Protein 2J2J (pdb70)

InterPro domains:
  IPR000931 Adenovirus fibre protein [PR00307] (9-19)
  IPR000931 Adenovirus fibre protein [PR00307] (21-33)
  IPR000931 Adenovirus fibre protein [PR00307] (218-232)
  IPR000931 Adenovirus fibre protein [PR00307] (336-346)
  IPR000931 Adenovirus fibre protein [PR00307] (364-375)
  IPR000931 Adenovirus fibre protein [PR00307] (382-396)
  IPR000931 Adenovirus fibre protein [PR00307] (459-471)
  IPR000939 Adenoviral fibre protein, repeat/shaft region [PF00608] (38-55)
  IPR000939 Adenoviral fibre protein, repeat/shaft region [PF00608] (58-89)
  IPR000939 Adenoviral fibre protein, repeat/shaft region [PF00608] (101-129)
  IPR000939 Adenoviral fibre protein, repeat/shaft region [PF00608] (174-197)
  IPR000939 Adenoviral fibre protein, repeat/shaft region [PF00608] (209-236)
  IPR000939 Adenoviral fibre protein, repeat/shaft region [PF00608] (246-272)
  IPR000939 Adenoviral fibre protein, repeat/shaft region [PF00608] (285-318)
  IPR000939 Adenoviral fibre protein, repeat/shaft region [PF00608] (319-351)
  IPR000978 Adenoviral fibre protein, knob [PF00541] (356-541)
  IPR008982 Adenovirus pIV-like, attachment domain [G3DSA:2.60.90.10] (350-542)
  IPR008982 Adenovirus pIV-like, attachment domain [SSF49835] (353-541)
  IPR009013 Attachment protein shaft domain superfamily [SSF51225] (44-133)
  IPR009013 Attachment protein shaft domain superfamily [SSF51225] (174-275)

B-factor: mean 8.96, std 7.07, range [2.0, 45.4]

Foldseek 3Di:
DKWKKWLFPPADLQFADPRHRFKGKTWMWIFDDWKTKIKIWIFTDDVQQKDWLVDDKDKFKWFAAQQLATDQPTRRGDVGAMAIDDPPDRDHDRDDDSCNQQSFFACVVCVDKDKDKDKKAAPCVVVVNPVQRIWIWMWIWAPDDDNGPIMTMTITGRSNSHPTITGRTIDTDMDMHTTYDD/DKWKKWQFPPWDLQQDDPNHRFKGKTWMWIFDDWKTKIKIWIFTDDVQQKDWLVDDKDKFKWFAAQQLATDDPTSHGDVHQMAIDDPPDRDHDPDDDSCNQQSFFACVVPVDKDKDKDKKAAPCVVVVNDVLRIWIWMWIWAPDDDNGPTMTMTITGRSNSHPTMTGRTIDTDMDMHTTYDD/DKWKKWLFPPADLQFADVRHRFKGKTWMWIFDDWKTKIKIWIFTDDVQQKDWLVDDKDKFKFFAAQQLATDQPTRGGDVGAMAIDDPPDRDHDRDDDSCNQQSFFACVVCVDKDKDKDKKAAPCVVVVNPVLRIWIWMWIWAPDDDNGPTMTMTITGRSNSHPTITGRTIDTDMDMHTTYDD/DKWKKWLFPPWDLQFDDPNHRFKRKTWMWIFDDWKTKIKIWIFTHDVQQKFWLVDDKDKWKWFAAQQLHTDAPTRHGDVHRMAIDDPPDRDHDRDDDSCNQQSFFACVVPVDKDKDKDKKAAPCVVVVNDVQRIWIWMWIWADDDDNGPIMIMTMTGDSNSHPTMTGRTTDTDMDMHTTYDD/DKWKKWQFPPWDLQQDDPNHRFKGKTWMWIFDDWKTKIKIWIFTDDVQQKDWLPHDKDKFKFFAAQQLATDAPTRRGDVHGMAIDDPPDRDHDNDDDSCNQQSFFACVVPVDKDKDKDKKAAPCVVVVNDVQRIWIWMWIWAPDDDNGPTMTMTITGRSNSHPTMTGRTIDTDMDMHTTYDD/DKWKKWQFPPWDLQQDDPNHRFKGKTWMWIFDDWKTKIKIWIFTHDVQQKDWLPDAKDKWKWFAAQQLATDDPTRHGDVHRMAIDDPPDRDHDRDDDSCNQQSFFACVVPVDKDKDKDKKAAPCVVVVNPQQRIWIWMWIWADDDDNGPIMIMTMTDSSNSHPTMTGRTTDTDMDMHTTYDD

Structure (mmCIF, N/CA/C/O backbone):
data_2J2J
#
_entry.id   2J2J
#
_cell.length_a   55.834
_cell.length_b   88.547
_cell.length_c   106.913
_cell.angle_alpha   90.00
_cell.angle_beta   96.40
_cell.angle_gamma   90.00
#
_symmetry.space_group_name_H-M   'P 1 21 1'
#
loop_
_entity.id
_entity.type
_entity.pdbx_description
1 polymer 'FIBER PROTEIN'
2 water water
#
loop_
_atom_site.group_PDB
_atom_site.id
_atom_site.type_symbol
_atom_site.label_atom_id
_atom_site.label_alt_id
_atom_site.label_comp_id
_atom_site.label_asym_id
_atom_site.label_entity_id
_atom_site.label_seq_id
_atom_site.pdbx_PDB_ins_code
_atom_site.Cartn_x
_atom_site.Cartn_y
_atom_site.Cartn_z
_atom_site.occupancy
_atom_site.B_iso_or_equiv
_atom_site.auth_seq_id
_atom_site.auth_comp_id
_atom_site.auth_asym_id
_atom_site.auth_atom_id
_atom_site.pdbx_PDB_model_num
ATOM 1 N N . ALA A 1 16 ? 28.302 10.651 0.379 1.00 13.95 361 ALA A N 1
ATOM 2 C CA . ALA A 1 16 ? 27.167 9.989 -0.319 1.00 11.90 361 ALA A CA 1
ATOM 3 C C . ALA A 1 16 ? 25.926 9.913 0.569 1.00 11.31 361 ALA A C 1
ATOM 4 O O . ALA A 1 16 ? 25.991 10.053 1.798 1.00 11.00 361 ALA A O 1
ATOM 6 N N . PRO A 1 17 ? 24.789 9.650 -0.061 1.00 9.64 362 PRO A N 1
ATOM 7 C CA . PRO A 1 17 ? 23.588 9.365 0.687 1.00 8.43 362 PRO A CA 1
ATOM 8 C C . PRO A 1 17 ? 23.659 7.949 1.286 1.00 7.24 362 PRO A C 1
ATOM 9 O O . PRO A 1 17 ? 24.446 7.112 0.844 1.00 6.29 362 PRO A O 1
ATOM 13 N N . ILE A 1 18 ? 22.832 7.710 2.301 1.00 4.78 363 ILE A N 1
ATOM 14 C CA . ILE A 1 18 ? 22.676 6.435 2.934 1.00 5.46 363 ILE A CA 1
ATOM 15 C C . ILE A 1 18 ? 21.270 6.356 3.532 1.00 4.76 363 ILE A C 1
ATOM 16 O O . ILE A 1 18 ? 20.748 7.332 4.090 1.00 4.94 363 ILE A O 1
ATOM 21 N N . THR A 1 19 ? 20.651 5.198 3.381 1.00 5.00 364 THR A N 1
ATOM 22 C CA . THR A 1 19 ? 19.369 4.906 3.963 1.00 4.02 364 THR A CA 1
ATOM 23 C C . THR A 1 19 ? 19.486 3.701 4.876 1.00 4.10 364 THR A C 1
ATOM 24 O O . THR A 1 19 ? 20.037 2.688 4.489 1.00 4.66 364 THR A O 1
ATOM 28 N N . LEU A 1 20 ? 18.947 3.858 6.081 1.00 3.08 365 LEU A N 1
ATOM 29 C CA . LEU A 1 20 ? 18.725 2.797 7.050 1.00 3.37 365 LEU A CA 1
ATOM 30 C C . LEU A 1 20 ? 17.245 2.561 7.178 1.00 3.28 365 LEU A C 1
ATOM 31 O O . LEU A 1 20 ? 16.464 3.529 7.189 1.00 3.01 365 LEU A O 1
ATOM 36 N N . TRP A 1 21 ? 16.827 1.296 7.263 1.00 2.70 366 TRP A N 1
ATOM 37 C CA . TRP A 1 21 ? 15.394 1.019 7.356 1.00 2.92 366 TRP A CA 1
ATOM 38 C C . TRP A 1 21 ? 15.099 -0.372 7.903 1.00 3.68 366 TRP A C 1
ATOM 39 O O . TRP A 1 21 ? 15.996 -1.204 8.044 1.00 2.75 366 TRP A O 1
ATOM 50 N N . THR A 1 22 ? 13.824 -0.600 8.181 1.00 3.77 367 THR A N 1
ATOM 51 C CA . THR A 1 22 ? 13.341 -1.900 8.659 1.00 4.12 367 THR A CA 1
ATOM 52 C C . THR A 1 22 ? 13.193 -2.902 7.512 1.00 4.74 367 THR A C 1
ATOM 53 O O . THR A 1 22 ? 13.003 -4.087 7.752 1.00 4.81 367 THR A O 1
ATOM 57 N N . GLY A 1 23 ? 13.185 -2.385 6.284 1.00 4.94 368 GLY A N 1
ATOM 58 C CA . GLY A 1 23 ? 12.682 -3.114 5.129 1.00 5.26 368 GLY A CA 1
ATOM 59 C C . GLY A 1 23 ? 11.170 -3.066 5.053 1.00 4.75 368 GLY A C 1
ATOM 60 O O . GLY A 1 23 ? 10.475 -2.670 6.019 1.00 4.96 368 GLY A O 1
ATOM 61 N N . PRO A 1 24 ? 10.628 -3.461 3.906 1.00 5.61 369 PRO A N 1
ATOM 62 C CA . PRO A 1 24 ? 9.181 -3.453 3.746 1.00 5.96 369 PRO A CA 1
ATOM 63 C C . PRO A 1 24 ? 8.548 -4.612 4.538 1.00 6.25 369 PRO A C 1
ATOM 64 O O . PRO A 1 24 ? 9.245 -5.528 4.990 1.00 6.69 369 PRO A O 1
ATOM 68 N N . GLY A 1 25 ? 7.238 -4.561 4.722 1.00 6.53 370 GLY A N 1
ATOM 69 C CA . GLY A 1 25 ? 6.520 -5.640 5.399 1.00 6.58 370 GLY A CA 1
ATOM 70 C C . GLY A 1 25 ? 7.070 -6.049 6.752 1.00 6.43 370 GLY A C 1
ATOM 71 O O . GLY A 1 25 ? 7.314 -7.237 7.011 1.00 7.11 370 GLY A O 1
ATOM 72 N N . PRO A 1 26 ? 7.230 -5.072 7.657 1.00 5.98 371 PRO A N 1
ATOM 73 C CA . PRO A 1 26 ? 7.819 -5.392 8.964 1.00 6.20 371 PRO A CA 1
ATOM 74 C C . PRO A 1 26 ? 7.071 -6.453 9.769 1.00 5.52 371 PRO A C 1
ATOM 75 O O . PRO A 1 26 ? 5.855 -6.553 9.688 1.00 5.44 371 PRO A O 1
ATOM 79 N N . SER A 1 27 ? 7.813 -7.220 10.562 1.00 4.86 372 SER A N 1
ATOM 80 C CA . SER A 1 27 ? 7.222 -8.085 11.578 1.00 4.77 372 SER A CA 1
ATOM 81 C C . SER A 1 27 ? 6.632 -7.204 12.672 1.00 4.23 372 SER A C 1
ATOM 82 O O . SER A 1 27 ? 6.743 -5.976 12.614 1.00 5.00 372 SER A O 1
ATOM 85 N N . ILE A 1 28 ? 6.021 -7.829 13.687 1.00 4.14 373 ILE A N 1
ATOM 86 C CA . ILE A 1 28 ? 5.536 -7.065 14.827 1.00 4.35 373 ILE A CA 1
ATOM 87 C C . ILE A 1 28 ? 6.767 -6.722 15.697 1.00 4.23 373 ILE A C 1
ATOM 88 O O . ILE A 1 28 ? 7.166 -7.501 16.581 1.00 5.93 373 ILE A O 1
ATOM 93 N N . ASN A 1 29 ? 7.324 -5.532 15.458 1.00 3.79 374 ASN A N 1
ATOM 94 C CA . ASN A 1 29 ? 8.656 -5.121 15.876 1.00 3.51 374 ASN A CA 1
ATOM 95 C C . ASN A 1 29 ? 8.698 -3.905 16.817 1.00 3.29 374 ASN A C 1
ATOM 96 O O . ASN A 1 29 ? 9.777 -3.450 17.230 1.00 3.88 374 ASN A O 1
ATOM 101 N N . GLY A 1 30 ? 7.514 -3.400 17.154 1.00 3.38 375 GLY A N 1
ATOM 102 C CA . GLY A 1 30 ? 7.337 -2.357 18.160 1.00 3.36 375 GLY A CA 1
ATOM 103 C C . GLY A 1 30 ? 6.761 -2.953 19.442 1.00 3.51 375 GLY A C 1
ATOM 104 O O . GLY A 1 30 ? 5.635 -3.450 19.460 1.00 3.75 375 GLY A O 1
ATOM 105 N N . PHE A 1 31 ? 7.547 -2.849 20.515 1.00 3.46 376 PHE A N 1
ATOM 106 C CA . PHE A 1 31 ? 7.231 -3.448 21.799 1.00 3.40 376 PHE A CA 1
ATOM 107 C C . PHE A 1 31 ? 6.709 -2.382 22.764 1.00 3.64 376 PHE A C 1
ATOM 108 O O . PHE A 1 31 ? 7.318 -1.315 22.908 1.00 3.59 376 PHE A O 1
ATOM 116 N N . ILE A 1 32 ? 5.602 -2.683 23.423 1.00 2.77 377 ILE A N 1
ATOM 117 C CA . ILE A 1 32 ? 5.132 -1.881 24.537 1.00 2.74 377 ILE A CA 1
ATOM 118 C C . ILE A 1 32 ? 5.300 -2.735 25.803 1.00 3.09 377 ILE A C 1
ATOM 119 O O . ILE A 1 32 ? 4.668 -3.779 25.957 1.00 2.95 377 ILE A O 1
ATOM 124 N N . ASN A 1 33 ? 6.203 -2.300 26.681 1.00 3.12 378 ASN A N 1
ATOM 125 C CA . ASN A 1 33 ? 6.537 -3.045 27.894 1.00 3.01 378 ASN A CA 1
ATOM 126 C C . ASN A 1 33 ? 6.659 -4.551 27.678 1.00 3.00 378 ASN A C 1
ATOM 127 O O . ASN A 1 33 ? 6.007 -5.397 28.320 1.00 2.53 378 ASN A O 1
ATOM 132 N N . ASP A 1 34 ? 7.540 -4.859 26.740 1.00 3.80 379 ASP A N 1
ATOM 133 C CA . ASP A 1 34 ? 7.980 -6.198 26.425 1.00 3.69 379 ASP A CA 1
ATOM 134 C C . ASP A 1 34 ? 6.944 -7.107 25.750 1.00 3.30 379 ASP A C 1
ATOM 135 O O . ASP A 1 34 ? 7.154 -8.325 25.691 1.00 5.64 379 ASP A O 1
ATOM 140 N N . THR A 1 35 ? 5.920 -6.506 25.136 1.00 2.96 380 THR A N 1
ATOM 141 C CA . THR A 1 35 ? 4.966 -7.228 24.298 1.00 3.36 380 THR A CA 1
ATOM 142 C C . THR A 1 35 ? 4.974 -6.648 22.871 1.00 3.47 380 THR A C 1
ATOM 143 O O . THR A 1 35 ? 4.784 -5.432 22.707 1.00 3.27 380 THR A O 1
ATOM 147 N N . PRO A 1 36 ? 5.190 -7.517 21.848 1.00 3.89 381 PRO A N 1
ATOM 148 C CA . PRO A 1 36 ? 5.182 -7.001 20.490 1.00 3.88 381 PRO A CA 1
ATOM 149 C C . PRO A 1 36 ? 3.754 -6.705 20.070 1.00 3.74 381 PRO A C 1
ATOM 150 O O . PRO A 1 36 ? 2.909 -7.621 20.062 1.00 5.28 381 PRO A O 1
ATOM 154 N N . VAL A 1 37 ? 3.452 -5.429 19.806 1.00 3.92 382 VAL A N 1
ATOM 155 C CA . VAL A 1 37 ? 2.083 -4.979 19.531 1.00 4.17 382 VAL A CA 1
ATOM 156 C C . VAL A 1 37 ? 1.942 -4.087 18.295 1.00 3.61 382 VAL A C 1
ATOM 157 O O . VAL A 1 37 ? 0.836 -3.887 17.837 1.00 4.73 382 VAL A O 1
ATOM 161 N N . ILE A 1 38 ? 3.021 -3.547 17.753 1.00 4.02 383 ILE A N 1
ATOM 162 C CA . ILE A 1 38 ? 2.913 -2.623 16.612 1.00 4.59 383 ILE A CA 1
ATOM 163 C C . ILE A 1 38 ? 3.886 -3.055 15.523 1.00 4.05 383 ILE A C 1
ATOM 164 O O . ILE A 1 38 ? 5.020 -3.393 15.816 1.00 4.79 383 ILE A O 1
ATOM 169 N N . ARG A 1 39 ? 3.421 -3.109 14.271 1.00 3.76 384 ARG A N 1
ATOM 170 C CA . ARG A 1 39 ? 4.308 -3.253 13.112 1.00 4.04 384 ARG A CA 1
ATOM 171 C C . ARG A 1 39 ? 4.800 -1.878 12.651 1.00 3.91 384 ARG A C 1
ATOM 172 O O . ARG A 1 39 ? 3.979 -1.040 12.302 1.00 4.21 384 ARG A O 1
ATOM 180 N N . CYS A 1 40 ? 6.108 -1.663 12.688 1.00 3.22 385 CYS A N 1
ATOM 181 C CA . CYS A 1 40 ? 6.699 -0.348 12.414 1.00 3.43 385 CYS A CA 1
ATOM 182 C C . CYS A 1 40 ? 7.532 -0.426 11.135 1.00 3.69 385 CYS A C 1
ATOM 183 O O . CYS A 1 40 ? 8.527 -1.167 11.059 1.00 3.54 385 CYS A O 1
ATOM 186 N N . PHE A 1 41 ? 7.125 0.344 10.132 1.00 3.51 386 PHE A N 1
ATOM 187 C CA . PHE A 1 41 ? 7.952 0.606 8.970 1.00 3.96 386 PHE A CA 1
ATOM 188 C C . PHE A 1 41 ? 8.670 1.917 9.221 1.00 3.85 386 PHE A C 1
ATOM 189 O O . PHE A 1 41 ? 8.040 2.938 9.423 1.00 3.92 386 PHE A O 1
ATOM 197 N N . ILE A 1 42 ? 9.990 1.863 9.275 1.00 3.88 387 ILE A N 1
ATOM 198 C CA . ILE A 1 42 ? 10.801 3.029 9.603 1.00 4.84 387 ILE A CA 1
ATOM 199 C C . ILE A 1 42 ? 11.936 3.129 8.590 1.00 4.24 387 ILE A C 1
ATOM 200 O O . ILE A 1 42 ? 12.633 2.153 8.341 1.00 3.51 387 ILE A O 1
ATOM 205 N N . CYS A 1 43 ? 12.065 4.307 7.988 1.00 4.34 388 CYS A N 1
ATOM 206 C CA . CYS A 1 43 ? 13.088 4.601 6.982 1.00 4.43 388 CYS A CA 1
ATOM 207 C C . CYS A 1 43 ? 13.774 5.907 7.369 1.00 4.07 388 CYS A C 1
ATOM 208 O O . CYS A 1 43 ? 13.099 6.906 7.570 1.00 4.69 388 CYS A O 1
ATOM 211 N N . LEU A 1 44 ? 15.101 5.900 7.492 1.00 3.55 389 LEU A N 1
ATOM 212 C CA . LEU A 1 44 ? 15.916 7.101 7.709 1.00 3.40 389 LEU A CA 1
ATOM 213 C C . LEU A 1 44 ? 16.796 7.303 6.477 1.00 3.18 389 LEU A C 1
ATOM 214 O O . LEU A 1 44 ? 17.715 6.507 6.238 1.00 3.76 389 LEU A O 1
ATOM 219 N N . THR A 1 45 ? 16.508 8.336 5.702 1.00 2.88 390 THR A N 1
ATOM 220 C CA . THR A 1 45 ? 17.240 8.598 4.485 1.00 3.43 390 THR A CA 1
ATOM 221 C C . THR A 1 45 ? 18.050 9.878 4.648 1.00 3.06 390 THR A C 1
ATOM 222 O O . THR A 1 45 ? 17.503 10.968 4.834 1.00 3.15 390 THR A O 1
ATOM 226 N N . ARG A 1 46 ? 19.372 9.727 4.607 1.00 3.67 391 ARG A N 1
ATOM 227 C CA . ARG A 1 46 ? 20.282 10.853 4.662 1.00 4.03 391 ARG A CA 1
ATOM 228 C C . ARG A 1 46 ? 20.649 11.237 3.245 1.00 3.67 391 ARG A C 1
ATOM 229 O O . ARG A 1 46 ? 21.155 10.422 2.495 1.00 3.11 391 ARG A O 1
ATOM 237 N N . ASP A 1 47 ? 20.379 12.478 2.858 1.00 4.60 392 ASP A N 1
ATOM 238 C CA . ASP A 1 47 ? 20.843 12.964 1.572 1.00 4.72 392 ASP A CA 1
ATOM 239 C C . ASP A 1 47 ? 22.049 13.837 1.879 1.00 4.61 392 ASP A C 1
ATOM 240 O O . ASP A 1 47 ? 22.889 13.431 2.665 1.00 4.97 392 ASP A O 1
ATOM 245 N N . SER A 1 48 ? 22.196 15.005 1.293 1.00 4.75 393 SER A N 1
ATOM 246 C CA . SER A 1 48 ? 23.478 15.695 1.493 1.00 4.74 393 SER A CA 1
ATOM 247 C C . SER A 1 48 ? 23.720 16.116 2.951 1.00 5.08 393 SER A C 1
ATOM 248 O O . SER A 1 48 ? 24.830 16.034 3.460 1.00 5.84 393 SER A O 1
ATOM 251 N N . ASN A 1 49 ? 22.682 16.610 3.602 1.00 4.44 394 ASN A N 1
ATOM 252 C CA . ASN A 1 49 ? 22.816 17.225 4.954 1.00 4.37 394 ASN A CA 1
ATOM 253 C C . ASN A 1 49 ? 21.739 16.754 5.931 1.00 4.47 394 ASN A C 1
ATOM 254 O O . ASN A 1 49 ? 22.017 16.448 7.094 1.00 6.35 394 ASN A O 1
ATOM 259 N N . LEU A 1 50 ? 20.500 16.727 5.456 1.00 4.02 395 LEU A N 1
ATOM 260 C CA . LEU A 1 50 ? 19.391 16.393 6.297 1.00 3.83 395 LEU A CA 1
ATOM 261 C C . LEU A 1 50 ? 19.032 14.920 6.189 1.00 3.41 395 LEU A C 1
ATOM 262 O O . LEU A 1 50 ? 19.231 14.267 5.156 1.00 3.70 395 LEU A O 1
ATOM 267 N N . VAL A 1 51 ? 18.462 14.428 7.283 1.00 3.11 396 VAL A N 1
ATOM 268 C CA . VAL A 1 51 ? 17.863 13.120 7.345 1.00 3.19 396 VAL A CA 1
ATOM 269 C C . VAL A 1 51 ? 16.349 13.286 7.305 1.00 3.22 396 VAL A C 1
ATOM 270 O O . VAL A 1 51 ? 15.766 14.087 8.056 1.00 3.84 396 VAL A O 1
ATOM 274 N N . THR A 1 52 ? 15.711 12.530 6.420 1.00 3.46 397 THR A N 1
ATOM 275 C CA . THR A 1 52 ? 14.259 12.416 6.391 1.00 2.96 397 THR A CA 1
ATOM 276 C C . THR A 1 52 ? 13.856 11.122 7.030 1.00 3.60 397 THR A C 1
ATOM 277 O O . THR A 1 52 ? 14.312 10.041 6.627 1.00 4.59 397 THR A O 1
ATOM 281 N N . VAL A 1 53 ? 12.962 11.219 7.995 1.00 3.06 398 VAL A N 1
ATOM 282 C CA . VAL A 1 53 ? 12.325 10.073 8.653 1.00 3.42 398 VAL A CA 1
ATOM 283 C C . VAL A 1 53 ? 11.010 9.854 7.922 1.00 3.50 398 VAL A C 1
ATOM 284 O O . VAL A 1 53 ? 10.204 10.778 7.791 1.00 5.40 398 VAL A O 1
ATOM 288 N N . ASN A 1 54 ? 10.826 8.649 7.401 1.00 4.01 399 ASN A N 1
ATOM 289 C CA . ASN A 1 54 ? 9.574 8.258 6.783 1.00 3.96 399 ASN A CA 1
ATOM 290 C C . ASN A 1 54 ? 9.090 7.011 7.501 1.00 4.00 399 ASN A C 1
ATOM 291 O O . ASN A 1 54 ? 9.840 6.060 7.585 1.00 4.08 399 ASN A O 1
ATOM 296 N N . ALA A 1 55 ? 7.882 7.024 8.041 1.00 2.98 400 ALA A N 1
ATOM 297 C CA . ALA A 1 55 ? 7.441 5.938 8.936 1.00 3.17 400 ALA A CA 1
ATOM 298 C C . ALA A 1 55 ? 5.953 5.709 8.879 1.00 3.15 400 ALA A C 1
ATOM 299 O O . ALA A 1 55 ? 5.184 6.621 8.608 1.00 4.58 400 ALA A O 1
ATOM 301 N N . SER A 1 56 ? 5.545 4.481 9.182 1.00 2.90 401 SER A N 1
ATOM 302 C CA . SER A 1 56 ? 4.142 4.148 9.351 1.00 2.90 401 SER A CA 1
ATOM 303 C C . SER A 1 56 ? 4.004 2.999 10.311 1.00 3.18 401 SER A C 1
ATOM 304 O O . SER A 1 56 ? 4.941 2.213 10.472 1.00 3.53 401 SER A O 1
ATOM 307 N N . PHE A 1 57 ? 2.831 2.879 10.922 1.00 2.89 402 PHE A N 1
ATOM 308 C CA . PHE A 1 57 ? 2.631 1.953 12.051 1.00 2.73 402 PHE A CA 1
ATOM 309 C C . PHE A 1 57 ? 1.270 1.288 11.916 1.00 3.08 402 PHE A C 1
ATOM 310 O O . PHE A 1 57 ? 0.289 1.912 11.521 1.00 3.79 402 PHE A O 1
ATOM 318 N N . VAL A 1 58 ? 1.210 0.017 12.262 1.00 3.57 403 VAL A N 1
ATOM 319 C CA . VAL A 1 58 ? -0.013 -0.749 12.274 1.00 3.98 403 VAL A CA 1
ATOM 320 C C . VAL A 1 58 ? -0.087 -1.533 13.596 1.00 4.11 403 VAL A C 1
ATOM 321 O O . VAL A 1 58 ? 0.783 -2.344 13.910 1.00 4.43 403 VAL A O 1
ATOM 325 N N . GLY A 1 59 ? -1.097 -1.236 14.395 1.00 3.84 404 GLY A N 1
ATOM 326 C CA . GLY A 1 59 ? -1.297 -1.966 15.634 1.00 4.28 404 GLY A CA 1
ATOM 327 C C . GLY A 1 59 ? -1.852 -3.348 15.412 1.00 4.97 404 GLY A C 1
ATOM 328 O O . GLY A 1 59 ? -2.669 -3.578 14.501 1.00 4.93 404 GLY A O 1
ATOM 329 N N . GLU A 1 60 ? -1.453 -4.266 16.291 1.00 6.20 405 GLU A N 1
ATOM 330 C CA . GLU A 1 60 ? -1.962 -5.615 16.300 1.00 6.86 405 GLU A CA 1
ATOM 331 C C . GLU A 1 60 ? -2.422 -5.986 17.715 1.00 6.82 405 GLU A C 1
ATOM 332 O O . GLU A 1 60 ? -2.086 -5.318 18.712 1.00 6.48 405 GLU A O 1
ATOM 338 N N . GLY A 1 61 ? -3.216 -7.052 17.787 1.00 7.05 406 GLY A N 1
ATOM 339 C CA . GLY A 1 61 ? -3.687 -7.559 19.061 1.00 6.48 406 GLY A CA 1
ATOM 340 C C . GLY A 1 61 ? -4.444 -6.497 19.809 1.00 5.91 406 GLY A C 1
ATOM 341 O O . GLY A 1 61 ? -5.408 -5.946 19.297 1.00 5.67 406 GLY A O 1
ATOM 342 N N . GLY A 1 62 ? -4.006 -6.174 21.017 1.00 6.07 407 GLY A N 1
ATOM 343 C CA . GLY A 1 62 ? -4.726 -5.213 21.846 1.00 5.71 407 GLY A CA 1
ATOM 344 C C . GLY A 1 62 ? -4.546 -3.777 21.395 1.00 6.03 407 GLY A C 1
ATOM 345 O O . GLY A 1 62 ? -5.189 -2.880 21.928 1.00 8.09 407 GLY A O 1
ATOM 346 N N . TYR A 1 63 ? -3.647 -3.562 20.436 1.00 4.80 408 TYR A N 1
ATOM 347 C CA . TYR A 1 63 ? -3.471 -2.266 19.800 1.00 4.74 408 TYR A CA 1
ATOM 348 C C . TYR A 1 63 ? -4.026 -2.229 18.371 1.00 4.73 408 TYR A C 1
ATOM 349 O O . TYR A 1 63 ? -3.838 -1.251 17.654 1.00 5.05 408 TYR A O 1
ATOM 358 N N . ARG A 1 64 ? -4.743 -3.268 17.953 1.00 5.50 409 ARG A N 1
ATOM 359 C CA . ARG A 1 64 ? -5.374 -3.246 16.628 1.00 6.35 409 ARG A CA 1
ATOM 360 C C . ARG A 1 64 ? -6.332 -2.054 16.484 1.00 5.56 409 ARG A C 1
ATOM 361 O O . ARG A 1 64 ? -6.305 -1.354 15.466 1.00 4.29 409 ARG A O 1
ATOM 369 N N . ILE A 1 65 ? -7.146 -1.859 17.512 1.00 6.32 410 ILE A N 1
ATOM 370 C CA . ILE A 1 65 ? -8.044 -0.725 17.671 1.00 7.01 410 ILE A CA 1
ATOM 371 C C . ILE A 1 65 ? -7.611 0.042 18.914 1.00 6.34 410 ILE A C 1
ATOM 372 O O . ILE A 1 65 ? -7.335 -0.564 19.955 1.00 8.39 410 ILE A O 1
ATOM 377 N N . VAL A 1 66 ? -7.522 1.352 18.799 1.00 6.13 411 VAL A N 1
ATOM 378 C CA . VAL A 1 66 ? -7.229 2.211 19.931 1.00 6.44 411 VAL A CA 1
ATOM 379 C C . VAL A 1 66 ? -8.460 3.027 20.308 1.00 6.45 411 VAL A C 1
ATOM 380 O O . VAL A 1 66 ? -9.210 3.521 19.438 1.00 6.79 411 VAL A O 1
ATOM 384 N N . SER A 1 67 ? -8.682 3.117 21.620 1.00 6.73 412 SER A N 1
ATOM 385 C CA . SER A 1 67 ? -9.786 3.870 22.213 1.00 7.20 412 SER A CA 1
ATOM 386 C C . SER A 1 67 ? -9.364 5.302 22.521 1.00 7.05 412 SER A C 1
ATOM 387 O O . SER A 1 67 ? -8.163 5.589 22.655 1.00 6.41 412 SER A O 1
ATOM 390 N N . PRO A 1 68 ? -10.347 6.221 22.621 1.00 6.42 413 PRO A N 1
ATOM 391 C CA . PRO A 1 68 ? -10.019 7.598 23.031 1.00 6.66 413 PRO A CA 1
ATOM 392 C C . PRO A 1 68 ? -9.357 7.742 24.404 1.00 6.76 413 PRO A C 1
ATOM 393 O O . PRO A 1 68 ? -8.735 8.781 24.674 1.00 6.53 413 PRO A O 1
ATOM 397 N N . THR A 1 69 ? -9.474 6.724 25.262 1.00 6.27 414 THR A N 1
ATOM 398 C CA . THR A 1 69 ? -8.857 6.773 26.597 1.00 6.77 414 THR A CA 1
ATOM 399 C C . THR A 1 69 ? -7.458 6.208 26.617 1.00 5.88 414 THR A C 1
ATOM 400 O O . THR A 1 69 ? -6.840 6.167 27.691 1.00 5.98 414 THR A O 1
ATOM 404 N N . GLN A 1 70 ? -6.985 5.719 25.465 1.00 5.22 415 GLN A N 1
ATOM 405 C CA . GLN A 1 70 ? -5.630 5.154 25.364 1.00 5.00 415 GLN A CA 1
ATOM 406 C C . GLN A 1 70 ? -4.547 6.075 25.933 1.00 4.01 415 GLN A C 1
ATOM 407 O O . GLN A 1 70 ? -4.470 7.261 25.572 1.00 4.29 415 GLN A O 1
ATOM 413 N N . SER A 1 71 ? -3.672 5.508 26.779 1.00 4.15 416 SER A N 1
ATOM 414 C CA . SER A 1 71 ? -2.529 6.240 27.282 1.00 4.27 416 SER A CA 1
ATOM 415 C C . SER A 1 71 ? -1.544 6.495 26.150 1.00 3.41 416 SER A C 1
ATOM 416 O O . SER A 1 71 ? -1.267 5.597 25.338 1.00 2.76 416 SER A O 1
ATOM 419 N N . GLN A 1 72 ? -1.006 7.705 26.107 1.00 4.06 417 GLN A N 1
ATOM 420 C CA . GLN A 1 72 ? 0.101 8.013 25.224 1.00 3.55 417 GLN A CA 1
ATOM 421 C C . GLN A 1 72 ? 1.292 7.121 25.501 1.00 3.62 417 GLN A C 1
ATOM 422 O O . GLN A 1 72 ? 1.488 6.646 26.642 1.00 3.42 417 GLN A O 1
ATOM 428 N N . PHE A 1 73 ? 2.090 6.859 24.467 1.00 3.42 418 PHE A N 1
ATOM 429 C CA . PHE A 1 73 ? 3.236 5.956 24.612 1.00 3.42 418 PHE A CA 1
ATOM 430 C C . PHE A 1 73 ? 4.289 6.306 23.607 1.00 3.00 418 PHE A C 1
ATOM 431 O O . PHE A 1 73 ? 3.978 6.830 22.531 1.00 3.06 418 PHE A O 1
ATOM 439 N N . SER A 1 74 ? 5.537 6.036 23.980 1.00 2.78 419 SER A N 1
ATOM 440 C CA . SER A 1 74 ? 6.674 6.227 23.112 1.00 2.87 419 SER A CA 1
ATOM 441 C C . SER A 1 74 ? 7.155 4.907 22.525 1.00 3.15 419 SER A C 1
ATOM 442 O O . SER A 1 74 ? 7.107 3.867 23.198 1.00 5.73 419 SER A O 1
ATOM 445 N N . LEU A 1 75 ? 7.672 4.970 21.312 1.00 3.61 420 LEU A N 1
ATOM 446 C CA . LEU A 1 75 ? 8.492 3.882 20.744 1.00 2.74 420 LEU A CA 1
ATOM 447 C C . LEU A 1 75 ? 9.872 4.463 20.502 1.00 3.54 420 LEU A C 1
ATOM 448 O O . LEU A 1 75 ? 10.035 5.308 19.627 1.00 3.39 420 LEU A O 1
ATOM 453 N N . ILE A 1 76 ? 10.838 4.026 21.294 1.00 4.05 421 ILE A N 1
ATOM 454 C CA . ILE A 1 76 ? 12.176 4.596 21.310 1.00 3.86 421 ILE A CA 1
ATOM 455 C C . ILE A 1 76 ? 13.156 3.672 20.598 1.00 3.96 421 ILE A C 1
ATOM 456 O O . ILE A 1 76 ? 13.217 2.455 20.868 1.00 4.40 421 ILE A O 1
ATOM 461 N N . MET A 1 77 ? 13.922 4.275 19.693 1.00 2.78 422 MET A N 1
ATOM 462 C CA . MET A 1 77 ? 15.050 3.621 19.027 1.00 3.55 422 MET A CA 1
ATOM 463 C C . MET A 1 77 ? 16.311 4.183 19.657 1.00 4.08 422 MET A C 1
ATOM 464 O O . MET A 1 77 ? 16.501 5.409 19.707 1.00 4.18 422 MET A O 1
ATOM 469 N N . GLU A 1 78 ? 17.176 3.275 20.116 1.00 4.19 423 GLU A N 1
ATOM 470 C CA . GLU A 1 78 ? 18.424 3.639 20.764 1.00 4.79 423 GLU A CA 1
ATOM 471 C C . GLU A 1 78 ? 19.577 3.280 19.849 1.00 4.06 423 GLU A C 1
ATOM 472 O O . GLU A 1 78 ? 19.643 2.167 19.362 1.00 4.48 423 GLU A O 1
ATOM 478 N N . PHE A 1 79 ? 20.481 4.218 19.615 1.00 4.21 424 PHE A N 1
ATOM 479 C CA . PHE A 1 79 ? 21.633 3.946 18.736 1.00 4.66 424 PHE A CA 1
ATOM 480 C C . PHE A 1 79 ? 22.926 4.250 19.480 1.00 5.54 424 PHE A C 1
ATOM 481 O O . PHE A 1 79 ? 22.982 5.193 20.282 1.00 5.53 424 PHE A O 1
ATOM 489 N N . ASP A 1 80 ? 23.957 3.457 19.217 1.00 7.51 425 ASP A N 1
ATOM 490 C CA . ASP A 1 80 ? 25.268 3.722 19.792 1.00 8.07 425 ASP A CA 1
ATOM 491 C C . ASP A 1 80 ? 25.994 4.830 19.020 1.00 9.04 425 ASP A C 1
ATOM 492 O O . ASP A 1 80 ? 25.426 5.407 18.083 1.00 9.13 425 ASP A O 1
ATOM 497 N N . GLN A 1 81 ? 27.245 5.130 19.414 1.00 9.50 426 GLN A N 1
ATOM 498 C CA . GLN A 1 81 ? 28.018 6.248 18.835 1.00 10.28 426 GLN A CA 1
ATOM 499 C C . GLN A 1 81 ? 28.372 6.070 17.362 1.00 10.08 426 GLN A C 1
ATOM 500 O O . GLN A 1 81 ? 28.822 7.008 16.714 1.00 10.76 426 GLN A O 1
ATOM 506 N N . PHE A 1 82 ? 28.202 4.859 16.851 1.00 9.59 427 PHE A N 1
ATOM 507 C CA . PHE A 1 82 ? 28.486 4.548 15.455 1.00 10.28 427 PHE A CA 1
ATOM 508 C C . PHE A 1 82 ? 27.220 4.508 14.603 1.00 9.85 427 PHE A C 1
ATOM 509 O O . PHE A 1 82 ? 27.285 4.198 13.413 1.00 10.36 427 PHE A O 1
ATOM 517 N N . GLY A 1 83 ? 26.075 4.835 15.211 1.00 8.56 428 GLY A N 1
ATOM 518 C CA . GLY A 1 83 ? 24.801 4.773 14.509 1.00 8.79 428 GLY A CA 1
ATOM 519 C C . GLY A 1 83 ? 24.239 3.374 14.356 1.00 8.66 428 GLY A C 1
ATOM 520 O O . GLY A 1 83 ? 23.394 3.142 13.505 1.00 7.95 428 GLY A O 1
ATOM 521 N N . GLN A 1 84 ? 24.698 2.443 15.195 1.00 8.04 429 GLN A N 1
ATOM 522 C CA . GLN A 1 84 ? 24.115 1.101 15.241 1.00 9.21 429 GLN A CA 1
ATOM 523 C C . GLN A 1 84 ? 22.932 0.998 16.192 1.00 8.19 429 GLN A C 1
ATOM 524 O O . GLN A 1 84 ? 23.027 1.381 17.359 1.00 8.47 429 GLN A O 1
ATOM 530 N N . LEU A 1 85 ? 21.816 0.462 15.701 1.00 8.19 430 LEU A N 1
ATOM 531 C CA . LEU A 1 85 ? 20.655 0.211 16.535 1.00 8.12 430 LEU A CA 1
ATOM 532 C C . LEU A 1 85 ? 20.966 -0.772 17.658 1.00 8.12 430 LEU A C 1
ATOM 533 O O . LEU A 1 85 ? 21.504 -1.858 17.422 1.00 9.69 430 LEU A O 1
ATOM 538 N N . MET A 1 86 ? 20.617 -0.375 18.871 1.00 7.73 431 MET A N 1
ATOM 539 C CA . MET A 1 86 ? 20.838 -1.177 20.076 1.00 8.89 431 MET A CA 1
ATOM 540 C C . MET A 1 86 ? 19.681 -2.126 20.378 1.00 8.45 431 MET A C 1
ATOM 541 O O . MET A 1 86 ? 18.578 -1.961 19.876 1.00 7.47 431 MET A O 1
ATOM 546 N N . SER A 1 87 ? 19.936 -3.125 21.221 1.00 9.35 432 SER A N 1
ATOM 547 C CA . SER A 1 87 ? 18.912 -4.122 21.563 1.00 9.77 432 SER A CA 1
ATOM 548 C C . SER A 1 87 ? 17.880 -3.651 22.594 1.00 9.26 432 SER A C 1
ATOM 549 O O . SER A 1 87 ? 16.908 -4.359 22.857 1.00 10.19 432 SER A O 1
ATOM 552 N N . THR A 1 88 ? 18.095 -2.478 23.183 1.00 9.32 433 THR A N 1
ATOM 553 C CA . THR A 1 88 ? 17.385 -2.035 24.392 1.00 9.82 433 THR A CA 1
ATOM 554 C C . THR A 1 88 ? 16.141 -1.146 24.219 1.00 9.04 433 THR A C 1
ATOM 555 O O . THR A 1 88 ? 15.397 -0.941 25.162 1.00 10.77 433 THR A O 1
ATOM 559 N N . GLY A 1 89 ? 15.935 -0.606 23.025 1.00 7.51 434 GLY A N 1
ATOM 560 C CA . GLY A 1 89 ? 14.774 0.229 22.762 1.00 6.80 434 GLY A CA 1
ATOM 561 C C . GLY A 1 89 ? 13.486 -0.556 22.539 1.00 5.88 434 GLY A C 1
ATOM 562 O O . GLY A 1 89 ? 13.456 -1.788 22.617 1.00 5.46 434 GLY A O 1
ATOM 563 N N . ASN A 1 90 ? 12.411 0.165 22.257 1.00 4.39 435 ASN A N 1
ATOM 564 C CA . ASN A 1 90 ? 11.109 -0.440 21.941 1.00 5.31 435 ASN A CA 1
ATOM 565 C C . ASN A 1 90 ? 11.081 -0.944 20.495 1.00 4.78 435 ASN A C 1
ATOM 566 O O . ASN A 1 90 ? 10.304 -1.825 20.146 1.00 4.00 435 ASN A O 1
ATOM 571 N N . ILE A 1 91 ? 11.909 -0.338 19.649 1.00 4.70 436 ILE A N 1
ATOM 572 C CA . ILE A 1 91 ? 12.191 -0.852 18.307 1.00 4.91 436 ILE A CA 1
ATOM 573 C C . ILE A 1 91 ? 13.689 -1.078 18.354 1.00 5.15 436 ILE A C 1
ATOM 574 O O . ILE A 1 91 ? 14.430 -0.147 18.659 1.00 5.06 436 ILE A O 1
ATOM 579 N N . ASN A 1 92 ? 14.123 -2.307 18.121 1.00 5.11 437 ASN A N 1
ATOM 580 C CA . ASN A 1 92 ? 15.480 -2.674 18.468 1.00 5.93 437 ASN A CA 1
ATOM 581 C C . ASN A 1 92 ? 16.092 -3.714 17.534 1.00 6.43 437 ASN A C 1
ATOM 582 O O . ASN A 1 92 ? 15.443 -4.194 16.613 1.00 6.73 437 ASN A O 1
ATOM 587 N N . SER A 1 93 ? 17.349 -4.054 17.807 1.00 6.64 438 SER A N 1
ATOM 588 C CA . SER A 1 93 ? 18.141 -4.880 16.905 1.00 7.20 438 SER A CA 1
ATOM 589 C C . SER A 1 93 ? 17.719 -6.345 16.915 1.00 7.45 438 SER A C 1
ATOM 590 O O . SER A 1 93 ? 18.281 -7.135 16.154 1.00 8.60 438 SER A O 1
ATOM 593 N N . THR A 1 94 ? 16.732 -6.736 17.729 1.00 6.96 439 THR A N 1
ATOM 594 C CA . THR A 1 94 ? 16.210 -8.104 17.622 1.00 7.33 439 THR A CA 1
ATOM 595 C C . THR A 1 94 ? 15.340 -8.350 16.374 1.00 7.29 439 THR A C 1
ATOM 596 O O . THR A 1 94 ? 15.058 -9.496 16.044 1.00 8.95 439 THR A O 1
ATOM 600 N N . THR A 1 95 ? 14.911 -7.281 15.705 1.00 6.59 440 THR A N 1
ATOM 601 C CA . THR A 1 95 ? 14.154 -7.379 14.455 1.00 6.73 440 THR A CA 1
ATOM 602 C C . THR A 1 95 ? 14.960 -6.714 13.338 1.00 6.86 440 THR A C 1
ATOM 603 O O . THR A 1 95 ? 16.014 -6.105 13.590 1.00 7.17 440 THR A O 1
ATOM 607 N N . THR A 1 96 ? 14.508 -6.858 12.094 1.00 5.99 441 THR A N 1
ATOM 608 C CA . THR A 1 96 ? 15.359 -6.468 10.978 1.00 5.69 441 THR A CA 1
ATOM 609 C C . THR A 1 96 ? 15.598 -4.961 10.887 1.00 5.07 441 THR A C 1
ATOM 610 O O . THR A 1 96 ? 14.685 -4.154 11.048 1.00 5.22 441 THR A O 1
ATOM 614 N N . TRP A 1 97 ? 16.852 -4.607 10.662 1.00 4.08 442 TRP A N 1
ATOM 615 C CA . TRP A 1 97 ? 17.253 -3.218 10.542 1.00 4.68 442 TRP A CA 1
ATOM 616 C C . TRP A 1 97 ? 18.593 -3.153 9.872 1.00 4.04 442 TRP A C 1
ATOM 617 O O . TRP A 1 97 ? 19.486 -3.893 10.237 1.00 5.01 442 TRP A O 1
ATOM 628 N N . GLY A 1 98 ? 18.749 -2.245 8.921 1.00 4.19 443 GLY A N 1
ATOM 629 C CA . GLY A 1 98 ? 19.999 -2.127 8.208 1.00 4.15 443 GLY A CA 1
ATOM 630 C C . GLY A 1 98 ? 19.891 -1.235 7.013 1.00 4.53 443 GLY A C 1
ATOM 631 O O . GLY A 1 98 ? 18.923 -0.516 6.842 1.00 4.18 443 GLY A O 1
ATOM 632 N N . GLU A 1 99 ? 20.934 -1.249 6.204 1.00 5.00 444 GLU A N 1
ATOM 633 C CA . GLU A 1 99 ? 21.036 -0.361 5.072 1.00 5.30 444 GLU A CA 1
ATOM 634 C C . GLU A 1 99 ? 20.152 -0.824 3.903 1.00 4.87 444 GLU A C 1
ATOM 635 O O . GLU A 1 99 ? 20.073 -2.030 3.604 1.00 5.80 444 GLU A O 1
ATOM 641 N N . LYS A 1 100 ? 19.536 0.136 3.217 1.00 4.59 445 LYS A N 1
ATOM 642 C CA . LYS A 1 100 ? 18.848 -0.149 1.946 1.00 5.00 445 LYS A CA 1
ATOM 643 C C . LYS A 1 100 ? 19.804 0.141 0.802 1.00 5.06 445 LYS A C 1
ATOM 644 O O . LYS A 1 100 ? 20.180 1.289 0.588 1.00 5.27 445 LYS A O 1
ATOM 650 N N . PRO A 1 101 ? 20.199 -0.895 0.044 1.00 5.00 446 PRO A N 1
ATOM 651 C CA . PRO A 1 101 ? 21.006 -0.607 -1.135 1.00 6.35 446 PRO A CA 1
ATOM 652 C C . PRO A 1 101 ? 20.187 0.125 -2.189 1.00 6.45 446 PRO A C 1
ATOM 653 O O . PRO A 1 101 ? 19.001 -0.143 -2.358 1.00 5.97 446 PRO A O 1
ATOM 657 N N . TRP A 1 102 ? 20.814 1.072 -2.881 1.00 7.42 447 TRP A N 1
ATOM 658 C CA . TRP A 1 102 ? 20.159 1.694 -4.019 1.00 7.80 447 TRP A CA 1
ATOM 659 C C . TRP A 1 102 ? 19.816 0.582 -5.030 1.00 7.87 447 TRP A C 1
ATOM 660 O O . TRP A 1 102 ? 20.628 -0.269 -5.345 1.00 8.41 447 TRP A O 1
ATOM 671 N N . GLY A 1 103 ? 18.580 0.532 -5.482 1.00 7.83 448 GLY A N 1
ATOM 672 C CA . GLY A 1 103 ? 18.229 -0.432 -6.525 1.00 7.42 448 GLY A CA 1
ATOM 673 C C . GLY A 1 103 ? 17.538 -1.698 -6.094 1.00 6.91 448 GLY A C 1
ATOM 674 O O . GLY A 1 103 ? 17.075 -2.495 -6.932 1.00 7.69 448 GLY A O 1
ATOM 675 N N . ASN A 1 104 ? 17.419 -1.913 -4.790 1.00 6.18 449 ASN A N 1
ATOM 676 C CA . ASN A 1 104 ? 16.642 -3.070 -4.337 1.00 5.90 449 ASN A CA 1
ATOM 677 C C . ASN A 1 104 ? 16.024 -2.827 -2.980 1.00 5.65 449 ASN A C 1
ATOM 678 O O . ASN A 1 104 ? 16.315 -1.801 -2.345 1.00 5.36 449 ASN A O 1
ATOM 683 N N . ASN A 1 105 ? 15.158 -3.749 -2.554 1.00 5.03 450 ASN A N 1
ATOM 684 C CA . ASN A 1 105 ? 14.413 -3.618 -1.301 1.00 5.29 450 ASN A CA 1
ATOM 685 C C . ASN A 1 105 ? 14.935 -4.485 -0.163 1.00 5.22 450 ASN A C 1
ATOM 686 O O . ASN A 1 105 ? 14.196 -4.818 0.758 1.00 5.76 450 ASN A O 1
ATOM 691 N N . THR A 1 106 ? 16.221 -4.827 -0.199 1.00 5.38 451 THR A N 1
ATOM 692 C CA . THR A 1 106 ? 16.824 -5.622 0.873 1.00 5.47 451 THR A CA 1
ATOM 693 C C . THR A 1 106 ? 17.229 -4.761 2.079 1.00 5.43 451 THR A C 1
ATOM 694 O O . THR A 1 106 ? 17.195 -3.521 2.029 1.00 4.99 451 THR A O 1
ATOM 698 N N . VAL A 1 107 ? 17.553 -5.459 3.168 1.00 5.39 452 VAL A N 1
ATOM 699 C CA . VAL A 1 107 ? 18.070 -4.878 4.399 1.00 6.60 452 VAL A CA 1
ATOM 700 C C . VAL A 1 107 ? 19.424 -5.510 4.577 1.00 6.73 452 VAL A C 1
ATOM 701 O O . VAL A 1 107 ? 19.530 -6.752 4.689 1.00 7.90 452 VAL A O 1
ATOM 705 N N . GLN A 1 108 ? 20.448 -4.672 4.577 1.00 6.87 453 GLN A N 1
ATOM 706 C CA . GLN A 1 108 ? 21.832 -5.102 4.693 1.00 8.41 453 GLN A CA 1
ATOM 707 C C . GLN A 1 108 ? 22.237 -4.811 6.147 1.00 8.83 453 GLN A C 1
ATOM 708 O O . GLN A 1 108 ? 22.497 -3.658 6.505 1.00 7.83 453 GLN A O 1
ATOM 714 N N . PRO A 1 109 ? 22.293 -5.854 7.001 1.00 9.53 454 PRO A N 1
ATOM 715 C CA . PRO A 1 109 ? 22.457 -5.628 8.436 1.00 10.76 454 PRO A CA 1
ATOM 716 C C . PRO A 1 109 ? 23.876 -5.373 8.940 1.00 11.54 454 PRO A C 1
ATOM 717 O O . PRO A 1 109 ? 24.039 -5.086 10.135 1.00 11.74 454 PRO A O 1
ATOM 721 N N . ARG A 1 110 ? 24.884 -5.481 8.080 1.00 12.24 455 ARG A N 1
ATOM 722 C CA . ARG A 1 110 ? 26.278 -5.334 8.513 1.00 13.81 455 ARG A CA 1
ATOM 723 C C . ARG A 1 110 ? 26.676 -3.858 8.491 1.00 13.36 455 ARG A C 1
ATOM 724 O O . ARG A 1 110 ? 26.710 -3.249 7.423 1.00 12.72 455 ARG A O 1
ATOM 732 N N . PRO A 1 111 ? 26.987 -3.279 9.676 1.00 13.75 456 PRO A N 1
ATOM 733 C CA . PRO A 1 111 ? 27.201 -1.833 9.797 1.00 14.14 456 PRO A CA 1
ATOM 734 C C . PRO A 1 111 ? 28.410 -1.275 9.067 1.00 14.00 456 PRO A C 1
ATOM 735 O O . PRO A 1 111 ? 29.459 -1.910 8.983 1.00 15.32 456 PRO A O 1
ATOM 739 N N . SER A 1 112 ? 28.233 -0.076 8.545 1.00 13.84 457 SER A N 1
ATOM 740 C CA . SER A 1 112 ? 29.282 0.701 7.929 1.00 13.99 457 SER A CA 1
ATOM 741 C C . SER A 1 112 ? 29.497 1.967 8.741 1.00 13.58 457 SER A C 1
ATOM 742 O O . SER A 1 112 ? 28.603 2.431 9.435 1.00 13.03 457 SER A O 1
ATOM 745 N N . HIS A 1 113 ? 30.681 2.540 8.630 1.00 13.96 458 HIS A N 1
ATOM 746 C CA . HIS A 1 113 ? 30.962 3.838 9.233 1.00 13.97 458 HIS A CA 1
ATOM 747 C C . HIS A 1 113 ? 29.976 4.911 8.748 1.00 13.22 458 HIS A C 1
ATOM 748 O O . HIS A 1 113 ? 29.672 5.865 9.483 1.00 13.62 458 HIS A O 1
ATOM 755 N N . THR A 1 114 ? 29.450 4.728 7.539 1.00 11.02 459 THR A N 1
ATOM 756 C CA . THR A 1 114 ? 28.493 5.641 6.954 1.00 10.53 459 THR A CA 1
ATOM 757 C C . THR A 1 114 ? 27.169 5.727 7.711 1.00 9.16 459 THR A C 1
ATOM 758 O O . THR A 1 114 ? 26.460 6.717 7.570 1.00 8.55 459 THR A O 1
ATOM 762 N N . TRP A 1 115 ? 26.836 4.708 8.510 1.00 7.71 460 TRP A N 1
ATOM 763 C CA . TRP A 1 115 ? 25.561 4.694 9.227 1.00 7.62 460 TRP A CA 1
ATOM 764 C C . TRP A 1 115 ? 25.429 5.864 10.205 1.00 6.49 460 TRP A C 1
ATOM 765 O O . TRP A 1 115 ? 24.339 6.302 10.524 1.00 6.15 460 TRP A O 1
ATOM 776 N N . LYS A 1 116 ? 26.546 6.377 10.687 1.00 6.29 461 LYS A N 1
ATOM 777 C CA . LYS A 1 116 ? 26.523 7.538 11.561 1.00 6.44 461 LYS A CA 1
ATOM 778 C C . LYS A 1 116 ? 25.848 8.724 10.894 1.00 5.64 461 LYS A C 1
ATOM 779 O O . LYS A 1 116 ? 25.290 9.581 11.561 1.00 4.92 461 LYS A O 1
ATOM 785 N N . LEU A 1 117 ? 25.868 8.755 9.571 1.00 5.19 462 LEU A N 1
ATOM 786 C CA . LEU A 1 117 ? 25.337 9.917 8.829 1.00 5.16 462 LEU A CA 1
ATOM 787 C C . LEU A 1 117 ? 23.829 10.041 8.949 1.00 4.81 462 LEU A C 1
ATOM 788 O O . LEU A 1 117 ? 23.256 11.103 8.654 1.00 5.03 462 LEU A O 1
ATOM 793 N N . CYS A 1 118 ? 23.174 8.945 9.329 1.00 5.01 463 CYS A N 1
ATOM 79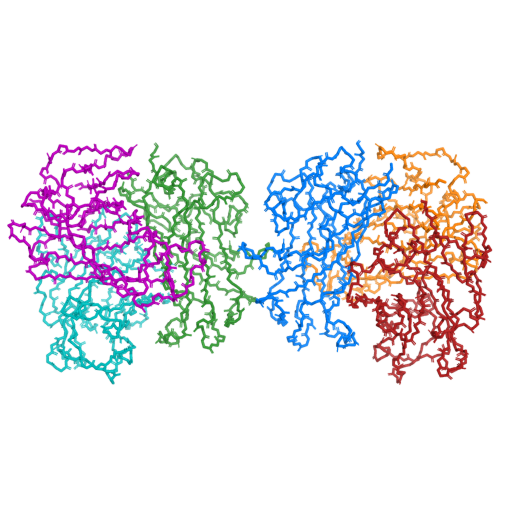4 C CA . CYS A 1 118 ? 21.733 8.958 9.543 1.00 4.91 463 CYS A CA 1
ATOM 795 C C . CYS A 1 118 ? 21.312 9.409 10.948 1.00 4.30 463 CYS A C 1
ATOM 796 O O . CYS A 1 118 ? 20.104 9.555 11.218 1.00 4.05 463 CYS A O 1
ATOM 799 N N . MET A 1 119 ? 22.289 9.614 11.824 1.00 4.15 464 MET A N 1
ATOM 800 C CA . MET A 1 119 ? 22.017 9.962 13.204 1.00 3.73 464 MET A CA 1
ATOM 801 C C . MET A 1 119 ? 21.771 11.460 13.365 1.00 3.09 464 MET A C 1
ATOM 802 O O . MET A 1 119 ? 22.208 12.264 12.547 1.00 2.96 464 MET A O 1
ATOM 807 N N . PRO A 1 120 ? 21.008 11.842 14.396 1.00 3.47 465 PRO A N 1
ATOM 808 C CA . PRO A 1 120 ? 20.782 13.260 14.674 1.00 4.03 465 PRO A CA 1
ATOM 809 C C . PRO A 1 120 ? 21.998 13.963 15.265 1.00 4.18 465 PRO A C 1
ATOM 810 O O . PRO A 1 120 ? 22.415 13.665 16.373 1.00 5.85 465 PRO A O 1
ATOM 814 N N . ASN A 1 121 ? 22.499 14.933 14.506 1.00 4.18 466 ASN A N 1
ATOM 815 C CA . ASN A 1 121 ? 23.724 15.689 14.793 1.00 4.50 466 ASN A CA 1
ATOM 816 C C . ASN A 1 121 ? 23.813 16.053 16.263 1.00 5.08 466 ASN A C 1
ATOM 817 O O . ASN A 1 121 ? 22.984 16.800 16.762 1.00 4.65 466 ASN A O 1
ATOM 822 N N . ARG A 1 122 ? 24.835 15.541 16.962 1.00 6.29 467 ARG A N 1
ATOM 823 C CA . ARG A 1 122 ? 24.933 15.731 18.420 1.00 8.90 467 ARG A CA 1
ATOM 824 C C . ARG A 1 122 ? 25.123 17.189 18.856 1.00 8.35 467 ARG A C 1
ATOM 825 O O . ARG A 1 122 ? 24.690 17.590 19.940 1.00 8.73 467 ARG A O 1
ATOM 833 N N . GLU A 1 123 ? 25.757 17.999 18.012 1.00 8.23 468 GLU A N 1
ATOM 834 C CA . GLU A 1 123 ? 25.988 19.395 18.361 1.00 8.81 468 GLU A CA 1
ATOM 835 C C . GLU A 1 123 ? 24.731 20.207 18.141 1.00 8.27 468 GLU A C 1
ATOM 836 O O . GLU A 1 123 ? 24.366 21.057 18.961 1.00 10.23 468 GLU A O 1
ATOM 842 N N . VAL A 1 124 ? 24.058 19.952 17.031 1.00 7.14 469 VAL A N 1
ATOM 843 C CA . VAL A 1 124 ? 22.806 20.648 16.756 1.00 6.99 469 VAL A CA 1
ATOM 844 C C . VAL A 1 124 ? 21.733 20.249 17.775 1.00 6.85 469 VAL A C 1
ATOM 845 O O . VAL A 1 124 ? 20.962 21.091 18.231 1.00 8.96 469 VAL A O 1
ATOM 849 N N . TYR A 1 125 ? 21.711 18.974 18.149 1.00 6.70 470 TYR A N 1
ATOM 850 C CA . TYR A 1 125 ? 20.721 18.445 19.102 1.00 6.36 470 TYR A CA 1
ATOM 851 C C . TYR A 1 125 ? 21.447 17.987 20.354 1.00 7.38 470 TYR A C 1
ATOM 852 O O . TYR A 1 125 ? 21.407 16.814 20.730 1.00 9.01 470 TYR A O 1
ATOM 861 N N . SER A 1 126 ? 22.102 18.948 20.985 1.00 8.40 471 SER A N 1
ATOM 862 C CA . SER A 1 126 ? 22.830 18.707 22.231 1.00 8.69 471 SER A CA 1
ATOM 863 C C . SER A 1 126 ? 21.882 18.700 23.433 1.00 9.58 471 SER A C 1
ATOM 864 O O . SER A 1 126 ? 22.247 18.262 24.520 1.00 10.43 471 SER A O 1
ATOM 867 N N . THR A 1 127 ? 20.671 19.203 23.228 1.00 8.57 472 THR A N 1
ATOM 868 C CA . THR A 1 127 ? 19.553 18.974 24.130 1.00 8.63 472 THR A CA 1
ATOM 869 C C . THR A 1 127 ? 18.394 18.486 23.276 1.00 7.66 472 THR A C 1
ATOM 870 O O . THR A 1 127 ? 18.375 18.743 22.074 1.00 8.18 472 THR A O 1
ATOM 874 N N . PRO A 1 128 ? 17.422 17.799 23.891 1.00 6.74 473 PRO A N 1
ATOM 875 C CA . PRO A 1 128 ? 16.374 17.175 23.086 1.00 5.63 473 PRO A CA 1
ATOM 876 C C . PRO A 1 128 ? 15.532 18.167 22.260 1.00 5.22 473 PRO A C 1
ATOM 877 O O . PRO A 1 128 ? 15.165 19.256 22.742 1.00 5.57 473 PRO A O 1
ATOM 881 N N . ALA A 1 129 ? 15.229 17.754 21.037 1.00 4.70 474 ALA A N 1
ATOM 882 C CA . ALA A 1 129 ? 14.387 18.513 20.122 1.00 4.64 474 ALA A CA 1
ATOM 883 C C . ALA A 1 129 ? 13.159 17.684 19.804 1.00 3.13 474 ALA A C 1
ATOM 884 O O . ALA A 1 129 ? 13.141 16.476 20.010 1.00 3.88 474 ALA A O 1
ATOM 886 N N . ALA A 1 130 ? 12.126 18.332 19.301 1.00 3.32 475 ALA A N 1
ATOM 887 C CA . ALA A 1 130 ? 10.889 17.625 19.012 1.00 3.37 475 ALA A CA 1
ATOM 888 C C . ALA A 1 130 ? 10.159 18.258 17.846 1.00 3.66 475 ALA A C 1
ATOM 889 O O . ALA A 1 130 ? 10.330 19.441 17.558 1.00 2.95 475 ALA A O 1
ATOM 891 N N . THR A 1 131 ? 9.333 17.439 17.200 1.00 3.28 476 THR A N 1
ATOM 892 C CA . THR A 1 131 ? 8.366 17.905 16.186 1.00 3.31 476 THR A CA 1
ATOM 893 C C . THR A 1 131 ? 7.067 17.155 16.404 1.00 3.18 476 THR A C 1
ATOM 894 O O . THR A 1 131 ? 7.053 15.951 16.229 1.00 4.51 476 THR A O 1
ATOM 898 N N . ILE A 1 132 ? 6.006 17.853 16.809 1.00 3.51 477 ILE A N 1
ATOM 899 C CA . ILE A 1 132 ? 4.699 17.229 16.946 1.00 4.75 477 ILE A CA 1
ATOM 900 C C . ILE A 1 132 ? 3.867 17.489 15.713 1.00 5.55 477 ILE A C 1
ATOM 901 O O . ILE A 1 132 ? 3.707 18.623 15.253 1.00 6.19 477 ILE A O 1
ATOM 906 N N . SER A 1 133 ? 3.365 16.408 15.137 1.00 6.17 478 SER A N 1
ATOM 907 C CA . SER A 1 133 ? 2.548 16.524 13.953 1.00 6.57 478 SER A CA 1
ATOM 908 C C . SER A 1 133 ? 1.350 15.624 13.999 1.00 5.71 478 SER A C 1
ATOM 909 O O . SER A 1 133 ? 1.269 14.692 14.790 1.00 5.38 478 SER A O 1
ATOM 912 N N . ARG A 1 134 ? 0.407 15.931 13.133 1.00 5.98 479 ARG A N 1
ATOM 913 C CA . ARG A 1 134 ? -0.776 15.152 12.996 1.00 6.50 479 ARG A CA 1
ATOM 914 C C . ARG A 1 134 ? -0.437 13.736 12.618 1.00 6.10 479 ARG A C 1
ATOM 915 O O . ARG A 1 134 ? 0.505 13.489 11.881 1.00 6.31 479 ARG A O 1
ATOM 923 N N . CYS A 1 135 ? -1.224 12.816 13.147 1.00 5.30 480 CYS A N 1
ATOM 924 C CA . CYS A 1 135 ? -1.110 11.419 12.795 1.00 4.93 480 CYS A CA 1
ATOM 925 C C . CYS A 1 135 ? -2.503 10.846 12.493 1.00 4.49 480 CYS A C 1
ATOM 926 O O . CYS A 1 135 ? -3.238 10.389 13.388 1.00 4.51 480 CYS A O 1
ATOM 929 N N . GLY A 1 136 ? -2.896 10.901 11.222 1.00 4.08 481 GLY A N 1
ATOM 930 C CA . GLY A 1 136 ? -4.218 10.380 10.871 1.00 3.80 481 GLY A CA 1
ATOM 931 C C . GLY A 1 136 ? -4.240 8.879 11.055 1.00 3.63 481 GLY A C 1
ATOM 932 O O . GLY A 1 136 ? -3.243 8.212 10.801 1.00 4.94 481 GLY A O 1
ATOM 933 N N . LEU A 1 137 ? -5.358 8.357 11.549 1.00 3.60 482 LEU A N 1
ATOM 934 C CA . LEU A 1 137 ? -5.576 6.910 11.700 1.00 4.40 482 LEU A CA 1
ATOM 935 C C . LEU A 1 137 ? -6.689 6.456 10.769 1.00 4.31 482 LEU A C 1
ATOM 936 O O . LEU A 1 137 ? -7.722 7.137 10.651 1.00 4.89 482 LEU A O 1
ATOM 941 N N . ASP A 1 138 ? -6.458 5.322 10.103 1.00 4.15 483 ASP A N 1
ATOM 942 C CA . ASP A 1 138 ? -7.419 4.660 9.216 1.00 5.21 483 ASP A CA 1
ATOM 943 C C . ASP A 1 138 ? -8.002 5.626 8.189 1.00 5.26 483 ASP A C 1
ATOM 944 O O . ASP A 1 138 ? -9.199 5.593 7.897 1.00 5.45 483 ASP A O 1
ATOM 949 N N . SER A 1 139 ? -7.154 6.491 7.652 1.00 4.94 484 SER A N 1
ATOM 950 C CA . SER A 1 139 ? -7.632 7.695 6.964 1.00 5.40 484 SER A CA 1
ATOM 951 C C . SER A 1 139 ? -8.470 7.442 5.738 1.00 5.60 484 SER A C 1
ATOM 952 O O . SER A 1 139 ? -9.448 8.148 5.505 1.00 6.41 484 SER A O 1
ATOM 955 N N . ILE A 1 140 ? -8.082 6.462 4.939 1.00 5.80 485 ILE A N 1
ATOM 956 C CA . ILE A 1 140 ? -8.878 6.133 3.738 1.00 6.21 485 ILE A CA 1
ATOM 957 C C . ILE A 1 140 ? -10.279 5.662 4.125 1.00 6.75 485 ILE A C 1
ATOM 958 O O . ILE A 1 140 ? -11.281 6.199 3.649 1.00 8.17 485 ILE A O 1
ATOM 963 N N . ALA A 1 141 ? -10.341 4.685 5.027 1.00 7.02 486 ALA A N 1
ATOM 964 C CA . ALA A 1 141 ? -11.613 4.088 5.440 1.00 7.49 486 ALA A CA 1
ATOM 965 C C . ALA A 1 141 ? -12.554 5.063 6.152 1.00 8.18 486 ALA A C 1
ATOM 966 O O . ALA A 1 141 ? -13.784 4.958 6.033 1.00 9.19 486 ALA A O 1
ATOM 968 N N . VAL A 1 142 ? -12.005 6.007 6.902 1.00 7.54 487 VAL A N 1
ATOM 969 C CA . VAL A 1 142 ? -12.826 7.004 7.605 1.00 7.88 487 VAL A CA 1
ATOM 970 C C . VAL A 1 142 ? -12.899 8.320 6.835 1.00 7.65 487 VAL A C 1
ATOM 971 O O . VAL A 1 142 ? -13.437 9.322 7.323 1.00 9.09 487 VAL A O 1
ATOM 975 N N . ASP A 1 143 ? -12.377 8.305 5.619 1.00 8.76 488 ASP A N 1
ATOM 976 C CA . ASP A 1 143 ? -12.317 9.487 4.769 1.00 8.93 488 ASP A CA 1
ATOM 977 C C . ASP A 1 143 ? -11.813 10.727 5.492 1.00 8.85 488 ASP A C 1
ATOM 978 O O . ASP A 1 143 ? -12.367 11.819 5.339 1.00 10.32 488 ASP A O 1
ATOM 983 N N . GLY A 1 144 ? -10.722 10.576 6.233 1.00 8.56 489 GLY A N 1
ATOM 984 C CA . GLY A 1 144 ? -10.019 11.712 6.815 1.00 8.00 489 GLY A CA 1
ATOM 985 C C . GLY A 1 144 ? -10.850 12.525 7.795 1.00 7.65 489 GLY A C 1
ATOM 986 O O . GLY A 1 144 ? -10.578 13.708 7.990 1.00 8.20 489 GLY A O 1
ATOM 987 N N . ALA A 1 145 ? -11.842 11.890 8.430 1.00 6.97 490 ALA A N 1
ATOM 988 C CA . ALA A 1 145 ? -12.660 12.581 9.438 1.00 7.52 490 ALA A CA 1
ATOM 989 C C . ALA A 1 145 ? -11.769 13.284 10.459 1.00 7.59 490 ALA A C 1
ATOM 990 O O . ALA A 1 145 ? -10.826 12.666 10.967 1.00 7.08 490 ALA A O 1
ATOM 992 N N . PRO A 1 146 ? -12.024 14.583 10.743 1.00 8.34 491 PRO A N 1
ATOM 993 C CA . PRO A 1 146 ? -11.141 15.285 11.682 1.00 8.70 491 PRO A CA 1
ATOM 994 C C . PRO A 1 146 ? -10.925 14.602 13.030 1.00 8.11 491 PRO A C 1
ATOM 995 O O . PRO A 1 146 ? -9.822 14.656 13.551 1.00 9.24 491 PRO A O 1
ATOM 999 N N . SER A 1 147 ? -11.956 13.956 13.565 1.00 7.55 492 SER A N 1
ATOM 1000 C CA . SER A 1 147 ? -11.869 13.264 14.862 1.00 7.60 492 SER A CA 1
ATOM 1001 C C . SER A 1 147 ? -11.301 11.842 14.763 1.00 6.76 492 SER A C 1
ATOM 1002 O O . SER A 1 147 ? -11.528 11.019 15.653 1.00 6.48 492 SER A O 1
ATOM 1005 N N . ARG A 1 148 ? -10.579 11.543 13.683 1.00 5.64 493 ARG A N 1
ATOM 1006 C CA . ARG A 1 148 ? -9.890 10.252 13.552 1.00 5.34 493 ARG A CA 1
ATOM 1007 C C . ARG A 1 148 ? -8.363 10.405 13.454 1.00 4.88 493 ARG A C 1
ATOM 1008 O O . ARG A 1 148 ? -7.660 9.474 13.028 1.00 5.39 493 ARG A O 1
ATOM 1016 N N . SER A 1 149 ? -7.874 11.568 13.884 1.00 4.25 494 SER A N 1
ATOM 1017 C CA . SER A 1 149 ? -6.451 11.844 13.994 1.00 4.74 494 SER A CA 1
ATOM 1018 C C . SER A 1 149 ? -6.000 11.949 15.447 1.00 4.89 494 SER A C 1
ATOM 1019 O O . SER A 1 149 ? -6.704 12.496 16.309 1.00 6.09 494 SER A O 1
ATOM 1022 N N . ILE A 1 150 ? -4.817 11.401 15.710 1.00 4.11 495 ILE A N 1
ATOM 1023 C CA . ILE A 1 150 ? -4.094 11.676 16.930 1.00 3.79 495 ILE A CA 1
ATOM 1024 C C . ILE A 1 150 ? -2.889 12.500 16.553 1.00 3.59 495 ILE A C 1
ATOM 1025 O O . ILE A 1 150 ? -2.854 13.055 15.454 1.00 2.99 495 ILE A O 1
ATOM 1030 N N . ASP A 1 151 ? -1.918 12.621 17.460 1.00 3.59 496 ASP A N 1
ATOM 1031 C CA . ASP A 1 151 ? -0.615 13.222 17.154 1.00 3.47 496 ASP A CA 1
ATOM 1032 C C . ASP A 1 151 ? 0.522 12.224 17.282 1.00 3.41 496 ASP A C 1
ATOM 1033 O O . ASP A 1 151 ? 0.428 11.282 18.058 1.00 3.72 496 ASP A O 1
ATOM 1038 N N . CYS A 1 152 ? 1.580 12.410 16.511 1.00 4.08 497 CYS A N 1
ATOM 1039 C CA . CYS A 1 152 ? 2.826 11.702 16.745 1.00 3.88 497 CYS A CA 1
ATOM 1040 C C . CYS A 1 152 ? 3.959 12.714 16.772 1.00 3.41 497 CYS A C 1
ATOM 1041 O O . CYS A 1 152 ? 4.160 13.465 15.824 1.00 3.82 497 CYS A O 1
ATOM 1044 N N . MET A 1 153 ? 4.649 12.736 17.904 1.00 3.54 498 MET A N 1
ATOM 1045 C CA . MET A 1 153 ? 5.758 13.619 18.159 1.00 3.87 498 MET A CA 1
ATOM 1046 C C . MET A 1 153 ? 7.061 12.851 18.029 1.00 3.12 498 MET A C 1
ATOM 1047 O O . MET A 1 153 ? 7.283 11.865 18.727 1.00 3.59 498 MET A O 1
ATOM 1052 N N . LEU A 1 154 ? 7.909 13.273 17.111 1.00 3.10 499 LEU A N 1
ATOM 1053 C CA . LEU A 1 154 ? 9.279 12.779 17.081 1.00 3.20 499 LEU A CA 1
ATOM 1054 C C . LEU A 1 154 ? 10.072 13.516 18.137 1.00 3.05 499 LEU A C 1
ATOM 1055 O O . LEU A 1 154 ? 10.094 14.760 18.138 1.00 4.09 499 LEU A O 1
ATOM 1060 N N . ILE A 1 155 ? 10.728 12.773 19.032 1.00 2.43 500 ILE A N 1
ATOM 1061 C CA . ILE A 1 155 ? 11.670 13.386 19.960 1.00 3.48 500 ILE A CA 1
ATOM 1062 C C . ILE A 1 155 ? 13.048 12.932 19.544 1.00 3.95 500 ILE A C 1
ATOM 1063 O O . ILE A 1 155 ? 13.268 11.748 19.275 1.00 3.85 500 ILE A O 1
ATOM 1068 N N . ILE A 1 156 ? 13.972 13.891 19.490 1.00 4.35 501 ILE A N 1
ATOM 1069 C CA . ILE A 1 156 ? 15.321 13.661 19.028 1.00 4.56 501 ILE A CA 1
ATOM 1070 C C . ILE A 1 156 ? 16.288 13.781 20.193 1.00 5.13 501 ILE A C 1
ATOM 1071 O O . ILE A 1 156 ? 16.356 14.831 20.822 1.00 5.04 501 ILE A O 1
ATOM 1076 N N . ASN A 1 157 ? 17.012 12.703 20.480 1.00 4.96 502 ASN A N 1
ATOM 1077 C CA . ASN A 1 157 ? 18.084 12.702 21.491 1.00 5.22 502 ASN A CA 1
ATOM 1078 C C . ASN A 1 157 ? 17.615 12.999 22.928 1.00 6.08 502 ASN A C 1
ATOM 1079 O O . ASN A 1 157 ? 18.376 13.535 23.748 1.00 6.95 502 ASN A O 1
ATOM 1084 N N . LYS A 1 158 ? 16.405 12.573 23.277 1.00 6.37 503 LYS A N 1
ATOM 1085 C CA . LYS A 1 158 ? 16.059 12.455 24.681 1.00 7.59 503 LYS A CA 1
ATOM 1086 C C . LYS A 1 158 ? 16.854 11.308 25.251 1.00 7.98 503 LYS A C 1
ATOM 1087 O O . LYS A 1 158 ? 16.790 10.214 24.726 1.00 6.84 503 LYS A O 1
ATOM 1093 N N . PRO A 1 159 ? 17.595 11.551 26.332 1.00 8.30 504 PRO A N 1
ATOM 1094 C CA . PRO A 1 159 ? 18.467 10.507 26.854 1.00 9.51 504 PRO A CA 1
ATOM 1095 C C . PRO A 1 159 ? 17.740 9.232 27.249 1.00 10.20 504 PRO A C 1
ATOM 1096 O O . PRO A 1 159 ? 16.607 9.279 27.757 1.00 10.73 504 PRO A O 1
ATOM 1100 N N . LYS A 1 160 ? 18.394 8.099 27.001 1.00 11.82 505 LYS A N 1
ATOM 1101 C CA . LYS A 1 160 ? 17.912 6.802 27.491 1.00 12.45 505 LYS A CA 1
ATOM 1102 C C . LYS A 1 160 ? 19.095 5.874 27.651 1.00 12.98 505 LYS A C 1
ATOM 1103 O O . LYS A 1 160 ? 19.876 5.720 26.732 1.00 12.76 505 LYS A O 1
ATOM 1109 N N . GLY A 1 161 ? 19.222 5.295 28.845 1.00 13.62 506 GLY A N 1
ATOM 1110 C CA . GLY A 1 161 ? 20.365 4.456 29.205 1.00 13.47 506 GLY A CA 1
ATOM 1111 C C . GLY A 1 161 ? 21.718 4.991 28.780 1.00 13.88 506 GLY A C 1
ATOM 1112 O O . GLY A 1 161 ? 22.120 6.098 29.156 1.00 15.60 506 GLY A O 1
ATOM 1113 N N . VAL A 1 162 ? 22.412 4.201 27.962 1.00 13.82 507 VAL A N 1
ATOM 1114 C CA . VAL A 1 162 ? 23.749 4.534 27.479 1.00 13.26 507 VAL A CA 1
ATOM 1115 C C . VAL A 1 162 ? 23.735 4.878 25.968 1.00 12.33 507 VAL A C 1
ATOM 1116 O O . VAL A 1 162 ? 24.798 4.927 25.333 1.00 13.52 507 VAL A O 1
ATOM 1120 N N . ALA A 1 163 ? 22.549 5.091 25.386 1.00 10.91 508 ALA A N 1
ATOM 1121 C CA . ALA A 1 163 ? 22.435 5.412 23.958 1.00 10.31 508 ALA A CA 1
ATOM 1122 C C . ALA A 1 163 ? 23.118 6.740 23.671 1.00 9.27 508 ALA A C 1
ATOM 1123 O O . ALA A 1 163 ? 23.018 7.683 24.464 1.00 10.30 508 ALA A O 1
ATOM 1125 N N . THR A 1 164 ? 23.833 6.819 22.557 1.00 8.54 509 THR A N 1
ATOM 1126 C CA . THR A 1 164 ? 24.425 8.086 22.116 1.00 8.37 509 THR A CA 1
ATOM 1127 C C . THR A 1 164 ? 23.395 8.934 21.382 1.00 7.58 509 THR A C 1
ATOM 1128 O O . THR A 1 164 ? 23.378 10.157 21.529 1.00 8.18 509 THR A O 1
ATOM 1132 N N . TYR A 1 165 ? 22.545 8.272 20.584 1.00 6.51 510 TYR A N 1
ATOM 1133 C CA . TYR A 1 165 ? 21.460 8.931 19.838 1.00 5.73 510 TYR A CA 1
ATOM 1134 C C . TYR A 1 165 ? 20.149 8.233 20.118 1.00 4.91 510 TYR A C 1
ATOM 1135 O O . TYR A 1 165 ? 20.104 7.017 20.288 1.00 4.53 510 TYR A O 1
ATOM 1144 N N . THR A 1 166 ? 19.067 8.989 20.132 1.00 3.78 511 THR A N 1
ATOM 1145 C CA . THR A 1 166 ? 17.756 8.364 20.227 1.00 3.95 511 THR A CA 1
ATOM 1146 C C . THR A 1 166 ? 16.763 9.045 19.293 1.00 3.74 511 THR A C 1
ATOM 1147 O O . THR A 1 166 ? 16.840 10.262 19.057 1.00 4.25 511 THR A O 1
ATOM 1151 N N . LEU A 1 167 ? 15.822 8.245 18.788 1.00 3.16 512 LEU A N 1
ATOM 1152 C CA . LEU A 1 167 ? 14.711 8.728 18.033 1.00 3.85 512 LEU A CA 1
ATOM 1153 C C . LEU A 1 167 ? 13.490 8.119 18.682 1.00 4.03 512 LEU A C 1
ATOM 1154 O O . LEU A 1 167 ? 13.413 6.889 18.809 1.00 4.74 512 LEU A O 1
ATOM 1159 N N . THR A 1 168 ? 12.551 8.975 19.078 1.00 3.63 513 THR A N 1
ATOM 1160 C CA . THR A 1 168 ? 11.337 8.526 19.734 1.00 3.45 513 THR A CA 1
ATOM 1161 C C . THR A 1 168 ? 10.117 8.903 18.933 1.00 3.67 513 THR A C 1
ATOM 1162 O O . THR A 1 168 ? 9.943 10.085 18.590 1.00 4.13 513 THR A O 1
ATOM 1166 N N . PHE A 1 169 ? 9.265 7.921 18.647 1.00 3.25 514 PHE A N 1
ATOM 1167 C CA . PHE A 1 169 ? 7.950 8.199 18.078 1.00 2.56 514 PHE A CA 1
ATOM 1168 C C . PHE A 1 169 ? 6.952 8.169 19.243 1.00 2.74 514 PHE A C 1
ATOM 1169 O O . PHE A 1 169 ? 6.702 7.100 19.811 1.00 3.40 514 PHE A O 1
ATOM 1177 N N . ARG A 1 170 ? 6.412 9.317 19.631 1.00 2.81 515 ARG A N 1
ATOM 1178 C CA . ARG A 1 170 ? 5.493 9.393 20.763 1.00 2.63 515 ARG A CA 1
ATOM 1179 C C . ARG A 1 170 ? 4.087 9.719 20.304 1.00 3.23 515 ARG A C 1
ATOM 1180 O O . ARG A 1 170 ? 3.822 10.772 19.768 1.00 4.20 515 ARG A O 1
ATOM 1188 N N . PHE A 1 171 ? 3.195 8.759 20.513 1.00 2.71 516 PHE A N 1
ATOM 1189 C CA . PHE A 1 171 ? 1.839 8.848 20.053 1.00 2.72 516 PHE A CA 1
ATOM 1190 C C . PHE A 1 171 ? 1.010 9.411 21.206 1.00 2.65 516 PHE A C 1
ATOM 1191 O O . PHE A 1 171 ? 1.061 8.896 22.330 1.00 2.67 516 PHE A O 1
ATOM 1199 N N . LEU A 1 172 ? 0.287 10.488 20.908 1.00 3.12 517 LEU A N 1
ATOM 1200 C CA . LEU A 1 172 ? -0.294 11.399 21.884 1.00 4.01 517 LEU A CA 1
ATOM 1201 C C . LEU A 1 172 ? -1.716 11.803 21.505 1.00 3.72 517 LEU A C 1
ATOM 1202 O O . LEU A 1 172 ? -2.085 11.764 20.333 1.00 3.46 517 LEU A O 1
ATOM 1207 N N . ASN A 1 173 ? -2.459 12.289 22.506 1.00 3.33 518 ASN A N 1
ATOM 1208 C CA . ASN A 1 173 ? -3.745 12.919 22.281 1.00 4.04 518 ASN A CA 1
ATOM 1209 C C . ASN A 1 173 ? -4.769 11.991 21.637 1.00 4.01 518 ASN A C 1
ATOM 1210 O O . ASN A 1 173 ? -5.534 12.379 20.773 1.00 4.85 518 ASN A O 1
ATOM 1215 N N . PHE A 1 174 ? -4.805 10.754 22.143 1.00 4.58 519 PHE A N 1
ATOM 1216 C CA . PHE A 1 174 ? -5.836 9.799 21.732 1.00 4.54 519 PHE A CA 1
ATOM 1217 C C . PHE A 1 174 ? -7.234 10.288 22.121 1.00 4.31 519 PHE A C 1
ATOM 1218 O O . PHE A 1 174 ? -8.226 9.889 21.507 1.00 5.40 519 PHE A O 1
ATOM 1226 N N . ASN A 1 175 ? -7.323 11.171 23.116 1.00 5.51 520 ASN A N 1
ATOM 1227 C CA . ASN A 1 175 ? -8.631 11.709 23.474 1.00 6.27 520 ASN A CA 1
ATOM 1228 C C . ASN A 1 175 ? -9.203 12.625 22.399 1.00 6.01 520 ASN A C 1
ATOM 1229 O O . ASN A 1 175 ? -10.348 13.025 22.509 1.00 7.48 520 ASN A O 1
ATOM 1234 N N . ARG A 1 176 ? -8.435 12.952 21.354 1.00 6.30 521 ARG A N 1
ATOM 1235 C CA . ARG A 1 176 ? -8.993 13.650 20.178 1.00 7.99 521 ARG A CA 1
ATOM 1236 C C . ARG A 1 176 ? -9.989 12.750 19.399 1.00 6.95 521 ARG A C 1
ATOM 1237 O O . ARG A 1 176 ? -10.847 13.250 18.634 1.00 8.35 521 ARG A O 1
ATOM 1245 N N . LEU A 1 177 ? -9.850 11.429 19.544 1.00 6.02 522 LEU A N 1
ATOM 1246 C CA . LEU A 1 177 ? -10.629 10.473 18.761 1.00 6.43 522 LEU A CA 1
ATOM 1247 C C . LEU A 1 177 ? -12.080 10.466 19.197 1.00 6.07 522 LEU A C 1
ATOM 1248 O O . LEU A 1 177 ? -12.376 10.487 20.398 1.00 7.04 522 LEU A O 1
ATOM 1253 N N . SER A 1 178 ? -12.993 10.418 18.233 1.00 6.79 523 SER A N 1
ATOM 1254 C CA . SER A 1 178 ? -14.416 10.323 18.558 1.00 7.04 523 SER A CA 1
ATOM 1255 C C . SER A 1 178 ? -14.859 8.941 19.078 1.00 7.47 523 SER A C 1
ATOM 1256 O O . SER A 1 178 ? -15.920 8.800 19.653 1.00 9.63 523 SER A O 1
ATOM 1259 N N . GLY A 1 179 ? -14.054 7.926 18.822 1.00 6.67 524 GLY A N 1
ATOM 1260 C CA . GLY A 1 179 ? -14.308 6.578 19.319 1.00 6.78 524 GLY A CA 1
ATOM 1261 C C . GLY A 1 179 ? -13.218 5.613 18.880 1.00 6.91 524 GLY A C 1
ATOM 1262 O O . GLY A 1 179 ? -12.185 6.032 18.327 1.00 6.29 524 GLY A O 1
ATOM 1263 N N . GLY A 1 180 ? -13.424 4.324 19.135 1.00 7.38 525 GLY A N 1
ATOM 1264 C CA . GLY A 1 180 ? -12.468 3.281 18.783 1.00 6.74 525 GLY A CA 1
ATOM 1265 C C . GLY A 1 180 ? -12.084 3.413 17.324 1.00 7.23 525 GLY A C 1
ATOM 1266 O O . GLY A 1 180 ? -12.965 3.513 16.459 1.00 7.51 525 GLY A O 1
ATOM 1267 N N . THR A 1 181 ? -10.780 3.396 17.051 1.00 6.71 526 THR A N 1
ATOM 1268 C CA . THR A 1 181 ? -10.264 3.596 15.705 1.00 6.11 526 THR A CA 1
ATOM 1269 C C . THR A 1 181 ? -9.157 2.594 15.406 1.00 6.31 526 THR A C 1
ATOM 1270 O O . THR A 1 181 ? -8.288 2.358 16.249 1.00 5.06 526 THR A O 1
ATOM 1274 N N . LEU A 1 182 ? -9.169 2.017 14.207 1.00 5.32 527 LEU A N 1
ATOM 1275 C CA . LEU A 1 182 ? -8.095 1.133 13.779 1.00 6.14 527 LEU A CA 1
ATOM 1276 C C . LEU A 1 182 ? -6.762 1.896 13.844 1.00 4.82 527 LEU A C 1
ATOM 1277 O O . LEU A 1 182 ? -6.659 2.986 13.290 1.00 5.12 527 LEU A O 1
ATOM 1282 N N . PHE A 1 183 ? -5.748 1.333 14.505 1.00 4.79 528 PHE A N 1
ATOM 1283 C CA . PHE A 1 183 ? -4.438 1.994 14.653 1.00 5.14 528 PHE A CA 1
ATOM 1284 C C . PHE A 1 183 ? -3.602 1.701 13.413 1.00 4.96 528 PHE A C 1
ATOM 1285 O O . PHE A 1 183 ? -2.607 0.964 13.431 1.00 5.11 528 PHE A O 1
ATOM 1293 N N . LYS A 1 184 ? -4.026 2.301 12.305 1.00 5.02 529 LYS A N 1
ATOM 1294 C CA . LYS A 1 184 ? -3.356 2.158 11.027 1.00 4.93 529 LYS A CA 1
ATOM 1295 C C . LYS A 1 184 ? -2.940 3.591 10.636 1.00 3.55 529 LYS A C 1
ATOM 1296 O O . LYS A 1 184 ? -3.728 4.347 10.096 1.00 4.25 529 LYS A O 1
ATOM 1302 N N . THR A 1 185 ? -1.723 3.969 10.972 1.00 3.75 530 THR A N 1
ATOM 1303 C CA . THR A 1 185 ? -1.325 5.358 10.792 1.00 3.35 530 THR A CA 1
ATOM 1304 C C . THR A 1 185 ? -1.121 5.720 9.346 1.00 3.37 530 THR A C 1
ATOM 1305 O O . THR A 1 185 ? -0.803 4.882 8.467 1.00 2.94 530 THR A O 1
ATOM 1309 N N . ASP A 1 186 ? -1.245 7.016 9.114 1.00 3.52 531 ASP A N 1
ATOM 1310 C CA . ASP A 1 186 ? -0.730 7.615 7.896 1.00 4.19 531 ASP A CA 1
ATOM 1311 C C . ASP A 1 186 ? 0.779 7.370 7.757 1.00 3.70 531 ASP A C 1
ATOM 1312 O O . ASP A 1 186 ? 1.454 6.989 8.726 1.00 3.68 531 ASP A O 1
ATOM 1317 N N . VAL A 1 187 ? 1.300 7.640 6.552 1.00 3.22 532 VAL A N 1
ATOM 1318 C CA . VAL A 1 187 ? 2.726 7.796 6.358 1.00 3.86 532 VAL A CA 1
ATOM 1319 C C . VAL A 1 187 ? 3.115 9.119 6.994 1.00 3.75 532 VAL A C 1
ATOM 1320 O O . VAL A 1 187 ? 2.541 10.172 6.666 1.00 3.66 532 VAL A O 1
ATOM 1324 N N . LEU A 1 188 ? 4.071 9.046 7.910 1.00 2.99 533 LEU A N 1
ATOM 1325 C CA . LEU A 1 188 ? 4.539 10.187 8.670 1.00 3.86 533 LEU A CA 1
ATOM 1326 C C . LEU A 1 188 ? 5.942 10.543 8.203 1.00 4.30 533 LEU A C 1
ATOM 1327 O O . LEU A 1 188 ? 6.768 9.647 7.930 1.00 4.54 533 LEU A O 1
ATOM 1332 N N . THR A 1 189 ? 6.227 11.850 8.161 1.00 3.80 534 THR A N 1
ATOM 1333 C CA . THR A 1 189 ? 7.533 12.376 7.750 1.00 3.54 534 THR A CA 1
ATOM 1334 C C . THR A 1 189 ? 8.022 13.402 8.749 1.00 3.16 534 THR A C 1
ATOM 1335 O O . THR A 1 189 ? 7.253 14.247 9.192 1.00 4.13 534 THR A O 1
ATOM 1339 N N . PHE A 1 190 ? 9.298 13.293 9.105 1.00 2.38 535 PHE A N 1
ATOM 1340 C CA . PHE A 1 190 ? 10.030 14.272 9.927 1.00 2.63 535 PHE A CA 1
ATOM 1341 C C . PHE A 1 190 ? 11.395 14.506 9.309 1.00 2.45 535 PHE A C 1
ATOM 1342 O O . PHE A 1 190 ? 11.838 13.749 8.450 1.00 3.34 535 PHE A O 1
ATOM 1350 N N . THR A 1 191 ? 12.050 15.576 9.738 1.00 2.63 536 THR A N 1
ATOM 1351 C CA . THR A 1 191 ? 13.343 15.963 9.206 1.00 2.27 536 THR A CA 1
ATOM 1352 C C . THR A 1 191 ? 14.261 16.484 10.307 1.00 2.67 536 THR A C 1
ATOM 1353 O O . THR A 1 191 ? 13.814 17.239 11.191 1.00 2.43 536 THR A O 1
ATOM 1357 N N . TYR A 1 192 ? 15.540 16.127 10.234 1.00 2.56 537 TYR A N 1
ATOM 1358 C CA . TYR A 1 192 ? 16.524 16.684 11.165 1.00 2.37 537 TYR A CA 1
ATOM 1359 C C . TYR A 1 192 ? 17.868 16.797 10.500 1.00 2.16 537 TYR A C 1
ATOM 1360 O O . TYR A 1 192 ? 18.098 16.161 9.464 1.00 2.79 537 TYR A O 1
ATOM 1369 N N . VAL A 1 193 ? 18.779 17.545 11.126 1.00 2.54 538 VAL A N 1
ATOM 1370 C CA . VAL A 1 193 ? 20.145 17.674 10.609 1.00 2.71 538 VAL A CA 1
ATOM 1371 C C . VAL A 1 193 ? 20.976 16.406 10.912 1.00 3.03 538 VAL A C 1
ATOM 1372 O O . VAL A 1 193 ? 21.051 15.951 12.066 1.00 2.58 538 VAL A O 1
ATOM 1376 N N . GLY A 1 194 ? 21.575 15.814 9.871 1.00 3.65 539 GLY A N 1
ATOM 1377 C CA . GLY A 1 194 ? 22.376 14.610 10.065 1.00 4.08 539 GLY A CA 1
ATOM 1378 C C . GLY A 1 194 ? 23.713 14.873 10.721 1.00 4.09 539 GLY A C 1
ATOM 1379 O O . GLY A 1 194 ? 24.260 15.968 10.657 1.00 4.95 539 GLY A O 1
ATOM 1380 N N . GLU A 1 195 ? 24.223 13.840 11.382 1.00 4.98 540 GLU A N 1
ATOM 1381 C CA . GLU A 1 195 ? 25.514 13.862 12.017 1.00 5.13 540 GLU A CA 1
ATOM 1382 C C . GLU A 1 195 ? 26.624 13.901 10.967 1.00 5.72 540 GLU A C 1
ATOM 1383 O O . GLU A 1 195 ? 26.443 13.476 9.828 1.00 5.88 540 GLU A O 1
ATOM 1389 N N . ASN A 1 196 ? 27.778 14.421 11.356 1.00 5.83 541 ASN A N 1
ATOM 1390 C CA . ASN A 1 196 ? 28.933 14.447 10.472 1.00 7.47 541 ASN A CA 1
ATOM 1391 C C . ASN A 1 196 ? 29.734 13.175 10.637 1.00 9.15 541 ASN A C 1
ATOM 1392 O O . ASN A 1 196 ? 29.793 12.606 11.735 1.00 8.91 541 ASN A O 1
ATOM 1397 N N . GLN A 1 197 ? 30.367 12.757 9.544 1.00 11.50 542 GLN A N 1
ATOM 1398 C CA . GLN A 1 197 ? 31.114 11.510 9.513 1.00 12.37 542 GLN A CA 1
ATOM 1399 C C . GLN A 1 197 ? 32.222 11.535 10.567 1.00 14.08 542 GLN A C 1
ATOM 1400 O O . GLN A 1 197 ? 32.880 12.568 10.769 1.00 15.21 542 GLN A O 1
ATOM 1407 N N . ALA B 1 16 ? 25.391 20.133 -7.904 1.00 13.55 361 ALA B N 1
ATOM 1408 C CA . ALA B 1 16 ? 25.790 19.720 -6.539 1.00 11.26 361 ALA B CA 1
ATOM 1409 C C . ALA B 1 16 ? 24.778 20.212 -5.492 1.00 10.58 361 ALA B C 1
ATOM 1410 O O . ALA B 1 16 ? 24.047 21.187 -5.724 1.00 11.17 361 ALA B O 1
ATOM 1412 N N . PRO B 1 17 ? 24.744 19.560 -4.318 1.00 9.04 362 PRO B N 1
ATOM 1413 C CA . PRO B 1 17 ? 23.933 20.089 -3.214 1.00 7.84 362 PRO B CA 1
ATOM 1414 C C . PRO B 1 17 ? 24.647 21.222 -2.498 1.00 6.99 362 PRO B C 1
ATOM 1415 O O . PRO B 1 17 ? 25.852 21.382 -2.630 1.00 8.42 362 PRO B O 1
ATOM 1419 N N . ILE B 1 18 ? 23.915 21.984 -1.706 1.00 5.71 363 ILE B N 1
ATOM 1420 C CA . ILE B 1 18 ? 24.511 23.060 -0.948 1.00 5.66 363 ILE B CA 1
ATOM 1421 C C . ILE B 1 18 ? 23.585 23.414 0.220 1.00 4.62 363 ILE B C 1
ATOM 1422 O O . ILE B 1 18 ? 22.348 23.417 0.082 1.00 4.61 363 ILE B O 1
ATOM 1427 N N . THR B 1 19 ? 24.198 23.682 1.367 1.00 4.29 364 THR B N 1
ATOM 1428 C CA . THR B 1 19 ? 23.498 24.078 2.585 1.00 3.98 364 THR B CA 1
ATOM 1429 C C . THR B 1 19 ? 24.025 25.422 3.081 1.00 3.41 364 THR B C 1
ATOM 1430 O O . THR B 1 19 ? 25.229 25.609 3.231 1.00 3.74 364 THR B O 1
ATOM 1434 N N . LEU B 1 20 ? 23.091 26.334 3.346 1.00 3.54 365 LEU B N 1
ATOM 1435 C CA . LEU B 1 20 ? 23.337 27.603 4.016 1.00 3.53 365 LEU B CA 1
ATOM 1436 C C . LEU B 1 20 ? 22.641 27.519 5.361 1.00 3.14 365 LEU B C 1
ATOM 1437 O O . LEU B 1 20 ? 21.514 27.044 5.471 1.00 4.24 365 LEU B O 1
ATOM 1442 N N . TRP B 1 21 ? 23.312 27.984 6.397 1.00 3.20 366 TRP B N 1
ATOM 1443 C CA . TRP B 1 21 ? 22.759 27.952 7.730 1.00 2.42 366 TRP B CA 1
ATOM 1444 C C . TRP B 1 21 ? 23.379 28.959 8.689 1.00 2.54 366 TRP B C 1
ATOM 1445 O O . TRP B 1 21 ? 24.360 29.629 8.382 1.00 3.36 366 TRP B O 1
ATOM 1456 N N . THR B 1 22 ? 22.787 29.016 9.879 1.00 2.92 367 THR B N 1
ATOM 1457 C CA . THR B 1 22 ? 23.244 29.830 10.978 1.00 3.47 367 THR B CA 1
ATOM 1458 C C . THR B 1 22 ? 24.337 29.147 11.801 1.00 4.24 367 THR B C 1
ATOM 1459 O O . THR B 1 22 ? 24.981 29.787 12.627 1.00 5.11 367 THR B O 1
ATOM 1463 N N . GLY B 1 23 ? 24.512 27.839 11.606 1.00 4.32 368 GLY B N 1
ATOM 1464 C CA . GLY B 1 23 ? 25.324 27.040 12.510 1.00 4.85 368 GLY B CA 1
ATOM 1465 C C . GLY B 1 23 ? 24.512 26.620 13.719 1.00 4.87 368 GLY B C 1
ATOM 1466 O O . GLY B 1 23 ? 23.418 27.151 13.944 1.00 5.07 368 GLY B O 1
ATOM 1467 N N . PRO B 1 24 ? 25.064 25.725 14.545 1.00 6.26 369 PRO B N 1
ATOM 1468 C CA . PRO B 1 24 ? 24.406 25.284 15.765 1.00 7.66 369 PRO B CA 1
ATOM 1469 C C . PRO B 1 24 ? 24.543 26.380 16.826 1.00 7.76 369 PRO B C 1
ATOM 1470 O O . PRO B 1 24 ? 25.416 27.243 16.719 1.00 8.62 369 PRO B O 1
ATOM 1474 N N . GLY B 1 25 ? 23.680 26.365 17.831 1.00 9.24 370 GLY B N 1
ATOM 1475 C CA . GLY B 1 25 ? 23.802 27.320 18.920 1.00 9.39 370 GLY B CA 1
ATOM 1476 C C . GLY B 1 25 ? 23.915 28.767 18.454 1.00 9.84 370 GLY B C 1
ATOM 1477 O O . GLY B 1 25 ? 24.862 29.486 18.816 1.00 11.33 370 GLY B O 1
ATOM 1478 N N . PRO B 1 26 ? 22.919 29.228 17.678 1.00 9.56 371 PRO B N 1
ATOM 1479 C CA . PRO B 1 26 ? 22.941 30.573 17.166 1.00 9.25 371 PRO B CA 1
ATOM 1480 C C . PRO B 1 26 ? 22.837 31.615 18.282 1.00 8.82 371 PRO B C 1
ATOM 1481 O O . PRO B 1 26 ? 22.309 31.343 19.362 1.00 8.35 371 PRO B O 1
ATOM 1485 N N . SER B 1 27 ? 23.364 32.799 18.008 1.00 9.25 372 SER B N 1
ATOM 1486 C CA . SER B 1 27 ? 23.205 33.923 18.910 1.00 9.38 372 SER B CA 1
ATOM 1487 C C . SER B 1 27 ? 21.757 34.413 18.875 1.00 8.84 372 SER B C 1
ATOM 1488 O O . SER B 1 27 ? 20.900 33.868 18.159 1.00 8.99 372 SER B O 1
ATOM 1491 N N . ILE B 1 28 ? 21.465 35.451 19.639 1.00 7.79 373 ILE B N 1
ATOM 1492 C CA . ILE B 1 28 ? 20.147 36.077 19.550 1.00 7.60 373 ILE B CA 1
ATOM 1493 C C . ILE B 1 28 ? 20.164 36.910 18.262 1.00 7.04 373 ILE B C 1
ATOM 1494 O O . ILE B 1 28 ? 20.658 38.036 18.228 1.00 7.76 373 ILE B O 1
ATOM 1499 N N . ASN B 1 29 ? 19.675 36.296 17.190 1.00 5.37 374 ASN B N 1
ATOM 1500 C CA . ASN B 1 29 ? 19.871 36.782 15.840 1.00 5.18 374 ASN B CA 1
ATOM 1501 C C . ASN B 1 29 ? 18.565 37.137 15.137 1.00 5.42 374 ASN B C 1
ATOM 1502 O O . ASN B 1 29 ? 18.576 37.441 13.956 1.00 5.84 374 ASN B O 1
ATOM 1507 N N . GLY B 1 30 ? 17.448 37.084 15.862 1.00 5.03 375 GLY B N 1
ATOM 1508 C CA . GLY B 1 30 ? 16.147 37.508 15.324 1.00 5.39 375 GLY B CA 1
ATOM 1509 C C . GLY B 1 30 ? 15.774 38.819 15.985 1.00 5.90 375 GLY B C 1
ATOM 1510 O O . GLY B 1 30 ? 15.562 38.863 17.198 1.00 5.87 375 GLY B O 1
ATOM 1511 N N . PHE B 1 31 ? 15.707 39.876 15.185 1.00 6.14 376 PHE B N 1
ATOM 1512 C CA . PHE B 1 31 ? 15.505 41.228 15.683 1.00 7.22 376 PHE B CA 1
ATOM 1513 C C . PHE B 1 31 ? 14.078 41.679 15.429 1.00 7.75 376 PHE B C 1
ATOM 1514 O O . PHE B 1 31 ? 13.546 41.447 14.362 1.00 7.65 376 PHE B O 1
ATOM 1522 N N . ILE B 1 32 ? 13.471 42.330 16.417 1.00 7.56 377 ILE B N 1
ATOM 1523 C CA . ILE B 1 32 ? 12.182 42.966 16.241 1.00 8.92 377 ILE B CA 1
ATOM 1524 C C . ILE B 1 32 ? 12.394 44.398 16.703 1.00 9.77 377 ILE B C 1
ATOM 1525 O O . ILE B 1 32 ? 12.863 44.623 17.820 1.00 9.89 377 ILE B O 1
ATOM 1530 N N . ASN B 1 33 ? 12.133 45.352 15.802 1.00 10.90 378 ASN B N 1
ATOM 1531 C CA . ASN B 1 33 ? 12.422 46.774 16.059 1.00 12.08 378 ASN B CA 1
ATOM 1532 C C . ASN B 1 33 ? 13.846 47.007 16.573 1.00 12.83 378 ASN B C 1
ATOM 1533 O O . ASN B 1 33 ? 14.076 47.706 17.572 1.00 14.44 378 ASN B O 1
ATOM 1538 N N . ASP B 1 34 ? 14.786 46.382 15.871 1.00 13.20 379 ASP B N 1
ATOM 1539 C CA . ASP B 1 34 ? 16.226 46.520 16.101 1.00 13.48 379 ASP B CA 1
ATOM 1540 C C . ASP B 1 34 ? 16.719 45.983 17.443 1.00 13.19 379 ASP B C 1
ATOM 1541 O O . ASP B 1 34 ? 17.854 46.255 17.835 1.00 14.84 379 ASP B O 1
ATOM 1546 N N . THR B 1 35 ? 15.891 45.180 18.105 1.00 12.17 380 THR B N 1
ATOM 1547 C CA . THR B 1 35 ? 16.212 44.576 19.387 1.00 11.19 380 THR B CA 1
ATOM 1548 C C . THR B 1 35 ? 16.310 43.068 19.205 1.00 9.66 380 THR B C 1
ATOM 1549 O O . THR B 1 35 ? 15.372 42.456 18.728 1.00 6.76 380 THR B O 1
ATOM 1553 N N . PRO B 1 36 ? 17.454 42.460 19.576 1.00 9.20 381 PRO B N 1
ATOM 1554 C CA . PRO B 1 36 ? 17.570 41.005 19.458 1.00 9.03 381 PRO B CA 1
ATOM 1555 C C . PRO B 1 36 ? 16.681 40.301 20.488 1.00 8.70 381 PRO B C 1
ATOM 1556 O O . PRO B 1 36 ? 16.856 40.502 21.696 1.00 10.09 381 PRO B O 1
ATOM 1560 N N . VAL B 1 37 ? 15.715 39.514 20.016 1.00 7.32 382 VAL B N 1
ATOM 1561 C CA . VAL B 1 37 ? 14.758 38.872 20.913 1.00 7.27 382 VAL B CA 1
ATOM 1562 C C . VAL B 1 37 ? 14.581 37.365 20.701 1.00 5.94 382 VAL B C 1
ATOM 1563 O O . VAL B 1 37 ? 14.053 36.704 21.571 1.00 6.29 382 VAL B O 1
ATOM 1567 N N . ILE B 1 38 ? 14.998 36.816 19.566 1.00 5.50 383 ILE B N 1
ATOM 1568 C CA . ILE B 1 38 ? 14.784 35.395 19.312 1.00 5.89 383 ILE B CA 1
ATOM 1569 C C . ILE B 1 38 ? 16.068 34.770 18.786 1.00 4.90 383 ILE B C 1
ATOM 1570 O O . ILE B 1 38 ? 16.753 35.355 17.946 1.00 4.71 383 ILE B O 1
ATOM 1575 N N . ARG B 1 39 ? 16.412 33.604 19.312 1.00 4.28 384 ARG B N 1
ATOM 1576 C CA . ARG B 1 39 ? 17.478 32.771 18.779 1.00 4.76 384 ARG B CA 1
ATOM 1577 C C . ARG B 1 39 ? 16.925 31.867 17.677 1.00 3.85 384 ARG B C 1
ATOM 1578 O O . ARG B 1 39 ? 16.086 31.018 17.949 1.00 4.29 384 ARG B O 1
ATOM 1586 N N . CYS B 1 40 ? 17.417 32.059 16.458 1.00 3.47 385 CYS B N 1
ATOM 1587 C CA . CYS B 1 40 ? 16.900 31.403 15.261 1.00 3.15 385 CYS B CA 1
ATOM 1588 C C . CYS B 1 40 ? 17.928 30.440 14.674 1.00 3.22 385 CYS B C 1
ATOM 1589 O O . CYS B 1 40 ? 18.992 30.865 14.209 1.00 4.28 385 CYS B O 1
ATOM 1592 N N . PHE B 1 41 ? 17.608 29.159 14.718 1.00 3.03 386 PHE B N 1
ATOM 1593 C CA . PHE B 1 41 ? 18.366 28.156 13.993 1.00 2.62 386 PHE B CA 1
ATOM 1594 C C . PHE B 1 41 ? 17.687 27.986 12.641 1.00 3.06 386 PHE B C 1
ATOM 1595 O O . PHE B 1 41 ? 16.521 27.616 12.579 1.00 3.32 386 PHE B O 1
ATOM 1603 N N . ILE B 1 42 ? 18.405 28.283 11.559 1.00 2.89 387 ILE B N 1
ATOM 1604 C CA . ILE B 1 42 ? 17.854 28.229 10.221 1.00 3.18 387 ILE B CA 1
ATOM 1605 C C . ILE B 1 42 ? 18.837 27.485 9.333 1.00 3.11 387 ILE B C 1
ATOM 1606 O O . ILE B 1 42 ? 20.045 27.787 9.314 1.00 3.03 387 ILE B O 1
ATOM 1611 N N . CYS B 1 43 ? 18.316 26.512 8.606 1.00 3.63 388 CYS B N 1
ATOM 1612 C CA . CYS B 1 43 ? 19.101 25.691 7.680 1.00 4.14 388 CYS B CA 1
ATOM 1613 C C . CYS B 1 43 ? 18.328 25.572 6.369 1.00 3.21 388 CYS B C 1
ATOM 1614 O O . CYS B 1 43 ? 17.138 25.204 6.350 1.00 4.42 388 CYS B O 1
ATOM 1617 N N . LEU B 1 44 ? 18.994 25.941 5.268 1.00 3.05 389 LEU B N 1
ATOM 1618 C CA . LEU B 1 44 ? 18.465 25.797 3.919 1.00 2.79 389 LEU B CA 1
ATOM 1619 C C . LEU B 1 44 ? 19.331 24.788 3.192 1.00 3.26 389 LEU B C 1
ATOM 1620 O O . LEU B 1 44 ? 20.504 25.053 2.929 1.00 3.85 389 LEU B O 1
ATOM 1625 N N . THR B 1 45 ? 18.774 23.621 2.901 1.00 3.34 390 THR B N 1
ATOM 1626 C CA . THR B 1 45 ? 19.534 22.574 2.238 1.00 3.27 390 THR B CA 1
ATOM 1627 C C . THR B 1 45 ? 18.947 22.288 0.880 1.00 3.29 390 THR B C 1
ATOM 1628 O O . THR B 1 45 ? 17.822 21.804 0.779 1.00 3.30 390 THR B O 1
ATOM 1632 N N . ARG B 1 46 ? 19.716 22.589 -0.153 1.00 3.64 391 ARG B N 1
ATOM 1633 C CA . ARG B 1 46 ? 19.337 22.290 -1.525 1.00 3.31 391 ARG B CA 1
ATOM 1634 C C . ARG B 1 46 ? 19.901 20.937 -1.914 1.00 3.31 391 ARG B C 1
ATOM 1635 O O . ARG B 1 46 ? 21.114 20.693 -1.795 1.00 4.81 391 ARG B O 1
ATOM 1643 N N . ASP B 1 47 ? 19.016 20.031 -2.314 1.00 3.93 392 ASP B N 1
ATOM 1644 C CA . ASP B 1 47 ? 19.447 18.776 -2.919 1.00 4.40 392 ASP B CA 1
ATOM 1645 C C . ASP B 1 47 ? 19.288 18.896 -4.431 1.00 4.78 392 ASP B C 1
ATOM 1646 O O . ASP B 1 47 ? 19.710 19.901 -4.960 1.00 5.69 392 ASP B O 1
ATOM 1651 N N . SER B 1 48 ? 18.779 17.894 -5.151 1.00 4.91 393 SER B N 1
ATOM 1652 C CA . SER B 1 48 ? 18.836 17.978 -6.612 1.00 4.82 393 SER B CA 1
ATOM 1653 C C . SER B 1 48 ? 18.003 19.151 -7.134 1.00 4.69 393 SER B C 1
ATOM 1654 O O . SER B 1 48 ? 18.430 19.891 -8.028 1.00 6.24 393 SER B O 1
ATOM 1657 N N . ASN B 1 49 ? 16.796 19.311 -6.588 1.00 4.40 394 ASN B N 1
ATOM 1658 C CA . ASN B 1 49 ? 15.816 20.253 -7.136 1.00 4.30 394 ASN B CA 1
ATOM 1659 C C . ASN B 1 49 ? 15.101 21.083 -6.074 1.00 3.77 394 ASN B C 1
ATOM 1660 O O . ASN B 1 49 ? 14.839 22.247 -6.295 1.00 5.54 394 ASN B O 1
ATOM 1665 N N . LEU B 1 50 ? 14.768 20.457 -4.950 1.00 3.08 395 LEU B N 1
ATOM 1666 C CA . LEU B 1 50 ? 14.049 21.143 -3.887 1.00 3.04 395 LEU B CA 1
ATOM 1667 C C . LEU B 1 50 ? 15.003 21.603 -2.810 1.00 2.95 395 LEU B C 1
ATOM 1668 O O . LEU B 1 50 ? 16.056 21.005 -2.581 1.00 3.46 395 LEU B O 1
ATOM 1673 N N . VAL B 1 51 ? 14.585 22.662 -2.128 1.00 2.94 396 VAL B N 1
ATOM 1674 C CA . VAL B 1 51 ? 15.226 23.193 -0.936 1.00 3.64 396 VAL B CA 1
ATOM 1675 C C . VAL B 1 51 ? 14.337 22.849 0.266 1.00 3.23 396 VAL B C 1
ATOM 1676 O O . VAL B 1 51 ? 13.125 23.055 0.235 1.00 3.39 396 VAL B O 1
ATOM 1680 N N . THR B 1 52 ? 14.964 22.289 1.303 1.00 3.00 397 THR B N 1
ATOM 1681 C CA . THR B 1 52 ? 14.307 22.007 2.552 1.00 3.47 397 THR B CA 1
ATOM 1682 C C . THR B 1 52 ? 14.755 23.073 3.542 1.00 3.27 397 THR B C 1
ATOM 1683 O O . THR B 1 52 ? 15.964 23.302 3.704 1.00 3.66 397 THR B O 1
ATOM 1687 N N . VAL B 1 53 ? 13.777 23.722 4.165 1.00 2.94 398 VAL B N 1
ATOM 1688 C CA . VAL B 1 53 ? 13.987 24.672 5.250 1.00 3.41 398 VAL B CA 1
ATOM 1689 C C . VAL B 1 53 ? 13.792 23.907 6.532 1.00 3.90 398 VAL B C 1
ATOM 1690 O O . VAL B 1 53 ? 12.721 23.378 6.739 1.00 4.90 398 VAL B O 1
ATOM 1694 N N . ASN B 1 54 ? 14.814 23.890 7.380 1.00 3.55 399 ASN B N 1
ATOM 1695 C CA . ASN B 1 54 ? 14.736 23.254 8.687 1.00 3.35 399 ASN B CA 1
ATOM 1696 C C . ASN B 1 54 ? 15.073 24.362 9.686 1.00 3.57 399 ASN B C 1
ATOM 1697 O O . ASN B 1 54 ? 16.154 24.920 9.588 1.00 4.72 399 ASN B O 1
ATOM 1702 N N . ALA B 1 55 ? 14.184 24.626 10.642 1.00 2.90 400 ALA B N 1
ATOM 1703 C CA . ALA B 1 55 ? 14.302 25.783 11.509 1.00 3.30 400 ALA B CA 1
ATOM 1704 C C . ALA B 1 55 ? 13.750 25.546 12.894 1.00 3.52 400 ALA B C 1
ATOM 1705 O O . ALA B 1 55 ? 12.837 24.751 13.084 1.00 3.50 400 ALA B O 1
ATOM 1707 N N . SER B 1 56 ? 14.277 26.277 13.865 1.00 3.05 401 SER B N 1
ATOM 1708 C CA . SER B 1 56 ? 13.717 26.258 15.203 1.00 2.99 401 SER B CA 1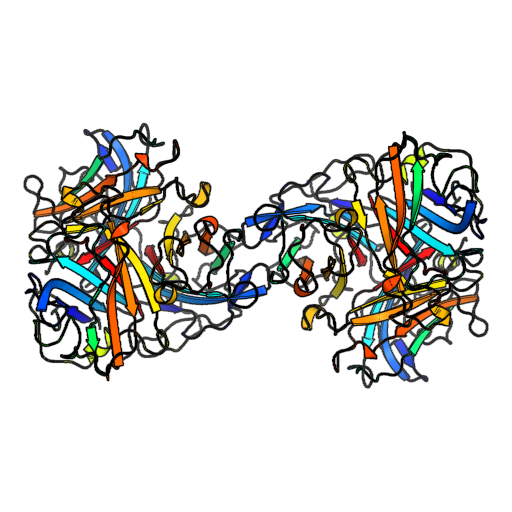
ATOM 1709 C C . SER B 1 56 ? 14.078 27.565 15.880 1.00 3.13 401 SER B C 1
ATOM 1710 O O . SER B 1 56 ? 15.047 28.233 15.514 1.00 3.64 401 SER B O 1
ATOM 1713 N N . PHE B 1 57 ? 13.262 27.943 16.849 1.00 2.44 402 PHE B N 1
ATOM 1714 C CA . PHE B 1 57 ? 13.361 29.251 17.479 1.00 3.01 402 PHE B CA 1
ATOM 1715 C C . PHE B 1 57 ? 13.232 29.152 18.986 1.00 3.13 402 PHE B C 1
ATOM 1716 O O . PHE B 1 57 ? 12.461 28.352 19.506 1.00 3.56 402 PHE B O 1
ATOM 1724 N N . VAL B 1 58 ? 13.981 29.986 19.683 1.00 3.25 403 VAL B N 1
ATOM 1725 C CA . VAL B 1 58 ? 13.867 30.125 21.135 1.00 4.31 403 VAL B CA 1
ATOM 1726 C C . VAL B 1 58 ? 13.806 31.612 21.495 1.00 4.57 403 VAL B C 1
ATOM 1727 O O . VAL B 1 58 ? 14.739 32.376 21.224 1.00 5.14 403 VAL B O 1
ATOM 1731 N N . GLY B 1 59 ? 12.707 32.015 22.116 1.00 4.50 404 GLY B N 1
ATOM 1732 C CA . GLY B 1 59 ? 12.534 33.381 22.568 1.00 5.19 404 GLY B CA 1
ATOM 1733 C C . GLY B 1 59 ? 13.385 33.715 23.766 1.00 5.97 404 GLY B C 1
ATOM 1734 O O . GLY B 1 59 ? 13.660 32.869 24.615 1.00 6.47 404 GLY B O 1
ATOM 1735 N N . GLU B 1 60 ? 13.819 34.962 23.797 1.00 6.69 405 GLU B N 1
ATOM 1736 C CA . GLU B 1 60 ? 14.603 35.491 24.893 1.00 7.68 405 GLU B CA 1
ATOM 1737 C C . GLU B 1 60 ? 13.977 36.762 25.412 1.00 8.11 405 GLU B C 1
ATOM 1738 O O . GLU B 1 60 ? 13.181 37.390 24.734 1.00 8.19 405 GLU B O 1
ATOM 1744 N N . GLY B 1 61 ? 14.344 37.132 26.639 1.00 9.07 406 GLY B N 1
ATOM 1745 C CA . GLY B 1 61 ? 13.858 38.361 27.227 1.00 9.16 406 GLY B CA 1
ATOM 1746 C C . GLY B 1 61 ? 12.343 38.417 27.304 1.00 8.63 406 GLY B C 1
ATOM 1747 O O . GLY B 1 61 ? 11.702 37.512 27.835 1.00 9.96 406 GLY B O 1
ATOM 1748 N N . GLY B 1 62 ? 11.767 39.476 26.744 1.00 8.87 407 GLY B N 1
ATOM 1749 C CA . GLY B 1 62 ? 10.330 39.657 26.700 1.00 8.57 407 GLY B CA 1
ATOM 1750 C C . GLY B 1 62 ? 9.632 38.619 25.837 1.00 8.63 407 GLY B C 1
ATOM 1751 O O . GLY B 1 62 ? 8.410 38.513 25.868 1.00 9.82 407 GLY B O 1
ATOM 1752 N N . TYR B 1 63 ? 10.410 37.881 25.046 1.00 7.79 408 TYR B N 1
ATOM 1753 C CA . TYR B 1 63 ? 9.877 36.811 24.199 1.00 7.10 408 TYR B CA 1
ATOM 1754 C C . TYR B 1 63 ? 10.129 35.409 24.739 1.00 6.35 408 TYR B C 1
ATOM 1755 O O . TYR B 1 63 ? 9.840 34.413 24.059 1.00 5.78 408 TYR B O 1
ATOM 1764 N N . ARG B 1 64 ? 10.631 35.311 25.965 1.00 6.17 409 ARG B N 1
ATOM 1765 C CA . ARG B 1 64 ? 10.913 34.011 26.556 1.00 7.24 409 ARG B CA 1
ATOM 1766 C C . ARG B 1 64 ? 9.644 33.193 26.726 1.00 6.40 409 ARG B C 1
ATOM 1767 O O . ARG B 1 64 ? 9.618 31.998 26.413 1.00 5.79 409 ARG B O 1
ATOM 1775 N N . ILE B 1 65 ? 8.617 33.852 27.261 1.00 6.67 410 ILE B N 1
ATOM 1776 C CA . ILE B 1 65 ? 7.271 33.313 27.385 1.00 6.82 410 ILE B CA 1
ATOM 1777 C C . ILE B 1 65 ? 6.336 34.098 26.479 1.00 6.14 410 ILE B C 1
ATOM 1778 O O . ILE B 1 65 ? 6.408 35.334 26.442 1.00 7.87 410 ILE B O 1
ATOM 1783 N N . VAL B 1 66 ? 5.477 33.390 25.754 1.00 5.90 411 VAL B N 1
ATOM 1784 C CA . VAL B 1 66 ? 4.465 34.030 24.930 1.00 6.00 411 VAL B CA 1
ATOM 1785 C C . VAL B 1 66 ? 3.091 33.688 25.478 1.00 6.03 411 VAL B C 1
ATOM 1786 O O . VAL B 1 66 ? 2.860 32.638 26.057 1.00 5.85 411 VAL B O 1
ATOM 1790 N N . SER B 1 67 ? 2.160 34.601 25.311 1.00 8.47 412 SER B N 1
ATOM 1791 C CA . SER B 1 67 ? 0.851 34.403 25.862 1.00 8.37 412 SER B CA 1
ATOM 1792 C C . SER B 1 67 ? -0.210 34.389 24.765 1.00 8.29 412 SER B C 1
ATOM 1793 O O . SER B 1 67 ? 0.054 34.751 23.603 1.00 8.22 412 SER B O 1
ATOM 1796 N N . PRO B 1 68 ? -1.422 33.954 25.110 1.00 7.97 413 PRO B N 1
ATOM 1797 C CA . PRO B 1 68 ? -2.502 33.997 24.147 1.00 8.22 413 PRO B CA 1
ATOM 1798 C C . PRO B 1 68 ? -2.771 35.352 23.485 1.00 8.54 413 PRO B C 1
ATOM 1799 O O . PRO B 1 68 ? -3.313 35.379 22.369 1.00 10.18 413 PRO B O 1
ATOM 1803 N N . THR B 1 69 ? -2.421 36.457 24.147 1.00 8.05 414 THR B N 1
ATOM 1804 C CA . THR B 1 69 ? -2.647 37.790 23.586 1.00 8.48 414 THR B CA 1
ATOM 1805 C C . THR B 1 69 ? -1.429 38.361 22.847 1.00 8.21 414 THR B C 1
ATOM 1806 O O . THR B 1 69 ? -1.441 39.532 22.453 1.00 9.42 414 THR B O 1
ATOM 1810 N N . GLN B 1 70 ? -0.392 37.552 22.638 1.00 7.36 415 GLN B N 1
ATOM 1811 C CA . GLN B 1 70 ? 0.810 37.988 21.941 1.00 7.47 415 GLN B CA 1
ATOM 1812 C C . GLN B 1 70 ? 0.492 38.548 20.572 1.00 7.54 415 GLN B C 1
ATOM 1813 O O . GLN B 1 70 ? -0.311 37.983 19.856 1.00 7.91 415 GLN B O 1
ATOM 1819 N N . SER B 1 71 ? 1.183 39.618 20.198 1.00 7.33 416 SER B N 1
ATOM 1820 C CA . SER B 1 71 ? 1.034 40.205 18.880 1.00 8.02 416 SER B CA 1
ATOM 1821 C C . SER B 1 71 ? 1.731 39.292 17.885 1.00 8.27 416 SER B C 1
ATOM 1822 O O . SER B 1 71 ? 2.869 38.909 18.101 1.00 8.30 416 SER B O 1
ATOM 1825 N N . GLN B 1 72 ? 1.045 38.973 16.798 1.00 7.40 417 GLN B N 1
ATOM 1826 C CA . GLN B 1 72 ? 1.642 38.177 15.733 1.00 7.41 417 GLN B CA 1
ATOM 1827 C C . GLN B 1 72 ? 2.771 39.003 15.100 1.00 6.69 417 GLN B C 1
ATOM 1828 O O . GLN B 1 72 ? 2.790 40.231 15.195 1.00 6.42 417 GLN B O 1
ATOM 1834 N N . PHE B 1 73 ? 3.740 38.323 14.502 1.00 6.13 418 PHE B N 1
ATOM 1835 C CA . PHE B 1 73 ? 4.884 39.012 13.944 1.00 5.89 418 PHE B CA 1
ATOM 1836 C C . PHE B 1 73 ? 5.616 38.126 12.943 1.00 5.56 418 PHE B C 1
ATOM 1837 O O . PHE B 1 73 ? 5.468 36.900 12.953 1.00 6.21 418 PHE B O 1
ATOM 1845 N N . SER B 1 74 ? 6.422 38.781 12.105 1.00 5.14 419 SER B N 1
ATOM 1846 C CA . SER B 1 74 ? 7.221 38.103 11.089 1.00 5.11 419 SER B CA 1
ATOM 1847 C C . SER B 1 74 ? 8.704 38.310 11.304 1.00 5.12 419 SER B C 1
ATOM 1848 O O . SER B 1 74 ? 9.139 39.390 11.736 1.00 6.25 419 SER B O 1
ATOM 1851 N N . LEU B 1 75 ? 9.482 37.292 10.939 1.00 4.56 420 LEU B N 1
ATOM 1852 C CA . LEU B 1 75 ? 10.924 37.396 10.866 1.00 4.92 420 LEU B CA 1
ATOM 1853 C C . LEU B 1 75 ? 11.264 37.163 9.410 1.00 4.70 420 LEU B C 1
ATOM 1854 O O . LEU B 1 75 ? 11.070 36.069 8.893 1.00 4.35 420 LEU B O 1
ATOM 1859 N N . ILE B 1 76 ? 11.705 38.209 8.731 1.00 5.18 421 ILE B N 1
ATOM 1860 C CA . ILE B 1 76 ? 11.982 38.158 7.293 1.00 5.24 421 ILE B CA 1
ATOM 1861 C C . ILE B 1 76 ? 13.488 38.081 7.018 1.00 4.73 421 ILE B C 1
ATOM 1862 O O . ILE B 1 76 ? 14.270 38.870 7.561 1.00 5.41 421 ILE B O 1
ATOM 1867 N N . MET B 1 77 ? 13.875 37.163 6.130 1.00 4.68 422 MET B N 1
ATOM 1868 C CA . MET B 1 77 ? 15.210 37.074 5.574 1.00 5.53 422 MET B CA 1
ATOM 1869 C C . MET B 1 77 ? 15.182 37.622 4.149 1.00 5.13 422 MET B C 1
ATOM 1870 O O . MET B 1 77 ? 14.344 37.182 3.349 1.00 5.02 422 MET B O 1
ATOM 1875 N N . GLU B 1 78 ? 16.096 38.541 3.833 1.00 5.88 423 GLU B N 1
ATOM 1876 C CA . GLU B 1 78 ? 16.189 39.169 2.503 1.00 6.93 423 GLU B CA 1
ATOM 1877 C C . GLU B 1 78 ? 17.459 38.718 1.820 1.00 6.30 423 GLU B C 1
ATOM 1878 O O . GLU B 1 78 ? 18.533 38.768 2.439 1.00 5.77 423 GLU B O 1
ATOM 1884 N N . PHE B 1 79 ? 17.355 38.238 0.578 1.00 6.35 424 PHE B N 1
ATOM 1885 C CA . PHE B 1 79 ? 18.536 37.809 -0.189 1.00 5.68 424 PHE B CA 1
ATOM 1886 C C . PHE B 1 79 ? 18.633 38.567 -1.525 1.00 6.03 424 PHE B C 1
ATOM 1887 O O . PHE B 1 79 ? 17.604 38.878 -2.133 1.00 4.90 424 PHE B O 1
ATOM 1895 N N . ASP B 1 80 ? 19.860 38.850 -1.948 1.00 6.40 425 ASP B N 1
ATOM 1896 C CA . ASP B 1 80 ? 20.084 39.503 -3.248 1.00 7.24 425 ASP B CA 1
ATOM 1897 C C . ASP B 1 80 ? 19.992 38.473 -4.366 1.00 8.03 425 ASP B C 1
ATOM 1898 O O . ASP B 1 80 ? 19.663 37.317 -4.112 1.00 7.39 425 ASP B O 1
ATOM 1903 N N . GLN B 1 81 ? 20.289 38.882 -5.603 1.00 8.10 426 GLN B N 1
ATOM 1904 C CA . GLN B 1 81 ? 20.101 38.016 -6.774 1.00 9.14 426 GLN B CA 1
ATOM 1905 C C . GLN B 1 81 ? 21.042 36.828 -6.844 1.00 8.18 426 GLN B C 1
ATOM 1906 O O . GLN B 1 81 ? 20.837 35.938 -7.650 1.00 9.14 426 GLN B O 1
ATOM 1912 N N . PHE B 1 82 ? 22.101 36.863 -6.036 1.00 8.84 427 PHE B N 1
ATOM 1913 C CA . PHE B 1 82 ? 23.096 35.803 -5.974 1.00 8.60 427 PHE B CA 1
ATOM 1914 C C . PHE B 1 82 ? 22.900 34.910 -4.743 1.00 8.72 427 PHE B C 1
ATOM 1915 O O . PHE B 1 82 ? 23.738 34.067 -4.452 1.00 9.29 427 PHE B O 1
ATOM 1923 N N . GLY B 1 83 ? 21.804 35.112 -4.019 1.00 8.17 428 GLY B N 1
ATOM 1924 C CA . GLY B 1 83 ? 21.529 34.344 -2.814 1.00 8.34 428 GLY B CA 1
ATOM 1925 C C . GLY B 1 83 ? 22.351 34.723 -1.594 1.00 8.20 428 GLY B C 1
ATOM 1926 O O . GLY B 1 83 ? 22.506 33.918 -0.664 1.00 9.08 428 GLY B O 1
ATOM 1927 N N . GLN B 1 84 ? 22.894 35.936 -1.589 1.00 8.29 429 GLN B N 1
ATOM 1928 C CA . GLN B 1 84 ? 23.573 36.471 -0.399 1.00 8.96 429 GLN B CA 1
ATOM 1929 C C . GLN B 1 84 ? 22.567 37.145 0.521 1.00 8.20 429 GLN B C 1
ATOM 1930 O O . GLN B 1 84 ? 21.778 37.978 0.077 1.00 7.04 429 GLN B O 1
ATOM 1936 N N . LEU B 1 85 ? 22.603 36.750 1.795 1.00 7.85 430 LEU B N 1
ATOM 1937 C CA . LEU B 1 85 ? 21.727 37.309 2.815 1.00 7.52 430 LEU B CA 1
ATOM 1938 C C . LEU B 1 85 ? 22.060 38.776 2.982 1.00 7.62 430 LEU B C 1
ATOM 1939 O O . LEU B 1 85 ? 23.247 39.141 3.101 1.00 8.81 430 LEU B O 1
ATOM 1944 N N . MET B 1 86 ? 21.018 39.608 2.985 1.00 7.82 431 MET B N 1
ATOM 1945 C CA . MET B 1 86 ? 21.169 41.050 3.098 1.00 8.26 431 MET B CA 1
ATOM 1946 C C . MET B 1 86 ? 21.114 41.502 4.569 1.00 8.09 431 MET B C 1
ATOM 1947 O O . MET B 1 86 ? 20.743 40.735 5.468 1.00 8.35 431 MET B O 1
ATOM 1952 N N . SER B 1 87 ? 21.490 42.744 4.819 1.00 8.61 432 SER B N 1
ATOM 1953 C CA . SER B 1 87 ? 21.597 43.257 6.176 1.00 9.14 432 SER B CA 1
ATOM 1954 C C . SER B 1 87 ? 20.286 43.776 6.767 1.00 9.12 432 SER B C 1
ATOM 1955 O O . SER B 1 87 ? 20.228 44.108 7.961 1.00 9.71 432 SER B O 1
ATOM 1958 N N . THR B 1 88 ? 19.230 43.836 5.955 1.00 8.92 433 THR B N 1
ATOM 1959 C CA . THR B 1 88 ? 18.035 44.615 6.287 1.00 9.01 433 THR B CA 1
ATOM 1960 C C . THR B 1 88 ? 16.827 43.834 6.813 1.00 8.43 433 THR B C 1
ATOM 1961 O O . THR B 1 88 ? 15.847 44.441 7.300 1.00 9.39 433 THR B O 1
ATOM 1965 N N . GLY B 1 89 ? 16.880 42.505 6.724 1.00 6.21 434 GLY B N 1
ATOM 1966 C CA . GLY B 1 89 ? 15.818 41.677 7.314 1.00 6.64 434 GLY B CA 1
ATOM 1967 C C . GLY B 1 89 ? 15.900 41.551 8.827 1.00 5.92 434 GLY B C 1
ATOM 1968 O O . GLY B 1 89 ? 16.837 42.054 9.465 1.00 5.61 434 GLY B O 1
ATOM 1969 N N . ASN B 1 90 ? 14.911 40.887 9.406 1.00 5.50 435 ASN B N 1
ATOM 1970 C CA . ASN B 1 90 ? 14.919 40.602 10.843 1.00 6.01 435 ASN B CA 1
ATOM 1971 C C . ASN B 1 90 ? 15.972 39.587 11.224 1.00 5.90 435 ASN B C 1
ATOM 1972 O O . ASN B 1 90 ? 16.413 39.569 12.368 1.00 6.46 435 ASN B O 1
ATOM 1977 N N . ILE B 1 91 ? 16.284 38.697 10.281 1.00 5.45 436 ILE B N 1
ATOM 1978 C CA . ILE B 1 91 ? 17.403 37.766 10.387 1.00 6.25 436 ILE B CA 1
ATOM 1979 C C . ILE B 1 91 ? 18.302 38.142 9.229 1.00 5.97 436 ILE B C 1
ATOM 1980 O O . ILE B 1 91 ? 17.866 38.144 8.091 1.00 5.99 436 ILE B O 1
ATOM 1985 N N . ASN B 1 92 ? 19.541 38.501 9.527 1.00 5.80 437 ASN B N 1
ATOM 1986 C CA . ASN B 1 92 ? 20.343 39.228 8.550 1.00 6.89 437 ASN B CA 1
ATOM 1987 C C . ASN B 1 92 ? 21.832 38.997 8.656 1.00 7.50 437 ASN B C 1
ATOM 1988 O O . ASN B 1 92 ? 22.312 38.277 9.537 1.00 7.53 437 ASN B O 1
ATOM 1993 N N . SER B 1 93 ? 22.565 39.619 7.735 1.00 7.91 438 SER B N 1
ATOM 1994 C CA . SER B 1 93 ? 23.983 39.320 7.562 1.00 8.46 438 SER B CA 1
ATOM 1995 C C . SER B 1 93 ? 24.880 39.858 8.674 1.00 8.77 438 SER B C 1
ATOM 1996 O O . SER B 1 93 ? 26.095 39.635 8.636 1.00 10.07 438 SER B O 1
ATOM 1999 N N . THR B 1 94 ? 24.320 40.572 9.652 1.00 8.24 439 THR B N 1
ATOM 2000 C CA . THR B 1 94 ? 25.108 41.046 10.789 1.00 8.37 439 THR B CA 1
ATOM 2001 C C . THR B 1 94 ? 25.403 39.925 11.790 1.00 8.33 439 THR B C 1
ATOM 2002 O O . THR B 1 94 ? 26.237 40.096 12.696 1.00 9.18 439 THR B O 1
ATOM 2006 N N . THR B 1 95 ? 24.736 38.780 11.637 1.00 7.36 440 THR B N 1
ATOM 2007 C CA . THR B 1 95 ? 25.023 37.624 12.485 1.00 7.01 440 THR B CA 1
ATOM 2008 C C . THR B 1 95 ? 25.492 36.428 11.637 1.00 6.34 440 THR B C 1
ATOM 2009 O O . THR B 1 95 ? 25.482 36.463 10.413 1.00 7.08 440 THR B O 1
ATOM 2013 N N . THR B 1 96 ? 25.917 35.370 12.317 1.00 6.49 441 THR B N 1
ATOM 2014 C CA . THR B 1 96 ? 26.478 34.213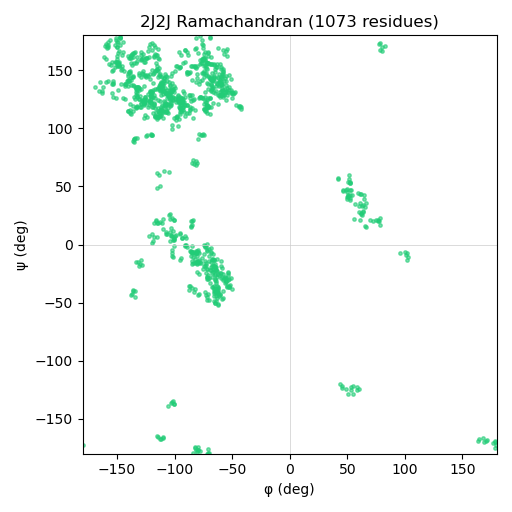 11.653 1.00 6.48 441 THR B CA 1
ATOM 2015 C C . THR B 1 96 ? 25.563 33.569 10.618 1.00 5.25 441 THR B C 1
ATOM 2016 O O . THR B 1 96 ? 24.429 33.178 10.917 1.00 5.26 441 THR B O 1
ATOM 2020 N N . TRP B 1 97 ? 26.108 33.376 9.426 1.00 4.42 442 TRP B N 1
ATOM 2021 C CA . TRP B 1 97 ? 25.364 32.845 8.292 1.00 4.66 442 TRP B CA 1
ATOM 2022 C C . TRP B 1 97 ? 26.341 32.497 7.193 1.00 4.71 442 TRP B C 1
ATOM 2023 O O . TRP B 1 97 ? 27.244 33.276 6.868 1.00 5.34 442 TRP B O 1
ATOM 2034 N N . GLY B 1 98 ? 26.152 31.348 6.594 1.00 3.80 443 GLY B N 1
ATOM 2035 C CA . GLY B 1 98 ? 27.052 30.918 5.535 1.00 4.33 443 GLY B CA 1
ATOM 2036 C C . GLY B 1 98 ? 26.873 29.446 5.271 1.00 4.47 443 GLY B C 1
ATOM 2037 O O . GLY B 1 98 ? 25.897 28.828 5.718 1.00 4.13 443 GLY B O 1
ATOM 2038 N N . GLU B 1 99 ? 27.815 28.890 4.511 1.00 4.54 444 GLU B N 1
ATOM 2039 C CA . GLU B 1 99 ? 27.673 27.556 4.000 1.00 5.21 444 GLU B CA 1
ATOM 2040 C C . GLU B 1 99 ? 28.145 26.526 5.034 1.00 4.79 444 GLU B C 1
ATOM 2041 O O . GLU B 1 99 ? 29.157 26.736 5.725 1.00 5.43 444 GLU B O 1
ATOM 2047 N N . LYS B 1 100 ? 27.429 25.408 5.113 1.00 4.54 445 LYS B N 1
ATOM 2048 C CA . LYS B 1 100 ? 27.872 24.271 5.927 1.00 5.06 445 LYS B CA 1
ATOM 2049 C C . LYS B 1 100 ? 28.668 23.315 5.062 1.00 5.66 445 LYS B C 1
ATOM 2050 O O . LYS B 1 100 ? 28.103 22.712 4.160 1.00 6.11 445 LYS B O 1
ATOM 2056 N N . PRO B 1 101 ? 29.968 23.138 5.358 1.00 5.81 446 PRO B N 1
ATOM 2057 C CA . PRO B 1 101 ? 30.671 22.098 4.642 1.00 6.53 446 PRO B CA 1
ATOM 2058 C C . PRO B 1 101 ? 30.157 20.719 5.023 1.00 6.77 446 PRO B C 1
ATOM 2059 O O . PRO B 1 101 ? 29.743 20.491 6.169 1.00 6.32 446 PRO B O 1
ATOM 2063 N N . TRP B 1 102 ? 30.191 19.798 4.070 1.00 7.52 447 TRP B N 1
ATOM 2064 C CA . TRP B 1 102 ? 29.882 18.419 4.389 1.00 7.85 447 TRP B CA 1
ATOM 2065 C C . TRP B 1 102 ? 31.006 17.936 5.299 1.00 8.22 447 TRP B C 1
ATOM 2066 O O . TRP B 1 102 ? 32.209 18.137 5.014 1.00 10.39 447 TRP B O 1
ATOM 2077 N N . GLY B 1 103 ? 30.633 17.320 6.405 1.00 8.70 448 GLY B N 1
ATOM 2078 C CA . GLY B 1 103 ? 31.628 16.801 7.311 1.00 8.17 448 GLY B CA 1
ATOM 2079 C C . GLY B 1 103 ? 31.931 17.589 8.563 1.00 7.78 448 GLY B C 1
ATOM 2080 O O . GLY B 1 103 ? 32.573 17.053 9.454 1.00 8.29 448 GLY B O 1
ATOM 2081 N N . ASN B 1 104 ? 31.487 18.838 8.661 1.00 7.48 449 ASN B N 1
ATOM 2082 C CA . ASN B 1 104 ? 31.620 19.561 9.923 1.00 6.67 449 ASN B CA 1
ATOM 2083 C C . ASN B 1 104 ? 30.520 20.585 10.157 1.00 5.89 449 ASN B C 1
ATOM 2084 O O . ASN B 1 104 ? 29.692 20.811 9.278 1.00 6.30 449 ASN B O 1
ATOM 2089 N N . ASN B 1 105 ? 30.520 21.194 11.342 1.00 5.18 450 ASN B N 1
ATOM 2090 C CA . ASN B 1 105 ? 29.467 22.143 11.744 1.00 5.09 450 ASN B CA 1
ATOM 2091 C C . ASN B 1 105 ? 29.891 23.616 11.653 1.00 4.41 450 ASN B C 1
ATOM 2092 O O . ASN B 1 105 ? 29.315 24.492 12.309 1.00 4.52 450 ASN B O 1
ATOM 2097 N N . THR B 1 106 ? 30.887 23.914 10.830 1.00 4.46 451 THR B N 1
ATOM 2098 C CA . THR B 1 106 ? 31.291 25.304 10.645 1.00 5.21 451 THR B CA 1
ATOM 2099 C C . THR B 1 106 ? 30.294 26.056 9.777 1.00 4.98 451 THR B C 1
ATOM 2100 O O . THR B 1 106 ? 29.389 25.466 9.155 1.00 4.43 451 THR B O 1
ATOM 2104 N N . VAL B 1 107 ? 30.481 27.371 9.762 1.00 5.50 452 VAL B N 1
ATOM 2105 C CA . VAL B 1 107 ? 29.697 28.288 8.944 1.00 5.21 452 VAL B CA 1
ATOM 2106 C C . VAL B 1 107 ? 30.688 29.078 8.086 1.00 5.79 452 VAL B C 1
ATOM 2107 O O . VAL B 1 107 ? 31.442 29.919 8.602 1.00 7.81 452 VAL B O 1
ATOM 2111 N N . GLN B 1 108 ? 30.687 28.811 6.788 1.00 6.33 453 GLN B N 1
ATOM 2112 C CA . GLN B 1 108 ? 31.658 29.421 5.877 1.00 6.86 453 GLN B CA 1
ATOM 2113 C C . GLN B 1 108 ? 31.113 30.675 5.184 1.00 7.73 453 GLN B C 1
ATOM 2114 O O . GLN B 1 108 ? 30.130 30.593 4.465 1.00 6.50 453 GLN B O 1
ATOM 2120 N N . PRO B 1 109 ? 31.750 31.837 5.413 1.00 8.73 454 PRO B N 1
ATOM 2121 C CA . PRO B 1 109 ? 31.291 33.115 4.835 1.00 10.17 454 PRO B CA 1
ATOM 2122 C C . PRO B 1 109 ? 31.641 33.329 3.361 1.00 11.08 454 PRO B C 1
ATOM 2123 O O . PRO B 1 109 ? 31.078 34.243 2.724 1.00 12.63 454 PRO B O 1
ATOM 2127 N N . ARG B 1 110 ? 32.559 32.540 2.816 1.00 12.32 455 ARG B N 1
ATOM 2128 C CA . ARG B 1 110 ? 33.005 32.778 1.434 1.00 12.57 455 ARG B CA 1
ATOM 2129 C C . ARG B 1 110 ? 31.856 32.429 0.461 1.00 12.92 455 ARG B C 1
ATOM 2130 O O . ARG B 1 110 ? 31.534 31.252 0.289 1.00 12.13 455 ARG B O 1
ATOM 2138 N N . PRO B 1 111 ? 31.287 33.441 -0.229 1.00 13.70 456 PRO B N 1
ATOM 2139 C CA . PRO B 1 111 ? 30.167 33.110 -1.110 1.00 13.66 456 PRO B CA 1
ATOM 2140 C C . PRO B 1 111 ? 30.591 32.282 -2.317 1.00 13.95 456 PRO B C 1
ATOM 2141 O O . PRO B 1 111 ? 31.783 32.233 -2.669 1.00 14.58 456 PRO B O 1
ATOM 2145 N N . SER B 1 112 ? 29.614 31.630 -2.934 1.00 14.14 457 SER B N 1
ATOM 2146 C CA . SER B 1 112 ? 29.843 30.794 -4.101 1.00 14.31 457 SER B CA 1
ATOM 2147 C C . SER B 1 112 ? 28.710 30.982 -5.105 1.00 14.50 457 SER B C 1
ATOM 2148 O O . SER B 1 112 ? 27.633 31.475 -4.743 1.00 14.80 457 SER B O 1
ATOM 2151 N N . HIS B 1 113 ? 28.958 30.574 -6.354 1.00 14.01 458 HIS B N 1
ATOM 2152 C CA . HIS B 1 113 ? 27.915 30.530 -7.378 1.00 14.09 458 HIS B CA 1
ATOM 2153 C C . HIS B 1 113 ? 26.774 29.596 -6.948 1.00 13.51 458 HIS B C 1
ATOM 2154 O O . HIS B 1 113 ? 25.612 29.795 -7.324 1.00 14.69 458 HIS B O 1
ATOM 2161 N N . THR B 1 114 ? 27.106 28.591 -6.155 1.00 11.15 459 THR B N 1
ATOM 2162 C CA . THR B 1 114 ? 26.124 27.628 -5.667 1.00 10.58 459 THR B CA 1
ATOM 2163 C C . THR B 1 114 ? 25.077 28.209 -4.700 1.00 9.53 459 THR B C 1
ATOM 2164 O O . THR B 1 114 ? 24.003 27.650 -4.558 1.00 8.81 459 THR B O 1
ATOM 2168 N N . TRP B 1 115 ? 25.366 29.333 -4.061 1.00 7.81 460 TRP B N 1
ATOM 2169 C CA . TRP B 1 115 ? 24.442 29.842 -3.039 1.00 7.57 460 TRP B CA 1
ATOM 2170 C C . TRP B 1 115 ? 23.064 30.223 -3.623 1.00 6.45 460 TRP B C 1
ATOM 2171 O O . TRP B 1 115 ? 22.039 30.110 -2.949 1.00 6.42 460 TRP B O 1
ATOM 2182 N N . LYS B 1 116 ? 23.033 30.668 -4.884 1.00 6.54 461 LYS B N 1
ATOM 2183 C CA . LYS B 1 116 ? 21.788 30.914 -5.582 1.00 6.07 461 LYS B CA 1
ATOM 2184 C C . LYS B 1 116 ? 20.846 29.704 -5.564 1.00 5.09 461 LYS B C 1
ATOM 2185 O O . LYS B 1 116 ? 19.612 29.853 -5.586 1.00 4.62 461 LYS B O 1
ATOM 2191 N N . LEU B 1 117 ? 21.433 28.515 -5.528 1.00 4.45 462 LEU B N 1
ATOM 2192 C CA . LEU B 1 117 ? 20.646 27.288 -5.598 1.00 4.38 462 LEU B CA 1
ATOM 2193 C C . LEU B 1 117 ? 19.743 27.038 -4.367 1.00 4.44 462 LEU B C 1
ATOM 2194 O O . LEU B 1 117 ? 18.816 26.251 -4.434 1.00 5.20 462 LEU B O 1
ATOM 2199 N N . CYS B 1 118 ? 20.033 27.710 -3.262 1.00 3.38 463 CYS B N 1
ATOM 2200 C CA . CYS B 1 118 ? 19.151 27.702 -2.118 1.00 3.98 463 CYS B CA 1
ATOM 2201 C C . CYS B 1 118 ? 17.979 28.639 -2.170 1.00 3.83 463 CYS B C 1
ATOM 2202 O O . CYS B 1 118 ? 17.145 28.599 -1.260 1.00 4.70 463 CYS B O 1
ATOM 2205 N N . MET B 1 119 ? 17.911 29.501 -3.184 1.00 4.29 464 MET B N 1
ATOM 2206 C CA . MET B 1 119 ? 16.865 30.507 -3.238 1.00 4.16 464 MET B CA 1
ATOM 2207 C C . MET B 1 119 ? 15.595 29.933 -3.855 1.00 4.16 464 MET B C 1
ATOM 2208 O O . MET B 1 119 ? 15.650 28.961 -4.607 1.00 5.28 464 MET B O 1
ATOM 2213 N N . PRO B 1 120 ? 14.425 30.500 -3.504 1.00 4.19 465 PRO B N 1
ATOM 2214 C CA . PRO B 1 120 ? 13.185 30.027 -4.118 1.00 4.53 465 PRO B CA 1
ATOM 2215 C C . PRO B 1 120 ? 13.069 30.488 -5.573 1.00 5.03 465 PRO B C 1
ATOM 2216 O O . PRO B 1 120 ? 13.105 31.678 -5.862 1.00 6.52 465 PRO B O 1
ATOM 2220 N N . ASN B 1 121 ? 12.924 29.506 -6.451 1.00 4.90 466 ASN B N 1
ATOM 2221 C CA . ASN B 1 121 ? 12.865 29.675 -7.900 1.00 5.86 466 ASN B CA 1
ATOM 2222 C C . ASN B 1 121 ? 12.015 30.852 -8.306 1.00 6.41 466 ASN B C 1
ATOM 2223 O O . ASN B 1 121 ? 10.849 30.860 -8.044 1.00 5.70 466 ASN B O 1
ATOM 2228 N N . ARG B 1 122 ? 12.596 31.856 -8.970 1.00 7.07 467 ARG B N 1
ATOM 2229 C CA . ARG B 1 122 ? 11.866 33.108 -9.232 1.00 8.65 467 ARG B CA 1
ATOM 2230 C C . ARG B 1 122 ? 10.682 32.915 -10.169 1.00 9.00 467 ARG B C 1
ATOM 2231 O O . ARG B 1 122 ? 9.653 33.585 -10.011 1.00 9.23 467 ARG B O 1
ATOM 2239 N N . GLU B 1 123 ? 10.822 32.025 -11.142 1.00 8.86 468 GLU B N 1
ATOM 2240 C CA . GLU B 1 123 ? 9.723 31.802 -12.088 1.00 9.56 468 GLU B CA 1
ATOM 2241 C C . GLU B 1 123 ? 8.582 31.059 -11.387 1.00 9.59 468 GLU B C 1
ATOM 2242 O O . GLU B 1 123 ? 7.411 31.462 -11.483 1.00 10.44 468 GLU B O 1
ATOM 2248 N N . VAL B 1 124 ? 8.908 29.988 -10.671 1.00 8.30 469 VAL B N 1
ATOM 2249 C CA . VAL B 1 124 ? 7.890 29.249 -9.923 1.00 8.48 469 VAL B CA 1
ATOM 2250 C C . VAL B 1 124 ? 7.160 30.144 -8.898 1.00 8.08 469 VAL B C 1
ATOM 2251 O O . VAL B 1 124 ? 5.967 30.039 -8.716 1.00 8.66 469 VAL B O 1
ATOM 2255 N N . TYR B 1 125 ? 7.892 31.013 -8.225 1.00 8.31 470 TYR B N 1
ATOM 2256 C CA . TYR B 1 125 ? 7.337 31.865 -7.188 1.00 8.71 470 TYR B CA 1
ATOM 2257 C C . TYR B 1 125 ? 7.375 33.309 -7.641 1.00 9.96 470 TYR B C 1
ATOM 2258 O O . TYR B 1 125 ? 7.828 34.179 -6.911 1.00 12.41 470 TYR B O 1
ATOM 2267 N N . SER B 1 126 ? 6.876 33.574 -8.840 1.00 10.51 471 SER B N 1
ATOM 2268 C CA . SER B 1 126 ? 6.730 34.960 -9.302 1.00 10.96 471 SER B CA 1
ATOM 2269 C C . SER B 1 126 ? 5.588 35.661 -8.561 1.00 11.88 471 SER B C 1
ATOM 2270 O O . SER B 1 126 ? 5.567 36.891 -8.463 1.00 13.74 471 SER B O 1
ATOM 2273 N N . THR B 1 127 ? 4.613 34.877 -8.126 1.00 12.12 472 THR B N 1
ATOM 2274 C CA . THR B 1 127 ? 3.635 35.315 -7.130 1.00 11.65 472 THR B CA 1
ATOM 2275 C C . THR B 1 127 ? 3.990 34.604 -5.817 1.00 10.99 472 THR B C 1
ATOM 2276 O O . THR B 1 127 ? 4.374 33.428 -5.816 1.00 11.21 472 THR B O 1
ATOM 2280 N N . PRO B 1 128 ? 3.867 35.319 -4.706 1.00 8.68 473 PRO B N 1
ATOM 2281 C CA . PRO B 1 128 ? 4.272 34.718 -3.431 1.00 8.06 473 PRO B CA 1
ATOM 2282 C C . PRO B 1 128 ? 3.463 33.468 -3.026 1.00 6.73 473 PRO B C 1
ATOM 2283 O O . PRO B 1 128 ? 2.248 33.362 -3.272 1.00 7.24 473 PRO B O 1
ATOM 2287 N N . ALA B 1 129 ? 4.172 32.534 -2.406 1.00 5.12 474 ALA B N 1
ATOM 2288 C CA . ALA B 1 129 ? 3.640 31.242 -1.982 1.00 4.86 474 ALA B CA 1
ATOM 2289 C C . ALA B 1 129 ? 3.743 31.162 -0.472 1.00 4.27 474 ALA B C 1
ATOM 2290 O O . ALA B 1 129 ? 4.487 31.888 0.151 1.00 4.64 474 ALA B O 1
ATOM 2292 N N . ALA B 1 130 ? 2.986 30.264 0.125 1.00 3.29 475 ALA B N 1
ATOM 2293 C CA . ALA B 1 130 ? 3.029 30.113 1.565 1.00 3.60 475 ALA B CA 1
ATOM 2294 C C . ALA B 1 130 ? 2.720 28.692 1.973 1.00 3.01 475 ALA B C 1
ATOM 2295 O O . ALA B 1 130 ? 2.099 27.960 1.235 1.00 2.92 475 ALA B O 1
ATOM 2297 N N . THR B 1 131 ? 3.184 28.322 3.165 1.00 3.73 476 THR B N 1
ATOM 2298 C CA . THR B 1 131 ? 2.799 27.080 3.829 1.00 4.28 476 THR B CA 1
ATOM 2299 C C . THR B 1 131 ? 2.638 27.424 5.305 1.00 3.68 476 THR B C 1
ATOM 2300 O O . THR B 1 131 ? 3.601 27.827 5.958 1.00 3.61 476 THR B O 1
ATOM 2304 N N . ILE B 1 132 ? 1.415 27.304 5.791 1.00 5.76 477 ILE B N 1
ATOM 2305 C CA . ILE B 1 132 ? 1.142 27.450 7.205 1.00 6.66 477 ILE B CA 1
ATOM 2306 C C . ILE B 1 132 ? 1.080 26.079 7.833 1.00 7.31 477 ILE B C 1
ATOM 2307 O O . ILE B 1 132 ? 0.357 25.181 7.364 1.00 9.10 477 ILE B O 1
ATOM 2312 N N . SER B 1 133 ? 1.863 25.928 8.904 1.00 6.84 478 SER B N 1
ATOM 2313 C CA A SER B 1 133 ? 1.962 24.661 9.599 0.50 6.50 478 SER B CA 1
ATOM 2314 C CA B SER B 1 133 ? 1.963 24.657 9.601 0.50 6.85 478 SER B CA 1
ATOM 2315 C C . SER B 1 133 ? 1.941 24.841 11.105 1.00 5.88 478 SER B C 1
ATOM 2316 O O . SER B 1 133 ? 2.304 25.893 11.627 1.00 5.64 478 SER B O 1
ATOM 2321 N N . ARG B 1 134 ? 1.541 23.787 11.797 1.00 6.74 479 ARG B N 1
ATOM 2322 C CA . ARG B 1 134 ? 1.603 23.759 13.238 1.00 5.86 479 ARG B CA 1
ATOM 2323 C C . ARG B 1 134 ? 3.005 24.113 13.729 1.00 5.82 479 ARG B C 1
ATOM 2324 O O . ARG B 1 134 ? 4.013 23.750 13.115 1.00 6.66 479 ARG B O 1
ATOM 2332 N N . CYS B 1 135 ? 3.057 24.784 14.873 1.00 4.48 480 CYS B N 1
ATOM 2333 C CA . CYS B 1 135 ? 4.330 25.092 15.528 1.00 4.05 480 CYS B CA 1
ATOM 2334 C C . CYS B 1 135 ? 4.162 24.794 17.025 1.00 3.95 480 CYS B C 1
ATOM 2335 O O . CYS B 1 135 ? 3.710 25.628 17.808 1.00 3.76 480 CYS B O 1
ATOM 2338 N N . GLY B 1 136 ? 4.480 23.560 17.407 1.00 3.33 481 GLY B N 1
ATOM 2339 C CA . GLY B 1 136 ? 4.420 23.153 18.816 1.00 2.84 481 GLY B CA 1
ATOM 2340 C C . GLY B 1 136 ? 5.373 23.987 19.629 1.00 2.66 481 GLY B C 1
ATOM 2341 O O . GLY B 1 136 ? 6.470 24.304 19.154 1.00 3.12 481 GLY B O 1
ATOM 2342 N N . LEU B 1 137 ? 4.934 24.381 20.826 1.00 2.30 482 LEU B N 1
ATOM 2343 C CA . LEU B 1 137 ? 5.794 25.108 21.773 1.00 2.74 482 LEU B CA 1
ATOM 2344 C C . LEU B 1 137 ? 6.041 24.255 23.005 1.00 2.87 482 LEU B C 1
ATOM 2345 O O . LEU B 1 137 ? 5.112 23.647 23.537 1.00 3.02 482 LEU B O 1
ATOM 2350 N N . ASP B 1 138 ? 7.295 24.216 23.433 1.00 3.05 483 ASP B N 1
ATOM 2351 C CA . ASP B 1 138 ? 7.684 23.515 24.647 1.00 3.20 483 ASP B CA 1
ATOM 2352 C C . ASP B 1 138 ? 7.145 22.095 24.687 1.00 3.26 483 ASP B C 1
ATOM 2353 O O . ASP B 1 138 ? 6.692 21.599 25.735 1.00 3.92 483 ASP B O 1
ATOM 2358 N N . SER B 1 139 ? 7.194 21.431 23.539 1.00 2.70 484 SER B N 1
ATOM 2359 C CA . SER B 1 139 ? 6.380 20.253 23.345 1.00 3.39 484 SER B CA 1
ATOM 2360 C C . SER B 1 139 ? 6.767 19.066 24.226 1.00 3.21 484 SER B C 1
ATOM 2361 O O . SER B 1 139 ? 5.902 18.290 24.628 1.00 4.15 484 SER B O 1
ATOM 2364 N N . ILE B 1 140 ? 8.053 18.875 24.478 1.00 3.90 485 ILE B N 1
ATOM 2365 C CA . ILE B 1 140 ? 8.456 17.754 25.329 1.00 4.35 485 ILE B CA 1
ATOM 2366 C C . ILE B 1 140 ? 7.933 17.972 26.757 1.00 4.11 485 ILE B C 1
ATOM 2367 O O . ILE B 1 140 ? 7.289 17.084 27.341 1.00 4.75 485 ILE B O 1
ATOM 2372 N N . ALA B 1 141 ? 8.157 19.167 27.296 1.00 4.89 486 ALA B N 1
ATOM 2373 C CA . ALA B 1 141 ? 7.735 19.497 28.662 1.00 5.28 486 ALA B CA 1
ATOM 2374 C C . ALA B 1 141 ? 6.224 19.431 28.869 1.00 6.19 486 ALA B C 1
ATOM 2375 O O . ALA B 1 141 ? 5.750 19.011 29.935 1.00 7.28 486 ALA B O 1
ATOM 2377 N N . VAL B 1 142 ? 5.459 19.853 27.870 1.00 5.48 487 VAL B N 1
ATOM 2378 C CA . VAL B 1 142 ? 3.994 19.855 27.969 1.00 5.52 487 VAL B CA 1
ATOM 2379 C C . VAL B 1 142 ? 3.375 18.574 27.395 1.00 5.17 487 VAL B C 1
ATOM 2380 O O . VAL B 1 142 ? 2.154 18.460 27.311 1.00 5.68 487 VAL B O 1
ATOM 2384 N N . ASP B 1 143 ? 4.230 17.623 27.018 1.00 5.81 488 ASP B N 1
ATOM 2385 C CA . ASP B 1 143 ? 3.841 16.375 26.373 1.00 6.08 488 ASP B CA 1
ATOM 2386 C C . ASP B 1 143 ? 2.839 16.586 25.244 1.00 5.37 488 ASP B C 1
ATOM 2387 O O . ASP B 1 143 ? 1.844 15.881 25.113 1.00 6.85 488 ASP B O 1
ATOM 2392 N N . GLY B 1 144 ? 3.126 17.567 24.397 1.00 5.46 489 GLY B N 1
ATOM 2393 C CA . GLY B 1 144 ? 2.344 17.782 23.175 1.00 5.83 489 GLY B CA 1
ATOM 2394 C C . GLY B 1 144 ? 0.886 18.145 23.372 1.00 5.95 489 GLY B C 1
ATOM 2395 O O . GLY B 1 144 ? 0.066 17.849 22.506 1.00 6.51 489 GLY B O 1
ATOM 2396 N N . ALA B 1 145 ? 0.544 18.781 24.493 1.00 5.74 490 ALA B N 1
ATOM 2397 C CA . ALA B 1 145 ? -0.834 19.162 24.726 1.00 6.27 490 ALA B CA 1
ATOM 2398 C C . ALA B 1 145 ? -1.333 19.969 23.514 1.00 7.17 490 ALA B C 1
ATOM 2399 O O . ALA B 1 145 ? -0.651 20.881 23.050 1.00 7.34 490 ALA B O 1
ATOM 2401 N N . PRO B 1 146 ? -2.525 19.641 23.000 1.00 7.71 491 PRO B N 1
ATOM 2402 C CA . PRO B 1 146 ? -3.023 20.348 21.823 1.00 7.36 491 PRO B CA 1
ATOM 2403 C C . PRO B 1 146 ? -3.041 21.878 21.910 1.00 6.96 491 PRO B C 1
ATOM 2404 O O . PRO B 1 146 ? -2.778 22.543 20.912 1.00 8.12 491 PRO B O 1
ATOM 2408 N N . SER B 1 147 ? -3.322 22.423 23.095 1.00 5.85 492 SER B N 1
ATOM 2409 C CA . SER B 1 147 ? -3.475 23.859 23.296 1.00 6.23 492 SER B CA 1
ATOM 2410 C C . SER B 1 147 ? -2.134 24.561 23.545 1.00 5.44 492 SER B C 1
ATOM 2411 O O . SER B 1 147 ? -2.102 25.699 24.030 1.00 4.69 492 SER B O 1
ATOM 2414 N N . ARG B 1 148 ? -1.036 23.876 23.229 1.00 4.86 493 ARG B N 1
ATOM 2415 C CA . ARG B 1 148 ? 0.302 24.440 23.389 1.00 4.81 493 ARG B CA 1
ATOM 2416 C C . ARG B 1 148 ? 1.000 24.630 22.043 1.00 4.37 493 ARG B C 1
ATOM 2417 O O . ARG B 1 148 ? 2.218 24.787 21.982 1.00 4.58 493 ARG B O 1
ATOM 2425 N N . SER B 1 149 ? 0.221 24.639 20.975 1.00 4.06 494 SER B N 1
ATOM 2426 C CA . SER B 1 149 ? 0.729 24.941 19.629 1.00 4.46 494 SER B CA 1
ATOM 2427 C C . SER B 1 149 ? 0.251 26.298 19.101 1.00 3.96 494 SER B C 1
ATOM 2428 O O . SER B 1 149 ? -0.900 26.721 19.334 1.00 4.53 494 SER B O 1
ATOM 2431 N N . ILE B 1 150 ? 1.139 26.966 18.376 1.00 3.79 495 ILE B N 1
ATOM 2432 C CA . ILE B 1 150 ? 0.782 28.093 17.530 1.00 3.86 495 ILE B CA 1
ATOM 2433 C C . ILE B 1 150 ? 0.966 27.660 16.087 1.00 3.48 495 ILE B C 1
ATOM 2434 O O . ILE B 1 150 ? 1.101 26.480 15.812 1.00 3.53 495 ILE B O 1
ATOM 2439 N N . ASP B 1 151 ? 0.943 28.615 15.156 1.00 2.63 496 ASP B N 1
ATOM 2440 C CA . ASP B 1 151 ? 1.202 28.320 13.763 1.00 3.31 496 ASP B CA 1
ATOM 2441 C C . ASP B 1 151 ? 2.444 29.113 13.347 1.00 3.26 496 ASP B C 1
ATOM 2442 O O . ASP B 1 151 ? 2.679 30.212 13.862 1.00 3.58 496 ASP B O 1
ATOM 2447 N N . CYS B 1 152 ? 3.247 28.550 12.440 1.00 3.24 497 CYS B N 1
ATOM 2448 C CA . CYS B 1 152 ? 4.310 29.314 11.775 1.00 3.47 497 CYS B CA 1
ATOM 2449 C C . CYS B 1 152 ? 4.093 29.130 10.286 1.00 3.62 497 CYS B C 1
ATOM 2450 O O . CYS B 1 152 ? 4.092 27.997 9.777 1.00 3.80 497 CYS B O 1
ATOM 2453 N N . MET B 1 153 ? 3.887 30.256 9.601 1.00 3.08 498 MET B N 1
ATOM 2454 C CA . MET B 1 153 ? 3.704 30.263 8.165 1.00 3.78 498 MET B CA 1
ATOM 2455 C C . MET B 1 153 ? 4.987 30.724 7.495 1.00 3.49 498 MET B C 1
ATOM 2456 O O . MET B 1 153 ? 5.482 31.822 7.778 1.00 4.68 498 MET B O 1
ATOM 2461 N N . LEU B 1 154 ? 5.512 29.904 6.594 1.00 2.92 499 LEU B N 1
ATOM 2462 C CA . LEU B 1 154 ? 6.598 30.341 5.722 1.00 3.50 499 LEU B CA 1
ATOM 2463 C C . LEU B 1 154 ? 5.972 31.031 4.517 1.00 3.28 499 LEU B C 1
ATOM 2464 O O . LEU B 1 154 ? 5.122 30.438 3.817 1.00 3.75 499 LEU B O 1
ATOM 2469 N N . ILE B 1 155 ? 6.364 32.274 4.279 1.00 3.08 500 ILE B N 1
ATOM 2470 C CA . ILE B 1 155 ? 5.997 33.003 3.060 1.00 3.94 500 ILE B CA 1
ATOM 2471 C C . ILE B 1 155 ? 7.228 33.069 2.160 1.00 3.46 500 ILE B C 1
ATOM 2472 O O . ILE B 1 155 ? 8.319 33.422 2.581 1.00 2.59 500 ILE B O 1
ATOM 2477 N N . ILE B 1 156 ? 7.038 32.673 0.906 1.00 4.41 501 ILE B N 1
ATOM 2478 C CA . ILE B 1 156 ? 8.096 32.578 -0.079 1.00 5.10 501 ILE B CA 1
ATOM 2479 C C . ILE B 1 156 ? 7.984 33.746 -1.081 1.00 5.51 501 ILE B C 1
ATOM 2480 O O . ILE B 1 156 ? 6.967 33.873 -1.773 1.00 5.41 501 ILE B O 1
ATOM 2485 N N . ASN B 1 157 ? 9.041 34.572 -1.177 1.00 4.86 502 ASN B N 1
ATOM 2486 C CA . ASN B 1 157 ? 9.096 35.681 -2.127 1.00 6.08 502 ASN B CA 1
ATOM 2487 C C . ASN B 1 157 ? 7.951 36.706 -2.019 1.00 6.87 502 ASN B C 1
ATOM 2488 O O . ASN B 1 157 ? 7.516 37.317 -3.024 1.00 7.85 502 ASN B O 1
ATOM 2493 N N . LYS B 1 158 ? 7.495 36.954 -0.796 1.00 7.20 503 LYS B N 1
ATOM 2494 C CA . LYS B 1 158 ? 6.694 38.149 -0.523 1.00 8.25 503 LYS B CA 1
ATOM 2495 C C . LYS B 1 158 ? 7.624 39.330 -0.728 1.00 7.83 503 LYS B C 1
ATOM 2496 O O . LYS B 1 158 ? 8.661 39.398 -0.088 1.00 8.33 503 LYS B O 1
ATOM 2502 N N . PRO B 1 159 ? 7.279 40.262 -1.646 1.00 8.14 504 PRO B N 1
ATOM 2503 C CA . PRO B 1 159 ? 8.224 41.334 -1.962 1.00 8.43 504 PRO B CA 1
ATOM 2504 C C . PRO B 1 159 ? 8.569 42.194 -0.757 1.00 8.78 504 PRO B C 1
ATOM 2505 O O . PRO B 1 159 ? 7.677 42.503 0.036 1.00 8.94 504 PRO B O 1
ATOM 2509 N N . LYS B 1 160 ? 9.849 42.536 -0.605 1.00 9.84 505 LYS B N 1
ATOM 2510 C CA . LYS B 1 160 ? 10.276 43.493 0.401 1.00 10.05 505 LYS B CA 1
ATOM 2511 C C . LYS B 1 160 ? 11.393 44.331 -0.172 1.00 10.12 505 LYS B C 1
ATOM 2512 O O . LYS B 1 160 ? 12.371 43.780 -0.660 1.00 9.66 505 LYS B O 1
ATOM 2518 N N . GLY B 1 161 ? 11.218 45.654 -0.144 1.00 10.54 506 GLY B N 1
ATOM 2519 C CA . GLY B 1 161 ? 12.262 46.606 -0.547 1.00 9.95 506 GLY B CA 1
ATOM 2520 C C . GLY B 1 161 ? 12.943 46.221 -1.845 1.00 10.04 506 GLY B C 1
ATOM 2521 O O . GLY B 1 161 ? 12.289 46.055 -2.871 1.00 9.85 506 GLY B O 1
ATOM 2522 N N . VAL B 1 162 ? 14.256 46.050 -1.784 1.00 9.83 507 VAL B N 1
ATOM 2523 C CA . VAL B 1 162 ? 15.073 45.767 -2.947 1.00 9.86 507 VAL B CA 1
ATOM 2524 C C . VAL B 1 162 ? 15.567 44.322 -2.994 1.00 9.80 507 VAL B C 1
ATOM 2525 O O . VAL B 1 162 ? 16.401 43.970 -3.822 1.00 10.06 507 VAL B O 1
ATOM 2529 N N . ALA B 1 163 ? 15.027 43.472 -2.126 1.00 8.82 508 ALA B N 1
ATOM 2530 C CA . ALA B 1 163 ? 15.416 42.068 -2.111 1.00 8.61 508 ALA B CA 1
ATOM 2531 C C . ALA B 1 163 ? 14.991 41.357 -3.401 1.00 8.04 508 ALA B C 1
ATOM 2532 O O . ALA B 1 163 ? 13.919 41.646 -3.952 1.00 8.16 508 ALA B O 1
ATOM 2534 N N . THR B 1 164 ? 15.816 40.431 -3.879 1.00 7.25 509 THR B N 1
ATOM 2535 C CA . THR B 1 164 ? 15.412 39.541 -4.978 1.00 6.97 509 THR B CA 1
ATOM 2536 C C . THR B 1 164 ? 14.609 38.338 -4.508 1.00 6.44 509 THR B C 1
ATOM 2537 O O . THR B 1 164 ? 13.613 37.941 -5.158 1.00 7.10 509 THR B O 1
ATOM 2541 N N . TYR B 1 165 ? 15.030 37.760 -3.381 1.00 5.08 510 TYR B N 1
ATOM 2542 C CA . TYR B 1 165 ? 14.324 36.631 -2.752 1.00 5.02 510 TYR B CA 1
ATOM 2543 C C . TYR B 1 165 ? 14.045 36.962 -1.294 1.00 4.72 510 TYR B C 1
ATOM 2544 O O . TYR B 1 165 ? 14.836 37.659 -0.644 1.00 5.45 510 TYR B O 1
ATOM 2553 N N . THR B 1 166 ? 12.951 36.426 -0.754 1.00 3.70 511 THR B N 1
ATOM 2554 C CA . THR B 1 166 ? 12.668 36.575 0.660 1.00 3.74 511 THR B CA 1
ATOM 2555 C C . THR B 1 166 ? 12.104 35.284 1.204 1.00 4.13 511 THR B C 1
ATOM 2556 O O . THR B 1 166 ? 11.414 34.543 0.493 1.00 4.64 511 THR B O 1
ATOM 2560 N N . LEU B 1 167 ? 12.433 35.020 2.464 1.00 4.12 512 LEU B N 1
ATOM 2561 C CA . LEU B 1 167 ? 11.789 33.975 3.239 1.00 3.47 512 LEU B CA 1
ATOM 2562 C C . LEU B 1 167 ? 11.293 34.622 4.522 1.00 3.50 512 LEU B C 1
ATOM 2563 O O . LEU B 1 167 ? 12.064 35.253 5.254 1.00 4.90 512 LEU B O 1
ATOM 2568 N N . THR B 1 168 ? 10.005 34.478 4.777 1.00 3.71 513 THR B N 1
ATOM 2569 C CA . THR B 1 168 ? 9.390 35.059 5.962 1.00 3.83 513 THR B CA 1
ATOM 2570 C C . THR B 1 168 ? 8.831 33.972 6.862 1.00 3.58 513 THR B C 1
ATOM 2571 O O . THR B 1 168 ? 8.024 33.173 6.425 1.00 4.04 513 THR B O 1
ATOM 2575 N N . PHE B 1 169 ? 9.247 33.989 8.123 1.00 3.55 514 PHE B N 1
ATOM 2576 C CA . PHE B 1 169 ? 8.663 33.146 9.165 1.00 3.61 514 PHE B CA 1
ATOM 2577 C C . PHE B 1 169 ? 7.669 34.008 9.950 1.00 3.10 514 PHE B C 1
ATOM 2578 O O . PHE B 1 169 ? 8.056 34.882 10.700 1.00 3.97 514 PHE B O 1
ATOM 2586 N N . ARG B 1 170 ? 6.397 33.760 9.736 1.00 3.43 515 ARG B N 1
ATOM 2587 C CA . ARG B 1 170 ? 5.353 34.517 10.398 1.00 3.88 515 ARG B CA 1
ATOM 2588 C C . ARG B 1 170 ? 4.684 33.671 11.469 1.00 4.22 515 ARG B C 1
ATOM 2589 O O . ARG B 1 170 ? 4.127 32.626 11.204 1.00 4.52 515 ARG B O 1
ATOM 2597 N N . PHE B 1 171 ? 4.750 34.167 12.696 1.00 3.78 516 PHE B N 1
ATOM 2598 C CA . PHE B 1 171 ? 4.225 33.425 13.830 1.00 4.01 516 PHE B CA 1
ATOM 2599 C C . PHE B 1 171 ? 2.826 33.945 14.127 1.00 3.98 516 PHE B C 1
ATOM 2600 O O . PHE B 1 171 ? 2.629 35.162 14.334 1.00 4.32 516 PHE B O 1
ATOM 2608 N N . LEU B 1 172 ? 1.873 33.013 14.108 1.00 3.83 517 LEU B N 1
ATOM 2609 C CA . LEU B 1 172 ? 0.442 33.326 14.078 1.00 4.52 517 LEU B CA 1
ATOM 2610 C C . LEU B 1 172 ? -0.325 32.518 15.089 1.00 4.12 517 LEU B C 1
ATOM 2611 O O . LEU B 1 172 ? 0.089 31.435 15.483 1.00 3.91 517 LEU B O 1
ATOM 2616 N N . ASN B 1 173 ? -1.485 33.035 15.454 1.00 3.42 518 ASN B N 1
ATOM 2617 C CA . ASN B 1 173 ? -2.490 32.278 16.185 1.00 4.23 518 ASN B CA 1
ATOM 2618 C C . ASN B 1 173 ? -1.989 31.880 17.564 1.00 4.41 518 ASN B C 1
ATOM 2619 O O . ASN B 1 173 ? -2.258 30.797 18.065 1.00 5.53 518 ASN B O 1
ATOM 2624 N N . PHE B 1 174 ? -1.267 32.805 18.191 1.00 4.20 519 PHE B N 1
ATOM 2625 C CA . PHE B 1 174 ? -1.004 32.745 19.623 1.00 5.20 519 PHE B CA 1
ATOM 2626 C C . PHE B 1 174 ? -2.275 32.587 20.462 1.00 5.72 519 PHE B C 1
ATOM 2627 O O . PHE B 1 174 ? -2.257 31.993 21.536 1.00 5.60 519 PHE B O 1
ATOM 2635 N N . ASN B 1 175 ? -3.383 33.106 19.966 1.00 6.01 520 ASN B N 1
ATOM 2636 C CA . ASN B 1 175 ? -4.661 32.961 20.659 1.00 7.73 520 ASN B CA 1
ATOM 2637 C C . ASN B 1 175 ? -5.215 31.541 20.697 1.00 8.12 520 ASN B C 1
ATOM 2638 O O . ASN B 1 175 ? -6.246 31.320 21.335 1.00 10.36 520 ASN B O 1
ATOM 2643 N N . ARG B 1 176 ? -4.534 30.584 20.046 1.00 8.84 521 ARG B N 1
ATOM 2644 C CA . ARG B 1 176 ? -4.785 29.129 20.192 1.00 8.88 521 ARG B CA 1
ATOM 2645 C C . ARG B 1 176 ? -4.286 28.609 21.562 1.00 7.78 521 ARG B C 1
ATOM 2646 O O . ARG B 1 176 ? -4.693 27.533 22.050 1.00 6.73 521 ARG B O 1
ATOM 2654 N N . LEU B 1 177 ? -3.317 29.312 22.141 1.00 6.20 522 LEU B N 1
ATOM 2655 C CA . LEU B 1 177 ? -2.688 28.833 23.374 1.00 5.73 522 LEU B CA 1
ATOM 2656 C C . LEU B 1 177 ? -3.665 28.919 24.532 1.00 5.40 522 LEU B C 1
ATOM 2657 O O . LEU B 1 177 ? -4.435 29.861 24.620 1.00 5.77 522 LEU B O 1
ATOM 2662 N N . SER B 1 178 ? -3.601 27.930 25.414 1.00 4.62 523 SER B N 1
ATOM 2663 C CA . SER B 1 178 ? -4.451 27.926 26.616 1.00 5.97 523 SER B CA 1
ATOM 2664 C C . SER B 1 178 ? -3.901 28.829 27.731 1.00 6.47 523 SER B C 1
ATOM 2665 O O . SER B 1 178 ? -4.586 29.113 28.713 1.00 8.43 523 SER B O 1
ATOM 2668 N N . GLY B 1 179 ? -2.650 29.250 27.605 1.00 6.76 524 GLY B N 1
ATOM 2669 C CA . GLY B 1 179 ? -2.042 30.171 28.556 1.00 6.28 524 GLY B CA 1
ATOM 2670 C C . GLY B 1 179 ? -0.593 30.409 28.195 1.00 6.29 524 GLY B C 1
ATOM 2671 O O . GLY B 1 179 ? -0.150 29.998 27.118 1.00 6.74 524 GLY B O 1
ATOM 2672 N N . GLY B 1 180 ? 0.140 31.069 29.080 1.00 5.54 525 GLY B N 1
ATOM 2673 C CA . GLY B 1 180 ? 1.549 31.361 28.849 1.00 5.08 525 GLY B CA 1
ATOM 2674 C C . GLY B 1 180 ? 2.319 30.096 28.555 1.00 4.87 525 GLY B C 1
ATOM 2675 O O . GLY B 1 180 ? 2.111 29.094 29.229 1.00 4.97 525 GLY B O 1
ATOM 2676 N N . THR B 1 181 ? 3.203 30.165 27.562 1.00 4.68 526 THR B N 1
ATOM 2677 C CA . THR B 1 181 ? 3.982 29.017 27.109 1.00 4.57 526 THR B CA 1
ATOM 2678 C C . THR B 1 181 ? 5.384 29.472 26.722 1.00 4.63 526 THR B C 1
ATOM 2679 O O . THR B 1 181 ? 5.565 30.532 26.109 1.00 4.71 526 THR B O 1
ATOM 2683 N N . LEU B 1 182 ? 6.378 28.681 27.102 1.00 5.16 527 LEU B N 1
ATOM 2684 C CA . LEU B 1 182 ? 7.777 28.959 26.760 1.00 5.62 527 LEU B CA 1
ATOM 2685 C C . LEU B 1 182 ? 7.898 28.960 25.231 1.00 4.78 527 LEU B C 1
ATOM 2686 O O . LEU B 1 182 ? 7.490 27.997 24.575 1.00 4.85 527 LEU B O 1
ATOM 2691 N N . PHE B 1 183 ? 8.453 30.026 24.663 1.00 5.56 528 PHE B N 1
ATOM 2692 C CA . PHE B 1 183 ? 8.587 30.156 23.201 1.00 5.83 528 PHE B CA 1
ATOM 2693 C C . PHE B 1 183 ? 9.815 29.368 22.749 1.00 5.23 528 PHE B C 1
ATOM 2694 O O . PHE B 1 183 ? 10.831 29.921 22.368 1.00 5.58 528 PHE B O 1
ATOM 2702 N N . LYS B 1 184 ? 9.672 28.043 22.802 1.00 5.04 529 LYS B N 1
ATOM 2703 C CA . LYS B 1 184 ? 10.709 27.078 22.464 1.00 4.76 529 LYS B CA 1
ATOM 2704 C C . LYS B 1 184 ? 10.086 26.177 21.395 1.00 3.49 529 LYS B C 1
ATOM 2705 O O . LYS B 1 184 ? 9.382 25.204 21.700 1.00 2.81 529 LYS B O 1
ATOM 2711 N N . THR B 1 185 ? 10.302 26.522 20.131 1.00 2.92 530 THR B N 1
ATOM 2712 C CA . THR B 1 185 ? 9.553 25.846 19.087 1.00 2.67 530 THR B CA 1
ATOM 2713 C C . THR B 1 185 ? 10.063 24.436 18.781 1.00 2.54 530 THR B C 1
ATOM 2714 O O . THR B 1 185 ? 11.219 24.053 19.018 1.00 2.45 530 THR B O 1
ATOM 2718 N N . ASP B 1 186 ? 9.149 23.660 18.245 1.00 2.77 531 ASP B N 1
ATOM 2719 C CA . ASP B 1 186 ? 9.532 22.452 17.547 1.00 2.77 531 ASP B CA 1
ATOM 2720 C C . ASP B 1 186 ? 10.488 22.744 16.408 1.00 2.92 531 ASP B C 1
ATOM 2721 O O . ASP B 1 186 ? 10.684 23.894 15.991 1.00 3.14 531 ASP B O 1
ATOM 2726 N N . VAL B 1 187 ? 11.137 21.677 15.944 1.00 2.50 532 VAL B N 1
ATOM 2727 C CA . VAL B 1 187 ? 11.863 21.693 14.676 1.00 3.06 532 VAL B CA 1
ATOM 2728 C C . VAL B 1 187 ? 10.810 21.748 13.574 1.00 2.88 532 VAL B C 1
ATOM 2729 O O . VAL B 1 187 ? 9.920 20.879 13.495 1.00 3.41 532 VAL B O 1
ATOM 2733 N N . LEU B 1 188 ? 10.864 22.817 12.770 1.00 2.84 533 LEU B N 1
ATOM 2734 C CA . LEU B 1 188 ? 9.901 23.064 11.687 1.00 3.27 533 LEU B CA 1
ATOM 2735 C C . LEU B 1 188 ? 10.578 22.786 10.352 1.00 3.09 533 LEU B C 1
ATOM 2736 O O . LEU B 1 188 ? 11.769 23.037 10.182 1.00 3.42 533 LEU B O 1
ATOM 2741 N N . THR B 1 189 ? 9.822 22.245 9.401 1.00 3.43 534 THR B N 1
ATOM 2742 C CA . THR B 1 189 ? 10.311 21.948 8.098 1.00 3.66 534 THR B CA 1
ATOM 2743 C C . THR B 1 189 ? 9.353 22.468 7.037 1.00 4.00 534 THR B C 1
ATOM 2744 O O . THR B 1 189 ? 8.112 22.306 7.151 1.00 4.96 534 THR B O 1
ATOM 2748 N N . PHE B 1 190 ? 9.952 23.100 6.017 1.00 2.75 535 PHE B N 1
ATOM 2749 C CA . PHE B 1 190 ? 9.227 23.547 4.816 1.00 3.34 535 PHE B CA 1
ATOM 2750 C C . PHE B 1 190 ? 10.030 23.147 3.580 1.00 2.81 535 PHE B C 1
ATOM 2751 O O . PHE B 1 190 ? 11.219 22.802 3.686 1.00 2.56 535 PHE B O 1
ATOM 2759 N N . THR B 1 191 ? 9.391 23.212 2.417 1.00 3.38 536 THR B N 1
ATOM 2760 C CA . THR B 1 191 ? 9.985 22.788 1.152 1.00 2.83 536 THR B CA 1
ATOM 2761 C C . THR B 1 191 ? 9.543 23.705 0.020 1.00 2.75 536 THR B C 1
ATOM 2762 O O . THR B 1 191 ? 8.363 24.053 -0.085 1.00 3.65 536 THR B O 1
ATOM 2766 N N . TYR B 1 192 ? 10.493 24.075 -0.832 1.00 2.70 537 TYR B N 1
ATOM 2767 C CA . TYR B 1 192 ? 10.165 24.816 -2.035 1.00 3.07 537 TYR B CA 1
ATOM 2768 C C . TYR B 1 192 ? 11.097 24.429 -3.192 1.00 3.12 537 TYR B C 1
ATOM 2769 O O . TYR B 1 192 ? 12.181 23.855 -2.982 1.00 4.62 537 TYR B O 1
ATOM 2778 N N . VAL B 1 193 ? 10.691 24.772 -4.414 1.00 3.51 538 VAL B N 1
ATOM 2779 C CA . VAL B 1 193 ? 11.502 24.485 -5.599 1.00 4.01 538 VAL B CA 1
ATOM 2780 C C . VAL B 1 193 ? 12.676 25.465 -5.649 1.00 3.95 538 VAL B C 1
ATOM 2781 O O . VAL B 1 193 ? 12.489 26.679 -5.526 1.00 4.49 538 VAL B O 1
ATOM 2785 N N . GLY B 1 194 ? 13.894 24.946 -5.748 1.00 4.58 539 GLY B N 1
ATOM 2786 C CA . GLY B 1 194 ? 15.079 25.793 -5.826 1.00 4.54 539 GLY B CA 1
ATOM 2787 C C . GLY B 1 194 ? 15.295 26.522 -7.154 1.00 5.08 539 GLY B C 1
ATOM 2788 O O . GLY B 1 194 ? 14.809 26.107 -8.218 1.00 3.62 539 GLY B O 1
ATOM 2789 N N . GLU B 1 195 ? 16.075 27.591 -7.072 1.00 5.09 540 GLU B N 1
ATOM 2790 C CA . GLU B 1 195 ? 16.449 28.391 -8.211 1.00 5.91 540 GLU B CA 1
ATOM 2791 C C . GLU B 1 195 ? 17.425 27.625 -9.086 1.00 5.99 540 GLU B C 1
ATOM 2792 O O . GLU B 1 195 ? 18.142 26.733 -8.633 1.00 6.70 540 GLU B O 1
ATOM 2798 N N . ASN B 1 196 ? 17.479 28.000 -10.358 1.00 7.12 541 ASN B N 1
ATOM 2799 C CA . ASN B 1 196 ? 18.430 27.419 -11.295 1.00 8.49 541 ASN B CA 1
ATOM 2800 C C . ASN B 1 196 ? 19.735 28.203 -11.276 1.00 10.11 541 ASN B C 1
ATOM 2801 O O . ASN B 1 196 ? 19.730 29.417 -11.094 1.00 10.66 541 ASN B O 1
ATOM 2806 N N . GLN B 1 197 ? 20.856 27.517 -11.483 1.00 12.05 542 GLN B N 1
ATOM 2807 C CA . GLN B 1 197 ? 22.161 28.197 -11.493 1.00 14.47 542 GLN B CA 1
ATOM 2808 C C . GLN B 1 197 ? 22.177 29.278 -12.575 1.00 15.60 542 GLN B C 1
ATOM 2809 O O . GLN B 1 197 ? 21.566 29.116 -13.629 1.00 16.42 542 GLN B O 1
ATOM 2816 N N . ALA C 1 16 ? 21.205 -11.023 59.165 1.00 12.86 361 ALA C N 1
ATOM 2817 C CA . ALA C 1 16 ? 20.212 -9.982 59.505 1.00 10.09 361 ALA C CA 1
ATOM 2818 C C . ALA C 1 16 ? 19.266 -9.752 58.334 1.00 9.26 361 ALA C C 1
ATOM 2819 O O . ALA C 1 16 ? 19.667 -9.814 57.169 1.00 8.68 361 ALA C O 1
ATOM 2821 N N . PRO C 1 17 ? 18.008 -9.447 58.656 1.00 7.59 362 PRO C N 1
ATOM 2822 C CA . PRO C 1 17 ? 16.990 -9.195 57.661 1.00 6.74 362 PRO C CA 1
ATOM 2823 C C . PRO C 1 17 ? 17.208 -7.805 57.060 1.00 6.06 362 PRO C C 1
ATOM 2824 O O . PRO C 1 17 ? 17.878 -6.949 57.658 1.00 5.70 362 PRO C O 1
ATOM 2828 N N . ILE C 1 18 ? 16.623 -7.591 55.895 1.00 4.83 363 ILE C N 1
ATOM 2829 C CA . ILE C 1 18 ? 16.616 -6.302 55.241 1.00 5.10 363 ILE C CA 1
ATOM 2830 C C . ILE C 1 18 ? 15.372 -6.228 54.340 1.00 4.63 363 ILE C C 1
ATOM 2831 O O . ILE C 1 18 ? 15.021 -7.213 53.674 1.00 4.51 363 ILE C O 1
ATOM 2836 N N . THR C 1 19 ? 14.714 -5.068 54.345 1.00 3.97 364 THR C N 1
ATOM 2837 C CA . THR C 1 19 ? 13.576 -4.788 53.480 1.00 3.39 364 THR C CA 1
ATOM 2838 C C . THR C 1 19 ? 13.897 -3.583 52.608 1.00 2.95 364 THR C C 1
ATOM 2839 O O . THR C 1 19 ? 14.310 -2.555 53.122 1.00 3.02 364 THR C O 1
ATOM 2843 N N . LEU C 1 20 ? 13.636 -3.723 51.315 1.00 2.86 365 LEU C N 1
ATOM 2844 C CA . LEU C 1 20 ? 13.652 -2.638 50.347 1.00 3.16 365 LEU C CA 1
ATOM 2845 C C . LEU C 1 20 ? 12.217 -2.411 49.885 1.00 3.28 365 LEU C C 1
ATOM 2846 O O . LEU C 1 20 ? 11.446 -3.389 49.697 1.00 3.74 365 LEU C O 1
ATOM 2851 N N . TRP C 1 21 ? 11.827 -1.143 49.740 1.00 2.61 366 TRP C N 1
ATOM 2852 C CA . TRP C 1 21 ? 10.479 -0.860 49.304 1.00 2.62 366 TRP C CA 1
ATOM 2853 C C . TRP C 1 21 ? 10.333 0.508 48.690 1.00 2.79 366 TRP C C 1
ATOM 2854 O O . TRP C 1 21 ? 11.245 1.350 48.770 1.00 2.37 366 TRP C O 1
ATOM 2865 N N . THR C 1 22 ? 9.161 0.716 48.102 1.00 3.27 367 THR C N 1
ATOM 2866 C CA . THR C 1 22 ? 8.771 2.023 47.538 1.00 3.25 367 THR C CA 1
ATOM 2867 C C . THR C 1 22 ? 8.341 3.014 48.636 1.00 4.07 367 THR C C 1
ATOM 2868 O O . THR C 1 22 ? 8.220 4.192 48.376 1.00 5.61 367 THR C O 1
ATOM 2872 N N . GLY C 1 23 ? 8.071 2.500 49.830 1.00 4.40 368 GLY C N 1
ATOM 2873 C CA . GLY C 1 23 ? 7.317 3.207 50.854 1.00 4.04 368 GLY C CA 1
ATOM 2874 C C . GLY C 1 23 ? 5.839 3.167 50.594 1.00 3.89 368 GLY C C 1
ATOM 2875 O O . GLY C 1 23 ? 5.394 2.802 49.503 1.00 3.79 368 GLY C O 1
ATOM 2876 N N . PRO C 1 24 ? 5.063 3.558 51.600 1.00 4.85 369 PRO C N 1
ATOM 2877 C CA . PRO C 1 24 ? 3.617 3.635 51.417 1.00 5.15 369 PRO C CA 1
ATOM 2878 C C . PRO C 1 24 ? 3.223 4.805 50.501 1.00 5.90 369 PRO C C 1
ATOM 2879 O O . PRO C 1 24 ? 4.023 5.721 50.241 1.00 6.64 369 PRO C O 1
ATOM 2883 N N . GLY C 1 25 ? 1.994 4.774 50.020 1.00 6.32 370 GLY C N 1
ATOM 2884 C CA . GLY C 1 25 ? 1.469 5.852 49.203 1.00 5.77 370 GLY C CA 1
ATOM 2885 C C . GLY C 1 25 ? 2.326 6.231 48.007 1.00 6.17 370 GLY C C 1
ATOM 2886 O O . GLY C 1 25 ? 2.646 7.408 47.815 1.00 6.75 370 GLY C O 1
ATOM 2887 N N . PRO C 1 26 ? 2.675 5.235 47.172 1.00 5.76 371 PRO C N 1
ATOM 2888 C CA . PRO C 1 26 ? 3.535 5.526 46.039 1.00 5.62 371 PRO C CA 1
ATOM 2889 C C . PRO C 1 26 ? 2.979 6.592 45.092 1.00 5.07 371 PRO C C 1
ATOM 2890 O O . PRO C 1 26 ? 1.768 6.714 44.908 1.00 5.80 371 PRO C O 1
ATOM 2894 N N . SER C 1 27 ? 3.881 7.332 44.473 1.00 4.72 372 SER C N 1
ATOM 2895 C CA . SER C 1 27 ? 3.536 8.189 43.352 1.00 4.90 372 SER C CA 1
ATOM 2896 C C . SER C 1 27 ? 3.202 7.321 42.150 1.00 4.79 372 SER C C 1
ATOM 2897 O O . SER C 1 27 ? 3.210 6.076 42.242 1.00 5.43 372 SER C O 1
ATOM 2900 N N . ILE C 1 28 ? 2.866 7.951 41.019 1.00 4.40 373 ILE C N 1
ATOM 2901 C CA . ILE C 1 28 ? 2.626 7.172 39.807 1.00 4.57 373 ILE C CA 1
ATOM 2902 C C . ILE C 1 28 ? 4.007 6.814 39.242 1.00 4.53 373 ILE C C 1
ATOM 2903 O O . ILE C 1 28 ? 4.628 7.607 38.505 1.00 5.82 373 ILE C O 1
ATOM 2908 N N . ASN C 1 29 ? 4.465 5.618 39.606 1.00 3.42 374 ASN C N 1
ATOM 2909 C CA . ASN C 1 29 ? 5.856 5.212 39.504 1.00 3.48 374 ASN C CA 1
ATOM 2910 C C . ASN C 1 29 ? 6.107 4.010 38.590 1.00 2.93 374 ASN C C 1
ATOM 2911 O O . ASN C 1 29 ? 7.248 3.553 38.450 1.00 4.34 374 ASN C O 1
ATOM 2916 N N . GLY C 1 30 ? 5.052 3.504 37.952 1.00 2.87 375 GLY C N 1
ATOM 2917 C CA . GLY C 1 30 ? 5.166 2.450 36.936 1.00 2.86 375 GLY C CA 1
ATOM 2918 C C . GLY C 1 30 ? 4.888 3.054 35.564 1.00 2.84 375 GLY C C 1
ATOM 2919 O O . GLY C 1 30 ? 3.796 3.566 35.308 1.00 2.79 375 GLY C O 1
ATOM 2920 N N . PHE C 1 31 ? 5.887 2.975 34.707 1.00 3.34 376 PHE C N 1
ATOM 2921 C CA . PHE C 1 31 ? 5.858 3.564 33.373 1.00 2.90 376 PHE C CA 1
ATOM 2922 C C . PHE C 1 31 ? 5.562 2.484 32.325 1.00 2.75 376 PHE C C 1
ATOM 2923 O O . PHE C 1 31 ? 6.146 1.388 32.344 1.00 2.77 376 PHE C O 1
ATOM 2931 N N . ILE C 1 32 ? 4.645 2.794 31.418 1.00 2.40 377 ILE C N 1
ATOM 2932 C CA . ILE C 1 32 ? 4.426 1.991 30.226 1.00 2.44 377 ILE C CA 1
ATOM 2933 C C . ILE C 1 32 ? 4.892 2.845 29.043 1.00 3.05 377 ILE C C 1
ATOM 2934 O O . ILE C 1 32 ? 4.318 3.891 28.760 1.00 2.66 377 ILE C O 1
ATOM 2939 N N . ASN C 1 33 ? 5.999 2.415 28.422 1.00 2.70 378 ASN C N 1
ATOM 2940 C CA . ASN C 1 33 ? 6.653 3.150 27.328 1.00 2.82 378 ASN C CA 1
ATOM 2941 C C . ASN C 1 33 ? 6.715 4.664 27.573 1.00 2.81 378 ASN C C 1
ATOM 2942 O O . ASN C 1 33 ? 6.215 5.506 26.811 1.00 2.46 378 ASN C O 1
ATOM 2947 N N . ASP C 1 34 ? 7.341 4.974 28.694 1.00 3.22 379 ASP C N 1
ATOM 2948 C CA . ASP C 1 34 ? 7.717 6.300 29.097 1.00 3.35 379 ASP C CA 1
ATOM 2949 C C . ASP C 1 34 ? 6.534 7.202 29.534 1.00 3.13 379 ASP C C 1
ATOM 2950 O O . ASP C 1 34 ? 6.675 8.433 29.596 1.00 5.28 379 ASP C O 1
ATOM 2955 N N . THR C 1 35 ? 5.404 6.579 29.883 1.00 2.95 380 THR C N 1
ATOM 2956 C CA . THR C 1 35 ? 4.250 7.299 30.452 1.00 3.21 380 THR C CA 1
ATOM 2957 C C . THR C 1 35 ? 3.908 6.731 31.846 1.00 3.59 380 THR C C 1
ATOM 2958 O O . THR C 1 35 ? 3.687 5.537 31.965 1.00 3.36 380 THR C O 1
ATOM 2962 N N . PRO C 1 36 ? 3.893 7.597 32.885 1.00 4.27 381 PRO C N 1
ATOM 2963 C CA . PRO C 1 36 ? 3.527 7.108 34.210 1.00 3.64 381 PRO C CA 1
ATOM 2964 C C . PRO C 1 36 ? 2.049 6.808 34.268 1.00 3.52 381 PRO C C 1
ATOM 2965 O O . PRO C 1 36 ? 1.230 7.716 34.075 1.00 5.02 381 PRO C O 1
ATOM 2969 N N . VAL C 1 37 ? 1.720 5.532 34.495 1.00 3.36 382 VAL C N 1
ATOM 2970 C CA . VAL C 1 37 ? 0.340 5.062 34.438 1.00 3.63 382 VAL C CA 1
ATOM 2971 C C . VAL C 1 37 ? -0.083 4.173 35.593 1.00 3.17 382 VAL C C 1
ATOM 2972 O O . VAL C 1 37 ? -1.263 3.978 35.780 1.00 4.67 382 VAL C O 1
ATOM 2976 N N . ILE C 1 38 ? 0.844 3.641 36.366 1.00 3.75 383 ILE C N 1
ATOM 2977 C CA . ILE C 1 38 ? 0.484 2.737 37.466 1.00 4.03 383 ILE C CA 1
ATOM 2978 C C . ILE C 1 38 ? 1.197 3.178 38.756 1.00 3.79 383 ILE C C 1
ATOM 2979 O O . ILE C 1 38 ? 2.376 3.507 38.743 1.00 3.90 383 ILE C O 1
ATOM 2984 N N . ARG C 1 39 ? 0.460 3.211 39.858 1.00 3.04 384 ARG C N 1
ATOM 2985 C CA . ARG C 1 39 ? 1.045 3.373 41.181 1.00 3.58 384 ARG C CA 1
ATOM 2986 C C . ARG C 1 39 ? 1.382 1.980 41.730 1.00 3.91 384 ARG C C 1
ATOM 2987 O O . ARG C 1 39 ? 0.490 1.160 41.900 1.00 3.80 384 ARG C O 1
ATOM 2995 N N . CYS C 1 40 ? 2.664 1.764 42.009 1.00 2.87 385 CYS C N 1
ATOM 2996 C CA . CYS C 1 40 ? 3.199 0.470 42.424 1.00 3.32 385 CYS C CA 1
ATOM 2997 C C . CYS C 1 40 ? 3.711 0.535 43.853 1.00 2.49 385 CYS C C 1
ATOM 2998 O O . CYS C 1 40 ? 4.678 1.255 44.172 1.00 2.55 385 CYS C O 1
ATOM 3001 N N . PHE C 1 41 ? 3.057 -0.220 44.726 1.00 2.62 386 PHE C N 1
ATOM 3002 C CA . PHE C 1 41 ? 3.606 -0.490 46.046 1.00 3.23 386 PHE C CA 1
ATOM 3003 C C . PHE C 1 41 ? 4.358 -1.796 45.975 1.00 3.07 386 PHE C C 1
ATOM 3004 O O . PHE C 1 41 ? 3.797 -2.831 45.659 1.00 3.08 386 PHE C O 1
ATOM 3012 N N . ILE C 1 42 ? 5.669 -1.726 46.213 1.00 2.90 387 ILE C N 1
ATOM 3013 C CA A ILE C 1 42 ? 6.494 -2.920 46.135 0.50 3.10 387 ILE C CA 1
ATOM 3014 C CA B ILE C 1 42 ? 6.574 -2.870 46.071 0.50 3.03 387 ILE C CA 1
ATOM 3015 C C . ILE C 1 42 ? 7.393 -3.016 47.359 1.00 2.85 387 ILE C C 1
ATOM 3016 O O . ILE C 1 42 ? 8.026 -2.055 47.762 1.00 3.27 387 ILE C O 1
ATOM 3025 N N . CYS C 1 43 ? 7.374 -4.194 47.966 1.00 3.01 388 CYS C N 1
ATOM 3026 C CA . CYS C 1 43 ? 8.155 -4.473 49.161 1.00 3.31 388 CYS C CA 1
ATOM 3027 C C . CYS C 1 43 ? 8.894 -5.785 48.951 1.00 3.43 388 CYS C C 1
ATOM 3028 O O . CYS C 1 43 ? 8.291 -6.773 48.604 1.00 4.14 388 CYS C O 1
ATOM 3031 N N . LEU C 1 44 ? 10.205 -5.778 49.118 1.00 2.89 389 LEU C N 1
ATOM 3032 C CA . LEU C 1 44 ? 11.046 -6.976 49.087 1.00 3.35 389 LEU C CA 1
ATOM 3033 C C . LEU C 1 44 ? 11.654 -7.165 50.478 1.00 3.90 389 LEU C C 1
ATOM 3034 O O . LEU C 1 44 ? 12.507 -6.367 50.893 1.00 3.99 389 LEU C O 1
ATOM 3039 N N . THR C 1 45 ? 11.198 -8.189 51.195 1.00 3.21 390 THR C N 1
ATOM 3040 C CA . THR C 1 45 ? 11.674 -8.466 52.522 1.00 3.35 390 THR C CA 1
ATOM 3041 C C . THR C 1 45 ? 12.496 -9.746 52.526 1.00 2.87 390 THR C C 1
ATOM 3042 O O . THR C 1 45 ? 12.001 -10.821 52.229 1.00 3.43 390 THR C O 1
ATOM 3046 N N . ARG C 1 46 ? 13.767 -9.591 52.857 1.00 3.58 391 ARG C N 1
ATOM 3047 C CA . ARG C 1 46 ? 14.689 -10.713 53.032 1.00 3.25 391 ARG C CA 1
ATOM 3048 C C . ARG C 1 46 ? 14.713 -11.081 54.504 1.00 3.75 391 ARG C C 1
ATOM 3049 O O . ARG C 1 46 ? 15.016 -10.243 55.357 1.00 3.39 391 ARG C O 1
ATOM 3057 N N . ASP C 1 47 ? 14.361 -12.320 54.818 1.00 3.75 392 ASP C N 1
ATOM 3058 C CA . ASP C 1 47 ? 14.514 -12.824 56.175 1.00 3.74 392 ASP C CA 1
ATOM 3059 C C . ASP C 1 47 ? 15.784 -13.696 56.157 1.00 3.95 392 ASP C C 1
ATOM 3060 O O . ASP C 1 47 ? 16.794 -13.269 55.583 1.00 5.30 392 ASP C O 1
ATOM 3065 N N . SER C 1 48 ? 15.790 -14.880 56.739 1.00 3.49 393 SER C N 1
ATOM 3066 C CA . SER C 1 48 ? 17.069 -15.585 56.828 1.00 3.83 393 SER C CA 1
ATOM 3067 C C . SER C 1 48 ? 17.627 -15.984 55.463 1.00 4.14 393 SER C C 1
ATOM 3068 O O . SER C 1 48 ? 18.850 -15.902 55.202 1.00 5.17 393 SER C O 1
ATOM 3071 N N . ASN C 1 49 ? 16.747 -16.466 54.591 1.00 3.63 394 ASN C N 1
ATOM 3072 C CA . ASN C 1 49 ? 17.187 -17.061 53.315 1.00 3.64 394 ASN C CA 1
ATOM 3073 C C . ASN C 1 49 ? 16.360 -16.637 52.110 1.00 3.91 394 ASN C C 1
ATOM 3074 O O . ASN C 1 49 ? 16.899 -16.425 51.027 1.00 5.14 394 ASN C O 1
ATOM 3079 N N . LEU C 1 50 ? 15.056 -16.545 52.305 1.00 3.81 395 LEU C N 1
ATOM 3080 C CA . LEU C 1 50 ? 14.132 -16.241 51.227 1.00 3.72 395 LEU C CA 1
ATOM 3081 C C . LEU C 1 50 ? 13.753 -14.768 51.258 1.00 2.84 395 LEU C C 1
ATOM 3082 O O . LEU C 1 50 ? 13.720 -14.118 52.317 1.00 3.41 395 LEU C O 1
ATOM 3087 N N . VAL C 1 51 ? 13.483 -14.249 50.065 1.00 2.15 396 VAL C N 1
ATOM 3088 C CA . VAL C 1 51 ? 12.878 -12.969 49.878 1.00 2.51 396 VAL C CA 1
ATOM 3089 C C . VAL C 1 51 ? 11.401 -13.159 49.572 1.00 2.36 396 VAL C C 1
ATOM 3090 O O . VAL C 1 51 ? 11.020 -13.962 48.695 1.00 2.47 396 VAL C O 1
ATOM 3094 N N . THR C 1 52 ? 10.585 -12.400 50.289 1.00 2.70 397 THR C N 1
ATOM 3095 C CA . THR C 1 52 ? 9.165 -12.292 50.015 1.00 2.62 397 THR C CA 1
ATOM 3096 C C . THR C 1 52 ? 8.888 -10.992 49.286 1.00 3.04 397 THR C C 1
ATOM 3097 O O . THR C 1 52 ? 9.250 -9.909 49.777 1.00 3.74 397 THR C O 1
ATOM 3101 N N . VAL C 1 53 ? 8.261 -11.102 48.137 1.00 2.93 398 VAL C N 1
ATOM 3102 C CA . VAL C 1 53 ? 7.791 -9.966 47.350 1.00 2.99 398 VAL C CA 1
ATOM 3103 C C . VAL C 1 53 ? 6.351 -9.743 47.777 1.00 3.24 398 VAL C C 1
ATOM 3104 O O . VAL C 1 53 ? 5.563 -10.687 47.741 1.00 5.33 398 VAL C O 1
ATOM 3108 N N . ASN C 1 54 ? 6.023 -8.536 48.215 1.00 4.04 399 ASN C N 1
ATOM 3109 C CA . ASN C 1 54 ? 4.655 -8.170 48.532 1.00 3.59 399 ASN C CA 1
ATOM 3110 C C . ASN C 1 54 ? 4.371 -6.888 47.741 1.00 3.48 399 ASN C C 1
ATOM 3111 O O . ASN C 1 54 ? 5.102 -5.930 47.859 1.00 3.84 399 ASN C O 1
ATOM 3116 N N . ALA C 1 55 ? 3.335 -6.881 46.928 1.00 2.83 400 ALA C N 1
ATOM 3117 C CA . ALA C 1 55 ? 3.119 -5.779 45.979 1.00 2.72 400 ALA C CA 1
ATOM 3118 C C . ALA C 1 55 ? 1.660 -5.581 45.671 1.00 3.29 400 ALA C C 1
ATOM 3119 O O . ALA C 1 55 ? 0.880 -6.514 45.767 1.00 4.90 400 ALA C O 1
ATOM 3121 N N . SER C 1 56 ? 1.304 -4.346 45.315 1.00 2.63 401 SER C N 1
ATOM 3122 C CA . SER C 1 56 ? -0.041 -4.022 44.839 1.00 2.49 401 SER C CA 1
ATOM 3123 C C . SER C 1 56 ? 0.072 -2.892 43.853 1.00 2.72 401 SER C C 1
ATOM 3124 O O . SER C 1 56 ? 1.023 -2.109 43.915 1.00 3.37 401 SER C O 1
ATOM 3127 N N . PHE C 1 57 ? -0.928 -2.775 42.990 1.00 2.44 402 PHE C N 1
ATOM 3128 C CA . PHE C 1 57 ? -0.866 -1.850 41.870 1.00 2.26 402 PHE C CA 1
ATOM 3129 C C . PHE C 1 57 ? -2.214 -1.198 41.660 1.00 2.74 402 PHE C C 1
ATOM 3130 O O . PHE C 1 57 ? -3.271 -1.840 41.796 1.00 4.03 402 PHE C O 1
ATOM 3138 N N . VAL C 1 58 ? -2.182 0.067 41.259 1.00 2.86 403 VAL C N 1
ATOM 3139 C CA . VAL C 1 58 ? -3.397 0.832 40.992 1.00 3.22 403 VAL C CA 1
ATOM 3140 C C . VAL C 1 58 ? -3.176 1.608 39.690 1.00 3.59 403 VAL C C 1
ATOM 3141 O O . VAL C 1 58 ? -2.258 2.401 39.596 1.00 4.28 403 VAL C O 1
ATOM 3145 N N . GLY C 1 59 ? -4.003 1.345 38.688 1.00 3.59 404 GLY C N 1
ATOM 3146 C CA . GLY C 1 59 ? -3.912 2.054 37.432 1.00 3.72 404 GLY C CA 1
ATOM 3147 C C . GLY C 1 59 ? -4.485 3.453 37.525 1.00 4.34 404 GLY C C 1
ATOM 3148 O O . GLY C 1 59 ? -5.443 3.704 38.288 1.00 4.36 404 GLY C O 1
ATOM 3149 N N . GLU C 1 60 ? -3.897 4.362 36.751 1.00 5.05 405 GLU C N 1
ATOM 3150 C CA . GLU C 1 60 ? -4.368 5.708 36.634 1.00 5.90 405 GLU C CA 1
ATOM 3151 C C . GLU C 1 60 ? -4.505 6.065 35.153 1.00 5.58 405 GLU C C 1
ATOM 3152 O O . GLU C 1 60 ? -3.964 5.402 34.258 1.00 4.57 405 GLU C O 1
ATOM 3158 N N . GLY C 1 61 ? -5.217 7.163 34.918 1.00 6.27 406 GLY C N 1
ATOM 3159 C CA . GLY C 1 61 ? -5.415 7.671 33.591 1.00 5.59 406 GLY C CA 1
ATOM 3160 C C . GLY C 1 61 ? -5.998 6.623 32.684 1.00 5.12 406 GLY C C 1
ATOM 3161 O O . GLY C 1 61 ? -7.061 6.062 32.979 1.00 5.74 406 GLY C O 1
ATOM 3162 N N . GLY C 1 62 ? -5.297 6.315 31.598 1.00 5.43 407 GLY C N 1
ATOM 3163 C CA . GLY C 1 62 ? -5.768 5.334 30.630 1.00 5.32 407 GLY C CA 1
ATOM 3164 C C . GLY C 1 62 ? -5.744 3.894 31.124 1.00 5.57 407 GLY C C 1
ATOM 3165 O O . GLY C 1 62 ? -6.334 2.992 30.499 1.00 8.04 407 GLY C O 1
ATOM 3166 N N . TYR C 1 63 ? -5.049 3.678 32.232 1.00 4.82 408 TYR C N 1
ATOM 3167 C CA . TYR C 1 63 ? -5.043 2.386 32.919 1.00 4.47 408 TYR C CA 1
ATOM 3168 C C . TYR C 1 63 ? -5.886 2.348 34.193 1.00 4.58 408 TYR C C 1
ATOM 3169 O O . TYR C 1 63 ? -5.857 1.360 34.924 1.00 4.01 408 TYR C O 1
ATOM 3178 N N . ARG C 1 64 ? -6.694 3.373 34.443 1.00 5.97 409 ARG C N 1
ATOM 3179 C CA . ARG C 1 64 ? -7.589 3.332 35.600 1.00 6.03 409 ARG C CA 1
ATOM 3180 C C . ARG C 1 64 ? -8.551 2.141 35.482 1.00 5.28 409 ARG C C 1
ATOM 3181 O O . ARG C 1 64 ? -8.797 1.425 36.449 1.00 5.08 409 ARG C O 1
ATOM 3189 N N . ILE C 1 65 ? -9.061 1.953 34.272 1.00 6.14 410 ILE C N 1
ATOM 3190 C CA . ILE C 1 65 ? -9.941 0.853 33.901 1.00 6.57 410 ILE C CA 1
ATOM 3191 C C . ILE C 1 65 ? -9.236 0.066 32.814 1.00 6.49 410 ILE C C 1
ATOM 3192 O O . ILE C 1 65 ? -8.717 0.652 31.856 1.00 8.71 410 ILE C O 1
ATOM 3197 N N . VAL C 1 66 ? -9.206 -1.249 32.950 1.00 5.55 411 VAL C N 1
ATOM 3198 C CA . VAL C 1 66 ? -8.657 -2.108 31.919 1.00 5.68 411 VAL C CA 1
ATOM 3199 C C . VAL C 1 66 ? -9.765 -2.935 31.282 1.00 6.24 411 VAL C C 1
ATOM 3200 O O . VAL C 1 66 ? -10.690 -3.397 31.952 1.00 5.75 411 VAL C O 1
ATOM 3204 N N . SER C 1 67 ? -9.647 -3.072 29.970 1.00 6.51 412 SER C N 1
ATOM 3205 C CA . SER C 1 67 ? -10.560 -3.824 29.131 1.00 7.33 412 SER C CA 1
ATOM 3206 C C . SER C 1 67 ? -10.085 -5.261 28.948 1.00 7.00 412 SER C C 1
ATOM 3207 O O . SER C 1 67 ? -8.882 -5.551 29.055 1.00 5.92 412 SER C O 1
ATOM 3210 N N . PRO C 1 68 ? -11.023 -6.174 28.631 1.00 6.81 413 PRO C N 1
ATOM 3211 C CA . PRO C 1 68 ? -10.632 -7.542 28.278 1.00 6.67 413 PRO C CA 1
ATOM 3212 C C . PRO C 1 68 ? -9.687 -7.679 27.085 1.00 7.08 413 PRO C C 1
ATOM 3213 O O . PRO C 1 68 ? -9.004 -8.701 26.958 1.00 7.50 413 PRO C O 1
ATOM 3217 N N . THR C 1 69 ? -9.617 -6.655 26.235 1.00 6.42 414 THR C N 1
ATOM 3218 C CA . THR C 1 69 ? -8.716 -6.672 25.088 1.00 6.54 414 THR C CA 1
ATOM 3219 C C . THR C 1 69 ? -7.335 -6.099 25.389 1.00 5.91 414 THR C C 1
ATOM 3220 O O . THR C 1 69 ? -6.485 -6.064 24.495 1.00 6.21 414 THR C O 1
ATOM 3224 N N . GLN C 1 70 ? -7.114 -5.649 26.624 1.00 4.76 415 GLN C N 1
ATOM 3225 C CA . GLN C 1 70 ? -5.830 -5.066 27.031 1.00 4.42 415 GLN C CA 1
ATOM 3226 C C . GLN C 1 70 ? -4.672 -6.008 26.712 1.00 3.56 415 GLN C C 1
ATOM 3227 O O . GLN C 1 70 ? -4.695 -7.190 27.067 1.00 3.85 415 GLN C O 1
ATOM 3233 N N . SER C 1 71 ? -3.640 -5.453 26.081 1.00 4.56 416 SER C N 1
ATOM 3234 C CA . SER C 1 71 ? -2.403 -6.171 25.835 1.00 3.82 416 SER C CA 1
ATOM 3235 C C . SER C 1 71 ? -1.697 -6.412 27.152 1.00 3.41 416 SER C C 1
ATOM 3236 O O . SER C 1 71 ? -1.586 -5.497 27.995 1.00 3.69 416 SER C O 1
ATOM 3239 N N . GLN C 1 72 ? -1.166 -7.622 27.284 1.00 4.09 417 GLN C N 1
ATOM 3240 C CA . GLN C 1 72 ? -0.304 -7.943 28.413 1.00 3.53 417 GLN C CA 1
ATOM 3241 C C . GLN C 1 72 ? 0.917 -7.031 28.422 1.00 3.53 417 GLN C C 1
ATOM 3242 O O . GLN C 1 72 ? 1.358 -6.542 27.372 1.00 3.06 417 GLN C O 1
ATOM 3248 N N . PHE C 1 73 ? 1.461 -6.776 29.608 1.00 3.13 418 PHE C N 1
ATOM 3249 C CA . PHE C 1 73 ? 2.582 -5.859 29.752 1.00 3.20 418 PHE C CA 1
ATOM 3250 C C . PHE C 1 73 ? 3.380 -6.218 30.984 1.00 2.94 418 PHE C C 1
ATOM 3251 O O . PHE C 1 73 ? 2.835 -6.725 31.967 1.00 3.25 418 PHE C O 1
ATOM 3259 N N . SER C 1 74 ? 4.671 -5.937 30.908 1.00 2.93 419 SER C N 1
ATOM 3260 C CA . SER C 1 74 ? 5.616 -6.155 31.986 1.00 2.49 419 SER C CA 1
ATOM 3261 C C . SER C 1 74 ? 5.947 -4.839 32.659 1.00 2.91 419 SER C C 1
ATOM 3262 O O . SER C 1 74 ? 6.073 -3.830 31.990 1.00 5.32 419 SER C O 1
ATOM 3265 N N . LEU C 1 75 ? 6.151 -4.877 33.961 1.00 2.75 420 LEU C N 1
ATOM 3266 C CA . LEU C 1 75 ? 6.812 -3.792 34.703 1.00 2.29 420 LEU C CA 1
ATOM 3267 C C . LEU C 1 75 ? 8.108 -4.360 35.263 1.00 2.96 420 LEU C C 1
ATOM 3268 O O . LEU C 1 75 ? 8.075 -5.185 36.178 1.00 2.34 420 LEU C O 1
ATOM 3273 N N . ILE C 1 76 ? 9.225 -3.937 34.681 1.00 2.98 421 ILE C N 1
ATOM 3274 C CA . ILE C 1 76 ? 10.531 -4.514 34.970 1.00 3.25 421 ILE C CA 1
ATOM 3275 C C . ILE C 1 76 ? 11.310 -3.575 35.885 1.00 3.13 421 ILE C C 1
ATOM 3276 O O . ILE C 1 76 ? 11.431 -2.367 35.615 1.00 4.28 421 ILE C O 1
ATOM 3281 N N . MET C 1 77 ? 11.852 -4.169 36.947 1.00 2.48 422 MET C N 1
ATOM 3282 C CA . MET C 1 77 ? 12.821 -3.553 37.830 1.00 3.00 422 MET C CA 1
ATOM 3283 C C . MET C 1 77 ? 14.198 -4.130 37.502 1.00 3.47 422 MET C C 1
ATOM 3284 O O . MET C 1 77 ? 14.392 -5.368 37.505 1.00 4.04 422 MET C O 1
ATOM 3289 N N . GLU C 1 78 ? 15.132 -3.225 37.199 1.00 3.85 423 GLU C N 1
ATOM 3290 C CA . GLU C 1 78 ? 16.499 -3.556 36.845 1.00 3.53 423 GLU C CA 1
ATOM 3291 C C . GLU C 1 78 ? 17.424 -3.201 37.988 1.00 3.28 423 GLU C C 1
ATOM 3292 O O . GLU C 1 78 ? 17.398 -2.062 38.474 1.00 4.01 423 GLU C O 1
ATOM 3298 N N . PHE C 1 79 ? 18.227 -4.156 38.443 1.00 3.34 424 PHE C N 1
ATOM 3299 C CA . PHE C 1 79 ? 19.177 -3.876 39.532 1.00 3.85 424 PHE C CA 1
ATOM 3300 C C . PHE C 1 79 ? 20.609 -4.156 39.086 1.00 4.64 424 PHE C C 1
ATOM 3301 O O . PHE C 1 79 ? 20.856 -5.077 38.292 1.00 5.12 424 PHE C O 1
ATOM 3309 N N . ASP C 1 80 ? 21.549 -3.373 39.608 1.00 5.60 425 ASP C N 1
ATOM 3310 C CA . ASP C 1 80 ? 22.952 -3.627 39.334 1.00 6.40 425 ASP C CA 1
ATOM 3311 C C . ASP C 1 80 ? 23.490 -4.741 40.237 1.00 6.72 425 ASP C C 1
ATOM 3312 O O . ASP C 1 80 ? 22.743 -5.324 41.034 1.00 6.98 425 ASP C O 1
ATOM 3317 N N . GLN C 1 81 ? 24.786 -5.037 40.096 1.00 6.86 426 GLN C N 1
ATOM 3318 C CA A GLN C 1 81 ? 25.434 -6.116 40.839 0.50 7.82 426 GLN C CA 1
ATOM 3319 C CA B GLN C 1 81 ? 25.394 -6.135 40.829 0.50 7.52 426 GLN C CA 1
ATOM 3320 C C . GLN C 1 81 ? 25.430 -5.942 42.366 1.00 7.48 426 GLN C C 1
ATOM 3321 O O . GLN C 1 81 ? 25.674 -6.899 43.114 1.00 8.15 426 GLN C O 1
ATOM 3332 N N . PHE C 1 82 ? 25.173 -4.725 42.827 1.00 7.35 427 PHE C N 1
ATOM 3333 C CA . PHE C 1 82 ? 25.149 -4.405 44.240 1.00 8.00 427 PHE C CA 1
ATOM 3334 C C . PHE C 1 82 ? 23.743 -4.343 44.814 1.00 8.01 427 PHE C C 1
ATOM 3335 O O . PHE C 1 82 ? 23.563 -3.945 45.962 1.00 9.53 427 PHE C O 1
ATOM 3343 N N . GLY C 1 83 ? 22.743 -4.729 44.025 1.00 6.93 428 GLY C N 1
ATOM 3344 C CA . GLY C 1 83 ? 21.365 -4.637 44.469 1.00 6.52 428 GLY C CA 1
ATOM 3345 C C . GLY C 1 83 ? 20.761 -3.241 44.439 1.00 6.25 428 GLY C C 1
ATOM 3346 O O . GLY C 1 83 ? 19.758 -2.992 45.099 1.00 6.28 428 GLY C O 1
ATOM 3347 N N . GLN C 1 84 ? 21.353 -2.336 43.658 1.00 5.74 429 GLN C N 1
ATOM 3348 C CA . GLN C 1 84 ? 20.852 -0.963 43.491 1.00 7.04 429 GLN C CA 1
ATOM 3349 C C . GLN C 1 84 ? 19.939 -0.841 42.275 1.00 6.12 429 GLN C C 1
ATOM 3350 O O . GLN C 1 84 ? 20.310 -1.237 41.159 1.00 6.38 429 GLN C O 1
ATOM 3356 N N . LEU C 1 85 ? 18.726 -0.327 42.491 1.00 5.63 430 LEU C N 1
ATOM 3357 C CA . LEU C 1 85 ? 17.770 -0.078 41.425 1.00 6.02 430 LEU C CA 1
ATOM 3358 C C . LEU C 1 85 ? 18.299 0.897 40.411 1.00 6.19 430 LEU C C 1
ATOM 3359 O O . LEU C 1 85 ? 18.754 1.976 40.772 1.00 7.66 430 LEU C O 1
ATOM 3364 N N . MET C 1 86 ? 18.223 0.513 39.148 1.00 6.12 431 MET C N 1
ATOM 3365 C CA . MET C 1 86 ? 18.719 1.314 38.028 1.00 7.17 431 MET C CA 1
ATOM 3366 C C . MET C 1 86 ? 17.648 2.255 37.489 1.00 6.83 431 MET C C 1
ATOM 3367 O O . MET C 1 86 ? 16.471 2.114 37.789 1.00 5.62 431 MET C O 1
ATOM 3372 N N . SER C 1 87 ? 18.065 3.216 36.679 1.00 7.74 432 SER C N 1
ATOM 3373 C CA . SER C 1 87 ? 17.144 4.216 36.122 1.00 8.58 432 SER C CA 1
ATOM 3374 C C . SER C 1 87 ? 16.364 3.727 34.918 1.00 8.81 432 SER C C 1
ATOM 3375 O O . SER C 1 87 ? 15.423 4.402 34.469 1.00 10.90 432 SER C O 1
ATOM 3378 N N . THR C 1 88 ? 16.735 2.567 34.388 1.00 9.23 433 THR C N 1
ATOM 3379 C CA . THR C 1 88 ? 16.272 2.138 33.056 1.00 9.71 433 THR C CA 1
ATOM 3380 C C . THR C 1 88 ? 15.030 1.227 32.970 1.00 9.07 433 THR C C 1
ATOM 3381 O O . THR C 1 88 ? 14.495 1.013 31.889 1.00 10.96 433 THR C O 1
ATOM 3385 N N . GLY C 1 89 ? 14.571 0.689 34.086 1.00 7.62 434 GLY C N 1
ATOM 3386 C CA . GLY C 1 89 ? 13.374 -0.127 34.061 1.00 6.93 434 GLY C CA 1
ATOM 3387 C C . GLY C 1 89 ? 12.093 0.674 34.024 1.00 5.78 434 GLY C C 1
ATOM 3388 O O . GLY C 1 89 ? 12.098 1.918 33.989 1.00 5.47 434 GLY C O 1
ATOM 3389 N N . ASN C 1 90 ? 10.982 -0.056 34.072 1.00 4.26 435 ASN C N 1
ATOM 3390 C CA . ASN C 1 90 ? 9.635 0.546 34.085 1.00 5.54 435 ASN C CA 1
ATOM 3391 C C . ASN C 1 90 ? 9.281 1.021 35.483 1.00 5.34 435 ASN C C 1
ATOM 3392 O O . ASN C 1 90 ? 8.411 1.854 35.653 1.00 4.30 435 ASN C O 1
ATOM 3397 N N . ILE C 1 91 ? 9.925 0.418 36.485 1.00 4.37 436 ILE C N 1
ATOM 3398 C CA . ILE C 1 91 ? 9.899 0.927 37.856 1.00 4.75 436 ILE C CA 1
ATOM 3399 C C . ILE C 1 91 ? 11.364 1.180 38.155 1.00 4.10 436 ILE C C 1
ATOM 3400 O O . ILE C 1 91 ? 12.165 0.249 38.047 1.00 4.92 436 ILE C O 1
ATOM 3405 N N . ASN C 1 92 ? 11.725 2.414 38.491 1.00 4.17 437 ASN C N 1
ATOM 3406 C CA . ASN C 1 92 ? 13.124 2.787 38.459 1.00 4.96 437 ASN C CA 1
ATOM 3407 C C . ASN C 1 92 ? 13.498 3.815 39.515 1.00 5.67 437 ASN C C 1
ATOM 3408 O O . ASN C 1 92 ? 12.660 4.275 40.277 1.00 5.83 437 ASN C O 1
ATOM 3413 N N . SER C 1 93 ? 14.785 4.151 39.547 1.00 5.56 438 SER C N 1
ATOM 3414 C CA . SER C 1 93 ? 15.341 5.026 40.562 1.00 6.76 438 SER C CA 1
ATOM 3415 C C . SER C 1 93 ? 14.971 6.500 40.473 1.00 6.93 438 SER C C 1
ATOM 3416 O O . SER C 1 93 ? 15.388 7.283 41.332 1.00 7.28 438 SER C O 1
ATOM 3419 N N . THR C 1 94 ? 14.167 6.894 39.489 1.00 7.44 439 THR C N 1
ATOM 3420 C CA . THR C 1 94 ? 13.599 8.254 39.487 1.00 7.18 439 THR C CA 1
ATOM 3421 C C . THR C 1 94 ? 12.487 8.488 40.528 1.00 7.14 439 THR C C 1
ATOM 3422 O O . THR C 1 94 ? 12.160 9.626 40.820 1.00 8.12 439 THR C O 1
ATOM 3426 N N . THR C 1 95 ? 11.905 7.415 41.045 1.00 6.22 440 THR C N 1
ATOM 3427 C CA . THR C 1 95 ? 10.892 7.506 42.088 1.00 6.00 440 THR C CA 1
ATOM 3428 C C . THR C 1 95 ? 11.408 6.813 43.348 1.00 4.71 440 THR C C 1
ATOM 3429 O O . THR C 1 95 ? 12.451 6.137 43.335 1.00 5.11 440 THR C O 1
ATOM 3433 N N . THR C 1 96 ? 10.707 6.981 44.456 1.00 4.71 441 THR C N 1
ATOM 3434 C CA . THR C 1 96 ? 11.293 6.586 45.731 1.00 5.00 441 THR C CA 1
ATOM 3435 C C . THR C 1 96 ? 11.478 5.079 45.872 1.00 4.05 441 THR C C 1
ATOM 3436 O O . THR C 1 96 ? 10.619 4.291 45.500 1.00 5.05 441 THR C O 1
ATOM 3440 N N . TRP C 1 97 ? 12.634 4.715 46.396 1.00 3.49 442 TRP C N 1
ATOM 3441 C CA . TRP C 1 97 ? 13.021 3.350 46.577 1.00 3.80 442 TRP C CA 1
ATOM 3442 C C . TRP C 1 97 ? 14.174 3.286 47.542 1.00 3.31 442 TRP C C 1
ATOM 3443 O O . TRP C 1 97 ? 15.133 4.023 47.402 1.00 4.82 442 TRP C O 1
ATOM 3454 N N . GLY C 1 98 ? 14.090 2.400 48.519 1.00 3.28 443 GLY C N 1
ATOM 3455 C CA . GLY C 1 98 ? 15.170 2.273 49.485 1.00 2.78 443 GLY C CA 1
ATOM 3456 C C . GLY C 1 98 ? 14.780 1.374 50.626 1.00 3.36 443 GLY C C 1
ATOM 3457 O O . GLY C 1 98 ? 13.799 0.649 50.550 1.00 3.90 443 GLY C O 1
ATOM 3458 N N . GLU C 1 99 ? 15.596 1.394 51.661 1.00 4.23 444 GLU C N 1
ATOM 3459 C CA . GLU C 1 99 ? 15.418 0.503 52.784 1.00 3.86 444 GLU C CA 1
ATOM 3460 C C . GLU C 1 99 ? 14.319 0.965 53.724 1.00 3.83 444 GLU C C 1
ATOM 3461 O O . GLU C 1 99 ? 14.186 2.164 54.013 1.00 5.17 444 GLU C O 1
ATOM 3467 N N . LYS C 1 100 ? 13.545 0.011 54.232 1.00 3.72 445 LYS C N 1
ATOM 3468 C CA . LYS C 1 100 ? 12.611 0.285 55.333 1.00 4.08 445 LYS C CA 1
ATOM 3469 C C . LYS C 1 100 ? 13.298 -0.001 56.662 1.00 4.32 445 LYS C C 1
ATOM 3470 O O . LYS C 1 100 ? 13.595 -1.140 56.975 1.00 4.54 445 LYS C O 1
ATOM 3476 N N . PRO C 1 101 ? 13.527 1.036 57.476 1.00 4.94 446 PRO C N 1
ATOM 3477 C CA . PRO C 1 101 ? 14.045 0.752 58.814 1.00 5.88 446 PRO C CA 1
ATOM 3478 C C . PRO C 1 101 ? 13.020 0.051 59.685 1.00 6.02 446 PRO C C 1
ATOM 3479 O O . PRO C 1 101 ? 11.844 0.349 59.619 1.00 5.79 446 PRO C O 1
ATOM 3483 N N . TRP C 1 102 ? 13.463 -0.896 60.494 1.00 6.85 447 TRP C N 1
ATOM 3484 C CA . TRP C 1 102 ? 12.548 -1.523 61.441 1.00 6.77 447 TRP C CA 1
ATOM 3485 C C . TRP C 1 102 ? 12.005 -0.427 62.355 1.00 6.82 447 TRP C C 1
ATOM 3486 O O . TRP C 1 102 ? 12.772 0.398 62.856 1.00 7.81 447 TRP C O 1
ATOM 3497 N N . GLY C 1 103 ? 10.698 -0.392 62.554 1.00 6.62 448 GLY C N 1
ATOM 3498 C CA . GLY C 1 103 ? 10.126 0.583 63.477 1.00 6.18 448 GLY C CA 1
ATOM 3499 C C . GLY C 1 103 ? 9.603 1.868 62.885 1.00 5.86 448 GLY C C 1
ATOM 3500 O O . GLY C 1 103 ? 8.990 2.660 63.585 1.00 5.95 448 GLY C O 1
ATOM 3501 N N . ASN C 1 104 ? 9.829 2.099 61.593 1.00 4.70 449 ASN C N 1
ATOM 3502 C CA . ASN C 1 104 ? 9.172 3.261 60.965 1.00 4.74 449 ASN C CA 1
ATOM 3503 C C . ASN C 1 104 ? 8.848 3.004 59.505 1.00 4.29 449 ASN C C 1
ATOM 3504 O O . ASN C 1 104 ? 9.260 1.979 58.946 1.00 3.89 449 ASN C O 1
ATOM 3509 N N . ASN C 1 105 ? 8.098 3.923 58.898 1.00 4.15 450 ASN C N 1
ATOM 3510 C CA . ASN C 1 105 ? 7.632 3.771 57.527 1.00 4.56 450 ASN C CA 1
ATOM 3511 C C . ASN C 1 105 ? 8.379 4.636 56.526 1.00 5.03 450 ASN C C 1
ATOM 3512 O O . ASN C 1 105 ? 7.842 4.981 55.473 1.00 4.80 450 ASN C O 1
ATOM 3517 N N . THR C 1 106 ? 9.616 4.985 56.850 1.00 5.17 451 THR C N 1
ATOM 3518 C CA . THR C 1 106 ? 10.419 5.801 55.940 1.00 4.91 451 THR C CA 1
ATOM 3519 C C . THR C 1 106 ? 11.037 4.932 54.852 1.00 4.66 451 THR C C 1
ATOM 3520 O O . THR C 1 106 ? 11.010 3.695 54.929 1.00 4.74 451 THR C O 1
ATOM 3524 N N . VAL C 1 107 ? 11.589 5.621 53.848 1.00 4.25 452 VAL C N 1
ATOM 3525 C CA . VAL C 1 107 ? 12.334 5.020 52.752 1.00 4.96 452 VAL C CA 1
ATOM 3526 C C . VAL C 1 107 ? 13.721 5.621 52.863 1.00 4.31 452 VAL C C 1
ATOM 3527 O O . VAL C 1 107 ? 13.875 6.827 52.687 1.00 5.53 452 VAL C O 1
ATOM 3531 N N . GLN C 1 108 ? 14.706 4.793 53.190 1.00 4.76 453 GLN C N 1
ATOM 3532 C CA . GLN C 1 108 ? 16.074 5.210 53.372 1.00 4.65 453 GLN C CA 1
ATOM 3533 C C . GLN C 1 108 ? 16.789 4.907 52.052 1.00 4.61 453 GLN C C 1
ATOM 3534 O O . GLN C 1 108 ? 17.127 3.766 51.780 1.00 4.08 453 GLN C O 1
ATOM 3540 N N . PRO C 1 109 ? 17.025 5.939 51.223 1.00 4.82 454 PRO C N 1
ATOM 3541 C CA . PRO C 1 109 ? 17.436 5.712 49.834 1.00 5.10 454 PRO C CA 1
ATOM 3542 C C . PRO C 1 109 ? 18.955 5.497 49.579 1.00 5.05 454 PRO C C 1
ATOM 3543 O O . PRO C 1 109 ? 19.361 5.275 48.424 1.00 5.73 454 PRO C O 1
ATOM 3547 N N . ARG C 1 110 ? 19.769 5.557 50.628 1.00 5.55 455 ARG C N 1
ATOM 3548 C CA . ARG C 1 110 ? 21.204 5.383 50.524 1.00 5.88 455 ARG C CA 1
ATOM 3549 C C . ARG C 1 110 ? 21.566 3.885 50.534 1.00 5.88 455 ARG C C 1
ATOM 3550 O O . ARG C 1 110 ? 21.406 3.225 51.566 1.00 5.88 455 ARG C O 1
ATOM 3558 N N . PRO C 1 111 ? 22.003 3.334 49.383 1.00 6.61 456 PRO C N 1
ATOM 3559 C CA . PRO C 1 111 ? 22.265 1.881 49.382 1.00 7.06 456 PRO C CA 1
ATOM 3560 C C . PRO C 1 111 ? 23.291 1.357 50.381 1.00 7.17 456 PRO C C 1
ATOM 3561 O O . PRO C 1 111 ? 24.275 2.011 50.685 1.00 8.05 456 PRO C O 1
ATOM 3565 N N . SER C 1 112 ? 23.030 0.163 50.875 1.00 6.79 457 SER C N 1
ATOM 3566 C CA . SER C 1 112 ? 23.939 -0.546 51.735 1.00 6.98 457 SER C CA 1
ATOM 3567 C C . SER C 1 112 ? 24.437 -1.798 51.033 1.00 6.98 457 SER C C 1
ATOM 3568 O O . SER C 1 112 ? 23.801 -2.304 50.113 1.00 7.32 457 SER C O 1
ATOM 3571 N N . HIS C 1 113 ? 25.555 -2.330 51.506 1.00 7.66 458 HIS C N 1
ATOM 3572 C CA . HIS C 1 113 ? 26.029 -3.632 51.052 1.00 7.98 458 HIS C CA 1
ATOM 3573 C C . HIS C 1 113 ? 24.965 -4.688 51.247 1.00 7.69 458 HIS C C 1
ATOM 3574 O O . HIS C 1 113 ? 24.858 -5.637 50.458 1.00 9.05 458 HIS C O 1
ATOM 3581 N N . THR C 1 114 ? 24.161 -4.517 52.284 1.00 6.12 459 THR C N 1
ATOM 3582 C CA . THR C 1 114 ? 23.112 -5.478 52.599 1.00 6.38 459 THR C CA 1
ATOM 3583 C C . THR C 1 114 ? 22.011 -5.561 51.536 1.00 5.78 459 THR C C 1
ATOM 3584 O O . THR C 1 114 ? 21.249 -6.513 51.526 1.00 5.61 459 THR C O 1
ATOM 3588 N N . TRP C 1 115 ? 21.890 -4.555 50.673 1.00 5.28 460 TRP C N 1
ATOM 3589 C CA . TRP C 1 115 ? 20.796 -4.541 49.696 1.00 5.09 460 TRP C CA 1
ATOM 3590 C C . TRP C 1 115 ? 20.886 -5.707 48.711 1.00 4.64 460 TRP C C 1
ATOM 3591 O O . TRP C 1 115 ? 19.878 -6.167 48.181 1.00 5.29 460 TRP C O 1
ATOM 3602 N N . LYS C 1 116 ? 22.094 -6.182 48.462 1.00 4.79 461 LYS C N 1
ATOM 3603 C CA . LYS C 1 116 ? 22.279 -7.360 47.618 1.00 4.95 461 LYS C CA 1
ATOM 3604 C C . LYS C 1 116 ? 21.469 -8.580 48.117 1.00 4.56 461 LYS C C 1
ATOM 3605 O O . LYS C 1 116 ? 21.038 -9.417 47.315 1.00 4.15 461 LYS C O 1
ATOM 3611 N N . LEU C 1 117 ? 21.234 -8.648 49.428 1.00 4.30 462 LEU C N 1
ATOM 3612 C CA . LEU C 1 117 ? 20.523 -9.779 50.040 1.00 4.24 462 LEU C CA 1
ATOM 3613 C C . LEU C 1 117 ? 19.073 -9.896 49.594 1.00 4.16 462 LEU C C 1
ATOM 3614 O O . LEU C 1 117 ? 18.451 -10.953 49.750 1.00 4.67 462 LEU C O 1
ATOM 3619 N N . CYS C 1 118 ? 18.530 -8.799 49.076 1.00 4.00 463 CYS C N 1
ATOM 3620 C CA . CYS C 1 118 ? 17.169 -8.823 48.537 1.00 4.52 463 CYS C CA 1
ATOM 3621 C C . CYS C 1 118 ? 17.093 -9.252 47.079 1.00 3.46 463 CYS C C 1
ATOM 3622 O O . CYS C 1 118 ? 15.981 -9.360 46.544 1.00 3.83 463 CYS C O 1
ATOM 3625 N N . MET C 1 119 ? 18.233 -9.449 46.429 1.00 3.89 464 MET C N 1
ATOM 3626 C CA . MET C 1 119 ? 18.265 -9.810 45.012 1.00 3.30 464 MET C CA 1
ATOM 3627 C C . MET C 1 119 ? 18.039 -11.301 44.824 1.00 3.21 464 MET C C 1
ATOM 3628 O O . MET C 1 119 ? 18.316 -12.101 45.728 1.00 2.79 464 MET C O 1
ATOM 3633 N N . PRO C 1 120 ? 17.498 -11.681 43.657 1.00 2.81 465 PRO C N 1
ATOM 3634 C CA . PRO C 1 120 ? 17.347 -13.102 43.340 1.00 3.63 465 PRO C CA 1
ATOM 3635 C C . PRO C 1 120 ? 18.675 -13.805 43.048 1.00 3.18 465 PRO C C 1
ATOM 3636 O O . PRO C 1 120 ? 19.353 -13.492 42.069 1.00 5.08 465 PRO C O 1
ATOM 3640 N N . ASN C 1 121 ? 18.986 -14.795 43.893 1.00 3.99 466 ASN C N 1
ATOM 3641 C CA . ASN C 1 121 ? 20.246 -15.548 43.894 1.00 4.60 466 ASN C CA 1
ATOM 3642 C C . ASN C 1 121 ? 20.651 -15.930 42.482 1.00 4.66 466 ASN C C 1
ATOM 3643 O O . ASN C 1 121 ? 19.944 -16.643 41.807 1.00 5.56 466 ASN C O 1
ATOM 3648 N N . ARG C 1 122 ? 21.805 -15.442 42.019 1.00 6.48 467 ARG C N 1
ATOM 3649 C CA . ARG C 1 122 ? 22.163 -15.562 40.602 1.00 8.19 467 ARG C CA 1
ATOM 3650 C C . ARG C 1 122 ? 22.507 -16.998 40.211 1.00 7.80 467 ARG C C 1
ATOM 3651 O O . ARG C 1 122 ? 22.347 -17.401 39.051 1.00 9.04 467 ARG C O 1
ATOM 3659 N N . GLU C 1 123 ? 22.971 -17.788 41.177 1.00 7.36 468 GLU C N 1
ATOM 3660 C CA . GLU C 1 123 ? 23.327 -19.162 40.893 1.00 7.68 468 GLU C CA 1
ATOM 3661 C C . GLU C 1 123 ? 22.063 -20.011 40.842 1.00 7.20 468 GLU C C 1
ATOM 3662 O O . GLU C 1 123 ? 21.898 -20.847 39.960 1.00 9.18 468 GLU C O 1
ATOM 3668 N N . VAL C 1 124 ? 21.156 -19.789 41.784 1.00 6.45 469 VAL C N 1
ATOM 3669 C CA . VAL C 1 124 ? 19.893 -20.512 41.776 1.00 5.88 469 VAL C CA 1
ATOM 3670 C C . VAL C 1 124 ? 19.067 -20.134 40.536 1.00 5.88 469 VAL C C 1
ATOM 3671 O O . VAL C 1 124 ? 18.433 -20.988 39.903 1.00 7.78 469 VAL C O 1
ATOM 3675 N N . TYR C 1 125 ? 19.098 -18.856 40.189 1.00 5.43 470 TYR C N 1
ATOM 3676 C CA . TYR C 1 125 ? 18.331 -18.305 39.053 1.00 5.19 470 TYR C CA 1
ATOM 3677 C C . TYR C 1 125 ? 19.322 -17.848 37.986 1.00 6.68 470 TYR C C 1
ATOM 3678 O O . TYR C 1 125 ? 19.376 -16.674 37.612 1.00 7.99 470 TYR C O 1
ATOM 3687 N N . SER C 1 126 ? 20.109 -18.805 37.512 1.00 7.13 471 SER C N 1
ATOM 3688 C CA . SER C 1 126 ? 21.101 -18.581 36.464 1.00 7.76 471 SER C CA 1
ATOM 3689 C C . SER C 1 126 ? 20.455 -18.572 35.094 1.00 8.50 471 SER C C 1
ATOM 3690 O O . SER C 1 126 ? 21.052 -18.108 34.123 1.00 9.52 471 SER C O 1
ATOM 3693 N N . THR C 1 127 ? 19.242 -19.101 35.033 1.00 7.83 472 THR C N 1
ATOM 3694 C CA . THR C 1 127 ? 18.351 -18.898 33.918 1.00 7.84 472 THR C CA 1
ATOM 3695 C C . THR C 1 127 ? 17.040 -18.386 34.494 1.00 7.60 472 THR C C 1
ATOM 3696 O O . THR C 1 127 ? 16.740 -18.635 35.666 1.00 8.30 472 THR C O 1
ATOM 3700 N N . PRO C 1 128 ? 16.240 -17.687 33.671 1.00 6.31 473 PRO C N 1
ATOM 3701 C CA . PRO C 1 128 ? 15.016 -17.075 34.206 1.00 5.72 473 PRO C CA 1
ATOM 3702 C C . PRO C 1 128 ? 14.015 -18.073 34.794 1.00 5.53 473 PRO C C 1
ATOM 3703 O O . PRO C 1 128 ? 13.800 -19.154 34.248 1.00 6.22 473 PRO C O 1
ATOM 3707 N N . ALA C 1 129 ? 13.403 -17.650 35.895 1.00 4.45 474 ALA C N 1
ATOM 3708 C CA . ALA C 1 129 ? 12.398 -18.434 36.624 1.00 4.29 474 ALA C CA 1
ATOM 3709 C C . ALA C 1 129 ? 11.137 -17.596 36.664 1.00 3.36 474 ALA C C 1
ATOM 3710 O O . ALA C 1 129 ? 11.163 -16.387 36.469 1.00 3.93 474 ALA C O 1
ATOM 3712 N N . ALA C 1 130 ? 10.015 -18.234 36.930 1.00 3.79 475 ALA C N 1
ATOM 3713 C CA . ALA C 1 130 ? 8.732 -17.521 36.918 1.00 3.30 475 ALA C CA 1
ATOM 3714 C C . ALA C 1 130 ? 7.759 -18.141 37.900 1.00 3.34 475 ALA C C 1
ATOM 3715 O O . ALA C 1 130 ? 7.873 -19.315 38.240 1.00 3.78 475 ALA C O 1
ATOM 3717 N N . THR C 1 131 ? 6.791 -17.331 38.327 1.00 3.32 476 THR C N 1
ATOM 3718 C CA . THR C 1 131 ? 5.636 -17.805 39.109 1.00 3.55 476 THR C CA 1
ATOM 3719 C C . THR C 1 131 ? 4.434 -17.045 38.596 1.00 3.28 476 THR C C 1
ATOM 3720 O O . THR C 1 131 ? 4.350 -15.840 38.777 1.00 4.34 476 THR C O 1
ATOM 3724 N N . ILE C 1 132 ? 3.490 -17.749 37.990 1.00 3.88 477 ILE C N 1
ATOM 3725 C CA . ILE C 1 132 ? 2.255 -17.127 37.528 1.00 4.68 477 ILE C CA 1
ATOM 3726 C C . ILE C 1 132 ? 1.168 -17.389 38.538 1.00 4.91 477 ILE C C 1
ATOM 3727 O O . ILE C 1 132 ? 0.913 -18.525 38.931 1.00 5.52 477 ILE C O 1
ATOM 3732 N N . SER C 1 133 ? 0.541 -16.314 39.001 1.00 5.42 478 SER C N 1
ATOM 3733 C CA . SER C 1 133 ? -0.485 -16.426 40.000 1.00 5.89 478 SER C CA 1
ATOM 3734 C C . SER C 1 133 ? -1.675 -15.553 39.663 1.00 4.85 478 SER C C 1
ATOM 3735 O O . SER C 1 133 ? -1.603 -14.614 38.881 1.00 4.11 478 SER C O 1
ATOM 3738 N N . ARG C 1 134 ? -2.783 -15.869 40.280 1.00 5.53 479 ARG C N 1
ATOM 3739 C CA . ARG C 1 134 ? -3.984 -15.066 40.145 1.00 5.38 479 ARG C CA 1
ATOM 3740 C C . ARG C 1 134 ? -3.741 -13.635 40.607 1.00 5.13 479 ARG C C 1
ATOM 3741 O O . ARG C 1 134 ? -2.944 -13.385 41.522 1.00 5.08 479 ARG C O 1
ATOM 3749 N N . CYS C 1 135 ? -4.421 -12.696 39.951 1.00 4.66 480 CYS C N 1
ATOM 3750 C CA . CYS C 1 135 ? -4.360 -11.309 40.310 1.00 4.08 480 CYS C CA 1
ATOM 3751 C C . CYS C 1 135 ? -5.789 -10.732 40.270 1.00 3.58 480 CYS C C 1
ATOM 3752 O O . CYS C 1 135 ? -6.261 -10.276 39.237 1.00 4.08 480 CYS C O 1
ATOM 3755 N N . GLY C 1 136 ? -6.494 -10.823 41.395 1.00 3.64 481 GLY C N 1
ATOM 3756 C CA . GLY C 1 136 ? -7.840 -10.269 41.485 1.00 3.22 481 GLY C CA 1
ATOM 3757 C C . GLY C 1 136 ? -7.796 -8.765 41.292 1.00 3.59 481 GLY C C 1
ATOM 3758 O O . GLY C 1 136 ? -6.903 -8.099 41.768 1.00 3.96 481 GLY C O 1
ATOM 3759 N N . LEU C 1 137 ? -8.748 -8.251 40.539 1.00 3.58 482 LEU C N 1
ATOM 3760 C CA . LEU C 1 137 ? -8.935 -6.831 40.326 1.00 4.00 482 LEU C CA 1
ATOM 3761 C C . LEU C 1 137 ? -10.221 -6.368 41.013 1.00 3.90 482 LEU C C 1
ATOM 3762 O O . LEU C 1 137 ? -11.285 -7.044 40.949 1.00 4.25 482 LEU C O 1
ATOM 3767 N N . ASP C 1 138 ? -10.124 -5.237 41.700 1.00 4.10 483 ASP C N 1
ATOM 3768 C CA . ASP C 1 138 ? -11.283 -4.575 42.326 1.00 4.20 483 ASP C CA 1
ATOM 3769 C C . ASP C 1 138 ? -12.086 -5.527 43.206 1.00 4.58 483 ASP C C 1
ATOM 3770 O O . ASP C 1 138 ? -13.323 -5.493 43.237 1.00 5.07 483 ASP C O 1
ATOM 3775 N N . SER C 1 139 ? -11.367 -6.377 43.934 1.00 4.66 484 SER C N 1
ATOM 3776 C CA . SER C 1 139 ? -11.974 -7.573 44.496 1.00 4.84 484 SER C CA 1
ATOM 3777 C C . SER C 1 139 ? -13.065 -7.303 45.509 1.00 4.42 484 SER C C 1
ATOM 3778 O O . SER C 1 139 ? -14.068 -8.012 45.528 1.00 5.75 484 SER C O 1
ATOM 3781 N N . ILE C 1 140 ? -12.872 -6.299 46.363 1.00 4.44 485 ILE C N 1
ATOM 3782 C CA . ILE C 1 140 ? -13.901 -5.973 47.374 1.00 4.75 485 ILE C CA 1
ATOM 3783 C C . ILE C 1 140 ? -15.179 -5.487 46.704 1.00 5.44 485 ILE C C 1
ATOM 3784 O O . ILE C 1 140 ? -16.272 -6.034 46.949 1.00 6.56 485 ILE C O 1
ATOM 3789 N N . ALA C 1 141 ? -15.032 -4.520 45.795 1.00 6.37 486 ALA C N 1
ATOM 3790 C CA . ALA C 1 141 ? -16.169 -3.892 45.101 1.00 6.67 486 ALA C CA 1
ATOM 3791 C C . ALA C 1 141 ? -16.930 -4.847 44.192 1.00 7.25 486 ALA C C 1
ATOM 3792 O O . ALA C 1 141 ? -18.151 -4.694 44.006 1.00 8.69 486 ALA C O 1
ATOM 3794 N N . VAL C 1 142 ? -16.244 -5.840 43.622 1.00 6.79 487 VAL C N 1
ATOM 3795 C CA . VAL C 1 142 ? -16.897 -6.813 42.755 1.00 7.44 487 VAL C CA 1
ATOM 3796 C C . VAL C 1 142 ? -17.171 -8.124 43.495 1.00 7.60 487 VAL C C 1
ATOM 3797 O O . VAL C 1 142 ? -17.669 -9.088 42.911 1.00 8.72 487 VAL C O 1
ATOM 3801 N N . ASP C 1 143 ? -16.879 -8.137 44.786 1.00 8.37 488 ASP C N 1
ATOM 3802 C CA . ASP C 1 143 ? -17.028 -9.324 45.623 1.00 8.38 488 ASP C CA 1
ATOM 3803 C C . ASP C 1 143 ? -16.398 -10.559 44.996 1.00 8.02 488 ASP C C 1
ATOM 3804 O O . ASP C 1 143 ? -16.986 -11.655 44.985 1.00 9.89 488 ASP C O 1
ATOM 3809 N N . GLY C 1 144 ? -15.177 -10.396 44.506 1.00 7.00 489 GLY C N 1
ATOM 3810 C CA . GLY C 1 144 ? -14.349 -11.524 44.103 1.00 7.17 489 GLY C CA 1
ATOM 3811 C C . GLY C 1 144 ? -14.905 -12.360 42.963 1.00 6.87 489 GLY C C 1
ATOM 3812 O O . GLY C 1 144 ? -14.547 -13.521 42.817 1.00 7.44 489 GLY C O 1
ATOM 3813 N N . ALA C 1 145 ? -15.749 -11.746 42.133 1.00 6.37 490 ALA C N 1
ATOM 3814 C CA . ALA C 1 145 ? -16.322 -12.443 40.971 1.00 6.58 490 ALA C CA 1
ATOM 3815 C C . ALA C 1 145 ? -15.210 -13.131 40.193 1.00 6.20 490 ALA C C 1
ATOM 3816 O O . ALA C 1 145 ? -14.199 -12.487 39.870 1.00 6.77 490 ALA C O 1
ATOM 3818 N N . PRO C 1 146 ? -15.377 -14.432 39.880 1.00 7.56 491 PRO C N 1
ATOM 3819 C CA . PRO C 1 146 ? -14.317 -15.146 39.151 1.00 7.66 491 PRO C CA 1
ATOM 3820 C C . PRO C 1 146 ? -13.790 -14.451 37.890 1.00 7.49 491 PRO C C 1
ATOM 3821 O O . PRO C 1 146 ? -12.597 -14.488 37.660 1.00 8.56 491 PRO C O 1
ATOM 3825 N N . SER C 1 147 ? -14.666 -13.811 37.115 1.00 6.34 492 SER C N 1
ATOM 3826 C CA . SER C 1 147 ? -14.285 -13.157 35.860 1.00 6.55 492 SER C CA 1
ATOM 3827 C C . SER C 1 147 ? -13.782 -11.735 36.051 1.00 6.23 492 SER C C 1
ATOM 3828 O O . SER C 1 147 ? -13.808 -10.926 35.107 1.00 6.52 492 SER C O 1
ATOM 3831 N N . ARG C 1 148 ? -13.351 -11.417 37.278 1.00 5.14 493 ARG C N 1
ATOM 3832 C CA . ARG C 1 148 ? -12.702 -10.133 37.560 1.00 4.59 493 ARG C CA 1
ATOM 3833 C C . ARG C 1 148 ? -11.245 -10.305 37.995 1.00 4.67 493 ARG C C 1
ATOM 3834 O O . ARG C 1 148 ? -10.644 -9.388 38.571 1.00 4.92 493 ARG C O 1
ATOM 3842 N N . SER C 1 149 ? -10.673 -11.472 37.689 1.00 4.23 494 SER C N 1
ATOM 3843 C CA . SER C 1 149 ? -9.265 -11.732 37.916 1.00 4.05 494 SER C CA 1
ATOM 3844 C C . SER C 1 149 ? -8.494 -11.813 36.606 1.00 4.35 494 SER C C 1
ATOM 3845 O O . SER C 1 149 ? -8.974 -12.353 35.609 1.00 4.93 494 SER C O 1
ATOM 3848 N N . ILE C 1 150 ? -7.294 -11.267 36.620 1.00 3.41 495 ILE C N 1
ATOM 3849 C CA . ILE C 1 150 ? -6.311 -11.543 35.570 1.00 3.30 495 ILE C CA 1
ATOM 3850 C C . ILE C 1 150 ? -5.226 -12.383 36.218 1.00 2.85 495 ILE C C 1
ATOM 3851 O O . ILE C 1 150 ? -5.453 -12.953 37.301 1.00 3.20 495 ILE C O 1
ATOM 3856 N N . ASP C 1 151 ? -4.076 -12.529 35.544 1.00 3.35 496 ASP C N 1
ATOM 3857 C CA . ASP C 1 151 ? -2.884 -13.136 36.152 1.00 2.85 496 ASP C CA 1
ATOM 3858 C C . ASP C 1 151 ? -1.762 -12.129 36.268 1.00 2.78 496 ASP C C 1
ATOM 3859 O O . ASP C 1 151 ? -1.687 -11.187 35.486 1.00 3.28 496 ASP C O 1
ATOM 3864 N N . CYS C 1 152 ? -0.897 -12.301 37.261 1.00 3.00 497 CYS C N 1
ATOM 3865 C CA . CYS C 1 152 ? 0.390 -11.611 37.332 1.00 3.29 497 CYS C CA 1
ATOM 3866 C C . CYS C 1 152 ? 1.481 -12.653 37.523 1.00 3.01 497 CYS C C 1
ATOM 3867 O O . CYS C 1 152 ? 1.448 -13.445 38.478 1.00 3.81 497 CYS C O 1
ATOM 3870 N N . MET C 1 153 ? 2.407 -12.650 36.582 1.00 3.38 498 MET C N 1
ATOM 3871 C CA . MET C 1 153 ? 3.537 -13.535 36.585 1.00 3.23 498 MET C CA 1
ATOM 3872 C C . MET C 1 153 ? 4.757 -12.744 37.013 1.00 2.84 498 MET C C 1
ATOM 3873 O O . MET C 1 153 ? 5.133 -11.752 36.368 1.00 3.88 498 MET C O 1
ATOM 3878 N N . LEU C 1 154 ? 5.355 -13.154 38.116 1.00 2.81 499 LEU C N 1
ATOM 3879 C CA . LEU C 1 154 ? 6.697 -12.676 38.449 1.00 2.73 499 LEU C CA 1
ATOM 3880 C C . LEU C 1 154 ? 7.730 -13.424 37.600 1.00 2.71 499 LEU C C 1
ATOM 3881 O O . LEU C 1 154 ? 7.746 -14.655 37.593 1.00 3.83 499 LEU C O 1
ATOM 3886 N N . ILE C 1 155 ? 8.588 -12.683 36.907 1.00 2.34 500 ILE C N 1
ATOM 3887 C CA . ILE C 1 155 ? 9.708 -13.293 36.201 1.00 3.17 500 ILE C CA 1
ATOM 3888 C C . ILE C 1 155 ? 10.984 -12.844 36.893 1.00 2.92 500 ILE C C 1
ATOM 3889 O O . ILE C 1 155 ? 11.162 -11.663 37.222 1.00 2.79 500 ILE C O 1
ATOM 3894 N N . ILE C 1 156 ? 11.871 -13.815 37.136 1.00 3.30 501 ILE C N 1
ATOM 3895 C CA . ILE C 1 156 ? 13.072 -13.580 37.889 1.00 3.30 501 ILE C CA 1
ATOM 3896 C C . ILE C 1 156 ? 14.263 -13.700 36.980 1.00 3.87 501 ILE C C 1
ATOM 3897 O O . ILE C 1 156 ? 14.467 -14.757 36.391 1.00 4.03 501 ILE C O 1
ATOM 3902 N N . ASN C 1 157 ? 15.009 -12.606 36.845 1.00 3.48 502 ASN C N 1
ATOM 3903 C CA . ASN C 1 157 ? 16.292 -12.583 36.119 1.00 4.40 502 ASN C CA 1
ATOM 3904 C C . ASN C 1 157 ? 16.157 -12.891 34.622 1.00 5.20 502 ASN C C 1
ATOM 3905 O O . ASN C 1 157 ? 17.058 -13.468 34.001 1.00 6.58 502 ASN C O 1
ATOM 3910 N N . LYS C 1 158 ? 15.049 -12.463 34.023 1.00 6.02 503 LYS C N 1
ATOM 3911 C CA . LYS C 1 158 ? 15.012 -12.337 32.569 1.00 7.14 503 LYS C CA 1
ATOM 3912 C C . LYS C 1 158 ? 15.923 -11.194 32.175 1.00 7.21 503 LYS C C 1
ATOM 3913 O O . LYS C 1 158 ? 15.775 -10.098 32.692 1.00 5.55 503 LYS C O 1
ATOM 3919 N N . PRO C 1 159 ? 16.888 -11.450 31.261 1.00 8.28 504 PRO C N 1
ATOM 3920 C CA . PRO C 1 159 ? 17.861 -10.426 30.918 1.00 9.01 504 PRO C CA 1
ATOM 3921 C C . PRO C 1 159 ? 17.234 -9.143 30.410 1.00 9.76 504 PRO C C 1
ATOM 3922 O O . PRO C 1 159 ? 16.246 -9.182 29.670 1.00 10.71 504 PRO C O 1
ATOM 3926 N N . LYS C 1 160 ? 17.806 -8.012 30.820 1.00 10.95 505 LYS C N 1
ATOM 3927 C CA . LYS C 1 160 ? 17.462 -6.722 30.226 1.00 11.56 505 LYS C CA 1
ATOM 3928 C C . LYS C 1 160 ? 18.669 -5.824 30.320 1.00 11.94 505 LYS C C 1
ATOM 3929 O O . LYS C 1 160 ? 19.207 -5.623 31.399 1.00 11.63 505 LYS C O 1
ATOM 3935 N N . GLY C 1 161 ? 19.072 -5.283 29.172 1.00 12.44 506 GLY C N 1
ATOM 3936 C CA . GLY C 1 161 ? 20.244 -4.425 29.072 1.00 12.55 506 GLY C CA 1
ATOM 3937 C C . GLY C 1 161 ? 21.439 -4.977 29.821 1.00 13.00 506 GLY C C 1
ATOM 3938 O O . GLY C 1 161 ? 21.872 -6.120 29.596 1.00 14.32 506 GLY C O 1
ATOM 3939 N N . VAL C 1 162 ? 21.952 -4.168 30.740 1.00 13.01 507 VAL C N 1
ATOM 3940 C CA . VAL C 1 162 ? 23.157 -4.490 31.499 1.00 12.49 507 VAL C CA 1
ATOM 3941 C C . VAL C 1 162 ? 22.833 -4.836 32.960 1.00 11.43 507 VAL C C 1
ATOM 3942 O O . VAL C 1 162 ? 23.735 -4.984 33.780 1.00 12.46 507 VAL C O 1
ATOM 3946 N N . ALA C 1 163 ? 21.548 -4.989 33.288 1.00 10.09 508 ALA C N 1
ATOM 3947 C CA . ALA C 1 163 ? 21.147 -5.356 34.656 1.00 9.38 508 ALA C CA 1
ATOM 3948 C C . ALA C 1 163 ? 21.737 -6.685 35.086 1.00 8.13 508 ALA C C 1
ATOM 3949 O O . ALA C 1 163 ? 21.802 -7.632 34.286 1.00 9.16 508 ALA C O 1
ATOM 3951 N N . THR C 1 164 ? 22.155 -6.770 36.336 1.00 6.95 509 THR C N 1
ATOM 3952 C CA . THR C 1 164 ? 22.634 -8.035 36.908 1.00 6.70 509 THR C CA 1
ATOM 3953 C C . THR C 1 164 ? 21.447 -8.851 37.411 1.00 6.30 509 THR C C 1
ATOM 3954 O O . THR C 1 164 ? 21.444 -10.065 37.307 1.00 7.73 509 THR C O 1
ATOM 3958 N N . TYR C 1 165 ? 20.448 -8.158 37.969 1.00 5.18 510 TYR C N 1
ATOM 3959 C CA . TYR C 1 165 ? 19.220 -8.796 38.452 1.00 4.37 510 TYR C CA 1
ATOM 3960 C C . TYR C 1 165 ? 17.992 -8.105 37.896 1.00 3.95 510 TYR C C 1
ATOM 3961 O O . TYR C 1 165 ? 17.958 -6.895 37.773 1.00 2.87 510 TYR C O 1
ATOM 3970 N N . THR C 1 166 ? 16.955 -8.870 37.614 1.00 3.08 511 THR C N 1
ATOM 3971 C CA . THR C 1 166 ? 15.710 -8.241 37.216 1.00 3.58 511 THR C CA 1
ATOM 3972 C C . THR C 1 166 ? 14.536 -8.908 37.928 1.00 3.28 511 THR C C 1
ATOM 3973 O O . THR C 1 166 ? 14.560 -10.110 38.207 1.00 3.41 511 THR C O 1
ATOM 3977 N N . LEU C 1 167 ? 13.535 -8.097 38.258 1.00 2.64 512 LEU C N 1
ATOM 3978 C CA . LEU C 1 167 ? 12.277 -8.588 38.736 1.00 3.26 512 LEU C CA 1
ATOM 3979 C C . LEU C 1 167 ? 11.205 -8.002 37.846 1.00 3.55 512 LEU C C 1
ATOM 3980 O O . LEU C 1 167 ? 11.156 -6.796 37.713 1.00 3.93 512 LEU C O 1
ATOM 3985 N N . THR C 1 168 ? 10.372 -8.864 37.255 1.00 3.36 513 THR C N 1
ATOM 3986 C CA . THR C 1 168 ? 9.348 -8.413 36.323 1.00 3.52 513 THR C CA 1
ATOM 3987 C C . THR C 1 168 ? 7.964 -8.787 36.798 1.00 3.82 513 THR C C 1
ATOM 3988 O O . THR C 1 168 ? 7.735 -9.958 37.135 1.00 4.29 513 THR C O 1
ATOM 3992 N N . PHE C 1 169 ? 7.063 -7.812 36.912 1.00 3.17 514 PHE C N 1
ATOM 3993 C CA . PHE C 1 169 ? 5.643 -8.088 37.152 1.00 2.81 514 PHE C CA 1
ATOM 3994 C C . PHE C 1 169 ? 4.963 -8.067 35.786 1.00 2.64 514 PHE C C 1
ATOM 3995 O O . PHE C 1 169 ? 4.866 -7.011 35.154 1.00 3.42 514 PHE C O 1
ATOM 4003 N N . ARG C 1 170 ? 4.558 -9.225 35.285 1.00 2.75 515 ARG C N 1
ATOM 4004 C CA . ARG C 1 170 ? 3.909 -9.301 34.003 1.00 2.55 515 ARG C CA 1
ATOM 4005 C C . ARG C 1 170 ? 2.422 -9.618 34.143 1.00 3.41 515 ARG C C 1
ATOM 4006 O O . ARG C 1 170 ? 2.038 -10.665 34.610 1.00 3.42 515 ARG C O 1
ATOM 4014 N N . PHE C 1 171 ? 1.593 -8.651 33.765 1.00 2.62 516 PHE C N 1
ATOM 4015 C CA . PHE C 1 171 ? 0.165 -8.741 33.870 1.00 3.17 516 PHE C CA 1
ATOM 4016 C C . PHE C 1 171 ? -0.357 -9.311 32.565 1.00 3.29 516 PHE C C 1
ATOM 4017 O O . PHE C 1 171 ? -0.079 -8.792 31.472 1.00 3.66 516 PHE C O 1
ATOM 4025 N N . LEU C 1 172 ? -1.140 -10.375 32.700 1.00 3.44 517 LEU C N 1
ATOM 4026 C CA . LEU C 1 172 ? -1.463 -11.279 31.593 1.00 4.27 517 LEU C CA 1
ATOM 4027 C C . LEU C 1 172 ? -2.916 -11.700 31.636 1.00 3.78 517 LEU C C 1
ATOM 4028 O O . LEU C 1 172 ? -3.544 -11.666 32.692 1.00 3.75 517 LEU C O 1
ATOM 4033 N N . ASN C 1 173 ? -3.421 -12.168 30.495 1.00 3.63 518 ASN C N 1
ATOM 4034 C CA . ASN C 1 173 ? -4.746 -12.798 30.437 1.00 3.91 518 ASN C CA 1
ATOM 4035 C C . ASN C 1 173 ? -5.904 -11.873 30.828 1.00 4.25 518 ASN C C 1
ATOM 4036 O O . ASN C 1 173 ? -6.861 -12.279 31.500 1.00 4.58 518 ASN C O 1
ATOM 4041 N N . PHE C 1 174 ? -5.834 -10.647 30.315 1.00 3.77 519 PHE C N 1
ATOM 4042 C CA . PHE C 1 174 ? -6.919 -9.683 30.492 1.00 4.15 519 PHE C CA 1
ATOM 4043 C C . PHE C 1 174 ? -8.206 -10.185 29.845 1.00 3.87 519 PHE C C 1
ATOM 4044 O O . PHE C 1 174 ? -9.317 -9.804 30.235 1.00 4.40 519 PHE C O 1
ATOM 4052 N N . ASN C 1 175 ? -8.059 -11.053 28.842 1.00 5.04 520 ASN C N 1
ATOM 4053 C CA . ASN C 1 175 ? -9.239 -11.628 28.182 1.00 6.11 520 ASN C CA 1
ATOM 4054 C C . ASN C 1 175 ? -10.060 -12.551 29.083 1.00 6.26 520 ASN C C 1
ATOM 4055 O O . ASN C 1 175 ? -11.150 -12.975 28.698 1.00 8.42 520 ASN C O 1
ATOM 4060 N N . ARG C 1 176 ? -9.553 -12.873 30.266 1.00 7.00 521 ARG C N 1
ATOM 4061 C CA . ARG C 1 176 ? -10.373 -13.559 31.284 1.00 8.07 521 ARG C CA 1
ATOM 4062 C C . ARG C 1 176 ? -11.489 -12.660 31.848 1.00 7.31 521 ARG C C 1
ATOM 4063 O O . ARG C 1 176 ? -12.469 -13.160 32.441 1.00 7.68 521 ARG C O 1
ATOM 4071 N N . LEU C 1 177 ? -11.312 -11.342 31.731 1.00 5.73 522 LEU C N 1
ATOM 4072 C CA . LEU C 1 177 ? -12.229 -10.368 32.325 1.00 5.98 522 LEU C CA 1
ATOM 4073 C C . LEU C 1 177 ? -13.550 -10.343 31.580 1.00 6.13 522 LEU C C 1
ATOM 4074 O O . LEU C 1 177 ? -13.573 -10.359 30.345 1.00 6.75 522 LEU C O 1
ATOM 4079 N N . SER C 1 178 ? -14.639 -10.245 32.325 1.00 6.19 523 SER C N 1
ATOM 4080 C CA . SER C 1 178 ? -15.962 -10.192 31.700 1.00 6.84 523 SER C CA 1
ATOM 4081 C C . SER C 1 178 ? -16.257 -8.845 31.056 1.00 7.07 523 SER C C 1
ATOM 4082 O O . SER C 1 178 ? -17.159 -8.733 30.242 1.00 9.64 523 SER C O 1
ATOM 4085 N N . GLY C 1 179 ? -15.512 -7.817 31.442 1.00 6.93 524 GLY C N 1
ATOM 4086 C CA . GLY C 1 179 ? -15.689 -6.496 30.897 1.00 6.47 524 GLY C CA 1
ATOM 4087 C C . GLY C 1 179 ? -14.724 -5.552 31.584 1.00 6.23 524 GLY C C 1
ATOM 4088 O O . GLY C 1 179 ? -13.885 -5.998 32.361 1.00 5.95 524 GLY C O 1
ATOM 4089 N N . GLY C 1 180 ? -14.835 -4.268 31.273 1.00 6.85 525 GLY C N 1
ATOM 4090 C CA . GLY C 1 180 ? -14.015 -3.220 31.870 1.00 6.32 525 GLY C CA 1
ATOM 4091 C C . GLY C 1 180 ? -13.968 -3.342 33.373 1.00 6.10 525 GLY C C 1
ATOM 4092 O O . GLY C 1 180 ? -15.005 -3.453 33.997 1.00 6.70 525 GLY C O 1
ATOM 4093 N N . THR C 1 181 ? -12.757 -3.303 33.947 1.00 5.53 526 THR C N 1
ATOM 4094 C CA . THR C 1 181 ? -12.573 -3.515 35.381 1.00 5.51 526 THR C CA 1
ATOM 4095 C C . THR C 1 181 ? -11.554 -2.509 35.914 1.00 5.31 526 THR C C 1
ATOM 4096 O O . THR C 1 181 ? -10.505 -2.276 35.287 1.00 5.13 526 THR C O 1
ATOM 4100 N N . LEU C 1 182 ? -11.850 -1.941 37.069 1.00 4.26 527 LEU C N 1
ATOM 4101 C CA . LEU C 1 182 ? -10.902 -1.052 37.725 1.00 5.03 527 LEU C CA 1
ATOM 4102 C C . LEU C 1 182 ? -9.601 -1.816 37.976 1.00 4.18 527 LEU C C 1
ATOM 4103 O O . LEU C 1 182 ? -9.633 -2.894 38.564 1.00 4.31 527 LEU C O 1
ATOM 4108 N N . PHE C 1 183 ? -8.468 -1.258 37.534 1.00 3.90 528 PHE C N 1
ATOM 4109 C CA . PHE C 1 183 ? -7.150 -1.908 37.710 1.00 4.29 528 PHE C CA 1
ATOM 4110 C C . PHE C 1 183 ? -6.590 -1.615 39.093 1.00 4.28 528 PHE C C 1
ATOM 4111 O O . PHE C 1 183 ? -5.593 -0.891 39.285 1.00 4.15 528 PHE C O 1
ATOM 4119 N N . LYS C 1 184 ? -7.258 -2.211 40.072 1.00 4.50 529 LYS C N 1
ATOM 4120 C CA . LYS C 1 184 ? -6.912 -2.061 41.465 1.00 4.89 529 LYS C CA 1
ATOM 4121 C C . LYS C 1 184 ? -6.599 -3.478 41.955 1.00 3.55 529 LYS C C 1
ATOM 4122 O O . LYS C 1 184 ? -7.487 -4.242 42.314 1.00 4.19 529 LYS C O 1
ATOM 4128 N N . THR C 1 185 ? -5.330 -3.844 41.948 1.00 3.23 530 THR C N 1
ATOM 4129 C CA . THR C 1 185 ? -4.994 -5.244 42.202 1.00 3.14 530 THR C CA 1
ATOM 4130 C C . THR C 1 185 ? -5.104 -5.612 43.654 1.00 2.98 530 THR C C 1
ATOM 4131 O O . THR C 1 185 ? -4.994 -4.763 44.581 1.00 2.58 530 THR C O 1
ATOM 4135 N N . ASP C 1 186 ? -5.232 -6.907 43.853 1.00 3.46 531 ASP C N 1
ATOM 4136 C CA . ASP C 1 186 ? -5.037 -7.482 45.154 1.00 3.78 531 ASP C CA 1
ATOM 4137 C C . ASP C 1 186 ? -3.596 -7.246 45.619 1.00 3.61 531 ASP C C 1
ATOM 4138 O O . ASP C 1 186 ? -2.718 -6.859 44.846 1.00 3.66 531 ASP C O 1
ATOM 4143 N N . VAL C 1 187 ? -3.368 -7.541 46.897 1.00 3.19 532 VAL C N 1
ATOM 4144 C CA . VAL C 1 187 ? -2.032 -7.658 47.430 1.00 3.31 532 VAL C CA 1
ATOM 4145 C C . VAL C 1 187 ? -1.495 -8.995 46.886 1.00 3.31 532 VAL C C 1
ATOM 4146 O O . VAL C 1 187 ? -2.103 -10.061 47.094 1.00 3.06 532 VAL C O 1
ATOM 4150 N N . LEU C 1 188 ? -0.375 -8.930 46.195 1.00 2.43 533 LEU C N 1
ATOM 4151 C CA . LEU C 1 188 ? 0.202 -10.084 45.575 1.00 2.65 533 LEU C CA 1
ATOM 4152 C C . LEU C 1 188 ? 1.464 -10.456 46.363 1.00 3.13 533 LEU C C 1
ATOM 4153 O O . LEU C 1 188 ? 2.201 -9.570 46.830 1.00 3.78 533 LEU C O 1
ATOM 4158 N N . THR C 1 189 ? 1.748 -11.760 46.441 1.00 3.29 534 THR C N 1
ATOM 4159 C CA . THR C 1 189 ? 2.921 -12.275 47.132 1.00 2.92 534 THR C CA 1
ATOM 4160 C C . THR C 1 189 ? 3.644 -13.303 46.274 1.00 3.15 534 THR C C 1
ATOM 4161 O O . THR C 1 189 ? 3.015 -14.165 45.694 1.00 3.60 534 THR C O 1
ATOM 4165 N N . PHE C 1 190 ? 4.967 -13.191 46.220 1.00 2.10 535 PHE C N 1
ATOM 4166 C CA . PHE C 1 190 ? 5.851 -14.166 45.588 1.00 2.74 535 PHE C CA 1
ATOM 4167 C C . PHE C 1 190 ? 7.061 -14.388 46.486 1.00 2.15 535 PHE C C 1
ATOM 4168 O O . PHE C 1 190 ? 7.308 -13.627 47.418 1.00 3.25 535 PHE C O 1
ATOM 4176 N N . THR C 1 191 ? 7.778 -15.466 46.219 1.00 2.93 536 THR C N 1
ATOM 4177 C CA . THR C 1 191 ? 8.932 -15.845 47.011 1.00 2.31 536 THR C CA 1
ATOM 4178 C C . THR C 1 191 ? 10.078 -16.368 46.148 1.00 2.62 536 THR C C 1
ATOM 4179 O O . THR C 1 191 ? 9.869 -17.134 45.209 1.00 2.27 536 THR C O 1
ATOM 4183 N N . TYR C 1 192 ? 11.303 -16.000 46.501 1.00 2.36 537 TYR C N 1
ATOM 4184 C CA . TYR C 1 192 ? 12.467 -16.556 45.818 1.00 2.48 537 TYR C CA 1
ATOM 4185 C C . TYR C 1 192 ? 13.643 -16.636 46.768 1.00 2.02 537 TYR C C 1
ATOM 4186 O O . TYR C 1 192 ? 13.638 -15.976 47.835 1.00 2.68 537 TYR C O 1
ATOM 4195 N N . VAL C 1 193 ? 14.674 -17.396 46.388 1.00 2.21 538 VAL C N 1
ATOM 4196 C CA . VAL C 1 193 ? 15.868 -17.510 47.215 1.00 2.14 538 VAL C CA 1
ATOM 4197 C C . VAL C 1 193 ? 16.743 -16.248 47.067 1.00 2.50 538 VAL C C 1
ATOM 4198 O O . VAL C 1 193 ? 17.081 -15.846 45.965 1.00 2.39 538 VAL C O 1
ATOM 4202 N N . GLY C 1 194 ? 17.086 -15.639 48.206 1.00 2.73 539 GLY C N 1
ATOM 4203 C CA . GLY C 1 194 ? 17.908 -14.445 48.216 1.00 2.91 539 GLY C CA 1
ATOM 4204 C C . GLY C 1 194 ? 19.355 -14.706 47.869 1.00 3.34 539 GLY C C 1
ATOM 4205 O O . GLY C 1 194 ? 19.895 -15.797 48.082 1.00 3.03 539 GLY C O 1
ATOM 4206 N N . GLU C 1 195 ? 19.975 -13.679 47.297 1.00 3.79 540 GLU C N 1
ATOM 4207 C CA . GLU C 1 195 ? 21.375 -13.683 46.980 1.00 4.09 540 GLU C CA 1
ATOM 4208 C C . GLU C 1 195 ? 22.226 -13.684 48.240 1.00 4.68 540 GLU C C 1
ATOM 4209 O O . GLU C 1 195 ? 21.787 -13.246 49.303 1.00 4.46 540 GLU C O 1
ATOM 4215 N N . ASN C 1 196 ? 23.449 -14.178 48.114 1.00 6.33 541 ASN C N 1
ATOM 4216 C CA . ASN C 1 196 ? 24.361 -14.221 49.237 1.00 7.09 541 ASN C CA 1
ATOM 4217 C C . ASN C 1 196 ? 25.157 -12.943 49.303 1.00 8.82 541 ASN C C 1
ATOM 4218 O O . ASN C 1 196 ? 25.422 -12.346 48.276 1.00 8.56 541 ASN C O 1
ATOM 4223 N N . GLN C 1 197 ? 25.518 -12.529 50.511 1.00 11.30 542 GLN C N 1
ATOM 4224 C CA . GLN C 1 197 ? 26.310 -11.320 50.688 1.00 12.18 542 GLN C CA 1
ATOM 4225 C C . GLN C 1 197 ? 27.612 -11.380 49.890 1.00 14.03 542 GLN C C 1
ATOM 4226 O O . GLN C 1 197 ? 28.245 -12.428 49.729 1.00 15.37 542 GLN C O 1
ATOM 4233 N N . ALA D 1 16 ? 20.942 8.243 -9.942 1.00 13.40 361 ALA D N 1
ATOM 4234 C CA . ALA D 1 16 ? 20.794 9.704 -10.086 1.00 11.56 361 ALA D CA 1
ATOM 4235 C C . ALA D 1 16 ? 19.421 10.222 -9.648 1.00 10.99 361 ALA D C 1
ATOM 4236 O O . ALA D 1 16 ? 18.418 9.478 -9.644 1.00 10.36 361 ALA D O 1
ATOM 4238 N N . PRO D 1 17 ? 19.373 11.521 -9.313 1.00 9.44 362 PRO D N 1
ATOM 4239 C CA . PRO D 1 17 ? 18.098 12.150 -8.995 1.00 8.88 362 PRO D CA 1
ATOM 4240 C C . PRO D 1 17 ? 17.323 12.400 -10.270 1.00 8.46 362 PRO D C 1
ATOM 4241 O O . PRO D 1 17 ? 17.904 12.441 -11.364 1.00 8.86 362 PRO D O 1
ATOM 4245 N N . ILE D 1 18 ? 16.013 12.558 -10.123 1.00 6.73 363 ILE D N 1
ATOM 4246 C CA . ILE D 1 18 ? 15.150 12.897 -11.243 1.00 6.86 363 ILE D CA 1
ATOM 4247 C C . ILE D 1 18 ? 13.903 13.602 -10.753 1.00 5.78 363 ILE D C 1
ATOM 4248 O O . ILE D 1 18 ? 13.331 13.227 -9.728 1.00 6.34 363 ILE D O 1
ATOM 4253 N N . THR D 1 19 ? 13.504 14.641 -11.489 1.00 5.84 364 THR D N 1
ATOM 4254 C CA . THR D 1 19 ? 12.261 15.375 -11.204 1.00 5.24 364 THR D CA 1
ATOM 4255 C C . THR D 1 19 ? 11.318 15.295 -12.414 1.00 5.05 364 THR D C 1
ATOM 4256 O O . THR D 1 19 ? 11.766 15.510 -13.554 1.00 4.85 364 THR D O 1
ATOM 4260 N N . LEU D 1 20 ? 10.058 14.942 -12.135 1.00 4.60 365 LEU D N 1
ATOM 4261 C CA . LEU D 1 20 ? 8.938 15.038 -13.076 1.00 5.15 365 LEU D CA 1
ATOM 4262 C C . LEU D 1 20 ? 8.011 16.141 -12.577 1.00 4.99 365 LEU D C 1
ATOM 4263 O O . LEU D 1 20 ? 7.773 16.261 -11.365 1.00 4.67 365 LEU D O 1
ATOM 4268 N N . TRP D 1 21 ? 7.524 16.978 -13.476 1.00 4.99 366 TRP D N 1
ATOM 4269 C CA . TRP D 1 21 ? 6.685 18.100 -13.041 1.00 4.78 366 TRP D CA 1
ATOM 4270 C C . TRP D 1 21 ? 5.816 18.641 -14.166 1.00 4.50 366 TRP D C 1
ATOM 4271 O O . TRP D 1 21 ? 5.997 18.265 -15.327 1.00 5.51 366 TRP D O 1
ATOM 4282 N N . THR D 1 22 ? 4.873 19.505 -13.793 1.00 3.85 367 THR D N 1
ATOM 4283 C CA . THR D 1 22 ? 4.004 20.181 -14.714 1.00 5.07 367 THR D CA 1
ATOM 4284 C C . THR D 1 22 ? 4.675 21.414 -15.323 1.00 4.69 367 THR D C 1
ATOM 4285 O O . THR D 1 22 ? 4.157 22.003 -16.273 1.00 6.94 367 THR D O 1
ATOM 4289 N N . GLY D 1 23 ? 5.812 21.838 -14.769 1.00 5.74 368 GLY D N 1
ATOM 4290 C CA . GLY D 1 23 ? 6.420 23.111 -15.127 1.00 5.87 368 GLY D CA 1
ATOM 4291 C C . GLY D 1 23 ? 5.720 24.230 -14.386 1.00 6.34 368 GLY D C 1
ATOM 4292 O O . GLY D 1 23 ? 4.640 24.014 -13.795 1.00 6.69 368 GLY D O 1
ATOM 4293 N N . PRO D 1 24 ? 6.297 25.442 -14.446 1.00 8.07 369 PRO D N 1
ATOM 4294 C CA . PRO D 1 24 ? 5.692 26.602 -13.814 1.00 8.49 369 PRO D CA 1
ATOM 4295 C C . PRO D 1 24 ? 4.444 27.025 -14.577 1.00 9.32 369 PRO D C 1
ATOM 4296 O O . PRO D 1 24 ? 4.272 26.617 -15.712 1.00 9.53 369 PRO D O 1
ATOM 4300 N N . GLY D 1 25 ? 3.585 27.816 -13.952 1.00 9.69 370 GLY D N 1
ATOM 4301 C CA . GLY D 1 25 ? 2.394 28.372 -14.638 1.00 9.30 370 GLY D CA 1
ATOM 4302 C C . GLY D 1 25 ? 1.544 27.330 -15.368 1.00 9.57 370 GLY D C 1
ATOM 4303 O O . GLY D 1 25 ? 1.247 27.462 -16.553 1.00 10.24 370 GLY D O 1
ATOM 4304 N N . PRO D 1 26 ? 1.120 26.274 -14.664 1.00 9.17 371 PRO D N 1
ATOM 4305 C CA . PRO D 1 26 ? 0.325 25.246 -15.336 1.00 9.21 371 PRO D CA 1
ATOM 4306 C C . PRO D 1 26 ? -0.978 25.770 -15.930 1.00 8.85 371 PRO D C 1
ATOM 4307 O O . PRO D 1 26 ? -1.528 26.759 -15.457 1.00 8.71 371 PRO D O 1
ATOM 4311 N N . SER D 1 27 ? -1.447 25.107 -16.979 1.00 8.56 372 SER D N 1
ATOM 4312 C CA . SER D 1 27 ? -2.797 25.334 -17.485 1.00 9.30 372 SER D CA 1
ATOM 4313 C C . SER D 1 27 ? -3.815 24.796 -16.490 1.00 8.89 372 SER D C 1
ATOM 4314 O O . SER D 1 27 ? -3.470 24.224 -15.435 1.00 9.01 372 SER D O 1
ATOM 4317 N N . ILE D 1 28 ? -5.089 24.984 -16.824 1.00 9.00 373 ILE D N 1
ATOM 4318 C CA . ILE D 1 28 ? -6.161 24.407 -16.042 1.00 8.80 373 ILE D CA 1
ATOM 4319 C C . ILE D 1 28 ? -6.177 22.914 -16.381 1.00 9.06 373 ILE D C 1
ATOM 4320 O O . ILE D 1 28 ? -6.804 22.480 -17.363 1.00 10.75 373 ILE D O 1
ATOM 4325 N N . ASN D 1 29 ? -5.476 22.138 -15.559 1.00 7.96 374 ASN D N 1
ATOM 4326 C CA . ASN D 1 29 ? -5.105 20.750 -15.858 1.00 7.66 374 ASN D CA 1
ATOM 4327 C C . ASN D 1 29 ? -5.631 19.696 -14.884 1.00 7.31 374 ASN D C 1
ATOM 4328 O O . ASN D 1 29 ? -5.243 18.535 -14.931 1.00 7.80 374 ASN D O 1
ATOM 4333 N N . GLY D 1 30 ? -6.514 20.128 -13.990 1.00 7.71 375 GLY D N 1
ATOM 4334 C CA . GLY D 1 30 ? -7.183 19.241 -13.054 1.00 8.38 375 GLY D CA 1
ATOM 4335 C C . GLY D 1 30 ? -8.636 19.171 -13.462 1.00 8.70 375 GLY D C 1
ATOM 4336 O O . GLY D 1 30 ? -9.352 20.175 -13.407 1.00 9.24 375 GLY D O 1
ATOM 4337 N N . PHE D 1 31 ? -9.052 17.981 -13.874 1.00 10.21 376 PHE D N 1
ATOM 4338 C CA . PHE D 1 31 ? -10.369 17.764 -14.443 1.00 11.37 376 PHE D CA 1
ATOM 4339 C C . PHE D 1 31 ? -11.275 17.113 -13.430 1.00 12.56 376 PHE D C 1
ATOM 4340 O O . PHE D 1 31 ? -10.877 16.164 -12.771 1.00 13.38 376 PHE D O 1
ATOM 4348 N N . ILE D 1 32 ? -12.498 17.641 -13.302 1.00 14.00 377 ILE D N 1
ATOM 4349 C CA . ILE D 1 32 ? -13.545 17.031 -12.480 1.00 14.74 377 ILE D CA 1
ATOM 4350 C C . ILE D 1 32 ? -14.792 16.957 -13.367 1.00 15.68 377 ILE D C 1
ATOM 4351 O O . ILE D 1 32 ? -15.186 17.956 -13.983 1.00 15.77 377 ILE D O 1
ATOM 4356 N N . ASN D 1 33 ? -15.393 15.776 -13.459 1.00 17.33 378 ASN D N 1
ATOM 4357 C CA . ASN D 1 33 ? -16.503 15.554 -14.390 1.00 18.02 378 ASN D CA 1
ATOM 4358 C C . ASN D 1 33 ? -16.115 15.990 -15.803 1.00 18.58 378 ASN D C 1
ATOM 4359 O O . ASN D 1 33 ? -16.850 16.723 -16.483 1.00 19.29 378 ASN D O 1
ATOM 4364 N N . ASP D 1 34 ? -14.921 15.559 -16.216 1.00 18.50 379 ASP D N 1
ATOM 4365 C CA . ASP D 1 34 ? -14.379 15.843 -17.541 1.00 18.56 379 ASP D CA 1
ATOM 4366 C C . ASP D 1 34 ? -14.315 17.337 -17.889 1.00 18.07 379 ASP D C 1
ATOM 4367 O O . ASP D 1 34 ? -14.237 17.698 -19.054 1.00 19.04 379 ASP D O 1
ATOM 4372 N N . THR D 1 35 ? -14.306 18.200 -16.870 1.00 16.85 380 THR D N 1
ATOM 4373 C CA . THR D 1 35 ? -14.238 19.647 -17.061 1.00 15.65 380 THR D CA 1
ATOM 4374 C C . THR D 1 35 ? -12.979 20.191 -16.363 1.00 14.49 380 THR D C 1
ATOM 4375 O O . THR D 1 35 ? -12.768 19.877 -15.201 1.00 14.08 380 THR D O 1
ATOM 4379 N N . PRO D 1 36 ? -12.167 21.010 -17.062 1.00 13.36 381 PRO D N 1
ATOM 4380 C CA . PRO D 1 36 ? -10.949 21.556 -16.445 1.00 12.61 381 PRO D CA 1
ATOM 4381 C C . PRO D 1 36 ? -11.304 22.640 -15.429 1.00 11.23 381 PRO D C 1
ATOM 4382 O O . PRO D 1 36 ? -11.839 23.695 -15.809 1.00 12.10 381 PRO D O 1
ATOM 4386 N N . VAL D 1 37 ? -11.024 22.393 -14.150 1.00 9.40 382 VAL D N 1
ATOM 4387 C CA . VAL D 1 37 ? -11.449 23.330 -13.097 1.00 8.76 382 VAL D CA 1
ATOM 4388 C C . VAL D 1 37 ? -10.373 23.780 -12.102 1.00 7.40 382 VAL D C 1
ATOM 4389 O O . VAL D 1 37 ? -10.594 24.726 -11.353 1.00 7.38 382 VAL D O 1
ATOM 4393 N N . ILE D 1 38 ? -9.220 23.108 -12.076 1.00 6.73 383 ILE D N 1
ATOM 4394 C CA A ILE D 1 38 ? -8.165 23.477 -11.151 0.50 6.84 383 ILE D CA 1
ATOM 4395 C CA B ILE D 1 38 ? -8.144 23.415 -11.129 0.50 6.90 383 ILE D CA 1
ATOM 4396 C C . ILE D 1 38 ? -6.829 23.533 -11.870 1.00 6.38 383 ILE D C 1
ATOM 4397 O O . ILE D 1 38 ? -6.518 22.674 -12.705 1.00 6.12 383 ILE D O 1
ATOM 4406 N N . ARG D 1 39 ? -6.060 24.577 -11.571 1.00 6.39 384 ARG D N 1
ATOM 4407 C CA . ARG D 1 39 ? -4.663 24.665 -12.004 1.00 6.36 384 ARG D CA 1
ATOM 4408 C C . ARG D 1 39 ? -3.798 23.985 -10.957 1.00 5.59 384 ARG D C 1
ATOM 4409 O O . ARG D 1 39 ? -3.721 24.451 -9.816 1.00 5.35 384 ARG D O 1
ATOM 4417 N N . CYS D 1 40 ? -3.191 22.870 -11.365 1.00 3.80 385 CYS D N 1
ATOM 4418 C CA . CYS D 1 40 ? -2.341 22.068 -10.498 1.00 4.78 385 CYS D CA 1
ATOM 4419 C C . CYS D 1 40 ? -0.852 22.200 -10.834 1.00 5.23 385 CYS D C 1
ATOM 4420 O O . CYS D 1 40 ? -0.399 21.817 -11.920 1.00 5.51 385 CYS D O 1
ATOM 4423 N N . PHE D 1 41 ? -0.094 22.769 -9.909 1.00 4.88 386 PHE D N 1
ATOM 4424 C CA . PHE D 1 41 ? 1.364 22.680 -9.981 1.00 4.57 386 PHE D CA 1
ATOM 4425 C C . PHE D 1 41 ? 1.777 21.452 -9.193 1.00 5.07 386 PHE D C 1
ATOM 4426 O O . PHE D 1 41 ? 1.520 21.365 -7.994 1.00 4.94 386 PHE D O 1
ATOM 4434 N N . ILE D 1 42 ? 2.429 20.502 -9.871 1.00 5.08 387 ILE D N 1
ATOM 4435 C CA . ILE D 1 42 ? 2.863 19.268 -9.229 1.00 5.76 387 ILE D CA 1
ATOM 4436 C C . ILE D 1 42 ? 4.294 18.977 -9.625 1.00 5.57 387 ILE D C 1
ATOM 4437 O O . ILE D 1 42 ? 4.650 19.043 -10.817 1.00 4.80 387 ILE D O 1
ATOM 4442 N N . CYS D 1 43 ? 5.109 18.681 -8.614 1.00 5.70 388 CYS D N 1
ATOM 4443 C CA . CYS D 1 43 ? 6.508 18.324 -8.817 1.00 5.56 388 CYS D CA 1
ATOM 4444 C C . CYS D 1 43 ? 6.805 17.068 -7.990 1.00 5.13 388 CYS D C 1
ATOM 4445 O O . CYS D 1 43 ? 6.461 17.014 -6.801 1.00 5.25 388 CYS D O 1
ATOM 4448 N N . LEU D 1 44 ? 7.359 16.041 -8.636 1.00 4.64 389 LEU D N 1
ATOM 4449 C CA . LEU D 1 44 ? 7.805 14.830 -7.972 1.00 4.63 389 LEU D CA 1
ATOM 4450 C C . LEU D 1 44 ? 9.305 14.817 -8.097 1.00 4.40 389 LEU D C 1
ATOM 4451 O O . LEU D 1 44 ? 9.809 14.616 -9.192 1.00 5.28 389 LEU D O 1
ATOM 4456 N N . THR D 1 45 ? 10.028 15.004 -6.994 1.00 3.63 390 THR D N 1
ATOM 4457 C CA . THR D 1 45 ? 11.492 14.980 -7.019 1.00 3.66 390 THR D CA 1
ATOM 4458 C C . THR D 1 45 ? 12.022 13.766 -6.269 1.00 3.31 390 THR D C 1
ATOM 4459 O O . THR D 1 45 ? 11.766 13.603 -5.073 1.00 3.08 390 THR D O 1
ATOM 4463 N N . ARG D 1 46 ? 12.693 12.892 -7.015 1.00 3.76 391 ARG D N 1
ATOM 4464 C CA . ARG D 1 46 ? 13.390 11.746 -6.443 1.00 3.75 391 ARG D CA 1
ATOM 4465 C C . ARG D 1 46 ? 14.830 12.143 -6.181 1.00 4.27 391 ARG D C 1
ATOM 4466 O O . ARG D 1 46 ? 15.491 12.604 -7.070 1.00 4.48 391 ARG D O 1
ATOM 4474 N N . ASP D 1 47 ? 15.265 11.961 -4.943 1.00 4.71 392 ASP D N 1
ATOM 4475 C CA . ASP D 1 47 ? 16.664 12.087 -4.593 1.00 4.60 392 ASP D CA 1
ATOM 4476 C C . ASP D 1 47 ? 17.177 10.669 -4.370 1.00 4.82 392 ASP D C 1
ATOM 4477 O O . ASP D 1 47 ? 16.838 9.801 -5.163 1.00 6.23 392 ASP D O 1
ATOM 4482 N N . SER D 1 48 ? 17.999 10.399 -3.365 1.00 4.86 393 SER D N 1
ATOM 4483 C CA . SER D 1 48 ? 18.639 9.098 -3.295 1.00 4.96 393 SER D CA 1
ATOM 4484 C C . SER D 1 48 ? 17.646 7.947 -3.135 1.00 4.77 393 SER D C 1
ATOM 4485 O O . SER D 1 48 ? 17.789 6.927 -3.775 1.00 5.08 393 SER D O 1
ATOM 4488 N N . ASN D 1 49 ? 16.631 8.135 -2.294 1.00 4.16 394 ASN D N 1
ATOM 4489 C CA . ASN D 1 49 ? 15.719 7.059 -1.920 1.00 3.79 394 ASN D CA 1
ATOM 4490 C C . ASN D 1 49 ? 14.252 7.480 -1.901 1.00 3.86 394 ASN D C 1
ATOM 4491 O O . ASN D 1 49 ? 13.377 6.716 -2.293 1.00 5.36 394 ASN D O 1
ATOM 4496 N N . LEU D 1 50 ? 13.989 8.664 -1.357 1.00 3.60 395 LEU D N 1
ATOM 4497 C CA . LEU D 1 50 ? 12.638 9.162 -1.208 1.00 3.52 395 LEU D CA 1
ATOM 4498 C C . LEU D 1 50 ? 12.271 10.073 -2.336 1.00 4.25 395 LEU D C 1
ATOM 4499 O O . LEU D 1 50 ? 13.115 10.706 -2.953 1.00 4.36 395 LEU D O 1
ATOM 4504 N N . VAL D 1 51 ? 10.969 10.097 -2.603 1.00 3.30 396 VAL D N 1
ATOM 4505 C CA . VAL D 1 51 ? 10.370 11.071 -3.502 1.00 3.60 396 VAL D CA 1
ATOM 4506 C C . VAL D 1 51 ? 9.634 12.116 -2.660 1.00 3.57 396 VAL D C 1
ATOM 4507 O O . VAL D 1 51 ? 8.872 11.781 -1.755 1.00 3.06 396 VAL D O 1
ATOM 4511 N N . THR D 1 52 ? 9.863 13.376 -2.987 1.00 3.02 397 THR D N 1
ATOM 4512 C CA . THR D 1 52 ? 9.111 14.475 -2.378 1.00 3.50 397 THR D CA 1
ATOM 4513 C C . THR D 1 52 ? 8.104 14.950 -3.387 1.00 3.68 397 THR D C 1
ATOM 4514 O O . THR D 1 52 ? 8.456 15.275 -4.545 1.00 3.91 397 THR D O 1
ATOM 4518 N N . VAL D 1 53 ? 6.844 15.015 -2.953 1.00 3.33 398 VAL D N 1
ATOM 4519 C CA . VAL D 1 53 ? 5.769 15.629 -3.723 1.00 4.14 398 VAL D CA 1
ATOM 4520 C C . VAL D 1 53 ? 5.686 17.066 -3.248 1.00 3.90 398 VAL D C 1
ATOM 4521 O O . VAL D 1 53 ? 5.557 17.315 -2.046 1.00 4.38 398 VAL D O 1
ATOM 4525 N N . ASN D 1 54 ? 5.822 18.012 -4.177 1.00 3.77 399 ASN D N 1
ATOM 4526 C CA . ASN D 1 54 ? 5.642 19.427 -3.872 1.00 4.52 399 ASN D CA 1
ATOM 4527 C C . ASN D 1 54 ? 4.536 19.925 -4.809 1.00 4.08 399 ASN D C 1
ATOM 4528 O O . ASN D 1 54 ? 4.647 19.785 -6.004 1.00 4.99 399 ASN D O 1
ATOM 4533 N N . ALA D 1 55 ? 3.447 20.430 -4.255 1.00 3.50 400 ALA D N 1
ATOM 4534 C CA . ALA D 1 55 ? 2.243 20.720 -5.052 1.00 3.97 400 ALA D CA 1
ATOM 4535 C C . ALA D 1 55 ? 1.493 21.932 -4.534 1.00 3.86 400 ALA D C 1
ATOM 4536 O O . ALA D 1 55 ? 1.508 22.250 -3.353 1.00 3.61 400 ALA D O 1
ATOM 4538 N N . SER D 1 56 ? 0.830 22.616 -5.444 1.00 3.38 401 SER D N 1
ATOM 4539 C CA . SER D 1 56 ? -0.081 23.674 -5.070 1.00 3.29 401 SER D CA 1
ATOM 4540 C C . SER D 1 56 ? -1.194 23.743 -6.118 1.00 3.37 401 SER D C 1
ATOM 4541 O O . SER D 1 56 ? -1.010 23.304 -7.256 1.00 4.27 401 SER D O 1
ATOM 4544 N N . PHE D 1 57 ? -2.335 24.285 -5.718 1.00 3.33 402 PHE D N 1
ATOM 4545 C CA . PHE D 1 57 ? -3.542 24.232 -6.540 1.00 3.07 402 PHE D CA 1
ATOM 4546 C C . PHE D 1 57 ? -4.258 25.560 -6.483 1.00 3.34 402 PHE D C 1
ATOM 4547 O O . PHE D 1 57 ? -4.280 26.216 -5.433 1.00 2.80 402 PHE D O 1
ATOM 4555 N N . VAL D 1 58 ? -4.846 25.958 -7.617 1.00 3.61 403 VAL D N 1
ATOM 4556 C CA . VAL D 1 58 ? -5.658 27.165 -7.709 1.00 3.98 403 VAL D CA 1
ATOM 4557 C C . VAL D 1 58 ? -6.956 26.802 -8.444 1.00 4.46 403 VAL D C 1
ATOM 4558 O O . VAL D 1 58 ? -6.929 26.359 -9.589 1.00 5.19 403 VAL D O 1
ATOM 4562 N N . GLY D 1 59 ? -8.086 26.963 -7.780 1.00 4.62 404 GLY D N 1
ATOM 4563 C CA . GLY D 1 59 ? -9.378 26.698 -8.403 1.00 4.90 404 GLY D CA 1
ATOM 4564 C C . GLY D 1 59 ? -9.785 27.777 -9.390 1.00 5.32 404 GLY D C 1
ATOM 4565 O O . GLY D 1 59 ? -9.467 28.945 -9.194 1.00 5.17 404 GLY D O 1
ATOM 4566 N N . GLU D 1 60 ? -10.528 27.366 -10.417 1.00 6.48 405 GLU D N 1
ATOM 4567 C CA . GLU D 1 60 ? -11.004 28.261 -11.462 1.00 7.32 405 GLU D CA 1
ATOM 4568 C C . GLU D 1 60 ? -12.521 28.117 -11.564 1.00 7.66 405 GLU D C 1
ATOM 4569 O O . GLU D 1 60 ? -13.092 27.119 -11.158 1.00 7.65 405 GLU D O 1
ATOM 4575 N N . GLY D 1 61 ? -13.179 29.137 -12.097 1.00 8.11 406 GLY D N 1
ATOM 4576 C CA . GLY D 1 61 ? -14.595 29.029 -12.392 1.00 8.41 406 GLY D CA 1
ATOM 4577 C C . GLY D 1 61 ? -15.414 28.750 -11.143 1.00 7.88 406 GLY D C 1
ATOM 4578 O O . GLY D 1 61 ? -15.309 29.493 -10.168 1.00 8.02 406 GLY D O 1
ATOM 4579 N N . GLY D 1 62 ? -16.198 27.675 -11.146 1.00 8.62 407 GLY D N 1
ATOM 4580 C CA . GLY D 1 62 ? -17.005 27.318 -9.993 1.00 8.58 407 GLY D CA 1
ATOM 4581 C C . GLY D 1 62 ? -16.203 26.811 -8.799 1.00 8.42 407 GLY D C 1
ATOM 4582 O O . GLY D 1 62 ? -16.750 26.642 -7.707 1.00 10.98 407 GLY D O 1
ATOM 4583 N N . TYR D 1 63 ? -14.905 26.567 -9.016 1.00 7.76 408 TYR D N 1
ATOM 4584 C CA . TYR D 1 63 ? -13.986 26.138 -7.973 1.00 6.51 408 TYR D CA 1
ATOM 4585 C C . TYR D 1 63 ? -13.073 27.248 -7.491 1.00 5.72 408 TYR D C 1
ATOM 4586 O O . TYR D 1 63 ? -12.252 27.007 -6.640 1.00 5.68 408 TYR D O 1
ATOM 4595 N N . ARG D 1 64 ? -13.236 28.467 -8.006 1.00 5.18 409 ARG D N 1
ATOM 4596 C CA . ARG D 1 64 ? -12.438 29.605 -7.527 1.00 5.21 409 ARG D CA 1
ATOM 4597 C C . ARG D 1 64 ? -12.628 29.852 -6.037 1.00 4.56 409 ARG D C 1
ATOM 4598 O O . ARG D 1 64 ? -11.661 30.091 -5.317 1.00 3.36 409 ARG D O 1
ATOM 4606 N N . ILE D 1 65 ? -13.889 29.861 -5.611 1.00 4.72 410 ILE D N 1
ATOM 4607 C CA . ILE D 1 65 ? -14.265 29.981 -4.201 1.00 4.91 410 ILE D CA 1
ATOM 4608 C C . ILE D 1 65 ? -14.807 28.639 -3.737 1.00 5.17 410 ILE D C 1
ATOM 4609 O O . ILE D 1 65 ? -15.652 28.019 -4.409 1.00 6.64 410 ILE D O 1
ATOM 4614 N N . VAL D 1 66 ? -14.314 28.180 -2.592 1.00 4.84 411 VAL D N 1
ATOM 4615 C CA . VAL D 1 66 ? -14.884 27.039 -1.900 1.00 5.15 411 VAL D CA 1
ATOM 4616 C C . VAL D 1 66 ? -15.444 27.497 -0.552 1.00 5.75 411 VAL D C 1
ATOM 4617 O O . VAL D 1 66 ? -15.015 28.485 0.029 1.00 6.74 411 VAL D O 1
ATOM 4621 N N . SER D 1 67 ? -16.435 26.765 -0.062 1.00 6.25 412 SER D N 1
ATOM 4622 C CA . SER D 1 67 ? -17.164 27.179 1.133 1.00 6.56 412 SER D CA 1
ATOM 4623 C C . SER D 1 67 ? -17.524 25.937 1.911 1.00 6.51 412 SER D C 1
ATOM 4624 O O . SER D 1 67 ? -17.252 24.842 1.444 1.00 6.04 412 SER D O 1
ATOM 4627 N N . PRO D 1 68 ? -18.094 26.109 3.118 1.00 7.21 413 PRO D N 1
ATOM 4628 C CA . PRO D 1 68 ? -18.450 24.957 3.944 1.00 7.96 413 PRO D CA 1
ATOM 4629 C C . PRO D 1 68 ? -19.442 23.980 3.355 1.00 8.70 413 PRO D C 1
ATOM 4630 O O . PRO D 1 68 ? -19.584 22.879 3.891 1.00 10.59 413 PRO D O 1
ATOM 4634 N N . THR D 1 69 ? -20.136 24.367 2.288 1.00 8.68 414 THR D N 1
ATOM 4635 C CA . THR D 1 69 ? -21.045 23.466 1.588 1.00 9.85 414 THR D CA 1
ATOM 4636 C C . THR D 1 69 ? -20.358 22.665 0.485 1.00 10.13 414 THR D C 1
ATOM 4637 O O . THR D 1 69 ? -21.007 21.852 -0.172 1.00 11.21 414 THR D O 1
ATOM 4641 N N . GLN D 1 70 ? -19.062 22.886 0.258 1.00 9.57 415 GLN D N 1
ATOM 4642 C CA . GLN D 1 70 ? -18.354 22.213 -0.836 1.00 9.79 415 GLN D CA 1
ATOM 4643 C C . GLN D 1 70 ? -18.170 20.726 -0.541 1.00 10.23 415 GLN D C 1
ATOM 4644 O O . GLN D 1 70 ? -17.744 20.360 0.544 1.00 11.67 415 GLN D O 1
ATOM 4650 N N . SER D 1 71 ? -18.458 19.895 -1.539 1.00 10.32 416 SER D N 1
ATOM 4651 C CA . SER D 1 71 ? -18.258 18.469 -1.440 1.00 10.69 416 SER D CA 1
ATOM 4652 C C . SER D 1 71 ? -16.801 18.132 -1.695 1.00 9.96 416 SER D C 1
ATOM 4653 O O . SER D 1 71 ? -16.104 18.788 -2.474 1.00 10.47 416 SER D O 1
ATOM 4656 N N . GLN D 1 72 ? -16.341 17.104 -1.022 1.00 9.27 417 GLN D N 1
ATOM 4657 C CA . GLN D 1 72 ? -14.984 16.619 -1.195 1.00 9.77 417 GLN D CA 1
ATOM 4658 C C . GLN D 1 72 ? -14.789 16.128 -2.637 1.00 8.48 417 GLN D C 1
ATOM 4659 O O . GLN D 1 72 ? -15.737 15.727 -3.339 1.00 8.14 417 GLN D O 1
ATOM 4665 N N . PHE D 1 73 ? -13.547 16.149 -3.082 1.00 7.76 418 PHE D N 1
ATOM 4666 C CA . PHE D 1 73 ? -13.220 15.654 -4.412 1.00 7.79 418 PHE D CA 1
ATOM 4667 C C . PHE D 1 73 ? -11.780 15.202 -4.468 1.00 7.10 418 PHE D C 1
ATOM 4668 O O . PHE D 1 73 ? -10.946 15.656 -3.673 1.00 6.58 418 PHE D O 1
ATOM 4676 N N . SER D 1 74 ? -11.512 14.322 -5.426 1.00 6.59 419 SER D N 1
ATOM 4677 C CA . SER D 1 74 ? -10.199 13.713 -5.640 1.00 6.80 419 SER D CA 1
ATOM 4678 C C . SER D 1 74 ? -9.686 14.010 -7.042 1.00 6.32 419 SER D C 1
ATOM 4679 O O . SER D 1 74 ? -10.458 14.070 -8.006 1.00 7.46 419 SER D O 1
ATOM 4682 N N . LEU D 1 75 ? -8.374 14.231 -7.139 1.00 5.05 420 LEU D N 1
ATOM 4683 C CA . LEU D 1 75 ? -7.662 14.334 -8.408 1.00 5.36 420 LEU D CA 1
ATOM 4684 C C . LEU D 1 75 ? -6.660 13.199 -8.443 1.00 5.16 420 LEU D C 1
ATOM 4685 O O . LEU D 1 75 ? -5.702 13.218 -7.690 1.00 5.09 420 LEU D O 1
ATOM 4690 N N . ILE D 1 76 ? -6.883 12.209 -9.312 1.00 5.76 421 ILE D N 1
ATOM 4691 C CA A ILE D 1 76 ? -5.982 11.058 -9.402 0.50 6.05 421 ILE D CA 1
ATOM 4692 C CA B ILE D 1 76 ? -6.031 11.023 -9.439 0.50 5.87 421 ILE D CA 1
ATOM 4693 C C . ILE D 1 76 ? -5.047 11.178 -10.600 1.00 5.83 421 ILE D C 1
ATOM 4694 O O . ILE D 1 76 ? -5.453 11.583 -11.698 1.00 5.77 421 ILE D O 1
ATOM 4703 N N . MET D 1 77 ? -3.783 10.849 -10.346 1.00 5.20 422 MET D N 1
ATOM 4704 C CA . MET D 1 77 ? -2.742 10.692 -11.361 1.00 5.83 422 MET D CA 1
ATOM 4705 C C . MET D 1 77 ? -2.515 9.196 -11.491 1.00 5.55 422 MET D C 1
ATOM 4706 O O . MET D 1 77 ? -2.283 8.532 -10.485 1.00 6.18 422 MET D O 1
ATOM 4711 N N . GLU D 1 78 ? -2.568 8.666 -12.730 1.00 6.22 423 GLU D N 1
ATOM 4712 C CA . GLU D 1 78 ? -2.323 7.251 -13.011 1.00 6.50 423 GLU D CA 1
ATOM 4713 C C . GLU D 1 78 ? -1.040 7.137 -13.813 1.00 6.27 423 GLU D C 1
ATOM 4714 O O . GLU D 1 78 ? -0.847 7.883 -14.757 1.00 5.86 423 GLU D O 1
ATOM 4720 N N . PHE D 1 79 ? -0.180 6.216 -13.401 1.00 5.66 424 PHE D N 1
ATOM 4721 C CA . PHE D 1 79 ? 1.099 5.957 -14.068 1.00 6.89 424 PHE D CA 1
ATOM 4722 C C . PHE D 1 79 ? 1.200 4.486 -14.433 1.00 6.59 424 PHE D C 1
ATOM 4723 O O . PHE D 1 79 ? 0.741 3.598 -13.686 1.00 7.59 424 PHE D O 1
ATOM 4731 N N . ASP D 1 80 ? 1.852 4.237 -15.566 1.00 8.51 425 ASP D N 1
ATOM 4732 C CA . ASP D 1 80 ? 2.082 2.856 -16.003 1.00 9.47 425 ASP D CA 1
ATOM 4733 C C . ASP D 1 80 ? 3.310 2.250 -15.308 1.00 10.37 425 ASP D C 1
ATOM 4734 O O . ASP D 1 80 ? 3.911 2.856 -14.417 1.00 9.78 425 ASP D O 1
ATOM 4739 N N . GLN D 1 81 ? 3.686 1.048 -15.717 1.00 11.33 426 GLN D N 1
ATOM 4740 C CA . GLN D 1 81 ? 4.782 0.337 -15.047 1.00 12.15 426 GLN D CA 1
ATOM 4741 C C . GLN D 1 81 ? 6.153 0.990 -15.244 1.00 12.54 426 GLN D C 1
ATOM 4742 O O . GLN D 1 81 ? 7.117 0.618 -14.579 1.00 12.92 426 GLN D O 1
ATOM 4748 N N . PHE D 1 82 ? 6.241 1.933 -16.176 1.00 12.27 427 PHE D N 1
ATOM 4749 C CA . PHE D 1 82 ? 7.480 2.644 -16.464 1.00 12.52 427 PHE D CA 1
ATOM 4750 C C . PHE D 1 82 ? 7.519 4.044 -15.844 1.00 12.12 427 PHE D C 1
ATOM 4751 O O . PHE D 1 82 ? 8.447 4.799 -16.079 1.00 12.56 427 PHE D O 1
ATOM 4759 N N . GLY D 1 83 ? 6.486 4.383 -15.082 1.00 10.94 428 GLY D N 1
ATOM 4760 C CA . GLY D 1 83 ? 6.388 5.699 -14.464 1.00 11.34 428 GLY D CA 1
ATOM 4761 C C . GLY D 1 83 ? 5.927 6.770 -15.436 1.00 10.93 428 GLY D C 1
ATOM 4762 O O . GLY D 1 83 ? 6.174 7.953 -15.226 1.00 12.36 428 GLY D O 1
ATOM 4763 N N . GLN D 1 84 ? 5.237 6.362 -16.507 1.00 10.65 429 GLN D N 1
ATOM 4764 C CA . GLN D 1 84 ? 4.669 7.318 -17.453 1.00 10.49 429 GLN D CA 1
ATOM 4765 C C . GLN D 1 84 ? 3.235 7.669 -17.095 1.00 9.70 429 GLN D C 1
ATOM 4766 O O . GLN D 1 84 ? 2.405 6.784 -16.846 1.00 9.58 429 GLN D O 1
ATOM 4772 N N . LEU D 1 85 ? 2.949 8.963 -17.086 1.00 9.72 430 LEU D N 1
ATOM 4773 C CA . LEU D 1 85 ? 1.630 9.448 -16.739 1.00 9.36 430 LEU D CA 1
ATOM 4774 C C . LEU D 1 85 ? 0.638 9.052 -17.832 1.00 9.22 430 LEU D C 1
ATOM 4775 O O . LEU D 1 85 ? 0.911 9.226 -19.024 1.00 10.63 430 LEU D O 1
ATOM 4780 N N . MET D 1 86 ? -0.494 8.526 -17.406 1.00 8.46 431 MET D N 1
ATOM 4781 C CA . MET D 1 86 ? -1.534 8.000 -18.296 1.00 9.52 431 MET D CA 1
ATOM 4782 C C . MET D 1 86 ? -2.568 9.073 -18.567 1.00 9.98 431 MET D C 1
ATOM 4783 O O . MET D 1 86 ? -2.638 10.086 -17.841 1.00 10.07 431 MET D O 1
ATOM 4788 N N . SER D 1 87 ? -3.363 8.847 -19.614 1.00 10.23 432 SER D N 1
ATOM 4789 C CA . SER D 1 87 ? -4.343 9.822 -20.082 1.00 10.70 432 SER D CA 1
ATOM 4790 C C . SER D 1 87 ? -5.655 9.821 -19.295 1.00 10.53 432 SER D C 1
ATOM 4791 O O . SER D 1 87 ? -6.469 10.696 -19.517 1.00 11.97 432 SER D O 1
ATOM 4794 N N . THR D 1 88 ? -5.860 8.863 -18.385 1.00 10.34 433 THR D N 1
ATOM 4795 C CA . THR D 1 88 ? -7.189 8.562 -17.858 1.00 10.67 433 THR D CA 1
ATOM 4796 C C . THR D 1 88 ? -7.499 9.108 -16.439 1.00 9.86 433 THR D C 1
ATOM 4797 O O . THR D 1 88 ? -8.606 8.949 -15.956 1.00 11.59 433 THR D O 1
ATOM 4801 N N . GLY D 1 89 ? -6.527 9.713 -15.759 1.00 9.86 434 GLY D N 1
ATOM 4802 C CA . GLY D 1 89 ? -6.789 10.318 -14.455 1.00 8.80 434 GLY D CA 1
ATOM 4803 C C . GLY D 1 89 ? -7.349 11.724 -14.545 1.00 8.34 434 GLY D C 1
ATOM 4804 O O . GLY D 1 89 ? -7.562 12.280 -15.641 1.00 8.20 434 GLY D O 1
ATOM 4805 N N . ASN D 1 90 ? -7.587 12.318 -13.381 1.00 7.51 435 ASN D N 1
ATOM 4806 C CA . ASN D 1 90 ? -8.008 13.709 -13.316 1.00 7.24 435 ASN D CA 1
ATOM 4807 C C . ASN D 1 90 ? -6.897 14.693 -13.663 1.00 6.69 435 ASN D C 1
ATOM 4808 O O . ASN D 1 90 ? -7.168 15.826 -14.061 1.00 7.05 435 ASN D O 1
ATOM 4813 N N . ILE D 1 91 ? -5.655 14.273 -13.410 1.00 6.12 436 ILE D N 1
ATOM 4814 C CA . ILE D 1 91 ? -4.471 14.983 -13.844 1.00 6.76 436 ILE D CA 1
ATOM 4815 C C . ILE D 1 91 ? -3.758 13.978 -14.716 1.00 6.57 436 ILE D C 1
ATOM 4816 O O . ILE D 1 91 ? -3.494 12.862 -14.272 1.00 6.80 436 ILE D O 1
ATOM 4821 N N . ASN D 1 92 ? -3.503 14.331 -15.965 1.00 6.39 437 ASN D N 1
ATOM 4822 C CA . ASN D 1 92 ? -3.217 13.311 -16.941 1.00 7.17 437 ASN D CA 1
ATOM 4823 C C . ASN D 1 92 ? -2.305 13.813 -18.029 1.00 7.90 437 ASN D C 1
ATOM 4824 O O . ASN D 1 92 ? -1.934 14.987 -18.089 1.00 7.95 437 ASN D O 1
ATOM 4829 N N . SER D 1 93 ? -1.966 12.874 -18.896 1.00 7.99 438 SER D N 1
ATOM 4830 C CA . SER D 1 93 ? -0.956 13.089 -19.905 1.00 8.58 438 SER D CA 1
ATOM 4831 C C . SER D 1 93 ? -1.409 13.988 -21.054 1.00 8.86 438 SER D C 1
ATOM 4832 O O . SER D 1 93 ? -0.626 14.275 -21.948 1.00 10.03 438 SER D O 1
ATOM 4835 N N . THR D 1 94 ? -2.661 14.432 -21.028 1.00 8.33 439 THR D N 1
ATOM 4836 C CA . THR D 1 94 ? -3.119 15.389 -22.031 1.00 7.94 439 THR D CA 1
ATOM 4837 C C . THR D 1 94 ? -2.722 16.830 -21.765 1.00 8.39 439 THR D C 1
ATOM 4838 O O . THR D 1 94 ? -2.999 17.697 -22.579 1.00 8.17 439 THR D O 1
ATOM 4842 N N . THR D 1 95 ? -2.120 17.110 -20.602 1.00 8.35 440 THR D N 1
ATOM 4843 C CA . THR D 1 95 ? -1.566 18.435 -20.329 1.00 8.40 440 THR D CA 1
ATOM 4844 C C . THR D 1 95 ? -0.061 18.322 -20.036 1.00 8.21 440 THR D C 1
ATOM 4845 O O . THR D 1 95 ? 0.460 17.210 -19.885 1.00 10.01 440 THR D O 1
ATOM 4849 N N . THR D 1 96 ? 0.613 19.460 -19.918 1.00 7.55 441 THR D N 1
ATOM 4850 C CA . THR D 1 96 ? 2.101 19.505 -19.784 1.00 7.13 441 THR D CA 1
ATOM 4851 C C . THR D 1 96 ? 2.616 18.677 -18.616 1.00 7.02 441 THR D C 1
ATOM 4852 O O . THR D 1 96 ? 2.214 18.907 -17.467 1.00 7.79 441 THR D O 1
ATOM 4856 N N . TRP D 1 97 ? 3.517 17.748 -18.921 1.00 7.30 442 TRP D N 1
ATOM 4857 C CA . TRP D 1 97 ? 4.063 16.829 -17.925 1.00 6.18 442 TRP D CA 1
ATOM 4858 C C . TRP D 1 97 ? 5.331 16.184 -18.440 1.00 6.33 442 TRP D C 1
ATOM 4859 O O . TRP D 1 97 ? 5.375 15.702 -19.575 1.00 7.82 442 TRP D O 1
ATOM 4870 N N . GLY D 1 98 ? 6.385 16.209 -17.624 1.00 5.91 443 GLY D N 1
ATOM 4871 C CA . GLY D 1 98 ? 7.641 15.560 -17.984 1.00 6.14 443 GLY D CA 1
ATOM 4872 C C . GLY D 1 98 ? 8.785 15.937 -17.082 1.00 6.19 443 GLY D C 1
ATOM 4873 O O . GLY D 1 98 ? 8.593 16.482 -16.010 1.00 6.28 443 GLY D O 1
ATOM 4874 N N . GLU D 1 99 ? 9.982 15.618 -17.518 1.00 5.76 444 GLU D N 1
ATOM 4875 C CA . GLU D 1 99 ? 11.175 15.772 -16.712 1.00 6.49 444 GLU D CA 1
ATOM 4876 C C . GLU D 1 99 ? 11.682 17.210 -16.649 1.00 5.79 444 GLU D C 1
ATOM 4877 O O . GLU D 1 99 ? 11.691 17.934 -17.649 1.00 6.32 444 GLU D O 1
ATOM 4883 N N . LYS D 1 100 ? 12.106 17.643 -15.459 1.00 6.08 445 LYS D N 1
ATOM 4884 C CA . LYS D 1 100 ? 12.730 18.945 -15.323 1.00 5.93 445 LYS D CA 1
ATOM 4885 C C . LYS D 1 100 ? 14.219 18.762 -15.386 1.00 6.63 445 LYS D C 1
ATOM 4886 O O . LYS D 1 100 ? 14.780 18.138 -14.510 1.00 6.70 445 LYS D O 1
ATOM 4892 N N . PRO D 1 101 ? 14.861 19.339 -16.404 1.00 6.49 446 PRO D N 1
ATOM 4893 C CA . PRO D 1 101 ? 16.327 19.313 -16.407 1.00 7.26 446 PRO D CA 1
ATOM 4894 C C . PRO D 1 101 ? 16.951 20.129 -15.273 1.00 7.65 446 PRO D C 1
ATOM 4895 O O . PRO D 1 101 ? 16.500 21.233 -14.967 1.00 6.91 446 PRO D O 1
ATOM 4899 N N . TRP D 1 102 ? 18.015 19.621 -14.677 1.00 8.60 447 TRP D N 1
ATOM 4900 C CA . TRP D 1 102 ? 18.746 20.457 -13.728 1.00 8.65 447 TRP D CA 1
ATOM 4901 C C . TRP D 1 102 ? 19.212 21.725 -14.484 1.00 8.97 447 TRP D C 1
ATOM 4902 O O . TRP D 1 102 ? 19.767 21.634 -15.594 1.00 9.77 447 TRP D O 1
ATOM 4913 N N . GLY D 1 103 ? 18.947 22.899 -13.924 1.00 9.32 448 GLY D N 1
ATOM 4914 C CA . GLY D 1 103 ? 19.445 24.143 -14.499 1.00 8.86 448 GLY D CA 1
ATOM 4915 C C . GLY D 1 103 ? 18.478 24.974 -15.326 1.00 8.57 448 GLY D C 1
ATOM 4916 O O . GLY D 1 103 ? 18.796 26.100 -15.690 1.00 10.01 448 GLY D O 1
ATOM 4917 N N . ASN D 1 104 ? 17.301 24.436 -15.626 1.00 8.48 449 ASN D N 1
ATOM 4918 C CA . ASN D 1 104 ? 16.265 25.250 -16.269 1.00 7.77 449 ASN D CA 1
ATOM 4919 C C . ASN D 1 104 ? 14.862 24.796 -15.886 1.00 7.43 449 ASN D C 1
ATOM 4920 O O . ASN D 1 104 ? 14.696 23.788 -15.198 1.00 7.20 449 ASN D O 1
ATOM 4925 N N . ASN D 1 105 ? 13.872 25.558 -16.329 1.00 7.20 450 ASN D N 1
ATOM 4926 C CA . ASN D 1 105 ? 12.460 25.326 -15.986 1.00 7.09 450 ASN D CA 1
ATOM 4927 C C . ASN D 1 105 ? 11.655 24.708 -17.110 1.00 6.58 450 ASN D C 1
ATOM 4928 O O . ASN D 1 105 ? 10.430 24.810 -17.135 1.00 7.82 450 ASN D O 1
ATOM 4933 N N . THR D 1 106 ? 12.320 24.051 -18.053 1.00 7.14 451 THR D N 1
ATOM 4934 C CA . THR D 1 106 ? 11.577 23.372 -19.124 1.00 7.29 451 THR D CA 1
ATOM 4935 C C . THR D 1 106 ? 10.923 22.067 -18.637 1.00 7.43 451 THR D C 1
ATOM 4936 O O . THR D 1 106 ? 11.175 21.592 -17.512 1.00 6.62 451 THR D O 1
ATOM 4940 N N . VAL D 1 107 ? 10.093 21.492 -19.509 1.00 7.49 452 VAL D N 1
ATOM 4941 C CA . VAL D 1 107 ? 9.444 20.215 -19.288 1.00 8.07 452 VAL D CA 1
ATOM 4942 C C . VAL D 1 107 ? 9.772 19.300 -20.488 1.00 8.89 452 VAL D C 1
ATOM 4943 O O . VAL D 1 107 ? 9.282 19.504 -21.606 1.00 10.93 452 VAL D O 1
ATOM 4947 N N . GLN D 1 108 ? 10.557 18.277 -20.228 1.00 9.59 453 GLN D N 1
ATOM 4948 C CA . GLN D 1 108 ? 11.013 17.367 -21.275 1.00 10.28 453 GLN D CA 1
ATOM 4949 C C . GLN D 1 108 ? 10.092 16.159 -21.344 1.00 10.59 453 GLN D C 1
ATOM 4950 O O . GLN D 1 108 ? 10.046 15.351 -20.424 1.00 9.44 453 GLN D O 1
ATOM 4956 N N . PRO D 1 109 ? 9.338 16.021 -22.448 1.00 12.02 454 PRO D N 1
ATOM 4957 C CA . PRO D 1 109 ? 8.278 15.024 -22.528 1.00 13.30 454 PRO D CA 1
ATOM 4958 C C . PRO D 1 109 ? 8.699 13.583 -22.842 1.00 14.20 454 PRO D C 1
ATOM 4959 O O . PRO D 1 109 ? 7.893 12.675 -22.641 1.00 15.84 454 PRO D O 1
ATOM 4963 N N . ARG D 1 110 ? 9.918 13.366 -23.325 1.00 15.29 455 ARG D N 1
ATOM 4964 C CA . ARG D 1 110 ? 10.301 12.029 -23.807 1.00 16.29 455 ARG D CA 1
ATOM 4965 C C . ARG D 1 110 ? 10.781 11.123 -22.664 1.00 16.50 455 ARG D C 1
ATOM 4966 O O . ARG D 1 110 ? 11.773 11.437 -22.022 1.00 16.22 455 ARG D O 1
ATOM 4974 N N . PRO D 1 111 ? 10.068 10.008 -22.422 1.00 16.68 456 PRO D N 1
ATOM 4975 C CA . PRO D 1 111 ? 10.314 9.130 -21.276 1.00 16.81 456 PRO D CA 1
ATOM 4976 C C . PRO D 1 111 ? 11.683 8.504 -21.228 1.00 17.00 456 PRO D C 1
ATOM 4977 O O . PRO D 1 111 ? 12.252 8.159 -22.267 1.00 17.43 456 PRO D O 1
ATOM 4981 N N . SER D 1 112 ? 12.175 8.325 -20.004 1.00 17.07 457 SER D N 1
ATOM 4982 C CA . SER D 1 112 ? 13.418 7.627 -19.721 1.00 16.88 457 SER D CA 1
ATOM 4983 C C . SER D 1 112 ? 13.132 6.498 -18.746 1.00 17.05 457 SER D C 1
ATOM 4984 O O . SER D 1 112 ? 12.105 6.494 -18.035 1.00 16.31 457 SER D O 1
ATOM 4987 N N . HIS D 1 113 ? 14.062 5.547 -18.705 1.00 17.02 458 HIS D N 1
ATOM 4988 C CA . HIS D 1 113 ? 14.017 4.470 -17.718 1.00 16.72 458 HIS D CA 1
ATOM 4989 C C . HIS D 1 113 ? 13.966 5.045 -16.300 1.00 15.80 458 HIS D C 1
ATOM 4990 O O . HIS D 1 113 ? 13.360 4.445 -15.404 1.00 16.92 458 HIS D O 1
ATOM 4997 N N . THR D 1 114 ? 14.618 6.191 -16.117 1.00 14.48 459 THR D N 1
ATOM 4998 C CA . THR D 1 114 ? 14.726 6.852 -14.816 1.00 12.99 459 THR D CA 1
ATOM 4999 C C . THR D 1 114 ? 13.395 7.313 -14.245 1.00 11.68 459 THR D C 1
ATOM 5000 O O . THR D 1 114 ? 13.315 7.563 -13.058 1.00 10.56 459 THR D O 1
ATOM 5004 N N . TRP D 1 115 ? 12.359 7.450 -15.068 1.00 9.77 460 TRP D N 1
ATOM 5005 C CA . TRP D 1 115 ? 11.086 7.979 -14.563 1.00 9.15 460 TRP D CA 1
ATOM 5006 C C . TRP D 1 115 ? 10.424 7.055 -13.538 1.00 8.97 460 TRP D C 1
ATOM 5007 O O . TRP D 1 115 ? 9.674 7.519 -12.663 1.00 7.36 460 TRP D O 1
ATOM 5018 N N . LYS D 1 116 ? 10.715 5.758 -13.619 1.00 7.56 461 LYS D N 1
ATOM 5019 C CA . LYS D 1 116 ? 10.193 4.799 -12.650 1.00 7.87 461 LYS D CA 1
ATOM 5020 C C . LYS D 1 116 ? 10.626 5.170 -11.220 1.00 7.25 461 LYS D C 1
ATOM 5021 O O . LYS D 1 116 ? 9.937 4.864 -10.267 1.00 7.23 461 LYS D O 1
ATOM 5027 N N . LEU D 1 117 ? 11.762 5.840 -11.101 1.00 7.22 462 LEU D N 1
ATOM 5028 C CA . LEU D 1 117 ? 12.317 6.205 -9.794 1.00 6.76 462 LEU D CA 1
ATOM 5029 C C . LEU D 1 117 ? 11.473 7.229 -9.017 1.00 6.61 462 LEU D C 1
ATOM 5030 O O . LEU D 1 117 ? 11.662 7.407 -7.821 1.00 5.70 462 LEU D O 1
ATOM 5035 N N . CYS D 1 118 ? 10.581 7.927 -9.718 1.00 5.97 463 CYS D N 1
ATOM 5036 C CA . CYS D 1 118 ? 9.649 8.866 -9.088 1.00 5.77 463 CYS D CA 1
ATOM 5037 C C . CYS D 1 118 ? 8.379 8.191 -8.591 1.00 5.66 463 CYS D C 1
ATOM 5038 O O . CYS D 1 118 ? 7.545 8.828 -7.935 1.00 5.06 463 CYS D O 1
ATOM 5041 N N . MET D 1 119 ? 8.222 6.918 -8.907 1.00 5.34 464 MET D N 1
ATOM 5042 C CA . MET D 1 119 ? 7.028 6.162 -8.534 1.00 5.30 464 MET D CA 1
ATOM 5043 C C . MET D 1 119 ? 7.053 5.649 -7.096 1.00 5.39 464 MET D C 1
ATOM 5044 O O . MET D 1 119 ? 8.138 5.448 -6.531 1.00 4.96 464 MET D O 1
ATOM 5049 N N . PRO D 1 120 ? 5.861 5.476 -6.482 1.00 4.94 465 PRO D N 1
ATOM 5050 C CA . PRO D 1 120 ? 5.765 4.905 -5.144 1.00 5.86 465 PRO D CA 1
ATOM 5051 C C . PRO D 1 120 ? 6.037 3.389 -5.097 1.00 6.26 465 PRO D C 1
ATOM 5052 O O . PRO D 1 120 ? 5.285 2.592 -5.642 1.00 6.92 465 PRO D O 1
ATOM 5056 N N . ASN D 1 121 ? 7.114 3.022 -4.418 1.00 6.79 466 ASN D N 1
ATOM 5057 C CA . ASN D 1 121 ? 7.626 1.665 -4.346 1.00 7.70 466 ASN D CA 1
ATOM 5058 C C . ASN D 1 121 ? 6.494 0.657 -4.060 1.00 7.85 466 ASN D C 1
ATOM 5059 O O . ASN D 1 121 ? 5.867 0.710 -3.013 1.00 7.92 466 ASN D O 1
ATOM 5064 N N . ARG D 1 122 ? 6.285 -0.302 -4.977 1.00 9.63 467 ARG D N 1
ATOM 5065 C CA . ARG D 1 122 ? 5.163 -1.262 -4.842 1.00 10.64 467 ARG D CA 1
ATOM 5066 C C . ARG D 1 122 ? 5.300 -2.320 -3.746 1.00 10.08 467 ARG D C 1
ATOM 5067 O O . ARG D 1 122 ? 4.300 -2.897 -3.321 1.00 10.74 467 ARG D O 1
ATOM 5075 N N . GLU D 1 123 ? 6.520 -2.604 -3.282 1.00 9.41 468 GLU D N 1
ATOM 5076 C CA . GLU D 1 123 ? 6.685 -3.458 -2.090 1.00 10.22 468 GLU D CA 1
ATOM 5077 C C . GLU D 1 123 ? 6.306 -2.758 -0.814 1.00 10.41 468 GLU D C 1
ATOM 5078 O O . GLU D 1 123 ? 5.698 -3.356 0.087 1.00 12.97 468 GLU D O 1
ATOM 5084 N N . VAL D 1 124 ? 6.743 -1.500 -0.705 1.00 9.86 469 VAL D N 1
ATOM 5085 C CA . VAL D 1 124 ? 6.453 -0.715 0.463 1.00 9.28 469 VAL D CA 1
ATOM 5086 C C . VAL D 1 124 ? 4.981 -0.356 0.454 1.00 8.45 469 VAL D C 1
ATOM 5087 O O . VAL D 1 124 ? 4.334 -0.425 1.503 1.00 10.00 469 VAL D O 1
ATOM 5091 N N . TYR D 1 125 ? 4.452 0.026 -0.713 1.00 8.53 470 TYR D N 1
ATOM 5092 C CA . TYR D 1 125 ? 3.043 0.440 -0.833 1.00 8.52 470 TYR D CA 1
ATOM 5093 C C . TYR D 1 125 ? 2.270 -0.620 -1.600 1.00 8.88 470 TYR D C 1
ATOM 5094 O O . TYR D 1 125 ? 1.735 -0.375 -2.663 1.00 9.23 470 TYR D O 1
ATOM 5103 N N . SER D 1 126 ? 2.219 -1.804 -0.995 1.00 9.14 471 SER D N 1
ATOM 5104 C CA . SER D 1 126 ? 1.608 -2.965 -1.609 1.00 9.52 471 SER D CA 1
ATOM 5105 C C . SER D 1 126 ? 0.110 -2.944 -1.331 1.00 9.69 471 SER D C 1
ATOM 5106 O O . SER D 1 126 ? -0.656 -3.665 -1.979 1.00 11.52 471 SER D O 1
ATOM 5109 N N . THR D 1 127 ? -0.287 -2.134 -0.354 1.00 9.70 472 THR D N 1
ATOM 5110 C CA . THR D 1 127 ? -1.680 -1.743 -0.160 1.00 9.32 472 THR D CA 1
ATOM 5111 C C . THR D 1 127 ? -1.744 -0.197 -0.073 1.00 8.15 472 THR D C 1
ATOM 5112 O O . THR D 1 127 ? -0.732 0.447 0.200 1.00 7.35 472 THR D O 1
ATOM 5116 N N . PRO D 1 128 ? -2.930 0.388 -0.314 1.00 6.46 473 PRO D N 1
ATOM 5117 C CA . PRO D 1 128 ? -2.989 1.847 -0.355 1.00 6.76 473 PRO D CA 1
ATOM 5118 C C . PRO D 1 128 ? -2.532 2.497 0.940 1.00 6.05 473 PRO D C 1
ATOM 5119 O O . PRO D 1 128 ? -2.911 2.050 2.034 1.00 6.62 473 PRO D O 1
ATOM 5123 N N . ALA D 1 129 ? -1.707 3.537 0.806 1.00 5.47 474 ALA D N 1
ATOM 5124 C CA . ALA D 1 129 ? -1.222 4.316 1.951 1.00 4.91 474 ALA D CA 1
ATOM 5125 C C . ALA D 1 129 ? -1.751 5.736 1.847 1.00 4.84 474 ALA D C 1
ATOM 5126 O O . ALA D 1 129 ? -2.210 6.148 0.793 1.00 4.97 474 ALA D O 1
ATOM 5128 N N . ALA D 1 130 ? -1.720 6.491 2.952 1.00 4.73 475 ALA D N 1
ATOM 5129 C CA . ALA D 1 130 ? -2.223 7.852 2.927 1.00 4.67 475 ALA D CA 1
ATOM 5130 C C . ALA D 1 130 ? -1.472 8.759 3.889 1.00 4.12 475 ALA D C 1
ATOM 5131 O O . ALA D 1 130 ? -0.902 8.300 4.879 1.00 3.69 475 ALA D O 1
ATOM 5133 N N . THR D 1 131 ? -1.501 10.046 3.573 1.00 3.94 476 THR D N 1
ATOM 5134 C CA . THR D 1 131 ? -1.063 11.071 4.495 1.00 4.16 476 THR D CA 1
ATOM 5135 C C . THR D 1 131 ? -2.070 12.201 4.405 1.00 4.61 476 THR D C 1
ATOM 5136 O O . THR D 1 131 ? -2.143 12.840 3.362 1.00 4.34 476 THR D O 1
ATOM 5140 N N . ILE D 1 132 ? -2.829 12.424 5.478 1.00 5.27 477 ILE D N 1
ATOM 5141 C CA . ILE D 1 132 ? -3.748 13.576 5.564 1.00 6.29 477 ILE D CA 1
ATOM 5142 C C . ILE D 1 132 ? -3.082 14.741 6.290 1.00 6.35 477 ILE D C 1
ATOM 5143 O O . ILE D 1 132 ? -2.578 14.596 7.388 1.00 7.33 477 ILE D O 1
ATOM 5148 N N . SER D 1 133 ? -3.083 15.903 5.655 1.00 7.10 478 SER D N 1
ATOM 5149 C CA . SER D 1 133 ? -2.431 17.075 6.194 1.00 7.60 478 SER D CA 1
ATOM 5150 C C . SER D 1 133 ? -3.280 18.321 6.012 1.00 7.01 478 SER D C 1
ATOM 5151 O O . SER D 1 133 ? -4.098 18.398 5.125 1.00 6.00 478 SER D O 1
ATOM 5154 N N . ARG D 1 134 ? -3.042 19.305 6.861 1.00 7.80 479 ARG D N 1
ATOM 5155 C CA . ARG D 1 134 ? -3.629 20.600 6.724 1.00 6.92 479 ARG D CA 1
ATOM 5156 C C . ARG D 1 134 ? -3.328 21.178 5.344 1.00 5.87 479 ARG D C 1
ATOM 5157 O O . ARG D 1 134 ? -2.271 20.971 4.763 1.00 6.65 479 ARG D O 1
ATOM 5165 N N . CYS D 1 135 ? -4.294 21.911 4.820 1.00 4.94 480 CYS D N 1
ATOM 5166 C CA . CYS D 1 135 ? -4.149 22.571 3.536 1.00 4.35 480 CYS D CA 1
ATOM 5167 C C . CYS D 1 135 ? -4.698 23.997 3.708 1.00 4.06 480 CYS D C 1
ATOM 5168 O O . CYS D 1 135 ? -5.889 24.242 3.539 1.00 3.45 480 CYS D O 1
ATOM 5171 N N . GLY D 1 136 ? -3.812 24.920 4.070 1.00 3.60 481 GLY D N 1
ATOM 5172 C CA . GLY D 1 136 ? -4.181 26.323 4.173 1.00 2.99 481 GLY D CA 1
ATOM 5173 C C . GLY D 1 136 ? -4.688 26.854 2.842 1.00 2.72 481 GLY D C 1
ATOM 5174 O O . GLY D 1 136 ? -4.147 26.510 1.765 1.00 3.33 481 GLY D O 1
ATOM 5175 N N . LEU D 1 137 ? -5.754 27.656 2.908 1.00 2.63 482 LEU D N 1
ATOM 5176 C CA . LEU D 1 137 ? -6.257 28.358 1.725 1.00 2.49 482 LEU D CA 1
ATOM 5177 C C . LEU D 1 137 ? -6.060 29.848 1.843 1.00 2.69 482 LEU D C 1
ATOM 5178 O O . LEU D 1 137 ? -6.339 30.435 2.902 1.00 3.55 482 LEU D O 1
ATOM 5183 N N . ASP D 1 138 ? -5.569 30.457 0.764 1.00 3.17 483 ASP D N 1
ATOM 5184 C CA . ASP D 1 138 ? -5.443 31.916 0.647 1.00 3.14 483 ASP D CA 1
ATOM 5185 C C . ASP D 1 138 ? -4.694 32.475 1.860 1.00 3.15 483 ASP D C 1
ATOM 5186 O O . ASP D 1 138 ? -5.006 33.549 2.371 1.00 3.58 483 ASP D O 1
ATOM 5191 N N . SER D 1 139 ? -3.685 31.725 2.307 1.00 3.08 484 SER D N 1
ATOM 5192 C CA . SER D 1 139 ? -3.117 31.953 3.620 1.00 3.14 484 SER D CA 1
ATOM 5193 C C . SER D 1 139 ? -2.447 33.311 3.824 1.00 2.90 484 SER D C 1
ATOM 5194 O O . SER D 1 139 ? -2.510 33.872 4.927 1.00 3.31 484 SER D O 1
ATOM 5197 N N . ILE D 1 140 ? -1.783 33.846 2.801 1.00 3.23 485 ILE D N 1
ATOM 5198 C CA . ILE D 1 140 ? -1.171 35.159 2.945 1.00 4.02 485 ILE D CA 1
ATOM 5199 C C . ILE D 1 140 ? -2.272 36.208 3.148 1.00 3.18 485 ILE D C 1
ATOM 5200 O O . ILE D 1 140 ? -2.240 36.985 4.114 1.00 4.36 485 ILE D O 1
ATOM 5205 N N . ALA D 1 141 ? -3.269 36.179 2.265 1.00 3.32 486 ALA D N 1
ATOM 5206 C CA . ALA D 1 141 ? -4.370 37.180 2.301 1.00 3.56 486 ALA D CA 1
ATOM 5207 C C . ALA D 1 141 ? -5.205 37.160 3.571 1.00 3.66 486 ALA D C 1
ATOM 5208 O O . ALA D 1 141 ? -5.533 38.221 4.125 1.00 4.01 486 ALA D O 1
ATOM 5210 N N . VAL D 1 142 ? -5.539 35.955 4.038 1.00 4.17 487 VAL D N 1
ATOM 5211 C CA . VAL D 1 142 ? -6.356 35.792 5.232 1.00 4.37 487 VAL D CA 1
ATOM 5212 C C . VAL D 1 142 ? -5.504 35.678 6.507 1.00 5.02 487 VAL D C 1
ATOM 5213 O O . VAL D 1 142 ? -6.041 35.428 7.591 1.00 6.29 487 VAL D O 1
ATOM 5217 N N . ASP D 1 143 ? -4.195 35.895 6.360 1.00 5.97 488 ASP D N 1
ATOM 5218 C CA . ASP D 1 143 ? -3.225 35.832 7.442 1.00 5.98 488 ASP D CA 1
ATOM 5219 C C . ASP D 1 143 ? -3.315 34.550 8.275 1.00 5.65 488 ASP D C 1
ATOM 5220 O O . ASP D 1 143 ? -3.253 34.594 9.503 1.00 6.18 488 ASP D O 1
ATOM 5225 N N . GLY D 1 144 ? -3.476 33.420 7.589 1.00 5.24 489 GLY D N 1
ATOM 5226 C CA . GLY D 1 144 ? -3.459 32.113 8.237 1.00 5.10 489 GLY D CA 1
ATOM 5227 C C . GLY D 1 144 ? -4.527 31.893 9.291 1.00 5.35 489 GLY D C 1
ATOM 5228 O O . GLY D 1 144 ? -4.308 31.126 10.232 1.00 5.81 489 GLY D O 1
ATOM 5229 N N . ALA D 1 145 ? -5.669 32.564 9.157 1.00 5.10 490 ALA D N 1
ATOM 5230 C CA . ALA D 1 145 ? -6.772 32.388 10.110 1.00 5.85 490 ALA D CA 1
ATOM 5231 C C . ALA D 1 145 ? -7.047 30.876 10.246 1.00 6.34 490 ALA D C 1
ATOM 5232 O O . ALA D 1 145 ? -7.126 30.163 9.242 1.00 4.96 490 ALA D O 1
ATOM 5234 N N . PRO D 1 146 ? -7.172 30.383 11.486 1.00 7.12 491 PRO D N 1
ATOM 5235 C CA . PRO D 1 146 ? -7.338 28.937 11.684 1.00 7.49 491 PRO D CA 1
ATOM 5236 C C . PRO D 1 146 ? -8.504 28.297 10.903 1.00 7.78 491 PRO D C 1
ATOM 5237 O O . PRO D 1 146 ? -8.380 27.160 10.429 1.00 9.47 491 PRO D O 1
ATOM 5241 N N . SER D 1 147 ? -9.602 29.035 10.756 1.00 6.97 492 SER D N 1
ATOM 5242 C CA . SER D 1 147 ? -10.807 28.555 10.081 1.00 7.69 492 SER D CA 1
ATOM 5243 C C . SER D 1 147 ? -10.780 28.731 8.568 1.00 6.28 492 SER D C 1
ATOM 5244 O O . SER D 1 147 ? -11.812 28.631 7.930 1.00 6.69 492 SER D O 1
ATOM 5247 N N . ARG D 1 148 ? -9.596 28.957 7.998 1.00 5.93 493 ARG D N 1
ATOM 5248 C CA . ARG D 1 148 ? -9.433 29.123 6.543 1.00 5.62 493 ARG D CA 1
ATOM 5249 C C . ARG D 1 148 ? -8.576 28.010 5.947 1.00 4.77 493 ARG D C 1
ATOM 5250 O O . ARG D 1 148 ? -8.030 28.144 4.854 1.00 5.42 493 ARG D O 1
ATOM 5258 N N . SER D 1 149 ? -8.486 26.895 6.667 1.00 4.57 494 SER D N 1
ATOM 5259 C CA . SER D 1 149 ? -7.817 25.698 6.172 1.00 4.70 494 SER D CA 1
ATOM 5260 C C . SER D 1 149 ? -8.800 24.560 5.951 1.00 4.81 494 SER D C 1
ATOM 5261 O O . SER D 1 149 ? -9.791 24.421 6.658 1.00 5.48 494 SER D O 1
ATOM 5264 N N . ILE D 1 150 ? -8.505 23.748 4.944 1.00 3.53 495 ILE D N 1
ATOM 5265 C CA . ILE D 1 150 ? -9.155 22.454 4.751 1.00 3.80 495 ILE D CA 1
ATOM 5266 C C . ILE D 1 150 ? -8.078 21.394 4.946 1.00 3.37 495 ILE D C 1
ATOM 5267 O O . ILE D 1 150 ? -7.022 21.705 5.459 1.00 3.51 495 ILE D O 1
ATOM 5272 N N . ASP D 1 151 ? -8.346 20.158 4.535 1.00 3.13 496 ASP D N 1
ATOM 5273 C CA . ASP D 1 151 ? -7.338 19.093 4.512 1.00 3.40 496 ASP D CA 1
ATOM 5274 C C . ASP D 1 151 ? -7.100 18.650 3.079 1.00 3.37 496 ASP D C 1
ATOM 5275 O O . ASP D 1 151 ? -7.991 18.714 2.233 1.00 3.55 496 ASP D O 1
ATOM 5280 N N . CYS D 1 152 ? -5.881 18.204 2.830 1.00 3.58 497 CYS D N 1
ATOM 5281 C CA . CYS D 1 152 ? -5.548 17.498 1.595 1.00 4.05 497 CYS D CA 1
ATOM 5282 C C . CYS D 1 152 ? -4.893 16.196 1.982 1.00 4.52 497 CYS D C 1
ATOM 5283 O O . CYS D 1 152 ? -3.890 16.191 2.684 1.00 5.02 497 CYS D O 1
ATOM 5286 N N . MET D 1 153 ? -5.498 15.088 1.578 1.00 4.64 498 MET D N 1
ATOM 5287 C CA . MET D 1 153 ? -4.954 13.761 1.815 1.00 4.48 498 MET D CA 1
ATOM 5288 C C . MET D 1 153 ? -4.334 13.214 0.545 1.00 3.59 498 MET D C 1
ATOM 5289 O O . MET D 1 153 ? -5.013 13.119 -0.482 1.00 4.66 498 MET D O 1
ATOM 5294 N N . LEU D 1 154 ? -3.049 12.891 0.599 1.00 3.27 499 LEU D N 1
ATOM 5295 C CA . LEU D 1 154 ? -2.431 12.163 -0.507 1.00 3.85 499 LEU D CA 1
ATOM 5296 C C . LEU D 1 154 ? -2.690 10.676 -0.281 1.00 3.80 499 LEU D C 1
ATOM 5297 O O . LEU D 1 154 ? -2.393 10.150 0.799 1.00 4.44 499 LEU D O 1
ATOM 5302 N N . ILE D 1 155 ? -3.207 10.000 -1.306 1.00 3.47 500 ILE D N 1
ATOM 5303 C CA . ILE D 1 155 ? -3.399 8.560 -1.259 1.00 4.30 500 ILE D CA 1
ATOM 5304 C C . ILE D 1 155 ? -2.417 7.963 -2.271 1.00 4.11 500 ILE D C 1
ATOM 5305 O O . ILE D 1 155 ? -2.314 8.450 -3.419 1.00 4.05 500 ILE D O 1
ATOM 5310 N N . ILE D 1 156 ? -1.690 6.951 -1.834 1.00 4.29 501 ILE D N 1
ATOM 5311 C CA . ILE D 1 156 ? -0.654 6.317 -2.644 1.00 5.42 501 ILE D CA 1
ATOM 5312 C C . ILE D 1 156 ? -1.122 4.920 -3.056 1.00 4.62 501 ILE D C 1
ATOM 5313 O O . ILE D 1 156 ? -1.473 4.074 -2.197 1.00 4.88 501 ILE D O 1
ATOM 5318 N N . ASN D 1 157 ? -1.146 4.678 -4.372 1.00 5.40 502 ASN D N 1
ATOM 5319 C CA . ASN D 1 157 ? -1.487 3.371 -4.939 1.00 6.07 502 ASN D CA 1
ATOM 5320 C C . ASN D 1 157 ? -2.896 2.866 -4.611 1.00 7.44 502 ASN D C 1
ATOM 5321 O O . ASN D 1 157 ? -3.134 1.662 -4.435 1.00 7.86 502 ASN D O 1
ATOM 5326 N N . LYS D 1 158 ? -3.846 3.787 -4.544 1.00 8.74 503 LYS D N 1
ATOM 5327 C CA . LYS D 1 158 ? -5.238 3.385 -4.679 1.00 10.03 503 LYS D CA 1
ATOM 5328 C C . LYS D 1 158 ? -5.380 2.693 -6.043 1.00 10.03 503 LYS D C 1
ATOM 5329 O O . LYS D 1 158 ? -4.890 3.219 -7.034 1.00 9.17 503 LYS D O 1
ATOM 5335 N N . PRO D 1 159 ? -6.044 1.518 -6.087 1.00 10.30 504 PRO D N 1
ATOM 5336 C CA . PRO D 1 159 ? -6.187 0.847 -7.382 1.00 10.72 504 PRO D CA 1
ATOM 5337 C C . PRO D 1 159 ? -7.073 1.638 -8.345 1.00 10.78 504 PRO D C 1
ATOM 5338 O O . PRO D 1 159 ? -8.125 2.133 -7.954 1.00 11.68 504 PRO D O 1
ATOM 5342 N N . LYS D 1 160 ? -6.628 1.775 -9.592 1.00 10.58 505 LYS D N 1
ATOM 5343 C CA . LYS D 1 160 ? -7.487 2.316 -10.655 1.00 10.69 505 LYS D CA 1
ATOM 5344 C C . LYS D 1 160 ? -7.129 1.712 -12.009 1.00 10.23 505 LYS D C 1
ATOM 5345 O O . LYS D 1 160 ? -5.966 1.634 -12.386 1.00 10.54 505 LYS D O 1
ATOM 5351 N N . GLY D 1 161 ? -8.155 1.294 -12.734 1.00 9.41 506 GLY D N 1
ATOM 5352 C CA . GLY D 1 161 ? -8.015 0.888 -14.142 1.00 9.44 506 GLY D CA 1
ATOM 5353 C C . GLY D 1 161 ? -6.870 -0.093 -14.380 1.00 9.23 506 GLY D C 1
ATOM 5354 O O . GLY D 1 161 ? -6.816 -1.159 -13.747 1.00 10.74 506 GLY D O 1
ATOM 5355 N N . VAL D 1 162 ? -5.963 0.258 -15.290 1.00 8.04 507 VAL D N 1
ATOM 5356 C CA . VAL D 1 162 ? -4.770 -0.536 -15.553 1.00 8.56 507 VAL D CA 1
ATOM 5357 C C . VAL D 1 162 ? -3.511 0.183 -15.066 1.00 8.41 507 VAL D C 1
ATOM 5358 O O . VAL D 1 162 ? -2.401 -0.115 -15.505 1.00 9.83 507 VAL D O 1
ATOM 5362 N N . ALA D 1 163 ? -3.680 1.110 -14.124 1.00 7.33 508 ALA D N 1
ATOM 5363 C CA . ALA D 1 163 ? -2.538 1.816 -13.552 1.00 7.89 508 ALA D CA 1
ATOM 5364 C C . ALA D 1 163 ? -1.672 0.873 -12.743 1.00 6.16 508 ALA D C 1
ATOM 5365 O O . ALA D 1 163 ? -2.190 0.049 -12.026 1.00 7.61 508 ALA D O 1
ATOM 5367 N N . THR D 1 164 ? -0.354 1.018 -12.834 1.00 7.73 509 THR D N 1
ATOM 5368 C CA . THR D 1 164 ? 0.534 0.303 -11.928 1.00 7.03 509 THR D CA 1
ATOM 5369 C C . THR D 1 164 ? 0.763 1.117 -10.644 1.00 6.78 509 THR D C 1
ATOM 5370 O O . THR D 1 164 ? 0.867 0.550 -9.569 1.00 7.64 509 THR D O 1
ATOM 5374 N N . TYR D 1 165 ? 0.818 2.434 -10.792 1.00 6.66 510 TYR D N 1
ATOM 5375 C CA . TYR D 1 165 ? 0.964 3.361 -9.641 1.00 6.01 510 TYR D CA 1
ATOM 5376 C C . TYR D 1 165 ? -0.060 4.463 -9.718 1.00 5.59 510 TYR D C 1
ATOM 5377 O O . TYR D 1 165 ? -0.416 4.918 -10.809 1.00 5.91 510 TYR D O 1
ATOM 5386 N N . THR D 1 166 ? -0.503 4.937 -8.554 1.00 4.96 511 THR D N 1
ATOM 5387 C CA . THR D 1 166 ? -1.366 6.116 -8.542 1.00 4.98 511 THR D CA 1
ATOM 5388 C C . THR D 1 166 ? -0.996 7.053 -7.404 1.00 4.56 511 THR D C 1
ATOM 5389 O O . THR D 1 166 ? -0.530 6.601 -6.374 1.00 3.87 511 THR D O 1
ATOM 5393 N N . LEU D 1 167 ? -1.201 8.342 -7.641 1.00 4.53 512 LEU D N 1
ATOM 5394 C CA . LEU D 1 167 ? -1.161 9.360 -6.580 1.00 4.34 512 LEU D CA 1
ATOM 5395 C C . LEU D 1 167 ? -2.473 10.114 -6.664 1.00 4.04 512 LEU D C 1
ATOM 5396 O O . LEU D 1 167 ? -2.836 10.590 -7.764 1.00 4.60 512 LEU D O 1
ATOM 5401 N N . THR D 1 168 ? -3.193 10.210 -5.538 1.00 4.12 513 THR D N 1
ATOM 5402 C CA . THR D 1 168 ? -4.468 10.917 -5.494 1.00 3.98 513 THR D CA 1
ATOM 5403 C C . THR D 1 168 ? -4.371 12.055 -4.478 1.00 3.75 513 THR D C 1
ATOM 5404 O O . THR D 1 168 ? -3.947 11.834 -3.370 1.00 5.12 513 THR D O 1
ATOM 5408 N N . PHE D 1 169 ? -4.721 13.263 -4.907 1.00 3.22 514 PHE D N 1
ATOM 5409 C CA . PHE D 1 169 ? -4.903 14.410 -4.004 1.00 3.22 514 PHE D CA 1
ATOM 5410 C C . PHE D 1 169 ? -6.379 14.548 -3.726 1.00 4.50 514 PHE D C 1
ATOM 5411 O O . PHE D 1 169 ? -7.137 14.903 -4.624 1.00 4.72 514 PHE D O 1
ATOM 5419 N N . ARG D 1 170 ? -6.778 14.253 -2.495 1.00 5.19 515 ARG D N 1
ATOM 5420 C CA . ARG D 1 170 ? -8.178 14.307 -2.095 1.00 4.58 515 ARG D CA 1
ATOM 5421 C C . ARG D 1 170 ? -8.354 15.514 -1.192 1.00 4.59 515 ARG D C 1
ATOM 5422 O O . ARG D 1 170 ? -7.684 15.617 -0.173 1.00 5.41 515 ARG D O 1
ATOM 5430 N N . PHE D 1 171 ? -9.212 16.436 -1.585 1.00 4.51 516 PHE D N 1
ATOM 5431 C CA . PHE D 1 171 ? -9.526 17.628 -0.793 1.00 4.39 516 PHE D CA 1
ATOM 5432 C C . PHE D 1 171 ? -10.781 17.390 0.033 1.00 4.72 516 PHE D C 1
ATOM 5433 O O . PHE D 1 171 ? -11.833 17.006 -0.505 1.00 5.41 516 PHE D O 1
ATOM 5441 N N . LEU D 1 172 ? -10.637 17.603 1.347 1.00 5.18 517 LEU D N 1
ATOM 5442 C CA . LEU D 1 172 ? -11.575 17.115 2.355 1.00 5.87 517 LEU D CA 1
ATOM 5443 C C . LEU D 1 172 ? -11.807 18.182 3.428 1.00 5.04 517 LEU D C 1
ATOM 5444 O O . LEU D 1 172 ? -10.970 19.063 3.636 1.00 3.68 517 LEU D O 1
ATOM 5449 N N . ASN D 1 173 ? -12.917 18.018 4.134 1.00 4.50 518 ASN D N 1
ATOM 5450 C CA . ASN D 1 173 ? -13.208 18.767 5.354 1.00 4.35 518 ASN D CA 1
ATOM 5451 C C . ASN D 1 173 ? -13.363 20.250 5.085 1.00 4.65 518 ASN D C 1
ATOM 5452 O O . ASN D 1 173 ? -12.929 21.096 5.860 1.00 4.29 518 ASN D O 1
ATOM 5457 N N . PHE D 1 174 ? -14.063 20.543 3.998 1.00 5.26 519 PHE D N 1
ATOM 5458 C CA . PHE D 1 174 ? -14.494 21.901 3.699 1.00 5.67 519 PHE D CA 1
ATOM 5459 C C . PHE D 1 174 ? -15.399 22.458 4.794 1.00 6.12 519 PHE D C 1
ATOM 5460 O O . PHE D 1 174 ? -15.474 23.654 4.975 1.00 6.05 519 PHE D O 1
ATOM 5468 N N . ASN D 1 175 ? -16.064 21.581 5.536 1.00 7.61 520 ASN D N 1
ATOM 5469 C CA . ASN D 1 175 ? -16.848 22.012 6.708 1.00 9.24 520 ASN D CA 1
ATOM 5470 C C . ASN D 1 175 ? -16.032 22.655 7.856 1.00 9.13 520 ASN D C 1
ATOM 5471 O O . ASN D 1 175 ? -16.597 23.240 8.781 1.00 10.13 520 ASN D O 1
ATOM 5476 N N . ARG D 1 176 ? -14.711 22.538 7.814 1.00 9.24 521 ARG D N 1
ATOM 5477 C CA . ARG D 1 176 ? -13.830 23.254 8.735 1.00 9.50 521 ARG D CA 1
ATOM 5478 C C . ARG D 1 176 ? -13.817 24.758 8.479 1.00 8.50 521 ARG D C 1
ATOM 5479 O O . ARG D 1 176 ? -13.416 25.539 9.356 1.00 9.18 521 ARG D O 1
ATOM 5487 N N . LEU D 1 177 ? -14.189 25.168 7.261 1.00 6.98 522 LEU D N 1
ATOM 5488 C CA . LEU D 1 177 ? -14.048 26.566 6.881 1.00 6.72 522 LEU D CA 1
ATOM 5489 C C . LEU D 1 177 ? -15.111 27.399 7.570 1.00 6.68 522 LEU D C 1
ATOM 5490 O O . LEU D 1 177 ? -16.257 26.953 7.738 1.00 7.31 522 LEU D O 1
ATOM 5495 N N . SER D 1 178 ? -14.740 28.613 7.954 1.00 6.55 523 SER D N 1
ATOM 5496 C CA . SER D 1 178 ? -15.728 29.532 8.512 1.00 6.81 523 SER D CA 1
ATOM 5497 C C . SER D 1 178 ? -16.582 30.212 7.466 1.00 7.06 523 SER D C 1
ATOM 5498 O O . SER D 1 178 ? -17.627 30.782 7.783 1.00 7.84 523 SER D O 1
ATOM 5501 N N . GLY D 1 179 ? -16.166 30.157 6.212 1.00 6.66 524 GLY D N 1
ATOM 5502 C CA . GLY D 1 179 ? -16.957 30.751 5.140 1.00 6.78 524 GLY D CA 1
ATOM 5503 C C . GLY D 1 179 ? -16.261 30.602 3.808 1.00 6.15 524 GLY D C 1
ATOM 5504 O O . GLY D 1 179 ? -15.232 29.917 3.718 1.00 6.68 524 GLY D O 1
ATOM 5505 N N . GLY D 1 180 ? -16.781 31.279 2.784 1.00 6.51 525 GLY D N 1
ATOM 5506 C CA . GLY D 1 180 ? -16.200 31.221 1.454 1.00 6.41 525 GLY D CA 1
ATOM 5507 C C . GLY D 1 180 ? -14.759 31.688 1.472 1.00 5.80 525 GLY D C 1
ATOM 5508 O O . GLY D 1 180 ? -14.429 32.666 2.131 1.00 6.26 525 GLY D O 1
ATOM 5509 N N . THR D 1 181 ? -13.920 30.955 0.761 1.00 5.24 526 THR D N 1
ATOM 5510 C CA . THR D 1 181 ? -12.496 31.170 0.767 1.00 5.23 526 THR D CA 1
ATOM 5511 C C . THR D 1 181 ? -11.965 30.849 -0.603 1.00 5.11 526 THR D C 1
ATOM 5512 O O . THR D 1 181 ? -12.387 29.867 -1.213 1.00 4.96 526 THR D O 1
ATOM 5516 N N . LEU D 1 182 ? -11.054 31.675 -1.092 1.00 4.51 527 LEU D N 1
ATOM 5517 C CA . LEU D 1 182 ? -10.400 31.389 -2.364 1.00 5.12 527 LEU D CA 1
ATOM 5518 C C . LEU D 1 182 ? -9.653 30.055 -2.278 1.00 4.95 527 LEU D C 1
ATOM 5519 O O . LEU D 1 182 ? -8.864 29.837 -1.337 1.00 4.84 527 LEU D O 1
ATOM 5524 N N . PHE D 1 183 ? -9.868 29.193 -3.273 1.00 4.52 528 PHE D N 1
ATOM 5525 C CA . PHE D 1 183 ? -9.191 27.921 -3.370 1.00 4.96 528 PHE D CA 1
ATOM 5526 C C . PHE D 1 183 ? -7.800 28.128 -3.959 1.00 4.84 528 PHE D C 1
ATOM 5527 O O . PHE D 1 183 ? -7.500 27.716 -5.082 1.00 4.93 528 PHE D O 1
ATOM 5535 N N . LYS D 1 184 ? -6.951 28.754 -3.152 1.00 4.70 529 LYS D N 1
ATOM 5536 C CA . LYS D 1 184 ? -5.566 29.022 -3.485 1.00 4.37 529 LYS D CA 1
ATOM 5537 C C . LYS D 1 184 ? -4.710 28.340 -2.422 1.00 4.09 529 LYS D C 1
ATOM 5538 O O . LYS D 1 184 ? -4.500 28.885 -1.353 1.00 3.80 529 LYS D O 1
ATOM 5544 N N . THR D 1 185 ? -4.269 27.124 -2.686 1.00 2.78 530 THR D N 1
ATOM 5545 C CA . THR D 1 185 ? -3.723 26.302 -1.604 1.00 2.61 530 THR D CA 1
ATOM 5546 C C . THR D 1 185 ? -2.328 26.743 -1.269 1.00 2.17 530 THR D C 1
ATOM 5547 O O . THR D 1 185 ? -1.618 27.314 -2.102 1.00 2.31 530 THR D O 1
ATOM 5551 N N . ASP D 1 186 ? -1.939 26.455 -0.031 1.00 2.94 531 ASP D N 1
ATOM 5552 C CA . ASP D 1 186 ? -0.533 26.473 0.345 1.00 3.18 531 ASP D CA 1
ATOM 5553 C C . ASP D 1 186 ? 0.261 25.557 -0.556 1.00 2.54 531 ASP D C 1
ATOM 5554 O O . ASP D 1 186 ? -0.280 24.721 -1.271 1.00 3.05 531 ASP D O 1
ATOM 5559 N N . VAL D 1 187 ? 1.580 25.710 -0.484 1.00 3.12 532 VAL D N 1
ATOM 5560 C CA . VAL D 1 187 ? 2.504 24.723 -1.028 1.00 3.04 532 VAL D CA 1
ATOM 5561 C C . VAL D 1 187 ? 2.446 23.512 -0.083 1.00 3.17 532 VAL D C 1
ATOM 5562 O O . VAL D 1 187 ? 2.680 23.657 1.145 1.00 2.79 532 VAL D O 1
ATOM 5566 N N . LEU D 1 188 ? 2.049 22.363 -0.649 1.00 2.46 533 LEU D N 1
ATOM 5567 C CA . LEU D 1 188 ? 1.856 21.108 0.048 1.00 3.49 533 LEU D CA 1
ATOM 5568 C C . LEU D 1 188 ? 3.051 20.191 -0.206 1.00 3.88 533 LEU D C 1
ATOM 5569 O O . LEU D 1 188 ? 3.527 20.100 -1.338 1.00 3.77 533 LEU D O 1
ATOM 5574 N N . THR D 1 189 ? 3.505 19.477 0.832 1.00 4.13 534 THR D N 1
ATOM 5575 C CA . THR D 1 189 ? 4.608 18.544 0.686 1.00 4.14 534 THR D CA 1
ATOM 5576 C C . THR D 1 189 ? 4.206 17.197 1.264 1.00 4.00 534 THR D C 1
ATOM 5577 O O . THR D 1 189 ? 3.634 17.115 2.349 1.00 5.62 534 THR D O 1
ATOM 5581 N N . PHE D 1 190 ? 4.502 16.150 0.509 1.00 2.00 535 PHE D N 1
ATOM 5582 C CA . PHE D 1 190 ? 4.355 14.784 0.938 1.00 3.16 535 PHE D CA 1
ATOM 5583 C C . PHE D 1 190 ? 5.644 14.023 0.573 1.00 2.91 535 PHE D C 1
ATOM 5584 O O . PHE D 1 190 ? 6.436 14.468 -0.264 1.00 4.49 535 PHE D O 1
ATOM 5592 N N . THR D 1 191 ? 5.861 12.866 1.213 1.00 2.95 536 THR D N 1
ATOM 5593 C CA . THR D 1 191 ? 7.057 12.079 0.996 1.00 3.82 536 THR D CA 1
ATOM 5594 C C . THR D 1 191 ? 6.692 10.600 0.952 1.00 3.76 536 THR D C 1
ATOM 5595 O O . THR D 1 191 ? 5.867 10.128 1.722 1.00 3.84 536 THR D O 1
ATOM 5599 N N . TYR D 1 192 ? 7.332 9.867 0.055 1.00 3.28 537 TYR D N 1
ATOM 5600 C CA . TYR D 1 192 ? 7.194 8.411 0.018 1.00 3.53 537 TYR D CA 1
ATOM 5601 C C . TYR D 1 192 ? 8.465 7.763 -0.515 1.00 3.20 537 TYR D C 1
ATOM 5602 O O . TYR D 1 192 ? 9.307 8.414 -1.162 1.00 3.57 537 TYR D O 1
ATOM 5611 N N . VAL D 1 193 ? 8.603 6.475 -0.257 1.00 4.24 538 VAL D N 1
ATOM 5612 C CA . VAL D 1 193 ? 9.756 5.717 -0.729 1.00 3.66 538 VAL D CA 1
ATOM 5613 C C . VAL D 1 193 ? 9.661 5.465 -2.226 1.00 4.04 538 VAL D C 1
ATOM 5614 O O . VAL D 1 193 ? 8.640 4.973 -2.712 1.00 4.65 538 VAL D O 1
ATOM 5618 N N . GLY D 1 194 ? 10.719 5.824 -2.951 1.00 4.43 539 GLY D N 1
ATOM 5619 C CA . GLY D 1 194 ? 10.766 5.652 -4.396 1.00 4.46 539 GLY D CA 1
ATOM 5620 C C . GLY D 1 194 ? 10.919 4.200 -4.839 1.00 4.52 539 GLY D C 1
ATOM 5621 O O . GLY D 1 194 ? 11.456 3.337 -4.129 1.00 4.55 539 GLY D O 1
ATOM 5622 N N . GLU D 1 195 ? 10.404 3.938 -6.027 1.00 6.23 540 GLU D N 1
ATOM 5623 C CA . GLU D 1 195 ? 10.578 2.662 -6.679 1.00 6.29 540 GLU D CA 1
ATOM 5624 C C . GLU D 1 195 ? 12.047 2.450 -7.100 1.00 7.09 540 GLU D C 1
ATOM 5625 O O . GLU D 1 195 ? 12.799 3.405 -7.302 1.00 6.49 540 GLU D O 1
ATOM 5631 N N . ASN D 1 196 ? 12.440 1.185 -7.227 1.00 7.51 541 ASN D N 1
ATOM 5632 C CA . ASN D 1 196 ? 13.789 0.817 -7.689 1.00 8.46 541 ASN D CA 1
ATOM 5633 C C . ASN D 1 196 ? 13.845 0.720 -9.210 1.00 9.85 541 ASN D C 1
ATOM 5634 O O . ASN D 1 196 ? 12.861 0.341 -9.841 1.00 10.47 541 ASN D O 1
ATOM 5639 N N . GLN D 1 197 ? 14.994 1.047 -9.787 1.00 12.22 542 GLN D N 1
ATOM 5640 C CA . GLN D 1 197 ? 15.187 0.951 -11.235 1.00 13.22 542 GLN D CA 1
ATOM 5641 C C . GLN D 1 197 ? 14.869 -0.470 -11.715 1.00 15.10 542 GLN D C 1
ATOM 5642 O O . GLN D 1 197 ? 15.112 -1.466 -11.001 1.00 16.45 542 GLN D O 1
ATOM 5649 N N . ALA E 1 16 ? 16.925 -20.097 66.405 1.00 11.76 361 ALA E N 1
ATOM 5650 C CA . ALA E 1 16 ? 17.555 -19.535 65.191 1.00 9.33 361 ALA E CA 1
ATOM 5651 C C . ALA E 1 16 ? 16.859 -20.101 63.954 1.00 9.05 361 ALA E C 1
ATOM 5652 O O . ALA E 1 16 ? 16.218 -21.138 64.019 1.00 9.69 361 ALA E O 1
ATOM 5654 N N . PRO E 1 17 ? 16.993 -19.430 62.808 1.00 7.38 362 PRO E N 1
ATOM 5655 C CA . PRO E 1 17 ? 16.448 -19.959 61.556 1.00 6.14 362 PRO E CA 1
ATOM 5656 C C . PRO E 1 17 ? 17.292 -21.099 61.032 1.00 5.49 362 PRO E C 1
ATOM 5657 O O . PRO E 1 17 ? 18.425 -21.295 61.464 1.00 6.33 362 PRO E O 1
ATOM 5661 N N . ILE E 1 18 ? 16.739 -21.857 60.107 1.00 4.43 363 ILE E N 1
ATOM 5662 C CA . ILE E 1 18 ? 17.523 -22.909 59.456 1.00 4.41 363 ILE E CA 1
ATOM 5663 C C . ILE E 1 18 ? 16.880 -23.250 58.116 1.00 3.48 363 ILE E C 1
ATOM 5664 O O . ILE E 1 18 ? 15.663 -23.299 58.021 1.00 3.49 363 ILE E O 1
ATOM 5669 N N . THR E 1 19 ? 17.722 -23.478 57.111 1.00 2.96 364 THR E N 1
ATOM 5670 C CA . THR E 1 19 ? 17.307 -23.886 55.770 1.00 2.69 364 THR E CA 1
ATOM 5671 C C . THR E 1 19 ? 17.933 -25.224 55.423 1.00 2.90 364 THR E C 1
ATOM 5672 O O . THR E 1 19 ? 19.143 -25.387 55.545 1.00 3.11 364 THR E O 1
ATOM 5676 N N . LEU E 1 20 ? 17.088 -26.163 55.002 1.00 3.07 365 LEU E N 1
ATOM 5677 C CA . LEU E 1 20 ? 17.509 -27.408 54.400 1.00 2.65 365 LEU E CA 1
ATOM 5678 C C . LEU E 1 20 ? 17.148 -27.358 52.926 1.00 2.72 365 LEU E C 1
ATOM 5679 O O . LEU E 1 20 ? 16.045 -26.925 52.552 1.00 2.90 365 LEU E O 1
ATOM 5684 N N . TRP E 1 21 ? 18.038 -27.834 52.067 1.00 2.61 366 TRP E N 1
ATOM 5685 C CA . TRP E 1 21 ? 17.794 -27.753 50.625 1.00 2.18 366 TRP E CA 1
ATOM 5686 C C . TRP E 1 21 ? 18.639 -28.759 49.843 1.00 2.35 366 TRP E C 1
ATOM 5687 O O . TRP E 1 21 ? 19.505 -29.395 50.366 1.00 2.10 366 TRP E O 1
ATOM 5698 N N . THR E 1 22 ? 18.351 -28.834 48.549 1.00 2.33 367 THR E N 1
ATOM 5699 C CA . THR E 1 22 ? 19.053 -29.695 47.595 1.00 2.69 367 THR E CA 1
ATOM 5700 C C . THR E 1 22 ? 20.313 -29.020 47.043 1.00 3.54 367 THR E C 1
ATOM 5701 O O . THR E 1 22 ? 21.131 -29.645 46.345 1.00 4.27 367 THR E O 1
ATOM 5705 N N . GLY E 1 23 ? 20.465 -27.732 47.327 1.00 3.36 368 GLY E N 1
ATOM 5706 C CA . GLY E 1 23 ? 21.440 -26.903 46.636 1.00 4.65 368 GLY E CA 1
ATOM 5707 C C . GLY E 1 23 ? 20.934 -26.485 45.265 1.00 4.62 368 GLY E C 1
ATOM 5708 O O . GLY E 1 23 ? 19.906 -26.969 44.781 1.00 4.84 368 GLY E O 1
ATOM 5709 N N . PRO E 1 24 ? 21.679 -25.611 44.588 1.00 6.08 369 PRO E N 1
ATOM 5710 C CA . PRO E 1 24 ? 21.298 -25.200 43.237 1.00 7.04 369 PRO E CA 1
ATOM 5711 C C . PRO E 1 24 ? 21.668 -26.289 42.230 1.00 7.85 369 PRO E C 1
ATOM 5712 O O . PRO E 1 24 ? 22.529 -27.130 42.507 1.00 8.79 369 PRO E O 1
ATOM 5716 N N . GLY E 1 25 ? 21.026 -26.269 41.072 1.00 9.05 370 GLY E N 1
ATOM 5717 C CA . GLY E 1 25 ? 21.366 -27.199 40.009 1.00 9.05 370 GLY E CA 1
ATOM 5718 C C . GLY E 1 25 ? 21.381 -28.618 40.544 1.00 9.34 370 GLY E C 1
ATOM 5719 O O . GLY E 1 25 ? 22.404 -29.301 40.505 1.00 10.86 370 GLY E O 1
ATOM 5720 N N . PRO E 1 26 ? 20.229 -29.070 41.070 1.00 9.34 371 PRO E N 1
ATOM 5721 C CA . PRO E 1 26 ? 20.133 -30.441 41.523 1.00 9.25 371 PRO E CA 1
ATOM 5722 C C . PRO E 1 26 ? 20.314 -31.435 40.387 1.00 8.78 371 PRO E C 1
ATOM 5723 O O . PRO E 1 26 ? 20.075 -31.133 39.226 1.00 8.78 371 PRO E O 1
ATOM 5727 N N . SER E 1 27 ? 20.792 -32.610 40.738 1.00 8.23 372 SER E N 1
ATOM 5728 C CA . SER E 1 27 ? 20.819 -33.721 39.810 1.00 8.43 372 SER E CA 1
ATOM 5729 C C . SER E 1 27 ? 19.398 -34.223 39.561 1.00 8.01 372 SER E C 1
ATOM 5730 O O . SER E 1 27 ? 18.423 -33.685 40.093 1.00 8.96 372 SER E O 1
ATOM 5733 N N . ILE E 1 28 ? 19.279 -35.293 38.785 1.00 6.74 373 ILE E N 1
ATOM 5734 C CA . ILE E 1 28 ? 17.970 -35.929 38.552 1.00 6.34 373 ILE E CA 1
ATOM 5735 C C . ILE E 1 28 ? 17.685 -36.787 39.790 1.00 6.58 373 ILE E C 1
ATOM 5736 O O . ILE E 1 28 ? 18.105 -37.946 39.893 1.00 8.28 373 ILE E O 1
ATOM 5741 N N . ASN E 1 29 ? 17.019 -36.148 40.742 1.00 5.34 374 ASN E N 1
ATOM 5742 C CA . ASN E 1 29 ? 16.884 -36.608 42.119 1.00 4.91 374 ASN E CA 1
ATOM 5743 C C . ASN E 1 29 ? 15.436 -36.939 42.501 1.00 4.35 374 ASN E C 1
ATOM 5744 O O . ASN E 1 29 ? 15.161 -37.194 43.661 1.00 4.67 374 ASN E O 1
ATOM 5749 N N . GLY E 1 30 ? 14.509 -36.905 41.539 1.00 3.93 375 GLY E N 1
ATOM 5750 C CA . GLY E 1 30 ? 13.124 -37.321 41.764 1.00 4.49 375 GLY E CA 1
ATOM 5751 C C . GLY E 1 30 ? 12.921 -38.643 41.060 1.00 4.70 375 GLY E C 1
ATOM 5752 O O . GLY E 1 30 ? 13.034 -38.709 39.842 1.00 4.85 375 GLY E O 1
ATOM 5753 N N . PHE E 1 31 ? 12.656 -39.683 41.845 1.00 4.76 376 PHE E N 1
ATOM 5754 C CA . PHE E 1 31 ? 12.579 -41.038 41.324 1.00 5.92 376 PHE E CA 1
ATOM 5755 C C . PHE E 1 31 ? 11.148 -41.522 41.234 1.00 6.80 376 PHE E C 1
ATOM 5756 O O . PHE E 1 31 ? 10.360 -41.280 42.133 1.00 7.39 376 PHE E O 1
ATOM 5764 N N . ILE E 1 32 ? 10.831 -42.230 40.152 1.00 7.35 377 ILE E N 1
ATOM 5765 C CA . ILE E 1 32 ? 9.545 -42.883 40.006 1.00 8.45 377 ILE E CA 1
ATOM 5766 C C . ILE E 1 32 ? 9.899 -44.313 39.629 1.00 9.47 377 ILE E C 1
ATOM 5767 O O . ILE E 1 32 ? 10.604 -44.548 38.647 1.00 8.45 377 ILE E O 1
ATOM 5772 N N . ASN E 1 33 ? 9.494 -45.247 40.486 1.00 10.67 378 ASN E N 1
ATOM 5773 C CA . ASN E 1 33 ? 9.787 -46.664 40.306 1.00 11.67 378 ASN E CA 1
ATOM 5774 C C . ASN E 1 33 ? 11.279 -46.865 40.106 1.00 12.67 378 ASN E C 1
ATOM 5775 O O . ASN E 1 33 ? 11.719 -47.555 39.172 1.00 14.00 378 ASN E O 1
ATOM 5780 N N . ASP E 1 34 ? 12.035 -46.205 40.980 1.00 12.93 379 ASP E N 1
ATOM 5781 C CA . ASP E 1 34 ? 13.485 -46.330 41.097 1.00 13.46 379 ASP E CA 1
ATOM 5782 C C . ASP E 1 34 ? 14.250 -45.811 39.888 1.00 13.02 379 ASP E C 1
ATOM 5783 O O . ASP E 1 34 ? 15.441 -46.064 39.772 1.00 14.58 379 ASP E O 1
ATOM 5788 N N . THR E 1 35 ? 13.579 -45.040 39.038 1.00 11.71 380 THR E N 1
ATOM 5789 C CA . THR E 1 35 ? 14.168 -44.424 37.856 1.00 11.10 380 THR E CA 1
ATOM 5790 C C . THR E 1 35 ? 14.218 -42.905 38.030 1.00 9.71 380 THR E C 1
ATOM 5791 O O . THR E 1 35 ? 13.198 -42.290 38.272 1.00 7.72 380 THR E O 1
ATOM 5795 N N . PRO E 1 36 ? 15.414 -42.302 37.919 1.00 9.32 381 PRO E N 1
ATOM 5796 C CA . PRO E 1 36 ? 15.518 -40.843 38.034 1.00 8.78 381 PRO E CA 1
ATOM 5797 C C . PRO E 1 36 ? 14.859 -40.163 36.843 1.00 8.13 381 PRO E C 1
ATOM 5798 O O . PRO E 1 36 ? 15.271 -40.394 35.701 1.00 8.88 381 PRO E O 1
ATOM 5802 N N . VAL E 1 37 ? 13.821 -39.363 37.092 1.00 6.67 382 VAL E N 1
ATOM 5803 C CA . VAL E 1 37 ? 13.058 -38.736 36.008 1.00 6.91 382 VAL E CA 1
ATOM 5804 C C . VAL E 1 37 ? 12.813 -37.239 36.132 1.00 5.41 382 VAL E C 1
ATOM 5805 O O . VAL E 1 37 ? 12.436 -36.612 35.150 1.00 6.37 382 VAL E O 1
ATOM 5809 N N . ILE E 1 38 ? 12.961 -36.672 37.330 1.00 4.17 383 ILE E N 1
ATOM 5810 C CA . ILE E 1 38 ? 12.693 -35.242 37.543 1.00 4.97 383 ILE E CA 1
ATOM 5811 C C . ILE E 1 38 ? 13.820 -34.638 38.374 1.00 4.14 383 ILE E C 1
ATOM 5812 O O . ILE E 1 38 ? 14.290 -35.244 39.352 1.00 4.74 383 ILE E O 1
ATOM 5817 N N . ARG E 1 39 ? 14.259 -33.462 37.956 1.00 3.81 384 ARG E N 1
ATOM 5818 C CA . ARG E 1 39 ? 15.193 -32.658 38.723 1.00 4.39 384 ARG E CA 1
ATOM 5819 C C . ARG E 1 39 ? 14.387 -31.765 39.655 1.00 3.88 384 ARG E C 1
ATOM 5820 O O . ARG E 1 39 ? 13.585 -30.942 39.191 1.00 4.53 384 ARG E O 1
ATOM 5828 N N . CYS E 1 40 ? 14.625 -31.917 40.953 1.00 2.88 385 CYS E N 1
ATOM 5829 C CA . CYS E 1 40 ? 13.822 -31.266 41.981 1.00 3.16 385 CYS E CA 1
ATOM 5830 C C . CYS E 1 40 ? 14.704 -30.291 42.776 1.00 2.83 385 CYS E C 1
ATOM 5831 O O . CYS E 1 40 ? 15.649 -30.708 43.457 1.00 3.74 385 CYS E O 1
ATOM 5834 N N . PHE E 1 41 ? 14.373 -29.017 42.705 1.00 2.59 386 PHE E N 1
ATOM 5835 C CA . PHE E 1 41 ? 14.976 -28.016 43.562 1.00 2.23 386 PHE E CA 1
ATOM 5836 C C . PHE E 1 41 ? 14.016 -27.828 44.719 1.00 2.78 386 PHE E C 1
ATOM 5837 O O . PHE E 1 41 ? 12.886 -27.436 44.505 1.00 2.85 386 PHE E O 1
ATOM 5845 N N . ILE E 1 42 ? 14.468 -28.125 45.936 1.00 2.39 387 ILE E N 1
ATOM 5846 C CA . ILE E 1 42 ? 13.594 -28.052 47.105 1.00 2.77 387 ILE E CA 1
ATOM 5847 C C . ILE E 1 42 ? 14.329 -27.316 48.209 1.00 2.30 387 ILE E C 1
ATOM 5848 O O . ILE E 1 42 ? 15.490 -27.623 48.492 1.00 2.78 387 ILE E O 1
ATOM 5853 N N . CYS E 1 43 ? 13.641 -26.381 48.850 1.00 3.78 388 CYS E N 1
ATOM 5854 C CA . CYS E 1 43 ? 14.213 -25.536 49.885 1.00 3.91 388 CYS E CA 1
ATOM 5855 C C . CYS E 1 43 ? 13.170 -25.418 50.975 1.00 3.66 388 CYS E C 1
ATOM 5856 O O . CYS E 1 43 ? 12.028 -25.026 50.700 1.00 4.30 388 CYS E O 1
ATOM 5859 N N . LEU E 1 44 ? 13.540 -25.847 52.183 1.00 2.70 389 LEU E N 1
ATOM 5860 C CA . LEU E 1 44 ? 12.704 -25.716 53.377 1.00 2.86 389 LEU E CA 1
ATOM 5861 C C . LEU E 1 44 ? 13.348 -24.694 54.285 1.00 2.65 389 LEU E C 1
ATOM 5862 O O . LEU E 1 44 ? 14.420 -24.958 54.855 1.00 3.34 389 LEU E O 1
ATOM 5867 N N . THR E 1 45 ? 12.741 -23.520 54.406 1.00 2.62 390 THR E N 1
ATOM 5868 C CA . THR E 1 45 ? 13.324 -22.451 55.205 1.00 2.75 390 THR E CA 1
ATOM 5869 C C . THR E 1 45 ? 12.483 -22.166 56.419 1.00 2.66 390 THR E C 1
ATOM 5870 O O . THR E 1 45 ? 11.362 -21.711 56.283 1.00 2.47 390 THR E O 1
ATOM 5874 N N . ARG E 1 46 ? 13.036 -22.463 57.591 1.00 2.98 391 ARG E N 1
ATOM 5875 C CA . ARG E 1 46 ? 12.395 -22.166 58.859 1.00 3.00 391 ARG E CA 1
ATOM 5876 C C . ARG E 1 46 ? 12.870 -20.822 59.363 1.00 2.68 391 ARG E C 1
ATOM 5877 O O . ARG E 1 46 ? 14.078 -20.595 59.535 1.00 3.71 391 ARG E O 1
ATOM 5885 N N . ASP E 1 47 ? 11.926 -19.920 59.584 1.00 2.98 392 ASP E N 1
ATOM 5886 C CA . ASP E 1 47 ? 12.219 -18.660 60.259 1.00 3.53 392 ASP E CA 1
ATOM 5887 C C . ASP E 1 47 ? 11.715 -18.776 61.687 1.00 3.67 392 ASP E C 1
ATOM 5888 O O . ASP E 1 47 ? 11.978 -19.796 62.296 1.00 4.54 392 ASP E O 1
ATOM 5893 N N . SER E 1 48 ? 11.045 -17.784 62.272 1.00 3.26 393 SER E N 1
ATOM 5894 C CA . SER E 1 48 ? 10.779 -17.876 63.707 1.00 4.01 393 SER E CA 1
ATOM 5895 C C . SER E 1 48 ? 9.853 -19.024 64.050 1.00 4.11 393 SER E C 1
ATOM 5896 O O . SER E 1 48 ? 10.068 -19.742 65.017 1.00 4.93 393 SER E O 1
ATOM 5899 N N . ASN E 1 49 ? 8.793 -19.176 63.260 1.00 3.27 394 ASN E N 1
ATOM 5900 C CA . ASN E 1 49 ? 7.722 -20.134 63.551 1.00 3.50 394 ASN E CA 1
ATOM 5901 C C . ASN E 1 49 ? 7.287 -20.976 62.354 1.00 3.25 394 ASN E C 1
ATOM 5902 O O . ASN E 1 49 ? 6.962 -22.146 62.505 1.00 4.11 394 ASN E O 1
ATOM 5907 N N . LEU E 1 50 ? 7.205 -20.342 61.194 1.00 2.78 395 LEU E N 1
ATOM 5908 C CA . LEU E 1 50 ? 6.741 -21.022 59.999 1.00 2.43 395 LEU E CA 1
ATOM 5909 C C . LEU E 1 50 ? 7.891 -21.482 59.143 1.00 2.60 395 LEU E C 1
ATOM 5910 O O . LEU E 1 50 ? 8.990 -20.910 59.177 1.00 3.04 395 LEU E O 1
ATOM 5915 N N . VAL E 1 51 ? 7.609 -22.538 58.387 1.00 2.70 396 VAL E N 1
ATOM 5916 C CA . VAL E 1 51 ? 8.498 -23.075 57.372 1.00 3.11 396 VAL E CA 1
ATOM 5917 C C . VAL E 1 51 ? 7.900 -22.707 56.011 1.00 2.39 396 VAL E C 1
ATOM 5918 O O . VAL E 1 51 ? 6.689 -22.924 55.755 1.00 2.67 396 VAL E O 1
ATOM 5922 N N . THR E 1 52 ? 8.746 -22.137 55.147 1.00 2.68 397 THR E N 1
ATOM 5923 C CA . THR E 1 52 ? 8.393 -21.872 53.768 1.00 2.56 397 THR E CA 1
ATOM 5924 C C . THR E 1 52 ? 9.043 -22.928 52.895 1.00 3.07 397 THR E C 1
ATOM 5925 O O . THR E 1 52 ? 10.259 -23.169 52.972 1.00 3.48 397 THR E O 1
ATOM 5929 N N . VAL E 1 53 ? 8.246 -23.578 52.067 1.00 2.42 398 VAL E N 1
ATOM 5930 C CA . VAL E 1 53 ? 8.717 -24.526 51.062 1.00 2.91 398 VAL E CA 1
ATOM 5931 C C . VAL E 1 53 ? 8.807 -23.738 49.785 1.00 3.31 398 VAL E C 1
ATOM 5932 O O . VAL E 1 53 ? 7.836 -23.134 49.363 1.00 3.63 398 VAL E O 1
ATOM 5936 N N . ASN E 1 54 ? 9.976 -23.766 49.173 1.00 2.97 399 ASN E N 1
ATOM 5937 C CA . ASN E 1 54 ? 10.198 -23.168 47.875 1.00 2.97 399 ASN E CA 1
ATOM 5938 C C . ASN E 1 54 ? 10.748 -24.264 46.971 1.00 3.44 399 ASN E C 1
ATOM 5939 O O . ASN E 1 54 ? 11.739 -24.870 47.322 1.00 4.47 399 ASN E O 1
ATOM 5944 N N . ALA E 1 55 ? 10.077 -24.535 45.851 1.00 2.57 400 ALA E N 1
ATOM 5945 C CA . ALA E 1 55 ? 10.376 -25.701 45.040 1.00 3.24 400 ALA E CA 1
ATOM 5946 C C . ALA E 1 55 ? 10.180 -25.433 43.575 1.00 3.25 400 ALA E C 1
ATOM 5947 O O . ALA E 1 55 ? 9.347 -24.622 43.204 1.00 3.26 400 ALA E O 1
ATOM 5949 N N . SER E 1 56 ? 10.894 -26.167 42.742 1.00 2.82 401 SER E N 1
ATOM 5950 C CA . SER E 1 56 ? 10.651 -26.114 41.306 1.00 2.78 401 SER E CA 1
ATOM 5951 C C . SER E 1 56 ? 11.180 -27.409 40.726 1.00 2.69 401 SER E C 1
ATOM 5952 O O . SER E 1 56 ? 12.021 -28.082 41.334 1.00 3.31 401 SER E O 1
ATOM 5955 N N . PHE E 1 57 ? 10.621 -27.788 39.588 1.00 2.45 402 PHE E N 1
ATOM 5956 C CA . PHE E 1 57 ? 10.862 -29.099 39.016 1.00 2.48 402 PHE E CA 1
ATOM 5957 C C . PHE E 1 57 ? 11.079 -29.009 37.522 1.00 2.82 402 PHE E C 1
ATOM 5958 O O . PHE E 1 57 ? 10.459 -28.186 36.851 1.00 2.91 402 PHE E O 1
ATOM 5966 N N . VAL E 1 58 ? 11.966 -29.855 37.010 1.00 2.56 403 VAL E N 1
ATOM 5967 C CA . VAL E 1 58 ? 12.182 -29.984 35.554 1.00 3.31 403 VAL E CA 1
ATOM 5968 C C . VAL E 1 58 ? 12.217 -31.472 35.195 1.00 3.44 403 VAL E C 1
ATOM 5969 O O . VAL E 1 58 ? 13.055 -32.211 35.709 1.00 4.18 403 VAL E O 1
ATOM 5973 N N . GLY E 1 59 ? 11.280 -31.905 34.365 1.00 3.82 404 GLY E N 1
ATOM 5974 C CA . GLY E 1 59 ? 11.228 -33.281 33.911 1.00 4.24 404 GLY E CA 1
ATOM 5975 C C . GLY E 1 59 ? 12.310 -33.605 32.913 1.00 5.11 404 GLY E C 1
ATOM 5976 O O . GLY E 1 59 ? 12.713 -32.749 32.132 1.00 5.51 404 GLY E O 1
ATOM 5977 N N . GLU E 1 60 ? 12.767 -34.849 32.962 1.00 6.39 405 GLU E N 1
ATOM 5978 C CA . GLU E 1 60 ? 13.765 -35.353 32.040 1.00 7.49 405 GLU E CA 1
ATOM 5979 C C . GLU E 1 60 ? 13.286 -36.629 31.383 1.00 8.21 405 GLU E C 1
ATOM 5980 O O . GLU E 1 60 ? 12.355 -37.279 31.860 1.00 7.52 405 GLU E O 1
ATOM 5986 N N . GLY E 1 61 ? 13.961 -36.993 30.289 1.00 9.16 406 GLY E N 1
ATOM 5987 C CA . GLY E 1 61 ? 13.647 -38.208 29.593 1.00 9.14 406 GLY E CA 1
ATOM 5988 C C . GLY E 1 61 ? 12.180 -38.282 29.254 1.00 8.51 406 GLY E C 1
ATOM 5989 O O . GLY E 1 61 ? 11.648 -37.386 28.592 1.00 9.62 406 GLY E O 1
ATOM 5990 N N . GLY E 1 62 ? 11.524 -39.341 29.713 1.00 8.74 407 GLY E N 1
ATOM 5991 C CA . GLY E 1 62 ? 10.099 -39.541 29.462 1.00 8.65 407 GLY E CA 1
ATOM 5992 C C . GLY E 1 62 ? 9.179 -38.538 30.125 1.00 8.78 407 GLY E C 1
ATOM 5993 O O . GLY E 1 62 ? 7.988 -38.454 29.786 1.00 9.62 407 GLY E O 1
ATOM 5994 N N . TYR E 1 63 ? 9.729 -37.765 31.059 1.00 8.03 408 TYR E N 1
ATOM 5995 C CA . TYR E 1 63 ? 8.998 -36.691 31.719 1.00 7.08 408 TYR E CA 1
ATOM 5996 C C . TYR E 1 63 ? 9.351 -35.292 31.226 1.00 6.60 408 TYR E C 1
ATOM 5997 O O . TYR E 1 63 ? 8.918 -34.299 31.818 1.00 5.57 408 TYR E O 1
ATOM 6006 N N . ARG E 1 64 ? 10.153 -35.187 30.166 1.00 5.65 409 ARG E N 1
ATOM 6007 C CA . ARG E 1 64 ? 10.559 -33.870 29.663 1.00 6.93 409 ARG E CA 1
ATOM 6008 C C . ARG E 1 64 ? 9.340 -33.057 29.206 1.00 6.15 409 ARG E C 1
ATOM 6009 O O . ARG E 1 64 ? 9.242 -31.866 29.517 1.00 5.61 409 ARG E O 1
ATOM 6017 N N . ILE E 1 65 ? 8.438 -33.717 28.473 1.00 6.60 410 ILE E N 1
ATOM 6018 C CA . ILE E 1 65 ? 7.140 -33.178 28.044 1.00 6.81 410 ILE E CA 1
ATOM 6019 C C . ILE E 1 65 ? 6.026 -33.984 28.713 1.00 6.84 410 ILE E C 1
ATOM 6020 O O . ILE E 1 65 ? 6.104 -35.221 28.754 1.00 8.27 410 ILE E O 1
ATOM 6025 N N . VAL E 1 66 ? 5.027 -33.301 29.259 1.00 6.41 411 VAL E N 1
ATOM 6026 C CA . VAL E 1 66 ? 3.861 -33.971 29.803 1.00 6.41 411 VAL E CA 1
ATOM 6027 C C . VAL E 1 66 ? 2.658 -33.609 28.950 1.00 6.48 411 VAL E C 1
ATOM 6028 O O . VAL E 1 66 ? 2.598 -32.556 28.328 1.00 6.90 411 VAL E O 1
ATOM 6032 N N . SER E 1 67 ? 1.687 -34.497 28.907 1.00 8.37 412 SER E N 1
ATOM 6033 C CA . SER E 1 67 ? 0.549 -34.300 28.052 1.00 8.28 412 SER E CA 1
ATOM 6034 C C . SER E 1 67 ? -0.746 -34.332 28.862 1.00 8.37 412 SER E C 1
ATOM 6035 O O . SER E 1 67 ? -0.747 -34.720 30.028 1.00 8.21 412 SER E O 1
ATOM 6038 N N . PRO E 1 68 ? -1.861 -33.900 28.262 1.00 8.00 413 PRO E N 1
ATOM 6039 C CA . PRO E 1 68 ? -3.145 -33.953 28.968 1.00 7.91 413 PRO E CA 1
ATOM 6040 C C . PRO E 1 68 ? -3.561 -35.310 29.547 1.00 7.71 413 PRO E C 1
ATOM 6041 O O . PRO E 1 68 ? -4.324 -35.336 30.505 1.00 9.82 413 PRO E O 1
ATOM 6045 N N . THR E 1 69 ? -3.058 -36.415 28.997 1.00 7.56 414 THR E N 1
ATOM 6046 C CA . THR E 1 69 ? -3.365 -37.757 29.494 1.00 8.01 414 THR E CA 1
ATOM 6047 C C . THR E 1 69 ? -2.306 -38.306 30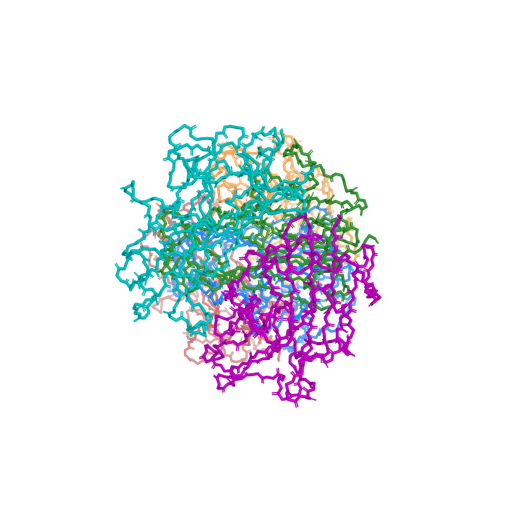.489 1.00 7.55 414 THR E C 1
ATOM 6048 O O . THR E 1 69 ? -2.336 -39.473 30.867 1.00 8.52 414 THR E O 1
ATOM 6052 N N . GLN E 1 70 ? -1.389 -37.452 30.929 1.00 6.58 415 GLN E N 1
ATOM 6053 C CA . GLN E 1 70 ? -0.395 -37.844 31.895 1.00 6.23 415 GLN E CA 1
ATOM 6054 C C . GLN E 1 70 ? -1.008 -38.444 33.150 1.00 6.48 415 GLN E C 1
ATOM 6055 O O . GLN E 1 70 ? -1.930 -37.854 33.689 1.00 7.47 415 GLN E O 1
ATOM 6061 N N . SER E 1 71 ? -0.464 -39.557 33.644 1.00 6.59 416 SER E N 1
ATOM 6062 C CA . SER E 1 71 ? -0.889 -40.118 34.919 1.00 7.27 416 SER E CA 1
ATOM 6063 C C . SER E 1 71 ? -0.454 -39.175 36.050 1.00 6.86 416 SER E C 1
ATOM 6064 O O . SER E 1 71 ? 0.693 -38.757 36.090 1.00 7.59 416 SER E O 1
ATOM 6067 N N . GLN E 1 72 ? -1.369 -38.872 36.963 1.00 6.27 417 GLN E N 1
ATOM 6068 C CA . GLN E 1 72 ? -1.066 -38.063 38.137 1.00 6.48 417 GLN E CA 1
ATOM 6069 C C . GLN E 1 72 ? -0.082 -38.872 38.984 1.00 5.90 417 GLN E C 1
ATOM 6070 O O . GLN E 1 72 ? -0.048 -40.104 38.949 1.00 7.04 417 GLN E O 1
ATOM 6076 N N . PHE E 1 73 ? 0.752 -38.169 39.732 1.00 5.67 418 PHE E N 1
ATOM 6077 C CA . PHE E 1 73 ? 1.745 -38.845 40.543 1.00 5.28 418 PHE E CA 1
ATOM 6078 C C . PHE E 1 73 ? 2.235 -37.958 41.653 1.00 4.59 418 PHE E C 1
ATOM 6079 O O . PHE E 1 73 ? 2.112 -36.719 41.583 1.00 4.75 418 PHE E O 1
ATOM 6087 N N . SER E 1 74 ? 2.798 -38.620 42.671 1.00 4.20 419 SER E N 1
ATOM 6088 C CA . SER E 1 74 ? 3.383 -37.954 43.846 1.00 3.90 419 SER E CA 1
ATOM 6089 C C . SER E 1 74 ? 4.891 -38.158 43.960 1.00 4.02 419 SER E C 1
ATOM 6090 O O . SER E 1 74 ? 5.419 -39.229 43.651 1.00 4.87 419 SER E O 1
ATOM 6093 N N . LEU E 1 75 ? 5.566 -37.120 44.427 1.00 3.05 420 LEU E N 1
ATOM 6094 C CA . LEU E 1 75 ? 6.943 -37.238 44.873 1.00 2.69 420 LEU E CA 1
ATOM 6095 C C . LEU E 1 75 ? 6.970 -36.993 46.376 1.00 2.84 420 LEU E C 1
ATOM 6096 O O . LEU E 1 75 ? 6.684 -35.895 46.851 1.00 3.39 420 LEU E O 1
ATOM 6101 N N . ILE E 1 76 ? 7.228 -38.057 47.125 1.00 3.33 421 ILE E N 1
ATOM 6102 C CA . ILE E 1 76 ? 7.161 -38.009 48.594 1.00 3.27 421 ILE E CA 1
ATOM 6103 C C . ILE E 1 76 ? 8.544 -37.906 49.222 1.00 3.22 421 ILE E C 1
ATOM 6104 O O . ILE E 1 76 ? 9.456 -38.645 48.842 1.00 3.70 421 ILE E O 1
ATOM 6109 N N . MET E 1 77 ? 8.683 -36.979 50.171 1.00 3.49 422 MET E N 1
ATOM 6110 C CA . MET E 1 77 ? 9.845 -36.893 51.044 1.00 3.60 422 MET E CA 1
ATOM 6111 C C . MET E 1 77 ? 9.442 -37.420 52.425 1.00 3.86 422 MET E C 1
ATOM 6112 O O . MET E 1 77 ? 8.470 -36.948 53.017 1.00 3.82 422 MET E O 1
ATOM 6117 N N . GLU E 1 78 ? 10.213 -38.376 52.935 1.00 4.14 423 GLU E N 1
ATOM 6118 C CA . GLU E 1 78 ? 9.976 -39.009 54.228 1.00 5.34 423 GLU E CA 1
ATOM 6119 C C . GLU E 1 78 ? 11.075 -38.553 55.171 1.00 4.78 423 GLU E C 1
ATOM 6120 O O . GLU E 1 78 ? 12.258 -38.590 54.807 1.00 4.46 423 GLU E O 1
ATOM 6126 N N . PHE E 1 79 ? 10.697 -38.130 56.379 1.00 4.34 424 PHE E N 1
ATOM 6127 C CA . PHE E 1 79 ? 11.668 -37.698 57.395 1.00 4.36 424 PHE E CA 1
ATOM 6128 C C . PHE E 1 79 ? 11.494 -38.487 58.695 1.00 5.05 424 PHE E C 1
ATOM 6129 O O . PHE E 1 79 ? 10.383 -38.834 59.078 1.00 4.53 424 PHE E O 1
ATOM 6137 N N . ASP E 1 80 ? 12.600 -38.737 59.374 1.00 5.28 425 ASP E N 1
ATOM 6138 C CA . ASP E 1 80 ? 12.535 -39.396 60.683 1.00 5.96 425 ASP E CA 1
ATOM 6139 C C . ASP E 1 80 ? 12.195 -38.407 61.789 1.00 6.39 425 ASP E C 1
ATOM 6140 O O . ASP E 1 80 ? 11.982 -37.231 61.541 1.00 5.26 425 ASP E O 1
ATOM 6145 N N . GLN E 1 81 ? 12.170 -38.883 63.031 1.00 7.41 426 GLN E N 1
ATOM 6146 C CA . GLN E 1 81 ? 11.766 -38.027 64.139 1.00 8.98 426 GLN E CA 1
ATOM 6147 C C . GLN E 1 81 ? 12.731 -36.888 64.458 1.00 8.24 426 GLN E C 1
ATOM 6148 O O . GLN E 1 81 ? 12.380 -36.006 65.215 1.00 9.26 426 GLN E O 1
ATOM 6154 N N . PHE E 1 82 ? 13.942 -36.923 63.925 1.00 8.78 427 PHE E N 1
ATOM 6155 C CA . PHE E 1 82 ? 14.901 -35.837 64.114 1.00 9.39 427 PHE E CA 1
ATOM 6156 C C . PHE E 1 82 ? 15.002 -34.903 62.903 1.00 8.89 427 PHE E C 1
ATOM 6157 O O . PHE E 1 82 ? 15.915 -34.064 62.823 1.00 9.26 427 PHE E O 1
ATOM 6165 N N . GLY E 1 83 ? 14.067 -35.043 61.964 1.00 7.49 428 GLY E N 1
ATOM 6166 C CA . GLY E 1 83 ? 14.075 -34.229 60.758 1.00 7.31 428 GLY E CA 1
ATOM 6167 C C . GLY E 1 83 ? 15.069 -34.658 59.689 1.00 6.61 428 GLY E C 1
ATOM 6168 O O . GLY E 1 83 ? 15.383 -33.864 58.792 1.00 6.49 428 GLY E O 1
ATOM 6169 N N . GLN E 1 84 ? 15.581 -35.898 59.769 1.00 6.19 429 GLN E N 1
ATOM 6170 C CA . GLN E 1 84 ? 16.477 -36.413 58.729 1.00 6.94 429 GLN E CA 1
ATOM 6171 C C . GLN E 1 84 ? 15.649 -36.968 57.577 1.00 6.63 429 GLN E C 1
ATOM 6172 O O . GLN E 1 84 ? 14.800 -37.824 57.795 1.00 6.01 429 GLN E O 1
ATOM 6178 N N . LEU E 1 85 ? 15.902 -36.450 56.374 1.00 6.47 430 LEU E N 1
ATOM 6179 C CA . LEU E 1 85 ? 15.345 -37.008 55.150 1.00 5.91 430 LEU E CA 1
ATOM 6180 C C . LEU E 1 85 ? 15.825 -38.447 55.050 1.00 5.98 430 LEU E C 1
ATOM 6181 O O . LEU E 1 85 ? 17.033 -38.727 55.161 1.00 7.17 430 LEU E O 1
ATOM 6186 N N . MET E 1 86 ? 14.874 -39.353 54.843 1.00 5.71 431 MET E N 1
ATOM 6187 C CA . MET E 1 86 ? 15.129 -40.780 54.767 1.00 6.05 431 MET E CA 1
ATOM 6188 C C . MET E 1 86 ? 15.395 -41.222 53.325 1.00 5.21 431 MET E C 1
ATOM 6189 O O . MET E 1 86 ? 15.172 -40.468 52.362 1.00 5.50 431 MET E O 1
ATOM 6194 N N . SER E 1 87 ? 15.881 -42.437 53.171 1.00 5.49 432 SER E N 1
ATOM 6195 C CA . SER E 1 87 ? 16.296 -42.934 51.858 1.00 5.92 432 SER E CA 1
ATOM 6196 C C . SER E 1 87 ? 15.156 -43.484 50.982 1.00 5.92 432 SER E C 1
ATOM 6197 O O . SER E 1 87 ? 15.372 -43.816 49.815 1.00 6.13 432 SER E O 1
ATOM 6200 N N . THR E 1 88 ? 13.950 -43.574 51.525 1.00 5.78 433 THR E N 1
ATOM 6201 C CA . THR E 1 88 ? 12.915 -44.395 50.926 1.00 6.50 433 THR E CA 1
ATOM 6202 C C . THR E 1 88 ? 11.855 -43.626 50.143 1.00 6.40 433 THR E C 1
ATOM 6203 O O . THR E 1 88 ? 11.040 -44.249 49.453 1.00 7.62 433 THR E O 1
ATOM 6207 N N . GLY E 1 89 ? 11.850 -42.296 50.244 1.00 5.17 434 GLY E N 1
ATOM 6208 C CA . GLY E 1 89 ? 10.878 -41.494 49.458 1.00 4.89 434 GLY E CA 1
ATOM 6209 C C . GLY E 1 89 ? 11.304 -41.339 47.994 1.00 4.78 434 GLY E C 1
ATOM 6210 O O . GLY E 1 89 ? 12.356 -41.853 47.578 1.00 5.28 434 GLY E O 1
ATOM 6211 N N . ASN E 1 90 ? 10.481 -40.646 47.208 1.00 4.51 435 ASN E N 1
ATOM 6212 C CA . ASN E 1 90 ? 10.835 -40.358 45.808 1.00 4.43 435 ASN E CA 1
ATOM 6213 C C . ASN E 1 90 ? 11.938 -39.326 45.696 1.00 4.43 435 ASN E C 1
ATOM 6214 O O . ASN E 1 90 ? 12.673 -39.320 44.715 1.00 4.31 435 ASN E O 1
ATOM 6219 N N . ILE E 1 91 ? 11.992 -38.432 46.683 1.00 3.42 436 ILE E N 1
ATOM 6220 C CA . ILE E 1 91 ? 13.082 -37.466 46.821 1.00 4.43 436 ILE E CA 1
ATOM 6221 C C . ILE E 1 91 ? 13.684 -37.861 48.155 1.00 4.69 436 ILE E C 1
ATOM 6222 O O . ILE E 1 91 ? 12.999 -37.905 49.175 1.00 4.11 436 ILE E O 1
ATOM 6227 N N . ASN E 1 92 ? 14.954 -38.233 48.147 1.00 4.86 437 ASN E N 1
ATOM 6228 C CA . ASN E 1 92 ? 15.476 -38.929 49.318 1.00 5.81 437 ASN E CA 1
ATOM 6229 C C . ASN E 1 92 ? 16.928 -38.634 49.589 1.00 5.76 437 ASN E C 1
ATOM 6230 O O . ASN E 1 92 ? 17.591 -37.911 48.850 1.00 5.72 437 ASN E O 1
ATOM 6235 N N . SER E 1 93 ? 17.420 -39.217 50.681 1.00 5.51 438 SER E N 1
ATOM 6236 C CA . SER E 1 93 ? 18.737 -38.884 51.193 1.00 6.12 438 SER E CA 1
ATOM 6237 C C . SER E 1 93 ? 19.882 -39.400 50.342 1.00 5.61 438 SER E C 1
ATOM 6238 O O . SER E 1 93 ? 21.038 -39.136 50.675 1.00 6.56 438 SER E O 1
ATOM 6241 N N . THR E 1 94 ? 19.616 -40.182 49.296 1.00 6.05 439 THR E N 1
ATOM 6242 C CA . THR E 1 94 ? 20.702 -40.666 48.439 1.00 6.23 439 THR E CA 1
ATOM 6243 C C . THR E 1 94 ? 21.309 -39.592 47.531 1.00 6.62 439 THR E C 1
ATOM 6244 O O . THR E 1 94 ? 22.403 -39.772 46.958 1.00 8.82 439 THR E O 1
ATOM 6248 N N . THR E 1 95 ? 20.589 -38.485 47.383 1.00 6.01 440 THR E N 1
ATOM 6249 C CA . THR E 1 95 ? 21.041 -37.373 46.571 1.00 5.26 440 THR E CA 1
ATOM 6250 C C . THR E 1 95 ? 21.277 -36.169 47.476 1.00 4.72 440 THR E C 1
ATOM 6251 O O . THR E 1 95 ? 20.849 -36.134 48.628 1.00 5.45 440 THR E O 1
ATOM 6255 N N . THR E 1 96 ? 21.925 -35.153 46.919 1.00 5.06 441 THR E N 1
ATOM 6256 C CA . THR E 1 96 ? 22.377 -34.028 47.701 1.00 5.20 441 THR E CA 1
ATOM 6257 C C . THR E 1 96 ? 21.261 -33.358 48.514 1.00 4.02 441 THR E C 1
ATOM 6258 O O . THR E 1 96 ? 20.191 -32.981 47.991 1.00 4.30 441 THR E O 1
ATOM 6262 N N . TRP E 1 97 ? 21.524 -33.194 49.804 1.00 3.79 442 TRP E N 1
ATOM 6263 C CA . TRP E 1 97 ? 20.552 -32.636 50.731 1.00 3.68 442 TRP E CA 1
ATOM 6264 C C . TRP E 1 97 ? 21.261 -32.230 52.017 1.00 3.55 442 TRP E C 1
ATOM 6265 O O . TRP E 1 97 ? 22.111 -32.941 52.517 1.00 3.83 442 TRP E O 1
ATOM 6276 N N . GLY E 1 98 ? 20.899 -31.105 52.579 1.00 3.23 443 GLY E N 1
ATOM 6277 C CA . GLY E 1 98 ? 21.529 -30.646 53.801 1.00 3.31 443 GLY E CA 1
ATOM 6278 C C . GLY E 1 98 ? 21.256 -29.186 54.051 1.00 3.72 443 GLY E C 1
ATOM 6279 O O . GLY E 1 98 ? 20.425 -28.568 53.349 1.00 3.33 443 GLY E O 1
ATOM 6280 N N . GLU E 1 99 ? 21.974 -28.615 55.020 1.00 4.54 444 GLU E N 1
ATOM 6281 C CA . GLU E 1 99 ? 21.709 -27.256 55.428 1.00 4.62 444 GLU E CA 1
ATOM 6282 C C . GLU E 1 99 ? 22.359 -26.274 54.467 1.00 4.46 444 GLU E C 1
ATOM 6283 O O . GLU E 1 99 ? 23.461 -26.518 53.967 1.00 5.28 444 GLU E O 1
ATOM 6289 N N . LYS E 1 100 ? 21.663 -25.163 54.234 1.00 3.86 445 LYS E N 1
ATOM 6290 C CA . LYS E 1 100 ? 22.234 -24.025 53.543 1.00 3.94 445 LYS E CA 1
ATOM 6291 C C . LYS E 1 100 ? 22.747 -23.036 54.575 1.00 4.52 445 LYS E C 1
ATOM 6292 O O . LYS E 1 100 ? 21.960 -22.405 55.276 1.00 5.11 445 LYS E O 1
ATOM 6298 N N . PRO E 1 101 ? 24.066 -22.837 54.617 1.00 5.30 446 PRO E N 1
ATOM 6299 C CA . PRO E 1 101 ? 24.573 -21.784 55.491 1.00 5.90 446 PRO E CA 1
ATOM 6300 C C . PRO E 1 101 ? 24.183 -20.414 54.992 1.00 6.31 446 PRO E C 1
ATOM 6301 O O . PRO E 1 101 ? 24.124 -20.182 53.799 1.00 7.84 446 PRO E O 1
ATOM 6305 N N . TRP E 1 102 ? 23.901 -19.510 55.914 1.00 7.11 447 TRP E N 1
ATOM 6306 C CA . TRP E 1 102 ? 23.764 -18.126 55.528 1.00 7.31 447 TRP E CA 1
ATOM 6307 C C . TRP E 1 102 ? 25.073 -17.706 54.871 1.00 7.51 447 TRP E C 1
ATOM 6308 O O . TRP E 1 102 ? 26.153 -17.951 55.408 1.00 9.30 447 TRP E O 1
ATOM 6319 N N . GLY E 1 103 ? 24.980 -17.051 53.729 1.00 7.51 448 GLY E N 1
ATOM 6320 C CA . GLY E 1 103 ? 26.180 -16.521 53.086 1.00 6.79 448 GLY E CA 1
ATOM 6321 C C . GLY E 1 103 ? 26.720 -17.290 51.903 1.00 6.23 448 GLY E C 1
ATOM 6322 O O . GLY E 1 103 ? 27.567 -16.772 51.194 1.00 7.04 448 GLY E O 1
ATOM 6323 N N . ASN E 1 104 ? 26.224 -18.497 51.649 1.00 5.54 449 ASN E N 1
ATOM 6324 C CA . ASN E 1 104 ? 26.691 -19.239 50.489 1.00 5.43 449 ASN E CA 1
ATOM 6325 C C . ASN E 1 104 ? 25.715 -20.300 50.021 1.00 5.18 449 ASN E C 1
ATOM 6326 O O . ASN E 1 104 ? 24.705 -20.584 50.701 1.00 5.55 449 ASN E O 1
ATOM 6331 N N . ASN E 1 105 ? 26.028 -20.887 48.859 1.00 5.04 450 ASN E N 1
ATOM 6332 C CA . ASN E 1 105 ? 25.159 -21.875 48.204 1.00 4.53 450 ASN E CA 1
ATOM 6333 C C . ASN E 1 105 ? 25.610 -23.316 48.428 1.00 4.23 450 ASN E C 1
ATOM 6334 O O . ASN E 1 105 ? 25.253 -24.224 47.664 1.00 5.06 450 ASN E O 1
ATOM 6339 N N . THR E 1 106 ? 26.398 -23.543 49.473 1.00 4.29 451 THR E N 1
ATOM 6340 C CA . THR E 1 106 ? 26.775 -24.909 49.822 1.00 4.46 451 THR E CA 1
ATOM 6341 C C . THR E 1 106 ? 25.598 -25.725 50.402 1.00 4.58 451 THR E C 1
ATOM 6342 O O . THR E 1 106 ? 24.564 -25.183 50.812 1.00 3.70 451 THR E O 1
ATOM 6346 N N . VAL E 1 107 ? 25.819 -27.035 50.444 1.00 4.75 452 VAL E N 1
ATOM 6347 C CA . VAL E 1 107 ? 24.961 -27.983 51.118 1.00 4.79 452 VAL E CA 1
ATOM 6348 C C . VAL E 1 107 ? 25.809 -28.632 52.202 1.00 5.82 452 VAL E C 1
ATOM 6349 O O . VAL E 1 107 ? 26.836 -29.239 51.906 1.00 7.48 452 VAL E O 1
ATOM 6353 N N . GLN E 1 108 ? 25.395 -28.456 53.445 1.00 5.29 453 GLN E N 1
ATOM 6354 C CA . GLN E 1 108 ? 26.093 -29.010 54.606 1.00 5.95 453 GLN E CA 1
ATOM 6355 C C . GLN E 1 108 ? 25.297 -30.232 55.055 1.00 5.87 453 GLN E C 1
ATOM 6356 O O . GLN E 1 108 ? 24.263 -30.102 55.705 1.00 5.23 453 GLN E O 1
ATOM 6362 N N . PRO E 1 109 ? 25.751 -31.427 54.675 1.00 6.40 454 PRO E N 1
ATOM 6363 C CA . PRO E 1 109 ? 24.872 -32.603 54.825 1.00 7.05 454 PRO E CA 1
ATOM 6364 C C . PRO E 1 109 ? 24.879 -33.279 56.196 1.00 7.25 454 PRO E C 1
ATOM 6365 O O . PRO E 1 109 ? 24.087 -34.203 56.412 1.00 6.87 454 PRO E O 1
ATOM 6369 N N . ARG E 1 110 ? 25.761 -32.865 57.103 1.00 7.76 455 ARG E N 1
ATOM 6370 C CA . ARG E 1 110 ? 25.847 -33.521 58.408 1.00 9.43 455 ARG E CA 1
ATOM 6371 C C . ARG E 1 110 ? 24.640 -33.172 59.264 1.00 9.12 455 ARG E C 1
ATOM 6372 O O . ARG E 1 110 ? 24.403 -31.987 59.542 1.00 8.51 455 ARG E O 1
ATOM 6380 N N . PRO E 1 111 ? 23.854 -34.196 59.647 1.00 9.97 456 PRO E N 1
ATOM 6381 C CA . PRO E 1 111 ? 22.641 -33.950 60.434 1.00 10.70 456 PRO E CA 1
ATOM 6382 C C . PRO E 1 111 ? 22.872 -33.235 61.748 1.00 11.25 456 PRO E C 1
ATOM 6383 O O . PRO E 1 111 ? 23.898 -33.426 62.403 1.00 11.81 456 PRO E O 1
ATOM 6387 N N . SER E 1 112 ? 21.892 -32.426 62.125 1.00 11.86 457 SER E N 1
ATOM 6388 C CA . SER E 1 112 ? 21.875 -31.710 63.379 1.00 12.54 457 SER E CA 1
ATOM 6389 C C . SER E 1 112 ? 20.479 -31.801 63.976 1.00 12.70 457 SER E C 1
ATOM 6390 O O . SER E 1 112 ? 19.496 -31.987 63.255 1.00 12.68 457 SER E O 1
ATOM 6393 N N . HIS E 1 113 ? 20.405 -31.684 65.300 1.00 13.21 458 HIS E N 1
ATOM 6394 C CA . HIS E 1 113 ? 19.142 -31.581 66.029 1.00 13.08 458 HIS E CA 1
ATOM 6395 C C . HIS E 1 113 ? 18.227 -30.470 65.500 1.00 11.62 458 HIS E C 1
ATOM 6396 O O . HIS E 1 113 ? 16.994 -30.620 65.511 1.00 11.94 458 HIS E O 1
ATOM 6403 N N . THR E 1 114 ? 18.844 -29.365 65.081 1.00 10.27 459 THR E N 1
ATOM 6404 C CA . THR E 1 114 ? 18.140 -28.204 64.532 1.00 9.84 459 THR E CA 1
ATOM 6405 C C . THR E 1 114 ? 17.310 -28.517 63.287 1.00 8.18 459 THR E C 1
ATOM 6406 O O . THR E 1 114 ? 16.368 -27.795 62.950 1.00 6.72 459 THR E O 1
ATOM 6410 N N . TRP E 1 115 ? 17.677 -29.566 62.581 1.00 6.71 460 TRP E N 1
ATOM 6411 C CA . TRP E 1 115 ? 16.930 -29.971 61.393 1.00 6.68 460 TRP E CA 1
ATOM 6412 C C . TRP E 1 115 ? 15.455 -30.243 61.687 1.00 6.10 460 TRP E C 1
ATOM 6413 O O . TRP E 1 115 ? 14.604 -30.063 60.825 1.00 5.28 460 TRP E O 1
ATOM 6424 N N . LYS E 1 116 ? 15.146 -30.687 62.910 1.00 5.43 461 LYS E N 1
ATOM 6425 C CA . LYS E 1 116 ? 13.760 -30.910 63.330 1.00 5.73 461 LYS E CA 1
ATOM 6426 C C . LYS E 1 116 ? 12.895 -29.650 63.169 1.00 4.70 461 LYS E C 1
ATOM 6427 O O . LYS E 1 116 ? 11.690 -29.743 62.928 1.00 4.45 461 LYS E O 1
ATOM 6433 N N . LEU E 1 117 ? 13.521 -28.481 63.274 1.00 4.02 462 LEU E N 1
ATOM 6434 C CA . LEU E 1 117 ? 12.795 -27.208 63.163 1.00 3.98 462 LEU E CA 1
ATOM 6435 C C . LEU E 1 117 ? 12.198 -26.968 61.772 1.00 3.27 462 LEU E C 1
ATOM 6436 O O . LEU E 1 117 ? 11.292 -26.166 61.614 1.00 3.55 462 LEU E O 1
ATOM 6441 N N . CYS E 1 118 ? 12.737 -27.632 60.756 1.00 3.37 463 CYS E N 1
ATOM 6442 C CA . CYS E 1 118 ? 12.121 -27.590 59.426 1.00 3.62 463 CYS E CA 1
ATOM 6443 C C . CYS E 1 118 ? 10.917 -28.509 59.205 1.00 3.94 463 CYS E C 1
ATOM 6444 O O . CYS E 1 118 ? 10.304 -28.467 58.133 1.00 4.43 463 CYS E O 1
ATOM 6447 N N . MET E 1 119 ? 10.581 -29.347 60.190 1.00 3.78 464 MET E N 1
ATOM 6448 C CA . MET E 1 119 ? 9.529 -30.338 60.026 1.00 3.45 464 MET E CA 1
ATOM 6449 C C . MET E 1 119 ? 8.153 -29.767 60.328 1.00 3.32 464 MET E C 1
ATOM 6450 O O . MET E 1 119 ? 8.038 -28.800 61.086 1.00 3.80 464 MET E O 1
ATOM 6455 N N . PRO E 1 120 ? 7.091 -30.346 59.725 1.00 3.19 465 PRO E N 1
ATOM 6456 C CA . PRO E 1 120 ? 5.737 -29.891 60.028 1.00 3.96 465 PRO E CA 1
ATOM 6457 C C . PRO E 1 120 ? 5.303 -30.327 61.430 1.00 4.95 465 PRO E C 1
ATOM 6458 O O . PRO E 1 120 ? 5.262 -31.517 61.741 1.00 5.54 465 PRO E O 1
ATOM 6462 N N . ASN E 1 121 ? 4.991 -29.331 62.254 1.00 4.42 466 ASN E N 1
ATOM 6463 C CA . ASN E 1 121 ? 4.621 -29.504 63.672 1.00 5.73 466 ASN E CA 1
ATOM 6464 C C . ASN E 1 121 ? 3.671 -30.674 63.851 1.00 6.41 466 ASN E C 1
ATOM 6465 O O . ASN E 1 121 ? 2.586 -30.654 63.306 1.00 6.20 466 ASN E O 1
ATOM 6470 N N . ARG E 1 122 ? 4.079 -31.687 64.622 1.00 8.32 467 ARG E N 1
ATOM 6471 C CA . ARG E 1 122 ? 3.343 -32.943 64.673 1.00 9.39 467 ARG E CA 1
ATOM 6472 C C . ARG E 1 122 ? 1.999 -32.772 65.370 1.00 9.05 467 ARG E C 1
ATOM 6473 O O . ARG E 1 122 ? 1.026 -33.448 65.017 1.00 9.36 467 ARG E O 1
ATOM 6481 N N . GLU E 1 123 ? 1.928 -31.877 66.350 1.00 9.12 468 GLU E N 1
ATOM 6482 C CA . GLU E 1 123 ? 0.642 -31.633 67.025 1.00 9.39 468 GLU E CA 1
ATOM 6483 C C . GLU E 1 123 ? -0.322 -30.871 66.109 1.00 9.23 468 GLU E C 1
ATOM 6484 O O . GLU E 1 123 ? -1.491 -31.222 66.008 1.00 11.16 468 GLU E O 1
ATOM 6490 N N . VAL E 1 124 ? 0.169 -29.829 65.439 1.00 8.27 469 VAL E N 1
ATOM 6491 C CA . VAL E 1 124 ? -0.676 -29.070 64.514 1.00 8.08 469 VAL E CA 1
ATOM 6492 C C . VAL E 1 124 ? -1.166 -29.934 63.344 1.00 7.31 469 VAL E C 1
ATOM 6493 O O . VAL E 1 124 ? -2.302 -29.792 62.897 1.00 8.96 469 VAL E O 1
ATOM 6497 N N . TYR E 1 125 ? -0.315 -30.833 62.877 1.00 7.44 470 TYR E N 1
ATOM 6498 C CA . TYR E 1 125 ? -0.621 -31.674 61.728 1.00 7.76 470 TYR E CA 1
ATOM 6499 C C . TYR E 1 125 ? -0.692 -33.128 62.167 1.00 9.32 470 TYR E C 1
ATOM 6500 O O . TYR E 1 125 ? -0.079 -33.993 61.558 1.00 11.85 470 TYR E O 1
ATOM 6509 N N . SER E 1 126 ? -1.423 -33.381 63.240 1.00 10.56 471 SER E N 1
ATOM 6510 C CA . SER E 1 126 ? -1.691 -34.747 63.681 1.00 10.93 471 SER E CA 1
ATOM 6511 C C . SER E 1 126 ? -2.589 -35.486 62.697 1.00 11.87 471 SER E C 1
ATOM 6512 O O . SER E 1 126 ? -2.566 -36.723 62.613 1.00 14.45 471 SER E O 1
ATOM 6515 N N . THR E 1 127 ? -3.408 -34.728 61.990 1.00 12.04 472 THR E N 1
ATOM 6516 C CA . THR E 1 127 ? -4.097 -35.240 60.822 1.00 10.92 472 THR E CA 1
ATOM 6517 C C . THR E 1 127 ? -3.538 -34.508 59.617 1.00 10.05 472 THR E C 1
ATOM 6518 O O . THR E 1 127 ? -3.198 -33.343 59.714 1.00 10.60 472 THR E O 1
ATOM 6522 N N . PRO E 1 128 ? -3.437 -35.203 58.489 1.00 8.58 473 PRO E N 1
ATOM 6523 C CA . PRO E 1 128 ? -2.756 -34.622 57.344 1.00 7.44 473 PRO E CA 1
ATOM 6524 C C . PRO E 1 128 ? -3.422 -33.352 56.807 1.00 5.91 473 PRO E C 1
ATOM 6525 O O . PRO E 1 128 ? -4.648 -33.244 56.794 1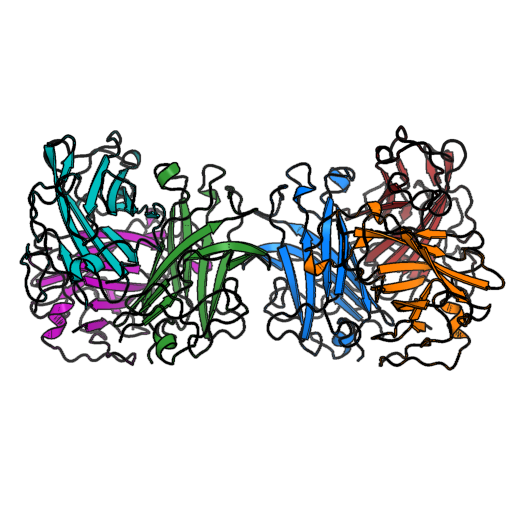.00 6.04 473 PRO E O 1
ATOM 6529 N N . ALA E 1 129 ? -2.595 -32.408 56.376 1.00 4.50 474 ALA E N 1
ATOM 6530 C CA . ALA E 1 129 ? -3.049 -31.130 55.808 1.00 4.19 474 ALA E CA 1
ATOM 6531 C C . ALA E 1 129 ? -2.596 -31.027 54.364 1.00 3.11 474 ALA E C 1
ATOM 6532 O O . ALA E 1 129 ? -1.748 -31.786 53.910 1.00 3.21 474 ALA E O 1
ATOM 6534 N N . ALA E 1 130 ? -3.190 -30.111 53.624 1.00 3.24 475 ALA E N 1
ATOM 6535 C CA . ALA E 1 130 ? -2.800 -29.949 52.234 1.00 3.68 475 ALA E CA 1
ATOM 6536 C C . ALA E 1 130 ? -3.001 -28.541 51.741 1.00 3.54 475 ALA E C 1
ATOM 6537 O O . ALA E 1 130 ? -3.810 -27.800 52.288 1.00 3.05 475 ALA E O 1
ATOM 6539 N N . THR E 1 131 ? -2.272 -28.186 50.693 1.00 3.24 476 THR E N 1
ATOM 6540 C CA . THR E 1 131 ? -2.521 -26.953 49.953 1.00 3.30 476 THR E CA 1
ATOM 6541 C C . THR E 1 131 ? -2.367 -27.279 48.472 1.00 3.03 476 THR E C 1
ATOM 6542 O O . THR E 1 131 ? -1.280 -27.632 48.027 1.00 2.79 476 THR E O 1
ATOM 6546 N N . ILE E 1 132 ? -3.461 -27.158 47.730 1.00 4.61 477 ILE E N 1
ATOM 6547 C CA . ILE E 1 132 ? -3.431 -27.298 46.282 1.00 5.42 477 ILE E CA 1
ATOM 6548 C C . ILE E 1 132 ? -3.362 -25.938 45.635 1.00 6.56 477 ILE E C 1
ATOM 6549 O O . ILE E 1 132 ? -4.204 -25.058 45.895 1.00 7.35 477 ILE E O 1
ATOM 6554 N N . SER E 1 133 ? -2.338 -25.791 44.794 1.00 6.46 478 SER E N 1
ATOM 6555 C CA . SER E 1 133 ? -2.063 -24.549 44.119 1.00 6.28 478 SER E CA 1
ATOM 6556 C C . SER E 1 133 ? -1.739 -24.739 42.651 1.00 5.09 478 SER E C 1
ATOM 6557 O O . SER E 1 133 ? -1.269 -25.786 42.224 1.00 4.97 478 SER E O 1
ATOM 6560 N N . ARG E 1 134 ? -1.971 -23.679 41.896 1.00 5.83 479 ARG E N 1
ATOM 6561 C CA . ARG E 1 134 ? -1.554 -23.595 40.511 1.00 4.60 479 ARG E CA 1
ATOM 6562 C C . ARG E 1 134 ? -0.086 -23.954 40.355 1.00 4.99 479 ARG E C 1
ATOM 6563 O O . ARG E 1 134 ? 0.759 -23.614 41.182 1.00 5.79 479 ARG E O 1
ATOM 6571 N N . CYS E 1 135 ? 0.206 -24.646 39.264 1.00 3.89 480 CYS E N 1
ATOM 6572 C CA . CYS E 1 135 ? 1.591 -24.960 38.904 1.00 3.60 480 CYS E CA 1
ATOM 6573 C C . CYS E 1 135 ? 1.769 -24.681 37.409 1.00 3.46 480 CYS E C 1
ATOM 6574 O O . CYS E 1 135 ? 1.556 -25.564 36.573 1.00 3.03 480 CYS E O 1
ATOM 6577 N N . GLY E 1 136 ? 2.119 -23.437 37.071 1.00 3.33 481 GLY E N 1
ATOM 6578 C CA . GLY E 1 136 ? 2.403 -23.061 35.687 1.00 2.97 481 GLY E CA 1
ATOM 6579 C C . GLY E 1 136 ? 3.540 -23.893 35.118 1.00 3.19 481 GLY E C 1
ATOM 6580 O O . GLY E 1 136 ? 4.533 -24.190 35.809 1.00 2.89 481 GLY E O 1
ATOM 6581 N N . LEU E 1 137 ? 3.379 -24.316 33.867 1.00 2.80 482 LEU E N 1
ATOM 6582 C CA . LEU E 1 137 ? 4.449 -25.033 33.152 1.00 2.91 482 LEU E CA 1
ATOM 6583 C C . LEU E 1 137 ? 4.980 -24.179 32.012 1.00 3.05 482 LEU E C 1
ATOM 6584 O O . LEU E 1 137 ? 4.193 -23.570 31.285 1.00 3.42 482 LEU E O 1
ATOM 6589 N N . ASP E 1 138 ? 6.304 -24.127 31.880 1.00 3.31 483 ASP E N 1
ATOM 6590 C CA . ASP E 1 138 ? 6.971 -23.436 30.776 1.00 3.67 483 ASP E CA 1
ATOM 6591 C C . ASP E 1 138 ? 6.432 -22.015 30.614 1.00 3.35 483 ASP E C 1
ATOM 6592 O O . ASP E 1 138 ? 6.220 -21.518 29.489 1.00 3.95 483 ASP E O 1
ATOM 6597 N N . SER E 1 139 ? 6.230 -21.331 31.745 1.00 3.66 484 SER E N 1
ATOM 6598 C CA . SER E 1 139 ? 5.364 -20.154 31.739 1.00 3.86 484 SER E CA 1
ATOM 6599 C C . SER E 1 139 ? 5.910 -18.967 30.950 1.00 4.12 484 SER E C 1
ATOM 6600 O O . SER E 1 139 ? 5.137 -18.215 30.348 1.00 5.29 484 SER E O 1
ATOM 6603 N N . ILE E 1 140 ? 7.224 -18.760 31.006 1.00 3.87 485 ILE E N 1
ATOM 6604 C CA . ILE E 1 140 ? 7.832 -17.663 30.247 1.00 4.09 485 ILE E CA 1
ATOM 6605 C C . ILE E 1 140 ? 7.648 -17.910 28.739 1.00 3.61 485 ILE E C 1
ATOM 6606 O O . ILE E 1 140 ? 7.184 -17.016 28.029 1.00 4.98 485 ILE E O 1
ATOM 6611 N N . ALA E 1 141 ? 7.960 -19.113 28.268 1.00 4.99 486 ALA E N 1
ATOM 6612 C CA . ALA E 1 141 ? 7.857 -19.444 26.843 1.00 4.65 486 ALA E CA 1
ATOM 6613 C C . ALA E 1 141 ? 6.446 -19.350 26.295 1.00 5.22 486 ALA E C 1
ATOM 6614 O O . ALA E 1 141 ? 6.256 -18.931 25.149 1.00 6.28 486 ALA E O 1
ATOM 6616 N N . VAL E 1 142 ? 5.467 -19.779 27.082 1.00 4.74 487 VAL E N 1
ATOM 6617 C CA . VAL E 1 142 ? 4.068 -19.777 26.636 1.00 5.06 487 VAL E CA 1
ATOM 6618 C C . VAL E 1 142 ? 3.344 -18.499 27.058 1.00 5.27 487 VAL E C 1
ATOM 6619 O O . VAL E 1 142 ? 2.149 -18.390 26.878 1.00 5.51 487 VAL E O 1
ATOM 6623 N N . ASP E 1 143 ? 4.081 -17.556 27.644 1.00 5.65 488 ASP E N 1
ATOM 6624 C CA . ASP E 1 143 ? 3.549 -16.290 28.150 1.00 5.96 488 ASP E CA 1
ATOM 6625 C C . ASP E 1 143 ? 2.327 -16.461 29.035 1.00 5.35 488 ASP E C 1
ATOM 6626 O O . ASP E 1 143 ? 1.350 -15.731 28.939 1.00 6.62 488 ASP E O 1
ATOM 6631 N N . GLY E 1 144 ? 2.407 -17.425 29.939 1.00 5.08 489 GLY E N 1
ATOM 6632 C CA . GLY E 1 144 ? 1.368 -17.641 30.949 1.00 5.59 489 GLY E CA 1
ATOM 6633 C C . GLY E 1 144 ? -0.006 -18.025 30.435 1.00 5.89 489 GLY E C 1
ATOM 6634 O O . GLY E 1 144 ? -1.008 -17.697 31.086 1.00 6.98 489 GLY E O 1
ATOM 6635 N N . ALA E 1 145 ? -0.074 -18.697 29.276 1.00 5.64 490 ALA E N 1
ATOM 6636 C CA . ALA E 1 145 ? -1.358 -19.091 28.731 1.00 6.45 490 ALA E CA 1
ATOM 6637 C C . ALA E 1 145 ? -2.108 -19.903 29.798 1.00 6.82 490 ALA E C 1
ATOM 6638 O O . ALA E 1 145 ? -1.535 -20.815 30.412 1.00 5.92 490 ALA E O 1
ATOM 6640 N N . PRO E 1 146 ? -3.382 -19.551 30.045 1.00 8.12 491 PRO E N 1
ATOM 6641 C CA . PRO E 1 146 ? -4.133 -20.227 31.100 1.00 8.05 491 PRO E CA 1
ATOM 6642 C C . PRO E 1 146 ? -4.116 -21.764 31.006 1.00 7.83 491 PRO E C 1
ATOM 6643 O O . PRO E 1 146 ? -4.050 -22.442 32.047 1.00 8.24 491 PRO E O 1
ATOM 6647 N N . SER E 1 147 ? -4.117 -22.308 29.781 1.00 6.55 492 SER E N 1
ATOM 6648 C CA . SER E 1 147 ? -4.224 -23.758 29.556 1.00 6.94 492 SER E CA 1
ATOM 6649 C C . SER E 1 147 ? -2.885 -24.470 29.615 1.00 5.97 492 SER E C 1
ATOM 6650 O O . SER E 1 147 ? -2.762 -25.603 29.170 1.00 5.56 492 SER E O 1
ATOM 6653 N N . ARG E 1 148 ? -1.878 -23.789 30.144 1.00 5.38 493 ARG E N 1
ATOM 6654 C CA . ARG E 1 148 ? -0.551 -24.371 30.308 1.00 5.12 493 ARG E CA 1
ATOM 6655 C C . ARG E 1 148 ? -0.204 -24.556 31.777 1.00 5.13 493 ARG E C 1
ATOM 6656 O O . ARG E 1 148 ? 0.950 -24.688 32.120 1.00 5.02 493 ARG E O 1
ATOM 6664 N N . SER E 1 149 ? -1.208 -24.567 32.643 1.00 4.23 494 SER E N 1
ATOM 6665 C CA . SER E 1 149 ? -0.990 -24.818 34.075 1.00 4.57 494 SER E CA 1
ATOM 6666 C C . SER E 1 149 ? -1.579 -26.167 34.495 1.00 4.86 494 SER E C 1
ATOM 6667 O O . SER E 1 149 ? -2.631 -26.578 34.017 1.00 5.62 494 SER E O 1
ATOM 6670 N N . ILE E 1 150 ? -0.895 -26.832 35.420 1.00 4.15 495 ILE E N 1
ATOM 6671 C CA . ILE E 1 150 ? -1.420 -27.990 36.127 1.00 3.56 495 ILE E CA 1
ATOM 6672 C C . ILE E 1 150 ? -1.583 -27.543 37.572 1.00 3.29 495 ILE E C 1
ATOM 6673 O O . ILE E 1 150 ? -1.501 -26.366 37.864 1.00 3.30 495 ILE E O 1
ATOM 6678 N N . ASP E 1 151 ? -1.805 -28.480 38.482 1.00 2.94 496 ASP E N 1
ATOM 6679 C CA . ASP E 1 151 ? -1.838 -28.170 39.898 1.00 2.64 496 ASP E CA 1
ATOM 6680 C C . ASP E 1 151 ? -0.740 -28.979 40.570 1.00 3.02 496 ASP E C 1
ATOM 6681 O O . ASP E 1 151 ? -0.415 -30.077 40.131 1.00 2.84 496 ASP E O 1
ATOM 6686 N N . CYS E 1 152 ? -0.199 -28.449 41.658 1.00 2.99 497 CYS E N 1
ATOM 6687 C CA . CYS E 1 152 ? 0.664 -29.198 42.545 1.00 3.33 497 CYS E CA 1
ATOM 6688 C C . CYS E 1 152 ? 0.135 -28.989 43.938 1.00 3.51 497 CYS E C 1
ATOM 6689 O O . CYS E 1 152 ? 0.038 -27.843 44.435 1.00 4.39 497 CYS E O 1
ATOM 6692 N N . MET E 1 153 ? -0.266 -30.104 44.544 1.00 2.48 498 MET E N 1
ATOM 6693 C CA . MET E 1 153 ? -0.733 -30.128 45.918 1.00 3.17 498 MET E CA 1
ATOM 6694 C C . MET E 1 153 ? 0.389 -30.594 46.841 1.00 2.49 498 MET E C 1
ATOM 6695 O O . MET E 1 153 ? 0.944 -31.685 46.666 1.00 3.94 498 MET E O 1
ATOM 6700 N N . LEU E 1 154 ? 0.736 -29.760 47.819 1.00 2.89 499 LEU E N 1
ATOM 6701 C CA . LEU E 1 154 ? 1.584 -30.191 48.917 1.00 2.45 499 LEU E CA 1
ATOM 6702 C C . LEU E 1 154 ? 0.688 -30.878 49.944 1.00 2.82 499 LEU E C 1
ATOM 6703 O O . LEU E 1 154 ? -0.296 -30.270 50.435 1.00 3.11 499 LEU E O 1
ATOM 6708 N N . ILE E 1 155 ? 1.039 -32.116 50.284 1.00 2.64 500 ILE E N 1
ATOM 6709 C CA . ILE E 1 155 ? 0.399 -32.848 51.379 1.00 2.84 500 ILE E CA 1
ATOM 6710 C C . ILE E 1 155 ? 1.380 -32.921 52.559 1.00 2.82 500 ILE E C 1
ATOM 6711 O O . ILE E 1 155 ? 2.539 -33.286 52.420 1.00 2.62 500 ILE E O 1
ATOM 6716 N N . ILE E 1 156 ? 0.899 -32.552 53.738 1.00 3.09 501 ILE E N 1
ATOM 6717 C CA . ILE E 1 156 ? 1.724 -32.475 54.927 1.00 3.57 501 ILE E CA 1
ATOM 6718 C C . ILE E 1 156 ? 1.374 -33.611 55.907 1.00 3.93 501 ILE E C 1
ATOM 6719 O O . ILE E 1 156 ? 0.232 -33.720 56.349 1.00 4.39 501 ILE E O 1
ATOM 6724 N N . ASN E 1 157 ? 2.352 -34.471 56.204 1.00 3.90 502 ASN E N 1
ATOM 6725 C CA . ASN E 1 157 ? 2.175 -35.557 57.157 1.00 4.48 502 ASN E CA 1
ATOM 6726 C C . ASN E 1 157 ? 1.084 -36.571 56.799 1.00 5.21 502 ASN E C 1
ATOM 6727 O O . ASN E 1 157 ? 0.484 -37.199 57.676 1.00 6.05 502 ASN E O 1
ATOM 6732 N N . LYS E 1 158 ? 0.900 -36.801 55.503 1.00 5.79 503 LYS E N 1
ATOM 6733 C CA . LYS E 1 158 ? 0.234 -38.032 55.045 1.00 6.33 503 LYS E CA 1
ATOM 6734 C C . LYS E 1 158 ? 1.110 -39.205 55.489 1.00 6.04 503 LYS E C 1
ATOM 6735 O O . LYS E 1 158 ? 2.262 -39.273 55.100 1.00 6.62 503 LYS E O 1
ATOM 6741 N N . PRO E 1 159 ? 0.576 -40.141 56.302 1.00 5.75 504 PRO E N 1
ATOM 6742 C CA . PRO E 1 159 ? 1.435 -41.222 56.808 1.00 6.07 504 PRO E CA 1
ATOM 6743 C C . PRO E 1 159 ? 2.021 -42.076 55.693 1.00 6.31 504 PRO E C 1
ATOM 6744 O O . PRO E 1 159 ? 1.340 -42.375 54.730 1.00 6.72 504 PRO E O 1
ATOM 6748 N N . LYS E 1 160 ? 3.292 -42.451 55.836 1.00 7.03 505 LYS E N 1
ATOM 6749 C CA . LYS E 1 160 ? 3.944 -43.391 54.927 1.00 7.23 505 LYS E CA 1
ATOM 6750 C C . LYS E 1 160 ? 4.918 -44.231 55.725 1.00 7.11 505 LYS E C 1
ATOM 6751 O O . LYS E 1 160 ? 5.765 -43.689 56.409 1.00 6.73 505 LYS E O 1
ATOM 6757 N N . GLY E 1 161 ? 4.795 -45.550 55.639 1.00 7.16 506 GLY E N 1
ATOM 6758 C CA . GLY E 1 161 ? 5.761 -46.461 56.220 1.00 7.25 506 GLY E CA 1
ATOM 6759 C C . GLY E 1 161 ? 6.069 -46.146 57.667 1.00 7.64 506 GLY E C 1
ATOM 6760 O O . GLY E 1 161 ? 5.168 -46.020 58.498 1.00 7.54 506 GLY E O 1
ATOM 6761 N N . VAL E 1 162 ? 7.360 -46.030 57.970 1.00 6.77 507 VAL E N 1
ATOM 6762 C CA . VAL E 1 162 ? 7.838 -45.718 59.306 1.00 7.41 507 VAL E CA 1
ATOM 6763 C C . VAL E 1 162 ? 8.291 -44.257 59.438 1.00 6.91 507 VAL E C 1
ATOM 6764 O O . VAL E 1 162 ? 8.938 -43.883 60.430 1.00 9.00 507 VAL E O 1
ATOM 6768 N N . ALA E 1 163 ? 7.936 -43.405 58.469 1.00 6.26 508 ALA E N 1
ATOM 6769 C CA . ALA E 1 163 ? 8.262 -41.979 58.567 1.00 6.27 508 ALA E CA 1
ATOM 6770 C C . ALA E 1 163 ? 7.533 -41.285 59.709 1.00 5.45 508 ALA E C 1
ATOM 6771 O O . ALA E 1 163 ? 6.379 -41.610 60.006 1.00 6.91 508 ALA E O 1
ATOM 6773 N N . THR E 1 164 ? 8.203 -40.315 60.331 1.00 5.45 509 THR E N 1
ATOM 6774 C CA . THR E 1 164 ? 7.569 -39.455 61.345 1.00 5.25 509 THR E CA 1
ATOM 6775 C C . THR E 1 164 ? 6.896 -38.231 60.709 1.00 5.51 509 THR E C 1
ATOM 6776 O O . THR E 1 164 ? 5.794 -37.831 61.125 1.00 6.22 509 THR E O 1
ATOM 6780 N N . TYR E 1 165 ? 7.564 -37.678 59.698 1.00 4.65 510 TYR E N 1
ATOM 6781 C CA . TYR E 1 165 ? 7.077 -36.529 58.940 1.00 4.27 510 TYR E CA 1
ATOM 6782 C C . TYR E 1 165 ? 7.135 -36.846 57.459 1.00 3.74 510 TYR E C 1
ATOM 6783 O O . TYR E 1 165 ? 7.988 -37.587 57.012 1.00 3.61 510 TYR E O 1
ATOM 6792 N N . THR E 1 166 ? 6.208 -36.302 56.697 1.00 2.93 511 THR E N 1
ATOM 6793 C CA . THR E 1 166 ? 6.259 -36.429 55.253 1.00 2.95 511 THR E CA 1
ATOM 6794 C C . THR E 1 166 ? 5.853 -35.117 54.599 1.00 3.12 511 THR E C 1
ATOM 6795 O O . THR E 1 166 ? 5.035 -34.380 55.140 1.00 3.20 511 THR E O 1
ATOM 6799 N N . LEU E 1 167 ? 6.441 -34.848 53.436 1.00 2.70 512 LEU E N 1
ATOM 6800 C CA . LEU E 1 167 ? 6.005 -33.785 52.546 1.00 2.72 512 LEU E CA 1
ATOM 6801 C C . LEU E 1 167 ? 5.836 -34.427 51.170 1.00 2.68 512 LEU E C 1
ATOM 6802 O O . LEU E 1 167 ? 6.754 -35.054 50.655 1.00 5.22 512 LEU E O 1
ATOM 6807 N N . THR E 1 168 ? 4.639 -34.306 50.599 1.00 3.14 513 THR E N 1
ATOM 6808 C CA . THR E 1 168 ? 4.365 -34.917 49.318 1.00 3.26 513 THR E CA 1
ATOM 6809 C C . THR E 1 168 ? 4.039 -33.830 48.321 1.00 3.37 513 THR E C 1
ATOM 6810 O O . THR E 1 168 ? 3.190 -32.996 48.592 1.00 3.50 513 THR E O 1
ATOM 6814 N N . PHE E 1 169 ? 4.714 -33.845 47.185 1.00 3.02 514 PHE E N 1
ATOM 6815 C CA . PHE E 1 169 ? 4.351 -32.982 46.052 1.00 2.91 514 PHE E CA 1
ATOM 6816 C C . PHE E 1 169 ? 3.564 -33.835 45.057 1.00 2.65 514 PHE E C 1
ATOM 6817 O O . PHE E 1 169 ? 4.126 -34.685 44.385 1.00 3.17 514 PHE E O 1
ATOM 6825 N N . ARG E 1 170 ? 2.265 -33.585 44.957 1.00 2.94 515 ARG E N 1
ATOM 6826 C CA . ARG E 1 170 ? 1.388 -34.353 44.098 1.00 2.60 515 ARG E CA 1
ATOM 6827 C C . ARG E 1 170 ? 0.971 -33.502 42.919 1.00 3.19 515 ARG E C 1
ATOM 6828 O O . ARG E 1 170 ? 0.399 -32.437 43.085 1.00 3.88 515 ARG E O 1
ATOM 6836 N N . PHE E 1 171 ? 1.315 -33.994 41.734 1.00 3.24 516 PHE E N 1
ATOM 6837 C CA . PHE E 1 171 ? 1.067 -33.276 40.489 1.00 2.72 516 PHE E CA 1
ATOM 6838 C C . PHE E 1 171 ? -0.233 -33.817 39.896 1.00 3.37 516 PHE E C 1
ATOM 6839 O O . PHE E 1 171 ? -0.376 -35.028 39.671 1.00 4.01 516 PHE E O 1
ATOM 6847 N N . LEU E 1 172 ? -1.161 -32.887 39.685 1.00 3.81 517 LEU E N 1
ATOM 6848 C CA . LEU E 1 172 ? -2.552 -33.197 39.414 1.00 4.34 517 LEU E CA 1
ATOM 6849 C C . LEU E 1 172 ? -3.090 -32.394 38.257 1.00 3.80 517 LEU E C 1
ATOM 6850 O O . LEU E 1 172 ? -2.596 -31.306 37.938 1.00 3.64 517 LEU E O 1
ATOM 6855 N N . ASN E 1 173 ? -4.120 -32.932 37.643 1.00 3.76 518 ASN E N 1
ATOM 6856 C CA . ASN E 1 173 ? -4.929 -32.151 36.727 1.00 4.61 518 ASN E CA 1
ATOM 6857 C C . ASN E 1 173 ? -4.139 -31.755 35.478 1.00 4.49 518 ASN E C 1
ATOM 6858 O O . ASN E 1 173 ? -4.306 -30.674 34.912 1.00 5.22 518 ASN E O 1
ATOM 6863 N N . PHE E 1 174 ? -3.272 -32.679 35.045 1.00 4.70 519 PHE E N 1
ATOM 6864 C CA . PHE E 1 174 ? -2.712 -32.632 33.705 1.00 5.14 519 PHE E CA 1
ATOM 6865 C C . PHE E 1 174 ? -3.783 -32.492 32.621 1.00 5.90 519 PHE E C 1
ATOM 6866 O O . PHE E 1 174 ? -3.533 -31.920 31.555 1.00 5.96 519 PHE E O 1
ATOM 6874 N N . ASN E 1 175 ? -4.975 -32.994 32.885 1.00 6.54 520 ASN E N 1
ATOM 6875 C CA . ASN E 1 175 ? -6.033 -32.880 31.900 1.00 7.79 520 ASN E CA 1
ATOM 6876 C C . ASN E 1 175 ? -6.575 -31.468 31.696 1.00 8.47 520 ASN E C 1
ATOM 6877 O O . ASN E 1 175 ? -7.432 -31.279 30.825 1.00 10.84 520 ASN E O 1
ATOM 6882 N N . ARG E 1 176 ? -6.105 -30.487 32.476 1.00 8.84 521 ARG E N 1
ATOM 6883 C CA . ARG E 1 176 ? -6.361 -29.055 32.244 1.00 9.15 521 ARG E CA 1
ATOM 6884 C C . ARG E 1 176 ? -5.501 -28.538 31.070 1.00 7.84 521 ARG E C 1
ATOM 6885 O O . ARG E 1 176 ? -5.766 -27.455 30.535 1.00 6.97 521 ARG E O 1
ATOM 6893 N N . LEU E 1 177 ? -4.410 -29.242 30.740 1.00 6.17 522 LEU E N 1
ATOM 6894 C CA . LEU E 1 177 ? -3.501 -28.759 29.697 1.00 6.03 522 LEU E CA 1
ATOM 6895 C C . LEU E 1 177 ? -4.171 -28.838 28.338 1.00 6.19 522 LEU E C 1
ATOM 6896 O O . LEU E 1 177 ? -4.900 -29.772 28.054 1.00 6.79 522 LEU E O 1
ATOM 6901 N N . SER E 1 178 ? -3.885 -27.856 27.497 1.00 5.76 523 SER E N 1
ATOM 6902 C CA . SER E 1 178 ? -4.455 -27.830 26.144 1.00 6.65 523 SER E CA 1
ATOM 6903 C C . SER E 1 178 ? -3.679 -28.731 25.170 1.00 7.23 523 SER E C 1
ATOM 6904 O O . SER E 1 178 ? -4.148 -29.026 24.050 1.00 9.66 523 SER E O 1
ATOM 6907 N N . GLY E 1 179 ? -2.477 -29.143 25.569 1.00 7.09 524 GLY E N 1
ATOM 6908 C CA . GLY E 1 179 ? -1.665 -30.062 24.767 1.00 6.75 524 GLY E CA 1
ATOM 6909 C C . GLY E 1 179 ? -0.335 -30.336 25.467 1.00 6.42 524 GLY E C 1
ATOM 6910 O O . GLY E 1 179 ? -0.142 -29.918 26.635 1.00 7.04 524 GLY E O 1
ATOM 6911 N N . GLY E 1 180 ? 0.570 -31.037 24.786 1.00 5.74 525 GLY E N 1
ATOM 6912 C CA . GLY E 1 180 ? 1.900 -31.312 25.326 1.00 5.42 525 GLY E CA 1
ATOM 6913 C C . GLY E 1 180 ? 2.606 -30.039 25.776 1.00 5.17 525 GLY E C 1
ATOM 6914 O O . GLY E 1 180 ? 2.591 -29.028 25.064 1.00 3.81 525 GLY E O 1
ATOM 6915 N N . THR E 1 181 ? 3.232 -30.102 26.947 1.00 4.31 526 THR E N 1
ATOM 6916 C CA . THR E 1 181 ? 3.890 -28.949 27.548 1.00 4.51 526 THR E CA 1
ATOM 6917 C C . THR E 1 181 ? 5.151 -29.391 28.245 1.00 4.60 526 THR E C 1
ATOM 6918 O O . THR E 1 181 ? 5.162 -30.423 28.930 1.00 4.14 526 THR E O 1
ATOM 6922 N N . LEU E 1 182 ? 6.201 -28.593 28.079 1.00 4.94 527 LEU E N 1
ATOM 6923 C CA . LEU E 1 182 ? 7.463 -28.857 28.731 1.00 5.50 527 LEU E CA 1
ATOM 6924 C C . LEU E 1 182 ? 7.237 -28.849 30.255 1.00 5.00 527 LEU E C 1
ATOM 6925 O O . LEU E 1 182 ? 6.633 -27.908 30.790 1.00 5.15 527 LEU E O 1
ATOM 6930 N N . PHE E 1 183 ? 7.697 -29.905 30.939 1.00 4.82 528 PHE E N 1
ATOM 6931 C CA . PHE E 1 183 ? 7.515 -30.052 32.392 1.00 5.15 528 PHE E CA 1
ATOM 6932 C C . PHE E 1 183 ? 8.574 -29.243 33.123 1.00 4.67 528 PHE E C 1
ATOM 6933 O O . PHE E 1 183 ? 9.471 -29.776 33.757 1.00 4.91 528 PHE E O 1
ATOM 6941 N N . LYS E 1 184 ? 8.448 -27.928 33.009 1.0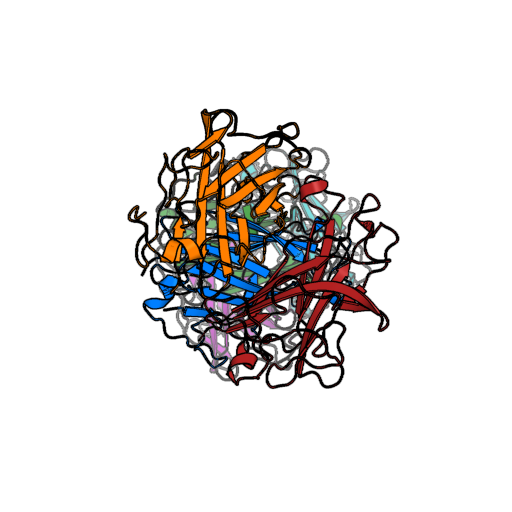0 4.33 529 LYS E N 1
ATOM 6942 C CA . LYS E 1 184 ? 9.403 -26.974 33.573 1.00 4.26 529 LYS E CA 1
ATOM 6943 C C . LYS E 1 184 ? 8.549 -26.081 34.465 1.00 3.56 529 LY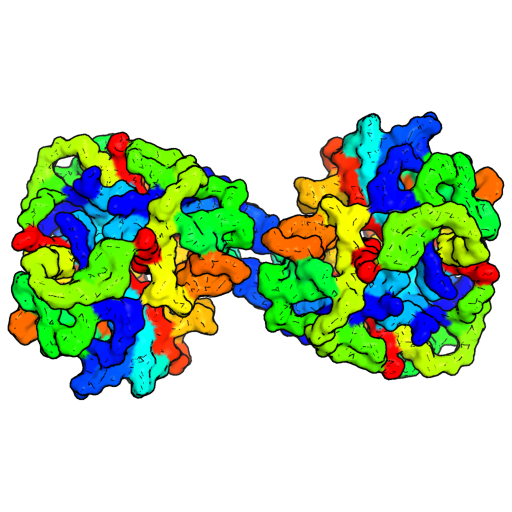S E C 1
ATOM 6944 O O . LYS E 1 184 ? 7.899 -25.133 33.997 1.00 3.09 529 LYS E O 1
ATOM 6950 N N . THR E 1 185 ? 8.480 -26.407 35.749 1.00 2.35 530 THR E N 1
ATOM 6951 C CA . THR E 1 185 ? 7.506 -25.719 36.591 1.00 2.41 530 THR E CA 1
ATOM 6952 C C . THR E 1 185 ? 7.927 -24.304 36.988 1.00 2.30 530 THR E C 1
ATOM 6953 O O . THR E 1 185 ? 9.123 -23.925 37.019 1.00 2.30 530 THR E O 1
ATOM 6957 N N . ASP E 1 186 ? 6.902 -23.527 37.293 1.00 2.09 531 ASP E N 1
ATOM 6958 C CA . ASP E 1 186 ? 7.082 -22.338 38.083 1.00 2.56 531 ASP E CA 1
ATOM 6959 C C . ASP E 1 186 ? 7.777 -22.622 39.423 1.00 2.31 531 ASP E C 1
ATOM 6960 O O . ASP E 1 186 ? 7.894 -23.768 39.892 1.00 3.01 531 ASP E O 1
ATOM 6965 N N . VAL E 1 187 ? 8.292 -21.548 40.015 1.00 2.34 532 VAL E N 1
ATOM 6966 C CA . VAL E 1 187 ? 8.735 -21.567 41.398 1.00 2.81 532 VAL E CA 1
ATOM 6967 C C . VAL E 1 187 ? 7.471 -21.620 42.243 1.00 2.47 532 VAL E C 1
ATOM 6968 O O . VAL E 1 187 ? 6.588 -20.740 42.137 1.00 3.24 532 VAL E O 1
ATOM 6972 N N . LEU E 1 188 ? 7.355 -22.670 43.043 1.00 2.51 533 LEU E N 1
ATOM 6973 C CA . LEU E 1 188 ? 6.179 -22.904 43.897 1.00 2.83 533 LEU E CA 1
ATOM 6974 C C . LEU E 1 188 ? 6.533 -22.645 45.350 1.00 2.99 533 LEU E C 1
ATOM 6975 O O . LEU E 1 188 ? 7.650 -22.928 45.799 1.00 4.10 533 LEU E O 1
ATOM 6980 N N . THR E 1 189 ? 5.561 -22.122 46.089 1.00 2.89 534 THR E N 1
ATOM 6981 C CA . THR E 1 189 ? 5.744 -21.783 47.488 1.00 3.20 534 THR E CA 1
ATOM 6982 C C . THR E 1 189 ? 4.562 -22.297 48.283 1.00 2.99 534 THR E C 1
ATOM 6983 O O . THR E 1 189 ? 3.411 -22.146 47.861 1.00 4.28 534 THR E O 1
ATOM 6987 N N . PHE E 1 190 ? 4.879 -22.921 49.410 1.00 2.44 535 PHE E N 1
ATOM 6988 C CA . PHE E 1 190 ? 3.896 -23.368 50.392 1.00 2.81 535 PHE E CA 1
ATOM 6989 C C . PHE E 1 190 ? 4.400 -22.992 51.789 1.00 2.70 535 PHE E C 1
ATOM 6990 O O . PHE E 1 190 ? 5.587 -22.649 51.970 1.00 2.60 535 PHE E O 1
ATOM 6998 N N . THR E 1 191 ? 3.495 -23.042 52.771 1.00 3.23 536 THR E N 1
ATOM 6999 C CA . THR E 1 191 ? 3.815 -22.636 54.145 1.00 2.67 536 THR E CA 1
ATOM 7000 C C . THR E 1 191 ? 3.173 -23.548 55.161 1.00 2.99 536 THR E C 1
ATOM 7001 O O . THR E 1 191 ? 1.998 -23.883 55.029 1.00 3.20 536 THR E O 1
ATOM 7005 N N . TYR E 1 192 ? 3.930 -23.936 56.193 1.00 2.34 537 TYR E N 1
ATOM 7006 C CA . TYR E 1 192 ? 3.344 -24.664 57.316 1.00 2.66 537 TYR E CA 1
ATOM 7007 C C . TYR E 1 192 ? 3.988 -24.308 58.648 1.00 2.36 537 TYR E C 1
ATOM 7008 O O . TYR E 1 192 ? 5.048 -23.692 58.694 1.00 2.82 537 TYR E O 1
ATOM 7017 N N . VAL E 1 193 ? 3.340 -24.677 59.747 1.00 2.29 538 VAL E N 1
ATOM 7018 C CA . VAL E 1 193 ? 3.868 -24.370 61.075 1.00 2.55 538 VAL E CA 1
ATOM 7019 C C . VAL E 1 193 ? 5.001 -25.357 61.403 1.00 2.58 538 VAL E C 1
ATOM 7020 O O . VAL E 1 193 ? 4.839 -26.583 61.276 1.00 3.49 538 VAL E O 1
ATOM 7024 N N . GLY E 1 194 ? 6.152 -24.817 61.781 1.00 3.02 539 GLY E N 1
ATOM 7025 C CA . GLY E 1 194 ? 7.300 -25.625 62.118 1.00 3.05 539 GLY E CA 1
ATOM 7026 C C . GLY E 1 194 ? 7.180 -26.377 63.448 1.00 3.32 539 GLY E C 1
ATOM 7027 O O . GLY E 1 194 ? 6.480 -25.958 64.394 1.00 3.72 539 GLY E O 1
ATOM 7028 N N . GLU E 1 195 ? 7.934 -27.458 63.534 1.00 4.11 540 GLU E N 1
ATOM 7029 C CA . GLU E 1 195 ? 8.015 -28.245 64.734 1.00 4.78 540 GLU E CA 1
ATOM 7030 C C . GLU E 1 195 ? 8.814 -27.492 65.806 1.00 5.41 540 GLU E C 1
ATOM 7031 O O . GLU E 1 195 ? 9.652 -26.639 65.512 1.00 5.30 540 GLU E O 1
ATOM 7037 N N . ASN E 1 196 ? 8.554 -27.841 67.062 1.00 6.14 541 ASN E N 1
ATOM 7038 C CA . ASN E 1 196 ? 9.289 -27.293 68.190 1.00 7.32 541 ASN E CA 1
ATOM 7039 C C . ASN E 1 196 ? 10.523 -28.136 68.474 1.00 8.37 541 ASN E C 1
ATOM 7040 O O . ASN E 1 196 ? 10.519 -29.343 68.289 1.00 9.93 541 ASN E O 1
ATOM 7045 N N . GLN E 1 197 ? 11.575 -27.490 68.954 1.00 10.60 542 GLN E N 1
ATOM 7046 C CA . GLN E 1 197 ? 12.822 -28.194 69.209 1.00 11.89 542 GLN E CA 1
ATOM 7047 C C . GLN E 1 197 ? 12.586 -29.235 70.291 1.00 13.22 542 GLN E C 1
ATOM 7048 O O . GLN E 1 197 ? 13.091 -30.369 70.229 1.00 15.50 542 GLN E O 1
ATOM 7055 N N . ALA F 1 16 ? 12.179 -8.121 67.221 1.00 13.36 361 ALA F N 1
ATOM 7056 C CA . ALA F 1 16 ? 11.920 -9.537 67.554 1.00 10.92 361 ALA F CA 1
ATOM 7057 C C . ALA F 1 16 ? 10.691 -10.062 66.805 1.00 9.92 361 ALA F C 1
ATOM 7058 O O . ALA F 1 16 ? 9.719 -9.316 66.590 1.00 9.67 361 ALA F O 1
ATOM 7060 N N . PRO F 1 17 ? 10.721 -11.359 66.434 1.00 8.42 362 PRO F N 1
ATOM 7061 C CA . PRO F 1 17 ? 9.547 -11.974 65.833 1.00 7.36 362 PRO F CA 1
ATOM 7062 C C . PRO F 1 17 ? 8.506 -12.241 66.899 1.00 6.31 362 PRO F C 1
ATOM 7063 O O . PRO F 1 17 ? 8.807 -12.308 68.088 1.00 7.48 362 PRO F O 1
ATOM 7067 N N . ILE F 1 18 ? 7.266 -12.389 66.467 1.00 4.74 363 ILE F N 1
ATOM 7068 C CA . ILE F 1 18 ? 6.197 -12.733 67.384 1.00 4.99 363 ILE F CA 1
ATOM 7069 C C . ILE F 1 18 ? 5.101 -13.467 66.630 1.00 4.18 363 ILE F C 1
ATOM 7070 O O . ILE F 1 18 ? 4.756 -13.100 65.509 1.00 4.68 363 ILE F O 1
ATOM 7075 N N . THR F 1 19 ? 4.529 -14.481 67.277 1.00 3.90 364 THR F N 1
ATOM 7076 C CA . THR F 1 19 ? 3.390 -15.210 66.710 1.00 3.49 364 THR F CA 1
ATOM 7077 C C . THR F 1 19 ? 2.192 -15.129 67.661 1.00 4.01 364 THR F C 1
ATOM 7078 O O . THR F 1 19 ? 2.367 -15.334 68.871 1.00 5.15 364 THR F O 1
ATOM 7082 N N . LEU F 1 20 ? 1.015 -14.789 67.104 1.00 3.10 365 LEU F N 1
ATOM 7083 C CA . LEU F 1 20 ? -0.271 -14.856 67.807 1.00 3.55 365 LEU F CA 1
ATOM 7084 C C . LEU F 1 20 ? -1.062 -15.946 67.117 1.00 3.54 365 LEU F C 1
ATOM 7085 O O . LEU F 1 20 ? -1.008 -16.049 65.889 1.00 3.98 365 LEU F O 1
ATOM 7090 N N . TRP F 1 21 ? -1.754 -16.783 67.884 1.00 3.41 366 TRP F N 1
ATOM 7091 C CA . TRP F 1 21 ? -2.465 -17.905 67.293 1.00 3.65 366 TRP F CA 1
ATOM 7092 C C . TRP F 1 21 ? -3.589 -18.451 68.192 1.00 3.55 366 TRP F C 1
ATOM 7093 O O . TRP F 1 21 ? -3.710 -18.058 69.361 1.00 3.92 366 TRP F O 1
ATOM 7104 N N . THR F 1 22 ? -4.391 -19.344 67.616 1.00 3.35 367 THR F N 1
ATOM 7105 C CA . THR F 1 22 ? -5.471 -20.031 68.319 1.00 4.07 367 THR F CA 1
ATOM 7106 C C . THR F 1 22 ? -4.950 -21.256 69.077 1.00 3.97 367 THR F C 1
ATOM 7107 O O . THR F 1 22 ? -5.689 -21.866 69.863 1.00 5.59 367 THR F O 1
ATOM 7111 N N . GLY F 1 23 ? -3.704 -21.642 68.814 1.00 5.10 368 GLY F N 1
ATOM 7112 C CA . GLY F 1 23 ? -3.180 -22.916 69.268 1.00 5.13 368 GLY F CA 1
ATOM 7113 C C . GLY F 1 23 ? -3.697 -24.049 68.393 1.00 5.59 368 GLY F C 1
ATOM 7114 O O . GLY F 1 23 ? -4.602 -23.859 67.558 1.00 5.60 368 GLY F O 1
ATOM 7115 N N . PRO F 1 24 ? -3.162 -25.255 68.608 1.00 6.82 369 PRO F N 1
ATOM 7116 C CA . PRO F 1 24 ? -3.626 -26.409 67.846 1.00 7.27 369 PRO F CA 1
ATOM 7117 C C . PRO F 1 24 ? -5.006 -26.866 68.314 1.00 7.66 369 PRO F C 1
ATOM 7118 O O . PRO F 1 24 ? -5.406 -26.540 69.419 1.00 7.78 369 PRO F O 1
ATOM 7122 N N . GLY F 1 25 ? -5.704 -27.625 67.485 1.00 8.39 370 GLY F N 1
ATOM 7123 C CA . GLY F 1 25 ? -6.992 -28.219 67.890 1.00 8.35 370 GLY F CA 1
ATOM 7124 C C . GLY F 1 25 ? -7.970 -27.200 68.445 1.00 8.77 370 GLY F C 1
ATOM 7125 O O . GLY F 1 25 ? -8.515 -27.373 69.544 1.00 9.79 370 GLY F O 1
ATOM 7126 N N . PRO F 1 26 ? -8.223 -26.124 67.678 1.00 8.56 371 PRO F N 1
ATOM 7127 C CA . PRO F 1 26 ? -9.121 -25.078 68.161 1.00 8.58 371 PRO F CA 1
ATOM 7128 C C . PRO F 1 26 ? -10.527 -25.598 68.430 1.00 8.26 371 PRO F C 1
ATOM 7129 O O . PRO F 1 26 ? -10.955 -26.598 67.850 1.00 8.34 371 PRO F O 1
ATOM 7133 N N . SER F 1 27 ? -11.237 -24.916 69.315 1.00 7.40 372 SER F N 1
ATOM 7134 C CA . SER F 1 27 ? -12.654 -25.176 69.530 1.00 8.09 372 SER F CA 1
ATOM 7135 C C . SER F 1 27 ? -13.444 -24.655 68.327 1.00 7.52 372 SER F C 1
ATOM 7136 O O . SER F 1 27 ? -12.883 -24.087 67.351 1.00 7.56 372 SER F O 1
ATOM 7139 N N . ILE F 1 28 ? -14.758 -24.825 68.386 1.00 7.79 373 ILE F N 1
ATOM 7140 C CA . ILE F 1 28 ? -15.622 -24.250 67.381 1.00 7.39 373 ILE F CA 1
ATOM 7141 C C . ILE F 1 28 ? -15.690 -22.757 67.710 1.00 7.89 373 ILE F C 1
ATOM 7142 O O . ILE F 1 28 ? -16.497 -22.325 68.534 1.00 8.66 373 ILE F O 1
ATOM 7147 N N . ASN F 1 29 ? -14.829 -21.981 67.051 1.00 6.71 374 ASN F N 1
ATOM 7148 C CA . ASN F 1 29 ? -14.503 -20.603 67.447 1.00 6.16 374 ASN F CA 1
ATOM 7149 C C . ASN F 1 29 ? -14.784 -19.559 66.361 1.00 5.47 374 ASN F C 1
ATOM 7150 O O . ASN F 1 29 ? -14.420 -18.397 66.498 1.00 6.94 374 ASN F O 1
ATOM 7155 N N . GLY F 1 30 ? -15.420 -19.999 65.280 1.00 5.90 375 GLY F N 1
ATOM 7156 C CA . GLY F 1 30 ? -15.937 -19.117 64.243 1.00 6.57 375 GLY F CA 1
ATOM 7157 C C . GLY F 1 30 ? -17.444 -19.061 64.388 1.00 7.08 375 GLY F C 1
ATOM 7158 O O . GLY F 1 30 ? -18.135 -20.059 64.184 1.00 7.38 375 GLY F O 1
ATOM 7159 N N . PHE F 1 31 ? -17.925 -17.879 64.752 1.00 8.07 376 PHE F N 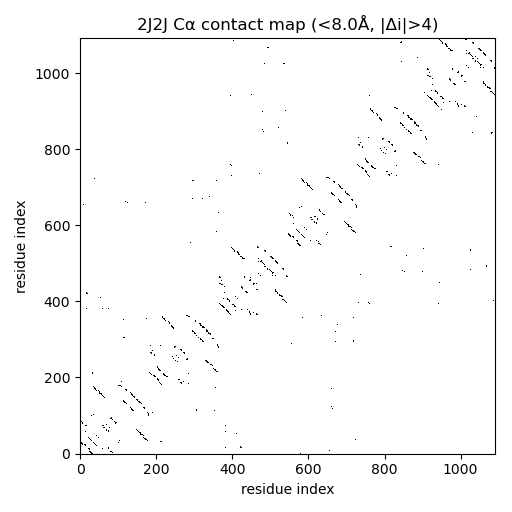1
ATOM 7160 C CA . PHE F 1 31 ? -19.329 -17.626 65.012 1.00 9.89 376 PHE F CA 1
ATOM 7161 C C . PHE F 1 31 ? -19.966 -16.955 63.828 1.00 10.97 376 PHE F C 1
ATOM 7162 O O . PHE F 1 31 ? -19.405 -16.024 63.267 1.00 11.62 376 PHE F O 1
ATOM 7170 N N . ILE F 1 32 ? -21.163 -17.420 63.463 1.00 12.45 377 ILE F N 1
ATOM 7171 C CA . ILE F 1 32 ? -22.003 -16.727 62.489 1.00 13.80 377 ILE F CA 1
ATOM 7172 C C . ILE F 1 32 ? -23.395 -16.677 63.077 1.00 14.51 377 ILE F C 1
ATOM 7173 O O . ILE F 1 32 ? -23.916 -17.708 63.514 1.00 14.58 377 ILE F O 1
ATOM 7178 N N . ASN F 1 33 ? -23.981 -15.480 63.103 1.00 16.78 378 ASN F N 1
ATOM 7179 C CA . ASN F 1 33 ? -25.248 -15.240 63.799 1.00 17.66 378 ASN F CA 1
ATOM 7180 C C . ASN F 1 33 ? -25.142 -15.695 65.255 1.00 18.24 378 ASN F C 1
ATOM 7181 O O . ASN F 1 33 ? -26.043 -16.346 65.789 1.00 20.00 378 ASN F O 1
ATOM 7186 N N . ASP F 1 34 ? -24.008 -15.375 65.877 1.00 18.01 379 ASP F N 1
ATOM 7187 C CA . ASP F 1 34 ? -23.763 -15.687 67.290 1.00 17.59 379 ASP F CA 1
ATOM 7188 C C . ASP F 1 34 ? -23.788 -17.175 67.616 1.00 16.86 379 ASP F C 1
ATOM 7189 O O . ASP F 1 34 ? -23.944 -17.556 68.771 1.00 17.79 379 ASP F O 1
ATOM 7194 N N . THR F 1 35 ? -23.596 -18.013 66.598 1.00 15.36 380 THR F N 1
ATOM 7195 C CA . THR F 1 35 ? -23.599 -19.463 66.754 1.00 14.33 380 THR F CA 1
ATOM 7196 C C . THR F 1 35 ? -22.240 -19.983 66.312 1.00 12.93 380 THR F C 1
ATOM 7197 O O . THR F 1 35 ? -21.789 -19.628 65.236 1.00 12.46 380 THR F O 1
ATOM 7201 N N . PRO F 1 36 ? -21.597 -20.835 67.132 1.00 12.06 381 PRO F N 1
ATOM 7202 C CA . PRO F 1 36 ? -20.294 -21.390 66.755 1.00 11.36 381 PRO F CA 1
ATOM 7203 C C . PRO F 1 36 ? -20.487 -22.455 65.672 1.00 10.20 381 PRO F C 1
ATOM 7204 O O . PRO F 1 36 ? -21.171 -23.467 65.904 1.00 10.58 381 PRO F O 1
ATOM 7208 N N . VAL F 1 37 ? -19.945 -22.210 64.483 1.00 8.38 382 VAL F N 1
ATOM 7209 C CA . VAL F 1 37 ? -20.147 -23.112 63.350 1.00 7.98 382 VAL F CA 1
ATOM 7210 C C . VAL F 1 37 ? -18.889 -23.588 62.621 1.00 7.09 382 VAL F C 1
ATOM 7211 O O . VAL F 1 37 ? -18.967 -24.544 61.872 1.00 6.82 382 VAL F O 1
ATOM 7215 N N . ILE F 1 38 ? -17.758 -22.912 62.807 1.00 6.63 383 ILE F N 1
ATOM 7216 C CA A ILE F 1 38 ? -16.538 -23.317 62.144 0.50 6.32 383 ILE F CA 1
ATOM 7217 C CA B ILE F 1 38 ? -16.515 -23.243 62.115 0.50 6.49 383 ILE F CA 1
ATOM 7218 C C . ILE F 1 38 ? -15.386 -23.356 63.130 1.00 5.84 383 ILE F C 1
ATOM 7219 O O . ILE F 1 38 ? -15.266 -22.499 64.016 1.00 5.72 383 ILE F O 1
ATOM 7228 N N . ARG F 1 39 ? -14.561 -24.394 62.994 1.00 5.33 384 ARG F N 1
ATOM 7229 C CA . ARG F 1 39 ? -13.321 -24.510 63.741 1.00 5.76 384 ARG F CA 1
ATOM 7230 C C . ARG F 1 39 ? -12.199 -23.825 62.947 1.00 4.40 384 ARG F C 1
ATOM 7231 O O . ARG F 1 39 ? -11.821 -24.294 61.859 1.00 4.30 384 ARG F O 1
ATOM 7239 N N . CYS F 1 40 ? -11.687 -22.723 63.502 1.00 3.28 385 CYS F N 1
ATOM 7240 C CA . CYS F 1 40 ? -10.666 -21.896 62.836 1.00 3.74 385 CYS F CA 1
ATOM 7241 C C . CYS F 1 40 ? -9.291 -22.049 63.483 1.00 3.65 385 CYS F C 1
ATOM 7242 O O . CYS F 1 40 ? -9.095 -21.719 64.657 1.00 4.63 385 CYS F O 1
ATOM 7245 N N . PHE F 1 41 ? -8.353 -22.612 62.737 1.00 3.15 386 PHE F N 1
ATOM 7246 C CA . PHE F 1 41 ? -6.956 -22.576 63.147 1.00 3.35 386 PHE F CA 1
ATOM 7247 C C . PHE F 1 41 ? -6.374 -21.343 62.470 1.00 3.51 386 PHE F C 1
ATOM 7248 O O . PHE F 1 41 ? -6.367 -21.258 61.242 1.00 3.14 386 PHE F O 1
ATOM 7256 N N . ILE F 1 42 ? -5.894 -20.386 63.273 1.00 4.16 387 ILE F N 1
ATOM 7257 C CA . ILE F 1 42 ? -5.304 -19.156 62.760 1.00 4.96 387 ILE F CA 1
ATOM 7258 C C . ILE F 1 42 ? -3.990 -18.861 63.459 1.00 4.72 387 ILE F C 1
ATOM 7259 O O . ILE F 1 42 ? -3.895 -18.899 64.697 1.00 4.09 387 ILE F O 1
ATOM 7264 N N . CYS F 1 43 ? -2.989 -18.527 62.646 1.00 4.88 388 CYS F N 1
ATOM 7265 C CA . CYS F 1 43 ? -1.675 -18.181 63.136 1.00 4.55 388 CYS F CA 1
ATOM 7266 C C . CYS F 1 43 ? -1.227 -16.933 62.382 1.00 4.28 388 CYS F C 1
ATOM 7267 O O . CYS F 1 43 ? -1.292 -16.897 61.146 1.00 5.73 388 CYS F O 1
ATOM 7270 N N . LEU F 1 44 ? -0.826 -15.906 63.123 1.00 3.24 389 LEU F N 1
ATOM 7271 C CA . LEU F 1 44 ? -0.274 -14.698 62.565 1.00 3.58 389 LEU F CA 1
ATOM 7272 C C . LEU F 1 44 ? 1.176 -14.688 63.026 1.00 3.32 389 LEU F C 1
ATOM 7273 O O . LEU F 1 44 ? 1.444 -14.502 64.222 1.00 3.97 389 LEU F O 1
ATOM 7278 N N . THR F 1 45 ? 2.123 -14.877 62.110 1.00 3.25 390 THR F N 1
ATOM 7279 C CA . THR F 1 45 ? 3.541 -14.861 62.462 1.00 3.07 390 THR F CA 1
ATOM 7280 C C . THR F 1 45 ? 4.220 -13.657 61.851 1.00 2.77 390 THR F C 1
ATOM 7281 O O . THR F 1 45 ? 4.246 -13.511 60.614 1.00 3.51 390 THR F O 1
ATOM 7285 N N . ARG F 1 46 ? 4.706 -12.770 62.728 1.00 3.17 391 ARG F N 1
ATOM 7286 C CA . ARG F 1 46 ? 5.488 -11.606 62.331 1.00 3.35 391 ARG F CA 1
ATOM 7287 C C . ARG F 1 46 ? 6.958 -11.979 62.380 1.00 3.72 391 ARG F C 1
ATOM 7288 O O . ARG F 1 46 ? 7.441 -12.381 63.434 1.00 3.70 391 ARG F O 1
ATOM 7296 N N . ASP F 1 47 ? 7.640 -11.857 61.248 1.00 4.30 392 ASP F N 1
ATOM 7297 C CA . ASP F 1 47 ? 9.086 -11.963 61.222 1.00 3.83 392 ASP F CA 1
ATOM 7298 C C . ASP F 1 47 ? 9.672 -10.550 61.156 1.00 4.09 392 ASP F C 1
ATOM 7299 O O . ASP F 1 47 ? 9.218 -9.704 61.915 1.00 4.98 392 ASP F O 1
ATOM 7304 N N . SER F 1 48 ? 10.696 -10.271 60.348 1.00 3.52 393 SER F N 1
ATOM 7305 C CA . SER F 1 48 ? 11.325 -8.953 60.438 1.00 4.27 393 SER F CA 1
ATOM 7306 C C . SER F 1 48 ? 10.394 -7.789 60.086 1.00 4.33 393 SER F C 1
ATOM 7307 O O . SER F 1 48 ? 10.403 -6.750 60.752 1.00 4.30 393 SER F O 1
ATOM 7310 N N . ASN F 1 49 ? 9.587 -7.983 59.055 1.00 3.23 394 ASN F N 1
ATOM 7311 C CA . ASN F 1 49 ? 8.763 -6.922 58.486 1.00 3.47 394 ASN F CA 1
ATOM 7312 C C . ASN F 1 49 ? 7.354 -7.337 58.118 1.00 2.86 394 ASN F C 1
ATOM 7313 O O . ASN F 1 49 ? 6.402 -6.582 58.306 1.00 3.49 394 ASN F O 1
ATOM 7318 N N . LEU F 1 50 ? 7.241 -8.504 57.505 1.00 2.96 395 LEU F N 1
ATOM 7319 C CA . LEU F 1 50 ? 5.961 -9.014 57.053 1.00 2.90 395 LEU F CA 1
ATOM 7320 C C . LEU F 1 50 ? 5.348 -9.944 58.064 1.00 3.31 395 LEU F C 1
ATOM 7321 O O . LEU F 1 50 ? 6.034 -10.606 58.835 1.00 3.86 395 LEU F O 1
ATOM 7326 N N . VAL F 1 51 ? 4.026 -9.987 58.009 1.00 2.69 396 VAL F N 1
ATOM 7327 C CA . VAL F 1 51 ? 3.235 -10.914 58.767 1.00 2.92 396 VAL F CA 1
ATOM 7328 C C . VAL F 1 51 ? 2.689 -11.957 57.788 1.00 2.87 396 VAL F C 1
ATOM 7329 O O . VAL F 1 51 ? 2.130 -11.620 56.754 1.00 2.67 396 VAL F O 1
ATOM 7333 N N . THR F 1 52 ? 2.854 -13.220 58.148 1.00 2.77 397 THR F N 1
ATOM 7334 C CA . THR F 1 52 ? 2.248 -14.312 57.409 1.00 3.01 397 THR F CA 1
ATOM 7335 C C . THR F 1 52 ? 1.045 -14.809 58.184 1.00 2.70 397 THR F C 1
ATOM 7336 O O . THR F 1 52 ? 1.113 -15.135 59.389 1.00 3.44 397 THR F O 1
ATOM 7340 N N . VAL F 1 53 ? -0.082 -14.848 57.487 1.00 2.67 398 VAL F N 1
ATOM 7341 C CA . VAL F 1 53 ? -1.298 -15.465 57.983 1.00 3.14 398 VAL F CA 1
ATOM 7342 C C . VAL F 1 53 ? -1.270 -16.924 57.504 1.00 3.37 398 VAL F C 1
ATOM 7343 O O . VAL F 1 53 ? -1.129 -17.171 56.308 1.00 4.75 398 VAL F O 1
ATOM 7347 N N . ASN F 1 54 ? -1.353 -17.874 58.436 1.00 3.11 399 ASN F N 1
ATOM 7348 C CA . ASN F 1 54 ? -1.473 -19.303 58.105 1.00 3.74 399 ASN F CA 1
ATOM 7349 C C . ASN F 1 54 ? -2.752 -19.788 58.793 1.00 3.71 399 ASN F C 1
ATOM 7350 O O . ASN F 1 54 ? -2.906 -19.645 60.007 1.00 4.72 399 ASN F O 1
ATOM 7355 N N . ALA F 1 55 ? -3.716 -20.250 58.007 1.00 3.55 400 ALA F N 1
ATOM 7356 C CA . ALA F 1 55 ? -5.061 -20.541 58.534 1.00 3.24 400 ALA F CA 1
ATOM 7357 C C . ALA F 1 55 ? -5.671 -21.767 57.857 1.00 3.31 400 ALA F C 1
ATOM 7358 O O . ALA F 1 55 ? -5.375 -22.058 56.704 1.00 3.15 400 ALA F O 1
ATOM 7360 N N . SER F 1 56 ? -6.508 -22.480 58.594 1.00 3.04 401 SER F N 1
ATOM 7361 C CA . SER F 1 56 ? -7.297 -23.560 58.022 1.00 3.21 401 SER F CA 1
ATOM 7362 C C . SER F 1 56 ? -8.594 -23.644 58.804 1.00 3.13 401 SER F C 1
ATOM 7363 O O . SER F 1 56 ? -8.656 -23.231 59.974 1.00 3.36 401 SER F O 1
ATOM 7366 N N . PHE F 1 57 ? -9.627 -24.165 58.148 1.00 3.00 402 PHE F N 1
ATOM 7367 C CA . PHE F 1 57 ? -10.980 -24.118 58.685 1.00 2.83 402 PHE F CA 1
ATOM 7368 C C . PHE F 1 57 ? -11.671 -25.446 58.461 1.00 2.80 402 PHE F C 1
ATOM 7369 O O . PHE F 1 57 ? -11.494 -26.076 57.417 1.00 2.84 402 PHE F O 1
ATOM 7377 N N . VAL F 1 58 ? -12.461 -25.867 59.455 1.00 3.21 403 VAL F N 1
ATOM 7378 C CA . VAL F 1 58 ? -13.328 -27.039 59.352 1.00 3.25 403 VAL F CA 1
ATOM 7379 C C . VAL F 1 58 ? -14.754 -26.667 59.784 1.00 3.86 403 VAL F C 1
ATOM 7380 O O . VAL F 1 58 ? -14.984 -26.205 60.900 1.00 4.13 403 VAL F O 1
ATOM 7384 N N . GLY F 1 59 ? -15.707 -26.866 58.891 1.00 3.37 404 GLY F N 1
ATOM 7385 C CA . GLY F 1 59 ? -17.102 -26.575 59.175 1.00 4.03 404 GLY F CA 1
ATOM 7386 C C . GLY F 1 59 ? -17.732 -27.616 60.077 1.00 4.37 404 GLY F C 1
ATOM 7387 O O . GLY F 1 59 ? -17.396 -28.785 59.998 1.00 3.80 404 GLY F O 1
ATOM 7388 N N . GLU F 1 60 ? -18.670 -27.163 60.903 1.00 5.41 405 GLU F N 1
ATOM 7389 C CA . GLU F 1 60 ? -19.415 -28.029 61.820 1.00 6.97 405 GLU F CA 1
ATOM 7390 C C . GLU F 1 60 ? -20.912 -27.852 61.577 1.00 7.63 405 GLU F C 1
ATOM 7391 O O . GLU F 1 60 ? -21.342 -26.857 61.013 1.00 7.50 405 GLU F O 1
ATOM 7397 N N . GLY F 1 61 ? -21.705 -28.821 62.024 1.00 8.53 406 GLY F N 1
ATOM 7398 C CA . GLY F 1 61 ? -23.135 -28.752 61.860 1.00 8.88 406 GLY F CA 1
ATOM 7399 C C . GLY F 1 61 ? -23.516 -28.560 60.400 1.00 8.80 406 GLY F C 1
ATOM 7400 O O . GLY F 1 61 ? -23.033 -29.275 59.525 1.00 8.59 406 GLY F O 1
ATOM 7401 N N . GLY F 1 62 ? -24.354 -27.566 60.127 1.00 9.28 407 GLY F N 1
ATOM 7402 C CA . GLY F 1 62 ? -24.801 -27.287 58.773 1.00 9.21 407 GLY F CA 1
ATOM 7403 C C . GLY F 1 62 ? -23.750 -26.687 57.861 1.00 9.00 407 GLY F C 1
ATOM 7404 O O . GLY F 1 62 ? -23.986 -26.504 56.650 1.00 11.54 407 GLY F O 1
ATOM 7405 N N . TYR F 1 63 ? -22.574 -26.389 58.430 1.00 7.93 408 TYR F N 1
ATOM 7406 C CA . TYR F 1 63 ? -21.423 -25.926 57.657 1.00 6.99 408 TYR F CA 1
ATOM 7407 C C . TYR F 1 63 ? -20.420 -27.040 57.414 1.00 5.94 408 TYR F C 1
ATOM 7408 O O . TYR F 1 63 ? -19.432 -26.820 56.757 1.00 6.23 408 TYR F O 1
ATOM 7417 N N . ARG F 1 64 ? -20.676 -28.247 57.927 1.00 5.31 409 ARG F N 1
ATOM 7418 C CA . ARG F 1 64 ? -19.774 -29.376 57.657 1.00 5.21 409 ARG F CA 1
ATOM 7419 C C . ARG F 1 64 ? -19.706 -29.667 56.155 1.00 4.74 409 ARG F C 1
ATOM 7420 O O . ARG F 1 64 ? -18.631 -29.939 55.639 1.00 3.80 409 ARG F O 1
ATOM 7428 N N . ILE F 1 65 ? -20.865 -29.653 55.489 1.00 5.49 410 ILE F N 1
ATOM 7429 C CA . ILE F 1 65 ? -20.955 -29.815 54.033 1.00 5.39 410 ILE F CA 1
ATOM 7430 C C . ILE F 1 65 ? -21.385 -28.494 53.431 1.00 5.07 410 ILE F C 1
ATOM 7431 O O . ILE F 1 65 ? -22.314 -27.827 53.939 1.00 5.39 410 ILE F O 1
ATOM 7436 N N . VAL F 1 66 ? -20.677 -28.078 52.391 1.00 4.62 411 VAL F N 1
ATOM 7437 C CA . VAL F 1 66 ? -21.098 -26.944 51.589 1.00 5.44 411 VAL F CA 1
ATOM 7438 C C . VAL F 1 66 ? -21.390 -27.428 50.155 1.00 5.55 411 VAL F C 1
ATOM 7439 O O . VAL F 1 66 ? -21.021 -28.522 49.737 1.00 7.03 411 VAL F O 1
ATOM 7443 N N . SER F 1 67 ? -22.099 -26.615 49.385 1.00 6.66 412 SER F N 1
ATOM 7444 C CA . SER F 1 67 ? -22.541 -27.041 48.070 1.00 6.68 412 SER F CA 1
ATOM 7445 C C . SER F 1 67 ? -22.626 -25.814 47.194 1.00 6.74 412 SER F C 1
ATOM 7446 O O . SER F 1 67 ? -22.431 -24.706 47.691 1.00 5.95 412 SER F O 1
ATOM 7449 N N . PRO F 1 68 ? -22.817 -26.011 45.873 1.00 6.23 413 PRO F N 1
ATOM 7450 C CA . PRO F 1 68 ? -22.826 -24.882 44.964 1.00 6.46 413 PRO F CA 1
ATOM 7451 C C . PRO F 1 68 ? -23.779 -23.746 45.287 1.00 6.81 413 PRO F C 1
ATOM 7452 O O . PRO F 1 68 ? -23.544 -22.614 44.834 1.00 8.98 413 PRO F O 1
ATOM 7456 N N . THR F 1 69 ? -24.839 -24.019 46.038 1.00 6.00 414 THR F N 1
ATOM 7457 C CA . THR F 1 69 ? -25.781 -22.964 46.418 1.00 7.18 414 THR F CA 1
ATOM 7458 C C . THR F 1 69 ? -25.438 -22.280 47.742 1.00 7.11 414 THR F C 1
ATOM 7459 O O . THR F 1 69 ? -26.160 -21.371 48.162 1.00 8.40 414 THR F O 1
ATOM 7463 N N . GLN F 1 70 ? -24.357 -22.697 48.411 1.00 5.95 415 GLN F N 1
ATOM 7464 C CA . GLN F 1 70 ? -23.980 -22.024 49.654 1.00 6.20 415 GLN F CA 1
ATOM 7465 C C . GLN F 1 70 ? -23.666 -20.537 49.401 1.00 6.41 415 GLN F C 1
ATOM 7466 O O . GLN F 1 70 ? -22.970 -20.179 48.439 1.00 7.35 415 GLN F O 1
ATOM 7472 N N . SER F 1 71 ? -24.172 -19.682 50.285 1.00 6.61 416 SER F N 1
ATOM 7473 C CA . SER F 1 71 ? -23.914 -18.248 50.213 1.00 6.42 416 SER F CA 1
ATOM 7474 C C . SER F 1 71 ? -22.553 -17.918 50.799 1.00 5.99 416 SER F C 1
ATOM 7475 O O . SER F 1 71 ? -22.042 -18.622 51.675 1.00 6.85 416 SER F O 1
ATOM 7478 N N . GLN F 1 72 ? -21.982 -16.819 50.338 1.00 6.00 417 GLN F N 1
ATOM 7479 C CA . GLN F 1 72 ? -20.725 -16.375 50.878 1.00 7.22 417 GLN F CA 1
ATOM 7480 C C . GLN F 1 72 ? -20.912 -16.018 52.349 1.00 6.78 417 GLN F C 1
ATOM 7481 O O . GLN F 1 72 ? -22.005 -15.636 52.802 1.00 6.37 417 GLN F O 1
ATOM 7487 N N . PHE F 1 73 ? -19.838 -16.137 53.105 1.00 6.25 418 PHE F N 1
ATOM 7488 C CA . PHE F 1 73 ? -19.849 -15.662 54.473 1.00 6.51 418 PHE F CA 1
ATOM 7489 C C . PHE F 1 73 ? -18.456 -15.183 54.858 1.00 6.14 418 PHE F C 1
ATOM 7490 O O . PHE F 1 73 ? -17.460 -15.642 54.300 1.00 5.40 418 PHE F O 1
ATOM 7498 N N . SER F 1 74 ? -18.429 -14.259 55.816 1.00 5.96 419 SER F N 1
ATOM 7499 C CA . SER F 1 74 ? -17.222 -13.625 56.324 1.00 6.29 419 SER F CA 1
ATOM 7500 C C . SER F 1 74 ? -17.006 -13.889 57.808 1.00 6.08 419 SER F C 1
ATOM 7501 O O . SER F 1 74 ? -17.969 -13.872 58.608 1.00 7.30 419 SER F O 1
ATOM 7504 N N . LEU F 1 75 ? -15.745 -14.140 58.178 1.00 4.82 420 LEU F N 1
ATOM 7505 C CA . LEU F 1 75 ? -15.342 -14.238 59.573 1.00 5.31 420 LEU F CA 1
ATOM 7506 C C . LEU F 1 75 ? -14.390 -13.091 59.836 1.00 4.50 420 LEU F C 1
ATOM 7507 O O . LEU F 1 75 ? -13.270 -13.101 59.322 1.00 3.89 420 LEU F O 1
ATOM 7512 N N . ILE F 1 76 ? -14.821 -12.093 60.615 1.00 4.83 421 ILE F N 1
ATOM 7513 C CA . ILE F 1 76 ? -13.973 -10.913 60.902 1.00 5.99 421 ILE F CA 1
ATOM 7514 C C . ILE F 1 76 ? -13.303 -11.051 62.276 1.00 4.70 421 ILE F C 1
ATOM 7515 O O . ILE F 1 76 ? -13.945 -11.454 63.267 1.00 5.52 421 ILE F O 1
ATOM 7520 N N . MET F 1 77 ? -12.008 -10.737 62.312 1.00 4.17 422 MET F N 1
ATOM 7521 C CA . MET F 1 77 ? -11.238 -10.552 63.540 1.00 4.70 422 MET F CA 1
ATOM 7522 C C . MET F 1 77 ? -11.035 -9.066 63.738 1.00 3.85 422 MET F C 1
ATOM 7523 O O . MET F 1 77 ? -10.531 -8.411 62.832 1.00 4.39 422 MET F O 1
ATOM 7528 N N . GLU F 1 78 ? -11.428 -8.530 64.902 1.00 4.49 423 GLU F N 1
ATOM 7529 C CA . GLU F 1 78 ? -11.216 -7.125 65.224 1.00 5.22 423 GLU F CA 1
ATOM 7530 C C . GLU F 1 78 ? -10.139 -7.002 66.283 1.00 4.76 423 GLU F C 1
ATOM 7531 O O . GLU F 1 78 ? -10.158 -7.734 67.273 1.00 4.44 423 GLU F O 1
ATOM 7537 N N . PHE F 1 79 ? -9.222 -6.069 66.063 1.00 4.23 424 PHE F N 1
ATOM 7538 C CA . PHE F 1 79 ? -8.145 -5.787 66.997 1.00 4.83 424 PHE F CA 1
ATOM 7539 C C . PHE F 1 79 ? -8.108 -4.316 67.379 1.00 4.82 424 PHE F C 1
ATOM 7540 O O . PHE F 1 79 ? -8.386 -3.416 66.551 1.00 5.31 424 PHE F O 1
ATOM 7548 N N . ASP F 1 80 ? -7.742 -4.079 68.634 1.00 5.76 425 ASP F N 1
ATOM 7549 C CA . ASP F 1 80 ? -7.636 -2.708 69.133 1.00 6.34 425 ASP F CA 1
ATOM 7550 C C . ASP F 1 80 ? -6.284 -2.091 68.735 1.00 6.76 425 ASP F C 1
ATOM 7551 O O . ASP F 1 80 ? -5.471 -2.702 68.026 1.00 6.39 425 ASP F O 1
ATOM 7556 N N . GLN F 1 81 ? -6.025 -0.885 69.214 1.00 7.75 426 GLN F N 1
ATOM 7557 C CA . GLN F 1 81 ? -4.824 -0.157 68.813 1.00 9.01 426 GLN F CA 1
ATOM 7558 C C . GLN F 1 81 ? -3.530 -0.832 69.265 1.00 8.99 426 GLN F C 1
ATOM 7559 O O . GLN F 1 81 ? -2.454 -0.508 68.766 1.00 9.92 426 GLN F O 1
ATOM 7565 N N . PHE F 1 82 ? -3.634 -1.750 70.219 1.00 8.55 427 PHE F N 1
ATOM 7566 C CA . PHE F 1 82 ? -2.488 -2.441 70.786 1.00 9.09 427 PHE F CA 1
ATOM 7567 C C . PHE F 1 82 ? -2.304 -3.843 70.199 1.00 8.65 427 PHE F C 1
ATOM 7568 O O . PHE F 1 82 ? -1.449 -4.598 70.655 1.00 8.46 427 PHE F O 1
ATOM 7576 N N . GLY F 1 83 ? -3.114 -4.186 69.212 1.00 7.90 428 GLY F N 1
ATOM 7577 C CA . GLY F 1 83 ? -3.068 -5.516 68.606 1.00 7.85 428 GLY F CA 1
ATOM 7578 C C . GLY F 1 83 ? -3.723 -6.613 69.434 1.00 6.98 428 GLY F C 1
ATOM 7579 O O . GLY F 1 83 ? -3.459 -7.800 69.236 1.00 7.37 428 GLY F O 1
ATOM 7580 N N . GLN F 1 84 ? -4.611 -6.221 70.338 1.00 7.25 429 GLN F N 1
ATOM 7581 C CA . GLN F 1 84 ? -5.386 -7.178 71.130 1.00 7.31 429 GLN F CA 1
ATOM 7582 C C . GLN F 1 84 ? -6.707 -7.510 70.446 1.00 6.86 429 GLN F C 1
ATOM 7583 O O . GLN F 1 84 ? -7.472 -6.613 70.060 1.00 6.33 429 GLN F O 1
ATOM 7589 N N . LEU F 1 85 ? -6.969 -8.809 70.332 1.00 6.55 430 LEU F N 1
ATOM 7590 C CA . LEU F 1 85 ? -8.188 -9.288 69.713 1.00 6.42 430 LEU F CA 1
ATOM 7591 C C . LEU F 1 85 ? -9.361 -8.897 70.606 1.00 6.14 430 LEU F C 1
ATOM 7592 O O . LEU F 1 85 ? -9.301 -9.051 71.816 1.00 7.62 430 LEU F O 1
ATOM 7597 N N . MET F 1 86 ? -10.398 -8.363 69.978 1.00 5.69 431 MET F N 1
ATOM 7598 C CA . MET F 1 86 ? -11.587 -7.850 70.646 1.00 7.18 431 MET F CA 1
ATOM 7599 C C . MET F 1 86 ? -12.669 -8.915 70.651 1.00 7.44 431 MET F C 1
ATOM 7600 O O . MET F 1 86 ? -12.583 -9.934 69.926 1.00 7.21 431 MET F O 1
ATOM 7605 N N . SER F 1 87 ? -13.679 -8.669 71.478 1.00 8.36 432 SER F N 1
ATOM 7606 C CA . SER F 1 87 ? -14.744 -9.643 71.723 1.00 8.52 432 SER F CA 1
ATOM 7607 C C . SER F 1 87 ? -15.855 -9.668 70.684 1.00 8.69 432 SER F C 1
ATOM 7608 O O . SER F 1 87 ? -16.690 -10.559 70.759 1.00 10.20 432 SER F O 1
ATOM 7611 N N . THR F 1 88 ? -15.869 -8.713 69.740 1.00 8.32 433 THR F N 1
ATOM 7612 C CA . THR F 1 88 ? -17.039 -8.405 68.914 1.00 8.57 433 THR F CA 1
ATOM 7613 C C . THR F 1 88 ? -17.028 -8.952 67.465 1.00 7.33 433 THR F C 1
ATOM 7614 O O . THR F 1 88 ? -18.026 -8.852 66.763 1.00 8.65 433 THR F O 1
ATOM 7618 N N . GLY F 1 89 ? -15.917 -9.525 67.019 1.00 6.85 434 GLY F N 1
ATOM 7619 C CA . GLY F 1 89 ? -15.854 -10.175 65.706 1.00 6.25 434 GLY F CA 1
ATOM 7620 C C . GLY F 1 89 ? -16.402 -11.594 65.655 1.00 6.02 434 GLY F C 1
ATOM 7621 O O . GLY F 1 89 ? -16.835 -12.169 66.666 1.00 6.35 434 GLY F O 1
ATOM 7622 N N . ASN F 1 90 ? -16.395 -12.181 64.464 1.00 5.47 435 ASN F N 1
ATOM 7623 C CA . ASN F 1 90 ? -16.803 -13.569 64.302 1.00 5.10 435 ASN F CA 1
ATOM 7624 C C . ASN F 1 90 ? -15.783 -14.539 64.894 1.00 4.68 435 ASN F C 1
ATOM 7625 O O . ASN F 1 90 ? -16.108 -15.662 65.256 1.00 5.81 435 ASN F O 1
ATOM 7630 N N . ILE F 1 91 ? -14.521 -14.122 64.893 1.00 4.84 436 ILE F N 1
ATOM 7631 C CA . ILE F 1 91 ? -13.469 -14.839 65.579 1.00 5.20 436 ILE F CA 1
ATOM 7632 C C . ILE F 1 91 ? -12.986 -13.846 66.608 1.00 4.65 436 ILE F C 1
ATOM 7633 O O . ILE F 1 91 ? -12.615 -12.737 66.252 1.00 5.81 436 ILE F O 1
ATOM 7638 N N . ASN F 1 92 ? -13.051 -14.205 67.881 1.00 5.06 437 ASN F N 1
ATOM 7639 C CA . ASN F 1 92 ? -12.933 -13.188 68.904 1.00 5.20 437 ASN F CA 1
ATOM 7640 C C . ASN F 1 92 ? -12.265 -13.681 70.162 1.00 6.21 437 ASN F C 1
ATOM 7641 O O . ASN F 1 92 ? -11.913 -14.869 70.305 1.00 5.70 437 ASN F O 1
ATOM 7646 N N . SER F 1 93 ? -12.123 -12.737 71.093 1.00 5.99 438 SER F N 1
ATOM 7647 C CA . SER F 1 93 ? -11.359 -12.955 72.297 1.00 6.91 438 SER F CA 1
ATOM 7648 C C . SER F 1 93 ? -12.080 -13.838 73.318 1.00 6.55 438 SER F C 1
ATOM 7649 O O . SER F 1 93 ? -11.531 -14.121 74.366 1.00 6.08 438 SER F O 1
ATOM 7652 N N . THR F 1 94 ? -13.297 -14.286 73.012 1.00 6.25 439 THR F N 1
ATOM 7653 C CA . THR F 1 94 ? -13.981 -15.236 73.908 1.00 6.54 439 THR F CA 1
ATOM 7654 C C . THR F 1 94 ? -13.520 -16.694 73.736 1.00 6.89 439 THR F C 1
ATOM 7655 O O . THR F 1 94 ? -13.950 -17.578 74.474 1.00 6.30 439 THR F O 1
ATOM 7659 N N . THR F 1 95 ? -12.666 -16.970 72.743 1.00 6.97 440 THR F N 1
ATOM 7660 C CA . THR F 1 95 ? -12.061 -18.291 72.583 1.00 6.63 440 THR F CA 1
ATOM 7661 C C . THR F 1 95 ? -10.529 -18.161 72.604 1.00 6.85 440 THR F C 1
ATOM 7662 O O . THR F 1 95 ? -9.992 -17.060 72.530 1.00 7.55 440 THR F O 1
ATOM 7666 N N . THR F 1 96 ? -9.846 -19.289 72.682 1.00 6.46 441 THR F N 1
ATOM 7667 C CA . THR F 1 96 ? -8.377 -19.329 72.825 1.00 6.14 441 THR F CA 1
ATOM 7668 C C . THR F 1 96 ? -7.659 -18.457 71.793 1.00 5.14 441 THR F C 1
ATOM 7669 O O . THR F 1 96 ? -7.847 -18.628 70.572 1.00 6.06 441 THR F O 1
ATOM 7673 N N . TRP F 1 97 ? -6.806 -17.562 72.296 1.00 5.02 442 TRP F N 1
ATOM 7674 C CA . TRP F 1 97 ? -6.052 -16.645 71.454 1.00 4.46 442 TRP F CA 1
ATOM 7675 C C . TRP F 1 97 ? -4.950 -16.026 72.285 1.00 4.80 442 TRP F C 1
ATOM 7676 O O . TRP F 1 97 ? -5.192 -15.547 73.394 1.00 5.90 442 TRP F O 1
ATOM 7687 N N . GLY F 1 98 ? -3.741 -16.030 71.747 1.00 4.26 443 GLY F N 1
ATOM 7688 C CA . GLY F 1 98 ? -2.594 -15.468 72.441 1.00 4.33 443 GLY F CA 1
ATOM 7689 C C . GLY F 1 98 ? -1.291 -15.788 71.754 1.00 4.41 443 GLY F C 1
ATOM 7690 O O . GLY F 1 98 ? -1.263 -16.284 70.629 1.00 4.71 443 GLY F O 1
ATOM 7691 N N . GLU F 1 99 ? -0.207 -15.510 72.438 1.00 4.46 444 GLU F N 1
ATOM 7692 C CA . GLU F 1 99 ? 1.111 -15.635 71.876 1.00 5.24 444 GLU F CA 1
ATOM 7693 C C . GLU F 1 99 ? 1.595 -17.075 71.912 1.00 5.09 444 GLU F C 1
ATOM 7694 O O . GLU F 1 99 ? 1.363 -17.810 72.887 1.00 5.71 444 GLU F O 1
ATOM 7700 N N . LYS F 1 100 ? 2.251 -17.494 70.832 1.00 4.79 445 LYS F N 1
ATOM 7701 C CA . LYS F 1 100 ? 2.929 -18.781 70.829 1.00 5.16 445 LYS F CA 1
ATOM 7702 C C . LYS F 1 100 ? 4.385 -18.599 71.230 1.00 5.63 445 LYS F C 1
ATOM 7703 O O . LYS F 1 100 ? 5.145 -17.957 70.513 1.00 5.04 445 LYS F O 1
ATOM 7709 N N . PRO F 1 101 ? 4.789 -19.202 72.351 1.00 5.98 446 PRO F N 1
ATOM 7710 C CA . PRO F 1 101 ? 6.212 -19.133 72.671 1.00 6.43 446 PRO F CA 1
ATOM 7711 C C . PRO F 1 101 ? 7.044 -19.999 71.736 1.00 7.29 446 PRO F C 1
ATOM 7712 O O . PRO F 1 101 ? 6.614 -21.069 71.305 1.00 7.39 446 PRO F O 1
ATOM 7716 N N . TRP F 1 102 ? 8.243 -19.533 71.423 1.00 7.72 447 TRP F N 1
ATOM 7717 C CA . TRP F 1 102 ? 9.159 -20.368 70.658 1.00 7.54 447 TRP F CA 1
ATOM 7718 C C . TRP F 1 102 ? 9.465 -21.613 71.491 1.00 7.26 447 TRP F C 1
ATOM 7719 O O . TRP F 1 102 ? 9.786 -21.512 72.676 1.00 8.98 447 TRP F O 1
ATOM 7730 N N . GLY F 1 103 ? 9.310 -22.789 70.901 1.00 7.50 448 GLY F N 1
ATOM 7731 C CA . GLY F 1 103 ? 9.683 -24.028 71.571 1.00 6.84 448 GLY F CA 1
ATOM 7732 C C . GLY F 1 103 ? 8.538 -24.823 72.161 1.00 6.61 448 GLY F C 1
ATOM 7733 O O . GLY F 1 103 ? 8.742 -25.936 72.605 1.00 6.74 448 GLY F O 1
ATOM 7734 N N . ASN F 1 104 ? 7.324 -24.266 72.159 1.00 6.62 449 ASN F N 1
ATOM 7735 C CA . ASN F 1 104 ? 6.162 -25.048 72.582 1.00 6.19 449 ASN F CA 1
ATOM 7736 C C . ASN F 1 104 ? 4.864 -24.631 71.903 1.00 6.11 449 ASN F C 1
ATOM 7737 O O . ASN F 1 104 ? 4.829 -23.626 71.185 1.00 6.22 449 ASN F O 1
ATOM 7742 N N . ASN F 1 105 ? 3.818 -25.431 72.097 1.00 5.28 450 ASN F N 1
ATOM 7743 C CA . ASN F 1 105 ? 2.509 -25.199 71.464 1.00 5.15 450 ASN F CA 1
ATOM 7744 C C . ASN F 1 105 ? 1.485 -24.544 72.375 1.00 4.70 450 ASN F C 1
ATOM 7745 O O . ASN F 1 105 ? 0.275 -24.630 72.126 1.00 5.81 450 ASN F O 1
ATOM 7750 N N . THR F 1 106 ? 1.936 -23.865 73.427 1.00 5.63 451 THR F N 1
ATOM 7751 C CA . THR F 1 106 ? 0.966 -23.203 74.309 1.00 5.89 451 THR F CA 1
ATOM 7752 C C . THR F 1 106 ? 0.423 -21.910 73.682 1.00 5.76 451 THR F C 1
ATOM 7753 O O . THR F 1 106 ? 0.917 -21.432 72.643 1.00 5.25 451 THR F O 1
ATOM 7757 N N . VAL F 1 107 ? -0.574 -21.345 74.352 1.00 6.30 452 VAL F N 1
ATOM 7758 C CA . VAL F 1 107 ? -1.157 -20.071 73.987 1.00 6.59 452 VAL F CA 1
ATOM 7759 C C . VAL F 1 107 ? -1.138 -19.160 75.230 1.00 7.50 452 VAL F C 1
ATOM 7760 O O . VAL F 1 107 ? -1.907 -19.364 76.184 1.00 9.10 452 VAL F O 1
ATOM 7764 N N . GLN F 1 108 ? -0.275 -18.163 75.187 1.00 7.70 453 GLN F N 1
ATOM 7765 C CA . GLN F 1 108 ? -0.070 -17.222 76.286 1.00 8.41 453 GLN F CA 1
ATOM 7766 C C . GLN F 1 108 ? -0.975 -16.002 76.147 1.00 8.85 453 GLN F C 1
ATOM 7767 O O . GLN F 1 108 ? -0.785 -15.178 75.265 1.00 7.28 453 GLN F O 1
ATOM 7773 N N . PRO F 1 109 ? -1.978 -15.876 77.034 1.00 10.31 454 PRO F N 1
ATOM 7774 C CA . PRO F 1 109 ? -3.016 -14.868 76.868 1.00 11.74 454 PRO F CA 1
ATOM 7775 C C . PRO F 1 109 ? -2.649 -13.446 77.266 1.00 13.04 454 PRO F C 1
ATOM 7776 O O . PRO F 1 109 ? -3.390 -12.513 76.916 1.00 14.53 454 PRO F O 1
ATOM 7780 N N . ARG F 1 110 ? -1.539 -13.266 77.971 1.00 14.00 455 ARG F N 1
ATOM 7781 C CA . ARG F 1 110 ? -1.216 -11.959 78.540 1.00 15.48 455 ARG F CA 1
ATOM 7782 C C . ARG F 1 110 ? -0.555 -11.030 77.516 1.00 15.19 455 ARG F C 1
ATOM 7783 O O . ARG F 1 110 ? 0.549 -11.305 77.067 1.00 14.59 455 ARG F O 1
ATOM 7791 N N . PRO F 1 111 ? -1.228 -9.913 77.182 1.00 15.37 456 PRO F N 1
ATOM 7792 C CA . PRO F 1 111 ? -0.749 -9.065 76.094 1.00 15.25 456 PRO F CA 1
ATOM 7793 C C . PRO F 1 111 ? 0.578 -8.406 76.351 1.00 15.30 456 PRO F C 1
ATOM 7794 O O . PRO F 1 111 ? 0.905 -8.072 77.493 1.00 15.62 456 PRO F O 1
ATOM 7798 N N . SER F 1 112 ? 1.316 -8.206 75.263 1.00 14.54 457 SER F N 1
ATOM 7799 C CA . SER F 1 112 ? 2.580 -7.494 75.259 1.00 14.48 457 SER F CA 1
ATOM 7800 C C . SER F 1 112 ? 2.516 -6.350 74.246 1.00 14.38 457 SER F C 1
ATOM 7801 O O . SER F 1 112 ? 1.681 -6.345 73.324 1.00 13.42 457 SER F O 1
ATOM 7804 N N . HIS F 1 113 ? 3.418 -5.386 74.424 1.00 14.15 458 HIS F N 1
ATOM 7805 C CA . HIS F 1 113 ? 3.604 -4.309 73.453 1.00 13.95 458 HIS F CA 1
ATOM 7806 C C . HIS F 1 113 ? 3.902 -4.879 72.066 1.00 12.85 458 HIS F C 1
ATOM 7807 O O . HIS F 1 113 ? 3.543 -4.279 71.040 1.00 13.95 458 HIS F O 1
ATOM 7814 N N . THR F 1 114 ? 4.564 -6.029 72.043 1.00 11.78 459 THR F N 1
ATOM 7815 C CA . THR F 1 114 ? 4.978 -6.650 70.800 1.00 10.17 459 THR F CA 1
ATOM 7816 C C . THR F 1 114 ? 3.794 -7.104 69.955 1.00 9.23 459 THR F C 1
ATOM 7817 O O . THR F 1 114 ? 3.959 -7.336 68.775 1.00 7.82 459 THR F O 1
ATOM 7821 N N . TRP F 1 115 ? 2.609 -7.250 70.542 1.00 7.94 460 TRP F N 1
ATOM 7822 C CA . TRP F 1 115 ? 1.480 -7.803 69.775 1.00 7.32 460 TRP F CA 1
ATOM 7823 C C . TRP F 1 115 ? 1.056 -6.894 68.619 1.00 7.34 460 TRP F C 1
ATOM 7824 O O . TRP F 1 115 ? 0.539 -7.356 67.595 1.00 5.91 460 TRP F O 1
ATOM 7835 N N . LYS F 1 116 ? 1.344 -5.609 68.764 1.00 6.77 461 LYS F N 1
ATOM 7836 C CA . LYS F 1 116 ? 1.057 -4.631 67.712 1.00 6.63 461 LYS F CA 1
ATOM 7837 C C . LYS F 1 116 ? 1.772 -5.002 66.395 1.00 5.80 461 LYS F C 1
ATOM 7838 O O . LYS F 1 116 ? 1.291 -4.683 65.308 1.00 4.94 461 LYS F O 1
ATOM 7844 N N . LEU F 1 117 ? 2.930 -5.647 66.521 1.00 5.47 462 LEU F N 1
ATOM 7845 C CA . LEU F 1 117 ? 3.762 -6.021 65.372 1.00 5.15 462 LEU F CA 1
ATOM 7846 C C . LEU F 1 117 ? 3.096 -7.039 64.439 1.00 4.96 462 LEU F C 1
ATOM 7847 O O . LEU F 1 117 ? 3.526 -7.203 63.304 1.00 4.85 462 LEU F O 1
ATOM 7852 N N . CYS F 1 118 ? 2.086 -7.759 64.932 1.00 4.50 463 CYS F N 1
ATOM 7853 C CA . CYS F 1 118 ? 1.315 -8.700 64.083 1.00 3.79 463 CYS F CA 1
ATOM 7854 C C . CYS F 1 118 ? 0.188 -8.016 63.307 1.00 3.99 463 CYS F C 1
ATOM 7855 O O . CYS F 1 118 ? -0.461 -8.633 62.472 1.00 4.51 463 CYS F O 1
ATOM 7858 N N . MET F 1 119 ? -0.035 -6.741 63.574 1.00 3.39 464 MET F N 1
ATOM 7859 C CA . MET F 1 119 ? -1.136 -6.019 62.941 1.00 3.34 464 MET F CA 1
ATOM 7860 C C . MET F 1 119 ? -0.798 -5.503 61.529 1.00 3.43 464 MET F C 1
ATOM 7861 O O . MET F 1 119 ? 0.384 -5.285 61.221 1.00 3.28 464 MET F O 1
ATOM 7866 N N . PRO F 1 120 ? -1.826 -5.332 60.670 1.00 3.25 465 PRO F N 1
ATOM 7867 C CA . PRO F 1 120 ? -1.637 -4.758 59.340 1.00 3.79 465 PRO F CA 1
ATOM 7868 C C . PRO F 1 120 ? -1.337 -3.250 59.362 1.00 4.28 465 PRO F C 1
ATOM 7869 O O . PRO F 1 120 ? -2.161 -2.446 59.729 1.00 5.15 465 PRO F O 1
ATOM 7873 N N . ASN F 1 121 ? -0.119 -2.906 58.962 1.00 4.73 466 ASN F N 1
ATOM 7874 C CA . ASN F 1 121 ? 0.423 -1.548 58.997 1.00 5.37 466 ASN F CA 1
ATOM 7875 C C . ASN F 1 121 ? -0.597 -0.541 58.487 1.00 5.44 466 ASN F C 1
ATOM 7876 O O . ASN F 1 121 ? -1.017 -0.605 57.337 1.00 5.97 466 ASN F O 1
ATOM 7881 N N . ARG F 1 122 ? -0.995 0.407 59.343 1.00 6.72 467 ARG F N 1
ATOM 7882 C CA . ARG F 1 122 ? -2.046 1.357 58.958 1.00 8.17 467 ARG F CA 1
ATOM 7883 C C . ARG F 1 122 ? -1.657 2.415 57.929 1.00 7.72 467 ARG F C 1
ATOM 7884 O O . ARG F 1 122 ? -2.556 2.984 57.281 1.00 7.18 467 ARG F O 1
ATOM 7892 N N . GLU F 1 123 ? -0.360 2.703 57.755 1.00 7.77 468 GLU F N 1
ATOM 7893 C CA . GLU F 1 123 ? 0.058 3.571 56.628 1.00 8.19 468 GLU F CA 1
ATOM 7894 C C . GLU F 1 123 ? -0.013 2.874 55.292 1.00 7.97 468 GLU F C 1
ATOM 7895 O O . GLU F 1 123 ? -0.375 3.477 54.266 1.00 10.16 468 GLU F O 1
ATOM 7901 N N . VAL F 1 124 ? 0.412 1.612 55.281 1.00 7.23 469 VAL F N 1
ATOM 7902 C CA . VAL F 1 124 ? 0.340 0.823 54.079 1.00 6.90 469 VAL F CA 1
ATOM 7903 C C . VAL F 1 124 ? -1.120 0.514 53.784 1.00 6.24 469 VAL F C 1
ATOM 7904 O O . VAL F 1 124 ? -1.565 0.715 52.661 1.00 8.51 469 VAL F O 1
ATOM 7908 N N . TYR F 1 125 ? -1.873 0.055 54.785 1.00 6.37 470 TYR F N 1
ATOM 7909 C CA . TYR F 1 125 ? -3.278 -0.349 54.565 1.00 6.31 470 TYR F CA 1
ATOM 7910 C C . TYR F 1 125 ? -4.187 0.716 55.123 1.00 7.39 470 TYR F C 1
ATOM 7911 O O . TYR F 1 125 ? -4.938 0.490 56.057 1.00 7.89 470 TYR F O 1
ATOM 7920 N N . SER F 1 126 ? -4.063 1.908 54.539 1.00 7.42 471 SER F N 1
ATOM 7921 C CA . SER F 1 126 ? -4.817 3.059 54.960 1.00 8.26 471 SER F CA 1
ATOM 7922 C C . SER F 1 126 ? -6.203 3.023 54.342 1.00 8.15 471 SER F C 1
ATOM 7923 O O . SER F 1 126 ? -7.098 3.737 54.776 1.00 10.05 471 SER F O 1
ATOM 7926 N N . THR F 1 127 ? -6.371 2.189 53.322 1.00 7.83 472 THR F N 1
ATOM 7927 C CA . THR F 1 127 ? -7.695 1.806 52.833 1.00 8.19 472 THR F CA 1
ATOM 7928 C C . THR F 1 127 ? -7.737 0.279 52.740 1.00 7.14 472 THR F C 1
ATOM 7929 O O . THR F 1 127 ? -6.679 -0.370 52.680 1.00 6.91 472 THR F O 1
ATOM 7933 N N . PRO F 1 128 ? -8.952 -0.299 52.727 1.00 5.82 473 PRO F N 1
ATOM 7934 C CA . PRO F 1 128 ? -9.046 -1.766 52.732 1.00 5.47 473 PRO F CA 1
ATOM 7935 C C . PRO F 1 128 ? -8.297 -2.423 51.567 1.00 4.44 473 PRO F C 1
ATOM 7936 O O . PRO F 1 128 ? -8.410 -1.974 50.425 1.00 4.97 473 PRO F O 1
ATOM 7940 N N . ALA F 1 129 ? -7.528 -3.456 51.880 1.00 4.12 474 ALA F N 1
ATOM 7941 C CA . ALA F 1 129 ? -6.800 -4.246 50.882 1.00 3.42 474 ALA F CA 1
ATOM 7942 C C . ALA F 1 129 ? -7.376 -5.647 50.841 1.00 3.14 474 ALA F C 1
ATOM 7943 O O . ALA F 1 129 ? -8.017 -6.069 51.769 1.00 3.77 474 ALA F O 1
ATOM 7945 N N . ALA F 1 130 ? -7.152 -6.374 49.748 1.00 3.46 475 ALA F N 1
ATOM 7946 C CA . ALA F 1 130 ? -7.681 -7.723 49.622 1.00 3.13 475 ALA F CA 1
ATOM 7947 C C . ALA F 1 130 ? -6.731 -8.619 48.850 1.00 3.07 475 ALA F C 1
ATOM 7948 O O . ALA F 1 130 ? -5.945 -8.146 48.018 1.00 3.06 475 ALA F O 1
ATOM 7950 N N . THR F 1 131 ? -6.801 -9.895 49.176 1.00 3.01 476 THR F N 1
ATOM 7951 C CA . THR F 1 131 ? -6.189 -10.950 48.376 1.00 3.20 476 THR F CA 1
ATOM 7952 C C . THR F 1 131 ? -7.171 -12.085 48.251 1.00 3.06 476 THR F C 1
ATOM 7953 O O . THR F 1 131 ? -7.470 -12.736 49.251 1.00 2.91 476 THR F O 1
ATOM 7957 N N . ILE F 1 132 ? -7.637 -12.343 47.029 1.00 4.12 477 ILE F N 1
ATOM 7958 C CA . ILE F 1 132 ? -8.529 -13.487 46.762 1.00 5.30 477 ILE F CA 1
ATOM 7959 C C . ILE F 1 132 ? -7.724 -14.624 46.185 1.00 5.52 477 ILE F C 1
ATOM 7960 O O . ILE F 1 132 ? -7.017 -14.459 45.186 1.00 6.11 477 ILE F O 1
ATOM 7965 N N . SER F 1 133 ? -7.843 -15.780 46.824 1.00 6.30 478 SER F N 1
ATOM 7966 C CA A SER F 1 133 ? -7.062 -16.952 46.470 0.50 5.89 478 SER F CA 1
ATOM 7967 C CA B SER F 1 133 ? -7.084 -16.954 46.419 0.50 6.58 478 SER F CA 1
ATOM 7968 C C . SER F 1 133 ? -7.932 -18.205 46.438 1.00 6.30 478 SER F C 1
ATOM 7969 O O . SER F 1 133 ? -8.976 -18.266 47.075 1.00 6.19 478 SER F O 1
ATOM 7974 N N . ARG F 1 134 ? -7.480 -19.189 45.691 1.00 6.69 479 ARG F N 1
ATOM 7975 C CA . ARG F 1 134 ? -8.083 -20.494 45.697 1.00 5.87 479 ARG F CA 1
ATOM 7976 C C . ARG F 1 134 ? -8.103 -21.050 47.126 1.00 5.59 479 ARG F C 1
ATOM 7977 O O . ARG F 1 134 ? -7.194 -20.840 47.919 1.00 6.66 479 ARG F O 1
ATOM 7985 N N . CYS F 1 135 ? -9.175 -21.761 47.427 1.00 4.83 480 CYS F N 1
ATOM 7986 C CA . CYS F 1 135 ? -9.342 -22.460 48.690 1.00 4.29 480 CYS F CA 1
ATOM 7987 C C . CYS F 1 135 ? -9.853 -23.872 48.402 1.00 3.65 480 CYS F C 1
ATOM 7988 O O . CYS F 1 135 ? -11.061 -24.090 48.234 1.00 4.02 480 CYS F O 1
ATOM 7991 N N . GLY F 1 136 ? -8.917 -24.802 48.255 1.00 3.07 481 GLY F N 1
ATOM 7992 C CA . GLY F 1 136 ? -9.247 -26.204 48.091 1.00 2.98 481 GLY F CA 1
ATOM 7993 C C . GLY F 1 136 ? -10.020 -26.727 49.277 1.00 2.39 481 GLY F C 1
ATOM 7994 O O . GLY F 1 136 ? -9.720 -26.380 50.442 1.00 2.79 481 GLY F O 1
ATOM 7995 N N . LEU F 1 137 ? -11.043 -27.537 48.983 1.00 2.39 482 LEU F N 1
ATOM 7996 C CA . LEU F 1 137 ? -11.796 -28.233 50.020 1.00 2.24 482 LEU F CA 1
ATOM 7997 C C . LEU F 1 137 ? -11.567 -29.724 49.958 1.00 2.55 482 LEU F C 1
ATOM 7998 O O . LEU F 1 137 ? -11.594 -30.307 48.863 1.00 2.95 482 LEU F O 1
ATOM 8003 N N . ASP F 1 138 ? -11.367 -30.336 51.124 1.00 2.78 483 ASP F N 1
ATOM 8004 C CA . ASP F 1 138 ? -11.252 -31.796 51.263 1.00 3.40 483 ASP F CA 1
ATOM 8005 C C . ASP F 1 138 ? -10.244 -32.356 50.245 1.00 3.47 483 ASP F C 1
ATOM 8006 O O . ASP F 1 138 ? -10.429 -33.409 49.656 1.00 3.51 483 ASP F O 1
ATOM 8011 N N . SER F 1 139 ? -9.154 -31.619 50.040 1.00 3.05 484 SER F N 1
ATOM 8012 C CA . SER F 1 139 ? -8.294 -31.843 48.885 1.00 2.87 484 SER F CA 1
ATOM 8013 C C . SER F 1 139 ? -7.590 -33.185 48.811 1.00 2.75 484 SER F C 1
ATOM 8014 O O . SER F 1 139 ? -7.423 -33.733 47.714 1.00 3.64 484 SER F O 1
ATOM 8017 N N . ILE F 1 140 ? -7.126 -33.701 49.948 1.00 3.17 485 ILE F N 1
ATOM 8018 C CA . ILE F 1 140 ? -6.507 -35.025 49.946 1.00 3.89 485 ILE F CA 1
ATOM 8019 C C . ILE F 1 140 ? -7.528 -36.084 49.512 1.00 3.97 485 ILE F C 1
ATOM 8020 O O . ILE F 1 140 ? -7.284 -36.881 48.584 1.00 4.18 485 ILE F O 1
ATOM 8025 N N . ALA F 1 141 ? -8.690 -36.074 50.156 1.00 4.22 486 ALA F N 1
ATOM 8026 C CA . ALA F 1 141 ? -9.702 -37.111 49.890 1.00 3.86 486 ALA F CA 1
ATOM 8027 C C . ALA F 1 141 ? -10.269 -37.051 48.465 1.00 3.80 486 ALA F C 1
ATOM 8028 O O . ALA F 1 141 ? -10.464 -38.102 47.835 1.00 4.11 486 ALA F O 1
ATOM 8030 N N . VAL F 1 142 ? -10.507 -35.841 47.946 1.00 4.32 487 VAL F N 1
ATOM 8031 C CA . VAL F 1 142 ? -11.037 -35.674 46.584 1.00 4.33 487 VAL F CA 1
ATOM 8032 C C . VAL F 1 142 ? -9.936 -35.557 45.520 1.00 5.06 487 VAL F C 1
ATOM 8033 O O . VAL F 1 142 ? -10.218 -35.332 44.337 1.00 6.14 487 VAL F O 1
ATOM 8037 N N . ASP F 1 143 ? -8.691 -35.745 45.959 1.00 4.92 488 ASP F N 1
ATOM 8038 C CA . ASP F 1 143 ? -7.508 -35.719 45.108 1.00 5.73 488 ASP F CA 1
ATOM 8039 C C . ASP F 1 143 ? -7.449 -34.456 44.260 1.00 5.49 488 ASP F C 1
ATOM 8040 O O . ASP F 1 143 ? -7.101 -34.501 43.073 1.00 6.21 488 ASP F O 1
ATOM 8045 N N . GLY F 1 144 ? -7.776 -33.325 44.891 1.00 5.19 489 GLY F N 1
ATOM 8046 C CA . GLY F 1 144 ? -7.601 -32.003 44.293 1.00 5.32 489 GLY F CA 1
ATOM 8047 C C . GLY F 1 144 ? -8.407 -31.794 43.026 1.00 5.62 489 GLY F C 1
ATOM 8048 O O . GLY F 1 144 ? -7.973 -31.029 42.151 1.00 6.44 489 GLY F O 1
ATOM 8049 N N . ALA F 1 145 ? -9.533 -32.501 42.880 1.00 5.65 490 ALA F N 1
ATOM 8050 C CA . ALA F 1 145 ? -10.413 -32.295 41.733 1.00 6.14 490 ALA F CA 1
ATOM 8051 C C . ALA F 1 145 ? -10.671 -30.800 41.514 1.00 6.74 490 ALA F C 1
ATOM 8052 O O . ALA F 1 145 ? -10.949 -30.072 42.466 1.00 5.56 490 ALA F O 1
ATOM 8054 N N . PRO F 1 146 ? -10.519 -30.312 40.268 1.00 7.06 491 PRO F N 1
ATOM 8055 C CA . PRO F 1 146 ? -10.673 -28.864 40.067 1.00 7.56 491 PRO F CA 1
ATOM 8056 C C . PRO F 1 146 ? -11.984 -28.260 40.574 1.00 7.62 491 PRO F C 1
ATOM 8057 O O . PRO F 1 146 ? -11.982 -27.142 41.104 1.00 8.97 491 PRO F O 1
ATOM 8061 N N . SER F 1 147 ? -13.080 -28.998 40.446 1.00 7.23 492 SER F N 1
ATOM 8062 C CA . SER F 1 147 ? -14.382 -28.518 40.883 1.00 7.72 492 SER F CA 1
ATOM 8063 C C . SER F 1 147 ? -14.688 -28.736 42.368 1.00 6.66 492 SER F C 1
ATOM 8064 O O . SER F 1 147 ? -15.848 -28.705 42.754 1.00 6.64 492 SER F O 1
ATOM 8067 N N . ARG F 1 148 ? -13.655 -28.937 43.192 1.00 5.39 493 ARG F N 1
ATOM 8068 C CA . ARG F 1 148 ? -13.805 -29.078 44.637 1.00 5.56 493 ARG F CA 1
ATOM 8069 C C . ARG F 1 148 ? -13.100 -27.939 45.365 1.00 4.42 493 ARG F C 1
ATOM 8070 O O . ARG F 1 148 ? -12.817 -28.051 46.551 1.00 4.53 493 ARG F O 1
ATOM 8078 N N . SER F 1 149 ? -12.856 -26.834 44.661 1.00 4.20 494 SER F N 1
ATOM 8079 C CA . SER F 1 149 ? -12.293 -25.616 45.276 1.00 4.27 494 SER F CA 1
ATOM 8080 C C . SER F 1 149 ? -13.294 -24.483 45.266 1.00 4.30 494 SER F C 1
ATOM 8081 O O . SER F 1 149 ? -14.111 -24.347 44.353 1.00 4.98 494 SER F O 1
ATOM 8084 N N . ILE F 1 150 ? -13.222 -23.670 46.308 1.00 3.70 495 ILE F N 1
ATOM 8085 C CA . ILE F 1 150 ? -13.902 -22.377 46.353 1.00 3.49 495 ILE F CA 1
ATOM 8086 C C . ILE F 1 150 ? -12.806 -21.303 46.404 1.00 2.97 495 ILE F C 1
ATOM 8087 O O . ILE F 1 150 ? -11.654 -21.585 46.117 1.00 3.25 495 ILE F O 1
ATOM 8092 N N . ASP F 1 151 ? -13.166 -20.086 46.765 1.00 3.23 496 ASP F N 1
ATOM 8093 C CA . ASP F 1 151 ? -12.206 -19.007 47.001 1.00 2.97 496 ASP F CA 1
ATOM 8094 C C . ASP F 1 151 ? -12.281 -18.557 48.444 1.00 3.68 496 ASP F C 1
ATOM 8095 O O . ASP F 1 151 ? -13.333 -18.640 49.081 1.00 3.94 496 ASP F O 1
ATOM 8100 N N . CYS F 1 152 ? -11.145 -18.100 48.957 1.00 3.80 497 CYS F N 1
ATOM 8101 C CA . CYS F 1 152 ? -11.112 -17.373 50.218 1.00 3.65 497 CYS F CA 1
ATOM 8102 C C . CYS F 1 152 ? -10.396 -16.078 49.977 1.00 4.38 497 CYS F C 1
ATOM 8103 O O . CYS F 1 152 ? -9.270 -16.069 49.471 1.00 5.16 497 CYS F O 1
ATOM 8106 N N . MET F 1 153 ? -11.089 -14.982 50.272 1.00 3.60 498 MET F N 1
ATOM 8107 C CA . MET F 1 153 ? -10.530 -13.641 50.183 1.00 4.03 498 MET F CA 1
ATOM 8108 C C . MET F 1 153 ? -10.192 -13.094 51.564 1.00 2.87 498 MET F C 1
ATOM 8109 O O . MET F 1 153 ? -11.047 -13.011 52.449 1.00 3.88 498 MET F O 1
ATOM 8114 N N . LEU F 1 154 ? -8.930 -12.753 51.785 1.00 2.34 499 LEU F N 1
ATOM 8115 C CA . LEU F 1 154 ? -8.572 -12.037 53.019 1.00 2.68 499 LEU F CA 1
ATOM 8116 C C . LEU F 1 154 ? -8.787 -10.569 52.725 1.00 3.29 499 LEU F C 1
ATOM 8117 O O . LEU F 1 154 ? -8.227 -10.056 51.754 1.00 3.18 499 LEU F O 1
ATOM 8122 N N . ILE F 1 155 ? -9.570 -9.893 53.568 1.00 2.92 500 ILE F N 1
ATOM 8123 C CA . ILE F 1 155 ? -9.673 -8.434 53.512 1.00 3.16 500 ILE F CA 1
ATOM 8124 C C . ILE F 1 155 ? -8.917 -7.850 54.714 1.00 3.25 500 ILE F C 1
ATOM 8125 O O . ILE F 1 155 ? -9.117 -8.289 55.844 1.00 3.00 500 ILE F O 1
ATOM 8130 N N . ILE F 1 156 ? -8.093 -6.847 54.462 1.00 3.91 501 ILE F N 1
ATOM 8131 C CA . ILE F 1 156 ? -7.283 -6.202 55.489 1.00 4.41 501 ILE F CA 1
ATOM 8132 C C . ILE F 1 156 ? -7.847 -4.816 55.768 1.00 4.07 501 ILE F C 1
ATOM 8133 O O . ILE F 1 156 ? -7.994 -4.009 54.846 1.00 4.61 501 ILE F O 1
ATOM 8138 N N . ASN F 1 157 ? -8.196 -4.563 57.031 1.00 3.63 502 ASN F N 1
ATOM 8139 C CA . ASN F 1 157 ? -8.611 -3.242 57.509 1.00 4.94 502 ASN F CA 1
ATOM 8140 C C . ASN F 1 157 ? -9.919 -2.729 56.902 1.00 6.03 502 ASN F C 1
ATOM 8141 O O . ASN F 1 157 ? -10.111 -1.519 56.739 1.00 6.56 502 ASN F O 1
ATOM 8146 N N . LYS F 1 158 ? -10.829 -3.652 56.594 1.00 6.57 503 LYS F N 1
ATOM 8147 C CA . LYS F 1 158 ? -12.232 -3.285 56.417 1.00 7.38 503 LYS F CA 1
ATOM 8148 C C . LYS F 1 158 ? -12.650 -2.563 57.715 1.00 7.15 503 LYS F C 1
ATOM 8149 O O . LYS F 1 158 ? -12.373 -3.047 58.814 1.00 6.32 503 LYS F O 1
ATOM 8155 N N . PRO F 1 159 ? -13.312 -1.402 57.605 1.00 7.65 504 PRO F N 1
ATOM 8156 C CA . PRO F 1 159 ? -13.769 -0.745 58.832 1.00 7.98 504 PRO F CA 1
ATOM 8157 C C . PRO F 1 159 ? -14.809 -1.548 59.625 1.00 8.28 504 PRO F C 1
ATOM 8158 O O . PRO F 1 159 ? -15.723 -2.135 59.038 1.00 9.02 504 PRO F O 1
ATOM 8162 N N . LYS F 1 160 ? -14.653 -1.596 60.946 1.00 8.78 505 LYS F N 1
ATOM 8163 C CA . LYS F 1 160 ? -15.687 -2.158 61.816 1.00 8.52 505 LYS F CA 1
ATOM 8164 C C . LYS F 1 160 ? -15.618 -1.566 63.221 1.00 7.87 505 LYS F C 1
ATOM 8165 O O . LYS F 1 160 ? -14.566 -1.518 63.836 1.00 7.71 505 LYS F O 1
ATOM 8171 N N . GLY F 1 161 ? -16.768 -1.121 63.705 1.00 7.26 506 GLY F N 1
ATOM 8172 C CA . GLY F 1 161 ? -16.961 -0.756 65.100 1.00 7.46 506 GLY F CA 1
ATOM 8173 C C . GLY F 1 161 ? -15.918 0.230 65.564 1.00 6.83 506 GLY F C 1
ATOM 8174 O O . GLY F 1 161 ? -15.754 1.280 64.948 1.00 7.91 506 GLY F O 1
ATOM 8175 N N . VAL F 1 162 ? -15.219 -0.118 66.641 1.00 6.98 507 VAL F N 1
ATOM 8176 C CA . VAL F 1 162 ? -14.133 0.702 67.167 1.00 6.90 507 VAL F CA 1
ATOM 8177 C C . VAL F 1 162 ? -12.794 0.009 66.970 1.00 7.28 507 VAL F C 1
ATOM 8178 O O . VAL F 1 162 ? -11.812 0.365 67.601 1.00 8.86 507 VAL F O 1
ATOM 8182 N N . ALA F 1 163 ? -12.754 -0.966 66.069 1.00 5.70 508 ALA F N 1
ATOM 8183 C CA . ALA F 1 163 ? -11.508 -1.672 65.785 1.00 5.76 508 ALA F CA 1
ATOM 8184 C C . ALA F 1 163 ? -10.514 -0.728 65.138 1.00 4.37 508 ALA F C 1
ATOM 8185 O O . ALA F 1 163 ? -10.894 0.101 64.329 1.00 6.08 508 ALA F O 1
ATOM 8187 N N . THR F 1 164 ? -9.243 -0.852 65.496 1.00 5.48 509 THR F N 1
ATOM 8188 C CA . THR F 1 164 ? -8.171 -0.156 64.782 1.00 5.00 509 THR F CA 1
ATOM 8189 C C . THR F 1 164 ? -7.690 -0.969 63.579 1.00 4.71 509 THR F C 1
ATOM 8190 O O . THR F 1 164 ? -7.347 -0.405 62.563 1.00 5.52 509 THR F O 1
ATOM 8194 N N . TYR F 1 165 ? -7.673 -2.285 63.731 1.00 4.22 510 TYR F N 1
ATOM 8195 C CA . TYR F 1 165 ? -7.226 -3.200 62.659 1.00 3.94 510 TYR F CA 1
ATOM 8196 C C . TYR F 1 165 ? -8.253 -4.284 62.510 1.00 4.35 510 TYR F C 1
ATOM 8197 O O . TYR F 1 165 ? -8.815 -4.737 63.510 1.00 4.50 510 TYR F O 1
ATOM 8206 N N . THR F 1 166 ? -8.445 -4.759 61.281 1.00 3.59 511 THR F N 1
ATOM 8207 C CA . THR F 1 166 ? -9.285 -5.942 61.074 1.00 3.54 511 THR F CA 1
ATOM 8208 C C . THR F 1 166 ? -8.697 -6.889 60.050 1.00 2.88 511 THR F C 1
ATOM 8209 O O . THR F 1 166 ? -7.989 -6.463 59.162 1.00 3.18 511 THR F O 1
ATOM 8213 N N . LEU F 1 167 ? -8.971 -8.172 60.244 1.00 3.49 512 LEU F N 1
ATOM 8214 C CA . LEU F 1 167 ? -8.693 -9.212 59.244 1.00 3.22 512 LEU F CA 1
ATOM 8215 C C . LEU F 1 167 ? -9.996 -9.973 58.999 1.00 3.18 512 LEU F C 1
ATOM 8216 O O . LEU F 1 167 ? -10.626 -10.452 59.965 1.00 3.63 512 LEU F O 1
ATOM 8221 N N . THR F 1 168 ? -10.401 -10.091 57.738 1.00 3.40 513 THR F N 1
ATOM 8222 C CA . THR F 1 168 ? -11.611 -10.810 57.391 1.00 2.95 513 THR F CA 1
ATOM 8223 C C . THR F 1 168 ? -11.296 -11.952 56.423 1.00 3.11 513 THR F C 1
ATOM 8224 O O . THR F 1 168 ? -10.643 -11.729 55.405 1.00 3.87 513 THR F O 1
ATOM 8228 N N . PHE F 1 169 ? -11.755 -13.148 56.775 1.00 3.02 514 PHE F N 1
ATOM 8229 C CA . PHE F 1 169 ? -11.731 -14.309 55.887 1.00 2.61 514 PHE F CA 1
ATOM 8230 C C . PHE F 1 169 ? -13.097 -14.456 55.268 1.00 4.01 514 PHE F C 1
ATOM 8231 O O . PHE F 1 169 ? -14.039 -14.781 55.975 1.00 4.38 514 PHE F O 1
ATOM 8239 N N . ARG F 1 170 ? -13.204 -14.175 53.980 1.00 3.84 515 ARG F N 1
ATOM 8240 C CA . ARG F 1 170 ? -14.478 -14.264 53.267 1.00 3.93 515 ARG F CA 1
ATOM 8241 C C . ARG F 1 170 ? -14.431 -15.467 52.344 1.00 3.93 515 ARG F C 1
ATOM 8242 O O . ARG F 1 170 ? -13.564 -15.546 51.484 1.00 4.85 515 ARG F O 1
ATOM 8250 N N . PHE F 1 171 ? -15.351 -16.400 52.537 1.00 3.78 516 PHE F N 1
ATOM 8251 C CA . PHE F 1 171 ? -15.474 -17.594 51.703 1.00 3.66 516 PHE F CA 1
ATOM 8252 C C . PHE F 1 171 ? -16.538 -17.359 50.663 1.00 4.32 516 PHE F C 1
ATOM 8253 O O . PHE F 1 171 ? -17.643 -16.919 50.973 1.00 5.24 516 PHE F O 1
ATOM 8261 N N . LEU F 1 172 ? -16.185 -17.608 49.405 1.00 4.73 517 LEU F N 1
ATOM 8262 C CA . LEU F 1 172 ? -17.072 -17.255 48.328 1.00 5.42 517 LEU F CA 1
ATOM 8263 C C . LEU F 1 172 ? -16.822 -18.096 47.074 1.00 4.76 517 LEU F C 1
ATOM 8264 O O . LEU F 1 172 ? -15.928 -18.925 47.023 1.00 3.95 517 LEU F O 1
ATOM 8269 N N . ASN F 1 173 ? -17.664 -17.877 46.081 1.00 4.54 518 ASN F N 1
ATOM 8270 C CA . ASN F 1 173 ? -17.642 -18.633 44.846 1.00 4.56 518 ASN F CA 1
ATOM 8271 C C . ASN F 1 173 ? -17.850 -20.116 45.079 1.00 4.86 518 ASN F C 1
ATOM 8272 O O . ASN F 1 173 ? -17.219 -20.970 44.451 1.00 5.41 518 ASN F O 1
ATOM 8277 N N . PHE F 1 174 ? -18.831 -20.408 45.936 1.00 4.69 519 PHE F N 1
ATOM 8278 C CA . PHE F 1 174 ? -19.254 -21.786 46.148 1.00 5.15 519 PHE F CA 1
ATOM 8279 C C . PHE F 1 174 ? -19.847 -22.392 44.886 1.00 5.66 519 PHE F C 1
ATOM 8280 O O . PHE F 1 174 ? -19.859 -23.602 44.743 1.00 6.22 519 PHE F O 1
ATOM 8288 N N . ASN F 1 175 ? -20.317 -21.550 43.958 1.00 6.18 520 ASN F N 1
ATOM 8289 C CA . ASN F 1 175 ? -20.838 -22.070 42.697 1.00 7.78 520 ASN F CA 1
ATOM 8290 C C . ASN F 1 175 ? -19.789 -22.695 41.769 1.00 8.05 520 ASN F C 1
ATOM 8291 O O . ASN F 1 175 ? -20.151 -23.307 40.771 1.00 9.37 520 ASN F O 1
ATOM 8296 N N . ARG F 1 176 ? -18.509 -22.578 42.131 1.00 7.90 521 ARG F N 1
ATOM 8297 C CA . ARG F 1 176 ? -17.422 -23.308 41.454 1.00 8.93 521 ARG F CA 1
ATOM 8298 C C . ARG F 1 176 ? -17.535 -24.813 41.719 1.00 8.23 521 ARG F C 1
ATOM 8299 O O . ARG F 1 176 ? -17.009 -25.623 40.951 1.00 8.44 521 ARG F O 1
ATOM 8307 N N . LEU F 1 177 ? -18.178 -25.189 42.832 1.00 7.82 522 LEU F N 1
ATOM 8308 C CA . LEU F 1 177 ? -18.262 -26.595 43.246 1.00 7.29 522 LEU F CA 1
ATOM 8309 C C . LEU F 1 177 ? -19.164 -27.399 42.339 1.00 7.42 522 LEU F C 1
ATOM 8310 O O . LEU F 1 177 ? -20.183 -26.914 41.851 1.00 8.59 522 LEU F O 1
ATOM 8315 N N . SER F 1 178 ? -18.786 -28.648 42.125 1.00 8.01 523 SER F N 1
ATOM 8316 C CA . SER F 1 178 ? -19.615 -29.556 41.349 1.00 7.75 523 SER F CA 1
ATOM 8317 C C . SER F 1 178 ? -20.709 -30.222 42.172 1.00 8.13 523 SER F C 1
ATOM 8318 O O . SER F 1 178 ? -21.647 -30.782 41.625 1.00 9.33 523 SER F O 1
ATOM 8321 N N . GLY F 1 179 ? -20.602 -30.183 43.493 1.00 7.38 524 GLY F N 1
ATOM 8322 C CA . GLY F 1 179 ? -21.627 -30.771 44.357 1.00 6.95 524 GLY F CA 1
ATOM 8323 C C . GLY F 1 179 ? -21.221 -30.619 45.807 1.00 6.57 524 GLY F C 1
ATOM 8324 O O . GLY F 1 179 ? -20.275 -29.900 46.101 1.00 6.55 524 GLY F O 1
ATOM 8325 N N . GLY F 1 180 ? -21.926 -31.296 46.706 1.00 6.61 525 GLY F N 1
ATOM 8326 C CA . GLY F 1 180 ? -21.660 -31.261 48.134 1.00 6.27 525 GLY F CA 1
ATOM 8327 C C . GLY F 1 180 ? -20.232 -31.670 48.433 1.00 6.01 525 GLY F C 1
ATOM 8328 O O . GLY F 1 180 ? -19.743 -32.681 47.922 1.00 7.99 525 GLY F O 1
ATOM 8329 N N . THR F 1 181 ? -19.569 -30.864 49.251 1.00 4.70 526 THR F N 1
ATOM 8330 C CA . THR F 1 181 ? -18.166 -31.028 49.559 1.00 4.06 526 THR F CA 1
ATOM 8331 C C . THR F 1 181 ? -17.935 -30.700 51.025 1.00 3.90 526 THR F C 1
ATOM 8332 O O . THR F 1 181 ? -18.508 -29.725 51.546 1.00 4.55 526 THR F O 1
ATOM 8336 N N . LEU F 1 182 ? -17.106 -31.499 51.691 1.00 3.18 527 LEU F N 1
ATOM 8337 C CA . LEU F 1 182 ? -16.763 -31.224 53.077 1.00 3.90 527 LEU F CA 1
ATOM 8338 C C . LEU F 1 182 ? -16.000 -29.921 53.170 1.00 3.68 527 LEU F C 1
ATOM 8339 O O . LEU F 1 182 ? -15.023 -29.702 52.408 1.00 3.67 527 LEU F O 1
ATOM 8344 N N . PHE F 1 183 ? -16.437 -29.052 54.089 1.00 3.90 528 PHE F N 1
ATOM 8345 C CA . PHE F 1 183 ? -15.810 -27.757 54.271 1.00 4.23 528 PHE F CA 1
ATOM 8346 C C . PHE F 1 183 ? -14.613 -27.968 55.185 1.00 3.83 528 PHE F C 1
ATOM 8347 O O . PHE F 1 183 ? -14.595 -27.591 56.378 1.00 4.40 528 PHE F O 1
ATOM 8355 N N . LYS F 1 184 ? -13.604 -28.585 54.587 1.00 4.40 529 LYS F N 1
ATOM 8356 C CA . LYS F 1 184 ? -12.323 -28.844 55.200 1.00 4.23 529 LYS F CA 1
ATOM 8357 C C . LYS F 1 184 ? -11.266 -28.150 54.373 1.00 3.69 529 LYS F C 1
ATOM 8358 O O . LYS F 1 184 ? -10.809 -28.715 53.382 1.00 3.54 529 LYS F O 1
ATOM 8364 N N . THR F 1 185 ? -10.898 -26.931 54.742 1.00 2.98 530 THR F N 1
ATOM 8365 C CA . THR F 1 185 ? -10.085 -26.122 53.841 1.00 2.57 530 THR F CA 1
ATOM 8366 C C . THR F 1 185 ? -8.648 -26.598 53.814 1.00 2.67 530 THR F C 1
ATOM 8367 O O . THR F 1 185 ? -8.157 -27.198 54.757 1.00 2.56 530 THR F O 1
ATOM 8371 N N . ASP F 1 186 ? -7.991 -26.321 52.690 1.00 2.55 531 ASP F N 1
ATOM 8372 C CA . ASP F 1 186 ? -6.524 -26.316 52.634 1.00 2.82 531 ASP F CA 1
ATOM 8373 C C . ASP F 1 186 ? -5.962 -25.401 53.690 1.00 3.02 531 ASP F C 1
ATOM 8374 O O . ASP F 1 186 ? -6.666 -24.582 54.276 1.00 3.10 531 ASP F O 1
ATOM 8379 N N . VAL F 1 187 ? -4.655 -25.524 53.873 1.00 2.24 532 VAL F N 1
ATOM 8380 C CA . VAL F 1 187 ? -3.874 -24.562 54.601 1.00 2.47 532 VAL F CA 1
ATOM 8381 C C . VAL F 1 187 ? -3.745 -23.363 53.674 1.00 2.63 532 VAL F C 1
ATOM 8382 O O . VAL F 1 187 ? -3.245 -23.490 52.549 1.00 2.82 532 VAL F O 1
ATOM 8386 N N . LEU F 1 188 ? -4.237 -22.218 54.163 1.00 2.01 533 LEU F N 1
ATOM 8387 C CA . LEU F 1 188 ? -4.291 -20.970 53.445 1.00 2.58 533 LEU F CA 1
ATOM 8388 C C . LEU F 1 188 ? -3.195 -20.040 53.957 1.00 2.80 533 LEU F C 1
ATOM 8389 O O . LEU F 1 188 ? -3.022 -19.901 55.179 1.00 3.62 533 LEU F O 1
ATOM 8394 N N . THR F 1 189 ? -2.496 -19.363 53.036 1.00 3.80 534 THR F N 1
ATOM 8395 C CA . THR F 1 189 ? -1.460 -18.419 53.413 1.00 4.11 534 THR F CA 1
ATOM 8396 C C . THR F 1 189 ? -1.721 -17.066 52.758 1.00 3.51 534 THR F C 1
ATOM 8397 O O . THR F 1 189 ? -2.063 -16.989 51.589 1.00 4.43 534 THR F O 1
ATOM 8401 N N . PHE F 1 190 ? -1.549 -16.015 53.542 1.00 2.10 535 PHE F N 1
ATOM 8402 C CA . PHE F 1 190 ? -1.637 -14.653 53.072 1.00 2.43 535 PHE F CA 1
ATOM 8403 C C . PHE F 1 190 ? -0.492 -13.894 53.736 1.00 2.54 535 PHE F C 1
ATOM 8404 O O . PHE F 1 190 ? 0.077 -14.341 54.735 1.00 2.92 535 PHE F O 1
ATOM 8412 N N . THR F 1 191 ? -0.150 -12.732 53.176 1.00 2.58 536 THR F N 1
ATOM 8413 C CA . THR F 1 191 ? 0.980 -11.943 53.647 1.00 2.99 536 THR F CA 1
ATOM 8414 C C . THR F 1 191 ? 0.627 -10.466 53.618 1.00 2.67 536 THR F C 1
ATOM 8415 O O . THR F 1 191 ? -0.024 -10.001 52.692 1.00 3.08 536 THR F O 1
ATOM 8419 N N . TYR F 1 192 ? 1.072 -9.725 54.642 1.00 2.48 537 TYR F N 1
ATOM 8420 C CA . TYR F 1 192 ? 0.914 -8.270 54.666 1.00 2.74 537 TYR F CA 1
ATOM 8421 C C . TYR F 1 192 ? 2.052 -7.633 55.452 1.00 2.72 537 TYR F C 1
ATOM 8422 O O . TYR F 1 192 ? 2.706 -8.283 56.253 1.00 3.07 537 TYR F O 1
ATOM 8431 N N . VAL F 1 193 ? 2.272 -6.354 55.211 1.00 3.28 538 VAL F N 1
ATOM 8432 C CA . VAL F 1 193 ? 3.272 -5.591 55.934 1.00 2.73 538 VAL F CA 1
ATOM 8433 C C . VAL F 1 193 ? 2.819 -5.357 57.375 1.00 3.04 538 VAL F C 1
ATOM 8434 O O . VAL F 1 193 ? 1.724 -4.841 57.606 1.00 3.34 538 VAL F O 1
ATOM 8438 N N . GLY F 1 194 ? 3.662 -5.725 58.337 1.00 3.26 539 GLY F N 1
ATOM 8439 C CA . GLY F 1 194 ? 3.371 -5.530 59.752 1.00 3.21 539 GLY F CA 1
ATOM 8440 C C . GLY F 1 194 ? 3.457 -4.090 60.229 1.00 3.37 539 GLY F C 1
ATOM 8441 O O . GLY F 1 194 ? 4.194 -3.263 59.665 1.00 3.06 539 GLY F O 1
ATOM 8442 N N . GLU F 1 195 ? 2.710 -3.813 61.288 1.00 4.38 540 GLU F N 1
ATOM 8443 C CA . GLU F 1 195 ? 2.711 -2.516 61.912 1.00 4.78 540 GLU F CA 1
ATOM 8444 C C . GLU F 1 195 ? 4.033 -2.294 62.644 1.00 5.33 540 GLU F C 1
ATOM 8445 O O . GLU F 1 195 ? 4.721 -3.241 63.018 1.00 5.46 540 GLU F O 1
ATOM 8451 N N . ASN F 1 196 ? 4.393 -1.034 62.835 1.00 6.03 541 ASN F N 1
ATOM 8452 C CA . ASN F 1 196 ? 5.583 -0.693 63.623 1.00 6.98 541 ASN F CA 1
ATOM 8453 C C . ASN F 1 196 ? 5.247 -0.607 65.099 1.00 8.51 541 ASN F C 1
ATOM 8454 O O . ASN F 1 196 ? 4.126 -0.220 65.466 1.00 8.52 541 ASN F O 1
ATOM 8459 N N . GLN F 1 197 ? 6.237 -0.954 65.918 1.00 10.90 542 GLN F N 1
ATOM 8460 C CA . GLN F 1 197 ? 6.121 -0.896 67.369 1.00 12.00 542 GLN F CA 1
ATOM 8461 C C . GLN F 1 197 ? 5.643 0.469 67.817 1.00 13.52 542 GLN F C 1
ATOM 8462 O O . GLN F 1 197 ? 6.036 1.494 67.248 1.00 14.77 542 GLN F O 1
#

Organism: Canine adenovirus serotype 2 (strain Toronto A 26-61) (NCBI:txid69152)

CATH classification: 2.60.90.10

Radius of gyration: 35.7 Å; Cα contacts (8 Å, |Δi|>4): 3242; chains: 6; bounding box: 59×93×102 Å

Solvent-accessible surface area: 38266 Å² total; per-residue (Å²): 102,72,8,6,0,0,4,1,33,73,22,61,58,3,0,41,4,8,53,8,62,5,0,81,0,13,0,0,0,0,3,23,24,6,10,0,27,0,1,0,27,1,63,3,51,66,26,6,134,84,1,48,38,101,39,9,57,2,0,0,14,0,5,0,25,104,116,0,61,17,42,69,47,7,22,2,12,59,101,29,92,18,0,42,11,39,130,30,59,25,73,40,54,71,169,75,38,135,39,7,56,5,0,0,0,0,123,99,28,13,83,95,41,18,7,23,5,36,58,0,2,0,20,7,71,83,37,46,3,33,59,42,61,9,0,3,0,0,0,2,0,19,74,109,52,53,121,19,33,5,2,0,4,0,15,0,2,24,3,120,94,7,78,20,47,4,42,1,86,14,5,6,11,53,8,13,0,0,1,15,16,88,90,73,7,7,0,0,4,1,27,75,20,62,56,3,0,40,32,140,139,73,64,15,0,86,0,17,0,0,0,0,3,25,21,7,9,0,28,0,1,0,27,1,62,2,46,64,74,41,130,73,2,43,41,127,40,84,70,19,26,0,31,0,2,0,40,103,118,0,65,16,33,66,87,7,34,2,12,58,101,30,81,27,0,46,12,35,130,29,60,28,62,34,74,102,200,72,41,147,22,11,59,4,0,0,0,0,90,98,27,9,81,91,42,17,7,22,6,36,59,0,1,0,24,7,51,80,32,40,2,33,62,44,68,9,0,3,0,1,0,4,0,7,90,111,70,80,135,21,42,5,3,0,4,0,51,0,0,10,2,118,95,8,82,23,43,4,56,1,88,14,5,8,10,53,6,13,0,0,0,15,19,137,102,74,8,7,0,0,4,1,33,74,24,61,56,3,0,41,5,8,54,8,63,5,0,85,0,16,0,0,0,0,2,24,25,7,11,0,27,0,1,0,29,0,61,2,50,66,26,5,136,84,1,45,39,103,40,9,58,3,0,0,12,0,3,0,36,104,117,0,60,17,36,69,42,7,22,2,11,60,101,30,94,17,0,42,12,39,129,30,62,23,74,39,42,83,167,71,36,136,35,4,50,5,0,0,0,0,147,93,28,12,88,97,42,18,7,23,5,35,56,0,1,0,15,6,62,82,38,49,3,33,62,43,63,6,0,0,0,0,0,4,0,20,71,110,55,52,123,21,56,1,3,0,2,0,14,0,2,23,2,120,81,7,80,22,46,4,52,1,98,13,4,7,11,54,7,11,0,0,0,9,16,89,94,74,8,7,0,0,4,1,28,76,22,61,51,3,0,44,22,133,144,69,62,16,0,84,0,18,0,0,0,0,2,25,24,7,11,0,27,0,1,0,30,1,57,2,48,66,72,40,131,88,2,32,53,131,43,79,93,15,31,0,12,0,2,0,36,105,118,0,56,16,33,67,86,8,39,2,11,54,98,30,83,24,0,47,12,35,117,25,62,27,63,34,76,97,200,73,39,133,27,7,59,2,0,0,0,0,124,100,27,10,82,90,46,19,8,24,6,35,60,0,1,0,15,6,53,78,32,47,2,33,60,42,61,8,0,2,0,1,1,8,1,17,93,109,79,75,131,22,38,7,3,0,1,0,44,0,0,19,4,112,93,8,79,22,41,1,51,2,82,13,6,8,10,54,7,11,0,0,0,17,15,93,101,70,9,6,0,0,5,2,28,76,20,62,54,2,0,40,32,138,140,72,66,16,0,88,0,16,0,0,0,0,4,24,23,6,10,0,28,0,1,0,25,0,63,2,45,65,72,44,127,71,0,39,43,128,42,91,73,20,26,0,31,0,3,0,35,104,114,0,62,11,35,65,87,7,34,2,11,54,99,27,82,16,0,53,10,32,129,28,59,25,60,32,84,84,211,83,40,126,37,8,55,5,0,0,0,0,142,98,28,11,90,91,40,17,7,23,4,35,57,0,2,0,22,7,49,81,34,42,2,32,64,44,66,9,0,3,0,0,0,4,0,17,89,110,73,78,137,22,32,5,2,0,4,0,50,0,0,8,1,116,96,8,81,23,44,3,52,1,83,15,5,8,10,52,6,11,0,0,0,15,17,91,92,75,7,7,0,0,4,1,29,76,20,60,51,3,0,42,24,132,140,66,63,17,0,88,0,16,0,0,0,0,1,23,21,6,10,0,26,0,2,0,30,1,58,2,50,65,74,44,132,89,2,36,46,130,49,77,78,18,33,0,11,0,2,0,35,102,113,0,56,15,32,66,86,8,37,2,11,54,99,28,80,22,0,47,13,36,134,29,60,29,62,34,83,91,211,76,38,136,28,8,59,2,0,0,0,0,128,100,26,11,86,91,46,18,8,22,5,37,63,0,2,1,18,7,53,83,35,46,2,33,57,43,68,7,0,2,0,0,1,1,0,18,78,108,76,75,133,21,38,6,3,0,1,0,25,0,2,24,4,114,91,8,76,22,43,2,48,2,89,13,6,8,10,53,9,13,0,0,0,16,15,87

Secondary structure (DSSP, 8-state):
--EEEE--SS--EEEEETTEEEEEEEEEEEE-SSEEEEEEEEEE-GGGSEE-TTPPPEEEEEEE-TTSPBPTTSSS-TTS--EE--TTS---B-S--GGGGGGSB-TTTTSS-EEEEEEEEBSTTTTTT-GGGEEEEEEEES---TT-SEEEEEEEE-GGGSSS-EE-BBPPEEEEEEBPP-/--EEEE--SS--EEEEETTEEEEEEEEEEEE-SSEEEEEEEEEE-GGGSEE-TTPPPEEEEEEE-TTSPBPSSSSS-TTS--EE--TTS---B----GGGGGGSB-TTTTSS-EEEEEEEEBSTTTTTT-GGGEEEEEEEES---TT-SEEEEEEEE-GGG-SS-EE-BBPPEEEEEEBPP-/--EEEE--SS--EEEEETTEEEEEEEEEEEE-SSEEEEEEEEEE-GGGSEE-TTPPPEEEEEEE-TTSPBPSSSSS-TTS--EE--TTS---B-S--GGGGGGSB-TTTTSS-EEEEEEEEBSTTTTTT-GGGEEEEEEEES---TT-SEEEEEEEE-GGGSSS-EE-BBPPEEEEEEBPP-/--EEEE--SS--EEEEETTEEEEEEEEEEEE-SSEEEEEEEEEE-GGGSEE-TTPPPEEEEEEE-TTSPBPSSSSS-TTSS-EEPPTTS---B-S--GGGGGGSB-TTTTSS-EEEEEEEEBSTTTTTT-GGGEEEEEEEES---TT-SEEEEEEEE-GGG-SS-EE-BBPPEEEEEEBPP-/--EEEE--SS--EEEEETTEEEEEEEEEEEE-SSEEEEEEEEEE-GGGSEE-TTPPPEEEEEEE-TTSPBPSSSSS-TTSS-EE--TTS---B-S--GGGGGGSB-TTTTSS-EEEEEEEEBSTTTTTT-GGGEEEEEEEES---TT-SEEEEEEEE-GGG-SS-EE-BBPPEEEEEEBPP-/--EEEE--SS--EEEEETTEEEEEEEEEEEE-SSEEEEEEEEEE-GGGSEE-TTPPPEEEEEEE-TTSPBPSSSSS-TTS--EEPPTTS---B-S--GGGGGGSB-TTTTSS-EEEEEEEEBSTTTTTT-GGGEEEEEEEES---TT-SEEEEEEEE-GGG-SS-EE-BBPPEEEEEEBPP-

Nearest PDB structures (foldseek):
  2wbv-assembly1_D  TM=1.003E+00  e=1.345E-37  Canine adenovirus 2
  1nob-assembly1_C  TM=8.264E-01  e=5.588E-12  Human adenovirus 12
  6hcn-assembly1_B  TM=8.165E-01  e=1.481E-10  Human adenovirus 5
  4atz-assembly1_A  TM=7.866E-01  e=1.180E-09  Human adenovirus 5
  7op2-assembly3_H  TM=7.771E-01  e=8.503E-10  Chimpanzee adenovirus Y25

Sequence (1092 aa):
APITLWTGPGPSINGFINDTPVIRCFICLTRDSNLVTVNASFVGEGGYRIVSPTQSQFSLIMEFDQFGQLMSTGNINSTTTWGEKPWGNNTVQPRPSHTWKLCMPNREVYSTPAATISRCGLDSIAVDGAPSRSIDCMLIINKPKGVATYTLTFRFLNFNRLSGGTLFKTDVLTFTYVGENQAPITLWTGPGPSINGFINDTPVIRCFICLTRDSNLVTVNASFVGEGGYRIVSPTQSQFSLIMEFDQFGQLMSTGNINSTTTWGEKPWGNNTVQPRPSHTWKLCMPNREVYSTPAATISSRCGLDSIAVDGAPSRSIDCMLIINKPKGVATYTLTFRFLNFNRLSGGTLFKTDVLTFTYVGENQAPITLWTGPGPSINGFINDTPVIRCFIICLTRDSNLVTVNASFVGEGGYRIVSPTQSQFSLIMEFDQQFGQLMSTGNINSTTTWGEKPWGNNTVQPRPSHTWKLCMPNREVYSTPAATISRCGLDSIAVDGAPSRSIDCMLIINKPKGVATYTLTFRFLNFNRLSGGTLFKTDVLTFTYVGENQAPITLWTGPGPSINGFINDTPVIIRCFICLTRDSNLVTVNASFVGEGGYRIVSPTQSQFSLIIMEFDQFGQLMSTGNINSTTTWGEKPWGNNTVQPRPSHTWKLCMPNREVYSTPAATISRCGLDSIAVDGAPSRSIDCMLIINKPKGVATYTLTFRFLNFNRLSGGTLFKTDVLTFTYVGENQAPITLWTGPGPSINGFINDTPVIRCFICLTRDSNLVTVNASFVGEGGYRIVSPTQSQFSLIMEFDQFGQLMSTGNINSTTTWGEKPWGNNTVQPRPSHTWKLCMPNREVYSTPAATISRCGLDSIAVDGAPSRSIDCMLIINKPKGVATYTLTFRFLNFNRLSGGTLFKTDVLTFTYVGENQAPITLWTGPGPSINGFINDTPVIIRCFICLTRDSNLVTVNASFVGEGGYRIVSPTQSQFSLIMEFDQFGQLMSTGNINSTTTWGEKPWGNNTVQPRPSHTWKLCMPNREVYSTPAATISSRCGLDSIAVDGAPSRSIDCMLIINKPKGVATYTLTFRFLNFNRLSGGTLFKTDVLTFTYVGENQ